Protein AF-0000000080389647 (afdb_homodimer)

Foldseek 3Di:
DDDPVNDDPVLVVVLVCPLVPVAPLQNLVVVDPQLSSLCSLQVSVCVVVVHHDDPQADDDWDRVVCCVAADPSHNGDDDFDKDWADQAAADEPQAGGTAIAIFTHPDPPQRVLLNLLRVQQVVQPGKYKYWDDAWAKWKFKFADDWPVLQVVLQVCCPDPVLVVVLQVQLCVQDDAKTWDDWHWDDDTRMIIIMIIMHCFQALQPVSNLRSLVSSQVVCCVPVNTHTPDRHDCLSPALADDVSCVVVNHGTKMKMKTKGAQVSLCPRLVFGLVLLQVLLCVPQPVVCVVVVHQARADCQLSLLQGRCVQQQHDSSRSNLQSRKHWHWDQDPVRIIMIMIIGRYHSHHQDGGGNPIDRNVVSLVSQPQHDADVVGRSSNRNVVSVSRSSSRSSRSSVSSNVSNVVVVVVVVVVVD/DDDPVNDDPVLVVVLVCPLVVVAPLQNLVVVDPQLSSLCSLQVSVCVVVVHHDDPQADDDWDRVVCCVAADPSHNGHDDFDKDWADQAAADEPQAGGTAIAIFTHPDPPQRVLLNLLRVQQVVQPGKYKYWDDAWAKWKFKFADDWPVLQVVLQVCCPDPVLVVVLQVQLCVQDPAKTWDDWHWDDDTRMIIIMIIMHCFQALQPVSNLRSLVSSQVVCCVPVNTHTPDRHDCLSPALADDVNCVVVNHGTKMKMKGKGDQVSLCPRLVFGLVLLQVLLCVVQPVVCVVVVHQARADCQLSLLQGRCVQQQHDSSRSNLQSRKHWHWDQDPVRIIMIMIIGRYHSHHQDGGGNPIDRNVVSLVSQPLHDADVVGRSSNRNVVSVSRSSSRSSRSSVSSNVSNVVVVVVVVVVVD

Radius of gyration: 26.44 Å; Cα contacts (8 Å, |Δi|>4): 2045; chains: 2; bounding box: 70×72×70 Å

Solvent-accessible surface area (backbone atoms only — not comparable to full-atom values): 39120 Å² total; per-residue (Å²): 127,90,51,82,86,71,54,52,71,70,56,46,52,52,32,50,30,40,64,73,58,78,36,49,69,68,56,34,58,79,74,45,56,62,71,58,32,23,50,38,49,38,50,37,49,23,66,73,68,71,49,82,77,82,31,25,70,53,72,68,63,59,62,66,62,39,53,74,51,15,31,42,51,42,44,38,30,34,71,36,42,20,18,55,25,50,60,30,31,34,50,32,89,66,34,71,48,70,39,57,44,55,36,24,38,42,52,50,62,50,44,57,38,30,24,54,13,14,48,52,37,34,78,44,74,20,26,40,30,47,77,80,44,67,30,34,57,43,6,27,24,30,69,44,92,34,55,67,51,33,50,51,50,47,53,52,58,65,32,67,68,49,44,52,51,41,36,54,46,24,42,74,69,41,92,73,44,40,65,75,46,72,46,70,45,76,60,74,29,33,39,33,41,32,36,30,24,35,41,48,17,28,46,35,67,69,57,48,50,55,21,48,53,49,32,48,52,51,40,30,73,72,76,62,52,63,52,48,23,75,59,14,38,60,38,46,66,45,33,41,37,48,46,35,64,74,72,40,32,22,36,17,36,40,24,33,42,56,37,50,41,67,53,38,37,71,75,38,53,28,50,50,68,46,31,30,47,37,42,46,50,16,18,47,51,16,12,59,74,26,50,35,76,26,24,46,76,49,41,14,52,50,46,29,13,34,23,55,25,34,19,35,68,54,28,36,33,30,31,35,29,33,26,44,51,49,54,41,76,42,98,86,50,24,33,39,36,35,32,38,27,24,19,33,66,53,36,24,37,60,74,23,20,72,40,51,30,16,30,53,42,25,46,66,64,70,26,57,38,74,27,86,61,78,21,41,18,23,51,19,50,49,43,52,50,45,41,48,32,42,16,34,42,52,30,53,44,24,49,37,17,21,52,24,51,54,54,53,48,56,58,66,75,95,129,89,50,84,84,72,52,51,70,68,59,45,50,53,32,51,29,40,64,73,58,77,36,49,70,69,55,33,60,78,74,46,57,61,70,58,33,24,49,39,50,37,50,36,49,23,66,74,70,73,50,81,75,83,32,25,70,51,71,70,63,60,60,66,61,39,53,72,53,15,31,43,52,42,45,37,29,33,73,36,43,20,19,55,26,52,60,29,31,35,48,32,90,66,35,71,49,70,37,56,44,56,36,27,38,43,53,50,61,51,45,58,36,30,24,53,13,15,49,52,37,34,77,44,76,20,26,40,28,48,77,80,43,66,29,33,57,42,6,27,24,30,70,45,92,35,57,66,51,34,49,50,52,47,53,51,58,65,32,68,69,50,43,51,52,40,34,53,46,24,42,73,69,40,93,71,44,40,65,74,46,71,46,70,47,76,59,73,30,33,39,33,41,31,36,29,24,36,42,49,17,27,47,37,67,69,57,47,50,56,21,48,54,50,32,48,51,50,41,30,74,73,75,60,53,64,54,48,24,76,60,14,39,61,39,47,66,44,34,43,37,49,47,35,64,74,74,41,30,23,37,18,35,42,24,34,40,56,38,50,41,66,53,37,37,71,75,38,53,28,51,50,69,46,32,30,49,36,42,46,49,16,20,47,50,17,13,60,74,24,49,36,75,26,24,45,74,47,40,14,50,50,45,28,13,35,24,54,25,33,19,37,66,54,30,37,33,30,31,35,29,33,25,43,51,49,55,40,77,42,98,85,48,23,33,39,36,37,34,38,27,24,19,35,67,52,36,23,38,61,75,24,20,74,40,50,31,16,30,52,42,25,47,67,65,70,27,57,37,74,26,87,61,75,22,41,18,24,52,20,49,48,42,50,52,46,41,49,32,41,14,34,42,51,28,52,45,23,49,38,18,21,51,23,52,56,54,54,48,58,58,66,73,95

Nearest PDB structures (foldseek):
  6hr7-assembly1_A  TM=9.707E-01  e=8.267E-52  Methanothermococcus thermolithotrophicus DSM 2095
  1hw8-assembly1_A  TM=9.388E-01  e=1.314E-44  Homo sapiens
  1hwl-assembly1_D  TM=9.527E-01  e=5.106E-43  Homo sapiens
  3ccw-assembly1_D  TM=9.415E-01  e=6.738E-43  unclassified
  2r4f-assembly1_B  TM=9.154E-01  e=5.106E-43  Homo sapiens

Sequence (828 aa):
MTSRMDLNREKKELLEGVISGEISYHKLDSLTDKETAVMIRRFSLEELSGFDFDHIQNFSIDVESATKKNVENMIGVIQVPLGVAGPLKVNGEFASDEFRLPLATTEGALIASVNRGCSVITKSGGSNVRVFQDVMTRAPVFRLENVIKAKEFSDWLQDPDVLSRMKAKASETTRFGELVDVKPFVTGNSVYVRFSYDTKDAMGMNMVTIATDAVLNLIKDEFGAIPISLSGNMCVDKKPAAINNILGRGKTVVADVTIPAELVEKRLKCKPETMVEVNYRKNLLGSARAGSLGYNAHAANIIAAMYIACGQDPAHVVEGSSTITTMELTKYGDVYCSVTLPAMAIGTVGGGTNLGPQHECLRILGVNGSGTPPGSNAKKLAEIIASAVLAGEISLVGAQAAGHLAKAHAELGRMTSRMDLNREKKELLEGVISGEISYHKLDSLTDKETAVMIRRFSLEELSGFDFDHIQNFSIDVESATKKNVENMIGVIQVPLGVAGPLKVNGEFASDEFRLPLATTEGALIASVNRGCSVITKSGGSNVRVFQDVMTRAPVFRLENVIKAKEFSDWLQDPDVLSRMKAKASETTRFGELVDVKPFVTGNSVYVRFSYDTKDAMGMNMVTIATDAVLNLIKDEFGAIPISLSGNMCVDKKPAAINNILGRGKTVVADVTIPAELVEKRLKCKPETMVEVNYRKNLLGSARAGSLGYNAHAANIIAAMYIACGQDPAHVVEGSSTITTMELTKYGDVYCSVTLPAMAIGTVGGGTNLGPQHECLRILGVNGSGTPPGSNAKKLAEIIASAVLAGEISLVGAQAAGHLAKAHAELGR

Secondary structure (DSSP, 8-state):
---GGG--HHHHHHHHHHHHTSS-TTTHHHHS-HHHHHHHHHHHHHHHHTS--SSTT---S-HHHHHHHT-SSEEEEEEEEEEEEEEEEEE-SS-EEEEEEEEE-S-TTHHHHHHHHHHHHHHTT-EEEEEEEEEEEE--EEE-SSHHHHHHHHHHHT-HHHHHHHHHHHHTT-SS-EEEEEEEEEETTEEEEEEEEE-TTB--HHHHHHHHHHHHHHHHHHT---EEES--SSS--SS-BHHHHHH--EEEEEEEEEEPHHHHHHHS-S-HHHHHHHIIIIIIIIHHHHTBS-BSSSHHHHHHHHHHHTT--GGGHHHHT--EEEEEE-TTS-EEEEEEEEEE---SBSGGGGSHHHHHHHHHHT--S--SSTTHHHHHHHHHHHHHHHHHHHHHHHHHHHHHHHHHHHHH--/---GGG--HHHHHHHHHHHHTSS-TTTHHHHS-HHHHHHHHHHHHHHHHTS--SSTT---S-HHHHHHHT-SSEEEEEEEEEEEEEEEEEE-SS-EEEEEEEEE-S-TTHHHHHHHHHHHHHHTT-EEEEEEEEEEEE--EEE-SSHHHHHHHHHHHT-HHHHHHHHHHHHTT-SS-EEEEEEEEEETTEEEEEEEEE-TTB--HHHHHHHHHHHHHHHHHHT---EEES--SSS--SS-BHHHHHH--EEEEEEEEEEPHHHHHHHS-S-HHHHHHHIIIIIIIIHHHHTBS-BSSSHHHHHHHHHHHTT--GGGHHHHT--EEEEEE-TTS-EEEEEEEEEE---SBSGGGGSHHHHHHHHHHT--S--SSTTHHHHHHHHHHHHHHHHHHHHHHHHHHHHHHHHHHHHHT-

Structure (mmCIF, N/CA/C/O backbone):
data_AF-0000000080389647-model_v1
#
loop_
_entity.id
_entity.type
_entity.pdbx_description
1 polymer '3-hydroxy-3-methylglutaryl coenzyme A reductase'
#
loop_
_atom_site.group_PDB
_atom_site.id
_atom_site.type_symbol
_atom_site.label_atom_id
_atom_site.label_alt_id
_atom_site.label_comp_id
_atom_site.label_asym_id
_atom_site.label_entity_id
_atom_site.label_seq_id
_atom_site.pdbx_PDB_ins_code
_atom_site.Cartn_x
_atom_site.Cartn_y
_atom_site.Cartn_z
_atom_site.occupancy
_atom_site.B_iso_or_equiv
_atom_site.auth_seq_id
_atom_site.auth_comp_id
_atom_site.auth_asym_id
_atom_site.auth_atom_id
_atom_site.pdbx_PDB_model_num
ATOM 1 N N . MET A 1 1 ? -30.078 -12.594 10.414 1 50.47 1 MET A N 1
ATOM 2 C CA . MET A 1 1 ? -28.859 -13.406 10.414 1 50.47 1 MET A CA 1
ATOM 3 C C . MET A 1 1 ? -29.188 -14.859 10.758 1 50.47 1 MET A C 1
ATOM 5 O O . MET A 1 1 ? -29.828 -15.125 11.773 1 50.47 1 MET A O 1
ATOM 9 N N . THR A 1 2 ? -29.188 -15.648 9.766 1 57.25 2 THR A N 1
ATOM 10 C CA . THR A 1 2 ? -29.469 -17.062 10.008 1 57.25 2 THR A CA 1
ATOM 11 C C . THR A 1 2 ? -28.516 -17.625 11.055 1 57.25 2 THR A C 1
ATOM 13 O O . THR A 1 2 ? -27.297 -17.438 10.961 1 57.25 2 THR A O 1
ATOM 16 N N . SER A 1 3 ? -29.047 -18 12.164 1 71.88 3 SER A N 1
ATOM 17 C CA . SER A 1 3 ? -28.266 -18.641 13.227 1 71.88 3 SER A CA 1
ATOM 18 C C . SER A 1 3 ? -27.891 -20.062 12.844 1 71.88 3 SER A C 1
ATOM 20 O O . SER A 1 3 ? -28.578 -20.703 12.047 1 71.88 3 SER A O 1
ATOM 22 N N . ARG A 1 4 ? -26.844 -20.562 13.195 1 75.56 4 ARG A N 1
ATOM 23 C CA . ARG A 1 4 ? -26.344 -21.922 12.977 1 75.56 4 ARG A CA 1
ATOM 24 C C . ARG A 1 4 ? -27.391 -22.953 13.383 1 75.56 4 ARG A C 1
ATOM 26 O O . ARG A 1 4 ? -27.469 -24.031 12.789 1 75.56 4 ARG A O 1
ATOM 33 N N . MET A 1 5 ? -28.141 -22.531 14.227 1 71.25 5 MET A N 1
ATOM 34 C CA . MET A 1 5 ? -29.141 -23.438 14.781 1 71.25 5 MET A CA 1
ATOM 35 C C . MET A 1 5 ? -30.312 -23.609 13.82 1 71.25 5 MET A C 1
ATOM 37 O O . MET A 1 5 ? -31.047 -24.578 13.914 1 71.25 5 MET A O 1
ATOM 41 N N . ASP A 1 6 ? -30.422 -22.734 12.867 1 79.81 6 ASP A N 1
ATOM 42 C CA . ASP A 1 6 ? -31.594 -22.719 11.992 1 79.81 6 ASP A CA 1
ATOM 43 C C . ASP A 1 6 ? -31.266 -23.344 10.633 1 79.81 6 ASP A C 1
ATOM 45 O O . ASP A 1 6 ? -32.031 -23.234 9.688 1 79.81 6 ASP A O 1
ATOM 49 N N . LEU A 1 7 ? -30.234 -24.047 10.617 1 86.88 7 LEU A N 1
ATOM 50 C CA . LEU A 1 7 ? -29.844 -24.641 9.336 1 86.88 7 LEU A CA 1
ATOM 51 C C . LEU A 1 7 ? -30.688 -25.875 9.031 1 86.88 7 LEU A C 1
ATOM 53 O O . LEU A 1 7 ? -31 -26.656 9.93 1 86.88 7 LEU A O 1
ATOM 57 N N . ASN A 1 8 ? -31.094 -26 7.832 1 90.19 8 ASN A N 1
ATOM 58 C CA . ASN A 1 8 ? -31.75 -27.25 7.434 1 90.19 8 ASN A CA 1
ATOM 59 C C . ASN A 1 8 ? -30.766 -28.406 7.355 1 90.19 8 ASN A C 1
ATOM 61 O O . ASN A 1 8 ? -29.562 -28.219 7.566 1 90.19 8 ASN A O 1
ATOM 65 N N . ARG A 1 9 ? -31.266 -29.578 7.129 1 90.19 9 ARG A N 1
ATOM 66 C CA . ARG A 1 9 ? -30.453 -30.797 7.188 1 90.19 9 ARG A CA 1
ATOM 67 C C . ARG A 1 9 ? -29.328 -30.766 6.16 1 90.19 9 ARG A C 1
ATOM 69 O O . ARG A 1 9 ? -28.203 -31.125 6.461 1 90.19 9 ARG A O 1
ATOM 76 N N . GLU A 1 10 ? -29.609 -30.344 5.008 1 92.62 10 GLU A N 1
ATOM 77 C CA . GLU A 1 10 ? -28.625 -30.281 3.939 1 92.62 10 GLU A CA 1
ATOM 78 C C . GLU A 1 10 ? -27.469 -29.359 4.305 1 92.62 10 GLU A C 1
ATOM 80 O O . GLU A 1 10 ? -26.297 -29.719 4.121 1 92.62 10 GLU A O 1
ATOM 85 N N . LYS A 1 11 ? -27.797 -28.219 4.738 1 93.62 11 LYS A N 1
ATOM 86 C CA . LYS A 1 11 ? -26.781 -27.234 5.125 1 93.62 11 LYS A CA 1
ATOM 87 C C . LYS A 1 11 ? -25.984 -27.719 6.332 1 93.62 11 LYS A C 1
ATOM 89 O O . LYS A 1 11 ? -24.781 -27.422 6.445 1 93.62 11 LYS A O 1
ATOM 94 N N . LYS A 1 12 ? -26.594 -28.375 7.219 1 94.88 12 LYS A N 1
ATOM 95 C CA . LYS A 1 12 ? -25.906 -28.938 8.383 1 94.88 12 LYS A CA 1
ATOM 96 C C . LYS A 1 12 ? -24.875 -29.984 7.965 1 94.88 12 LYS A C 1
ATOM 98 O O . LYS A 1 12 ? -23.797 -30.062 8.555 1 94.88 12 LYS A O 1
ATOM 103 N N . GLU A 1 13 ? -25.234 -30.797 7.047 1 94.94 13 GLU A N 1
ATOM 104 C CA . GLU A 1 13 ? -24.312 -31.797 6.543 1 94.94 13 GLU A CA 1
ATOM 105 C C . GLU A 1 13 ? -23.094 -31.156 5.891 1 94.94 13 GLU A C 1
ATOM 107 O O . GLU A 1 13 ? -21.969 -31.641 6.066 1 94.94 13 GLU A O 1
ATOM 112 N N . LEU A 1 14 ? -23.391 -30.156 5.102 1 96.12 14 LEU A N 1
ATOM 113 C CA . LEU A 1 14 ? -22.281 -29.422 4.492 1 96.12 14 LEU A CA 1
ATOM 114 C C . LEU A 1 14 ? -21.359 -28.844 5.562 1 96.12 14 LEU A C 1
ATOM 116 O O . LEU A 1 14 ? -20.141 -28.938 5.453 1 96.12 14 LEU A O 1
ATOM 120 N N . LEU A 1 15 ? -21.938 -28.234 6.555 1 96.25 15 LEU A N 1
ATOM 121 C CA . LEU A 1 15 ? -21.172 -27.625 7.645 1 96.25 15 LEU A CA 1
ATOM 122 C C . LEU A 1 15 ? -20.328 -28.672 8.352 1 96.25 15 LEU A C 1
ATOM 124 O O . LEU A 1 15 ? -19.141 -28.438 8.617 1 96.25 15 LEU A O 1
ATOM 128 N N . GLU A 1 16 ? -20.859 -29.812 8.656 1 95.69 16 GLU A N 1
ATOM 129 C CA . GLU A 1 16 ? -20.141 -30.891 9.312 1 95.69 16 GLU A CA 1
ATOM 130 C C . GLU A 1 16 ? -19 -31.406 8.438 1 95.69 16 GLU A C 1
ATOM 132 O O . GLU A 1 16 ? -17.922 -31.734 8.938 1 95.69 16 GLU A O 1
ATOM 137 N N . GLY A 1 17 ? -19.312 -31.516 7.184 1 95.94 17 GLY A N 1
ATOM 138 C CA . GLY A 1 17 ? -18.281 -31.922 6.246 1 95.94 17 GLY A CA 1
ATOM 139 C C . GLY A 1 17 ? -17.094 -30.969 6.211 1 95.94 17 GLY A C 1
ATOM 140 O O . GLY A 1 17 ? -15.945 -31.406 6.078 1 95.94 17 GLY A O 1
ATOM 141 N N . VAL A 1 18 ? -17.359 -29.688 6.277 1 95.31 18 VAL A N 1
ATOM 142 C CA . VAL A 1 18 ? -16.297 -28.688 6.266 1 95.31 18 VAL A CA 1
ATOM 143 C C . VAL A 1 18 ? -15.523 -28.734 7.578 1 95.31 18 VAL A C 1
ATOM 145 O O . VAL A 1 18 ? -14.289 -28.688 7.582 1 95.31 18 VAL A O 1
ATOM 148 N N . ILE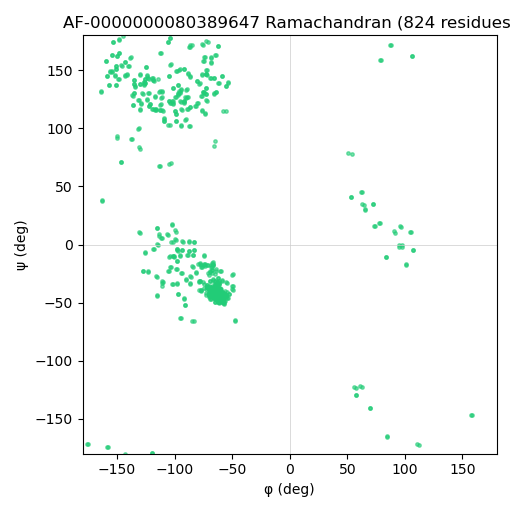 A 1 19 ? -16.219 -28.859 8.688 1 94.5 19 ILE A N 1
ATOM 149 C CA . ILE A 1 19 ? -15.617 -28.891 10.008 1 94.5 19 ILE A CA 1
ATOM 150 C C . ILE A 1 19 ? -14.719 -30.125 10.141 1 94.5 19 ILE A C 1
ATOM 152 O O . ILE A 1 19 ? -13.625 -30.047 10.711 1 94.5 19 ILE A O 1
ATOM 156 N N . SER A 1 20 ? -15.141 -31.25 9.594 1 93.62 20 SER A N 1
ATOM 157 C CA . SER A 1 20 ? -14.398 -32.5 9.703 1 93.62 20 SER A CA 1
ATOM 158 C C . SER A 1 20 ? -13.219 -32.531 8.727 1 93.62 20 SER A C 1
ATOM 160 O O . SER A 1 20 ? -12.328 -33.375 8.852 1 93.62 20 SER A O 1
ATOM 162 N N . GLY A 1 21 ? -13.266 -31.625 7.715 1 91.19 21 GLY A N 1
ATOM 163 C CA . GLY A 1 21 ? -12.203 -31.609 6.727 1 91.19 21 GLY A CA 1
ATOM 164 C C . GLY A 1 21 ? -12.516 -32.406 5.488 1 91.19 21 GLY A C 1
ATOM 165 O O . GLY A 1 21 ? -11.734 -32.438 4.531 1 91.19 21 GLY A O 1
ATOM 166 N N . GLU A 1 22 ? -13.625 -33.031 5.445 1 93.94 22 GLU A N 1
ATOM 167 C CA . GLU A 1 22 ? -14.031 -33.844 4.293 1 93.94 22 GLU A CA 1
ATOM 168 C C . GLU A 1 22 ? -14.32 -32.969 3.082 1 93.94 22 GLU A C 1
ATOM 170 O O . GLU A 1 22 ? -14.125 -33.375 1.939 1 93.94 22 GLU A O 1
ATOM 175 N N . ILE A 1 23 ? -14.875 -31.844 3.348 1 94.88 23 ILE A N 1
ATOM 176 C CA . ILE A 1 23 ? -15.18 -30.875 2.305 1 94.88 23 ILE A CA 1
ATOM 177 C C . ILE A 1 23 ? -14.281 -29.641 2.465 1 94.88 23 ILE A C 1
ATOM 179 O O . ILE A 1 23 ? -14.305 -28.984 3.51 1 94.88 23 ILE A O 1
ATOM 183 N N . SER A 1 24 ? -13.539 -29.406 1.432 1 93.69 24 SER A N 1
ATOM 184 C CA . SER A 1 24 ? -12.695 -28.219 1.463 1 93.69 24 SER A CA 1
ATOM 185 C C . SER A 1 24 ? -13.508 -26.953 1.235 1 93.69 24 SER A C 1
ATOM 187 O O . SER A 1 24 ? -14.609 -27.016 0.677 1 93.69 24 SER A O 1
ATOM 189 N N . TYR A 1 25 ? -12.992 -25.812 1.667 1 93.75 25 TYR A N 1
ATOM 190 C CA . TYR A 1 25 ? -13.664 -24.547 1.469 1 93.75 25 TYR A CA 1
ATOM 191 C C . TYR A 1 25 ? -13.953 -24.297 -0.008 1 93.75 25 TYR A C 1
ATOM 193 O O . TYR A 1 25 ? -15.047 -23.859 -0.368 1 93.75 25 TYR A O 1
ATOM 201 N N . HIS A 1 26 ? -12.984 -24.594 -0.843 1 91.81 26 HIS A N 1
ATOM 202 C CA . HIS A 1 26 ? -13.133 -24.391 -2.277 1 91.81 26 HIS A CA 1
ATOM 203 C C . HIS A 1 26 ? -14.219 -25.281 -2.861 1 91.81 26 HIS A C 1
ATOM 205 O O . HIS A 1 26 ? -14.992 -24.859 -3.721 1 91.81 26 HIS A O 1
ATOM 211 N N . LYS A 1 27 ? -14.273 -26.484 -2.455 1 92.62 27 LYS A N 1
ATOM 212 C CA . LYS A 1 27 ? -15.219 -27.469 -2.973 1 92.62 27 LYS A CA 1
ATOM 213 C C . LYS A 1 27 ? -16.656 -27.062 -2.689 1 92.62 27 LYS A C 1
ATOM 215 O O . LYS A 1 27 ? -17.578 -27.406 -3.438 1 92.62 27 LYS A O 1
ATOM 220 N N . LEU A 1 28 ? -16.859 -26.328 -1.617 1 94.44 28 LEU A N 1
ATOM 221 C CA . LEU A 1 28 ? -18.203 -25.859 -1.234 1 94.44 28 LEU A CA 1
ATOM 222 C C . LEU A 1 28 ? -18.859 -25.109 -2.381 1 94.44 28 LEU A C 1
ATOM 224 O O . LEU A 1 28 ? -20.078 -25.156 -2.543 1 94.44 28 LEU A O 1
ATOM 228 N N . ASP A 1 29 ? -18.094 -24.438 -3.156 1 92.56 29 ASP A N 1
ATOM 229 C CA . ASP A 1 29 ? -18.625 -23.578 -4.223 1 92.56 29 ASP A CA 1
ATOM 230 C C . ASP A 1 29 ? -19.281 -24.422 -5.316 1 92.56 29 ASP A C 1
ATOM 232 O O . ASP A 1 29 ? -20.109 -23.922 -6.078 1 92.56 29 ASP A O 1
ATOM 236 N N . SER A 1 30 ? -18.906 -25.656 -5.379 1 93.38 30 SER A N 1
ATOM 237 C CA . SER A 1 30 ? -19.5 -26.547 -6.371 1 93.38 30 SER A CA 1
ATOM 238 C C . SER A 1 30 ? -20.656 -27.344 -5.777 1 93.38 30 SER A C 1
ATOM 240 O O . SER A 1 30 ? -21.438 -27.969 -6.508 1 93.38 30 SER A O 1
ATOM 242 N N . LEU A 1 31 ? -20.844 -27.297 -4.496 1 94.88 31 LEU A N 1
ATOM 243 C CA . LEU A 1 31 ? -21.797 -28.172 -3.822 1 94.88 31 LEU A CA 1
ATOM 244 C C . LEU A 1 31 ? -23.078 -27.406 -3.459 1 94.88 31 LEU A C 1
ATOM 246 O O . LEU A 1 31 ? -24.109 -28.016 -3.172 1 94.88 31 LEU A O 1
ATOM 250 N N . THR A 1 32 ? -23.031 -26.109 -3.412 1 95.12 32 THR A N 1
ATOM 251 C CA . THR A 1 32 ? -24.172 -25.297 -3.031 1 95.12 32 THR A CA 1
ATOM 252 C C . THR A 1 32 ? -24.078 -23.906 -3.662 1 95.12 32 THR A C 1
ATOM 254 O O . THR A 1 32 ? -23.125 -23.609 -4.375 1 95.12 32 THR A O 1
ATOM 257 N N . ASP A 1 33 ? -25.109 -23.109 -3.498 1 94.75 33 ASP A N 1
ATOM 258 C CA . ASP A 1 33 ? -25.078 -21.75 -4.023 1 94.75 33 ASP A CA 1
ATOM 259 C C . ASP A 1 33 ? -24.062 -20.891 -3.27 1 94.75 33 ASP A C 1
ATOM 261 O O . ASP A 1 33 ? -23.719 -21.203 -2.131 1 94.75 33 ASP A O 1
ATOM 265 N N . LYS A 1 34 ? -23.641 -19.781 -3.85 1 95.75 34 LYS A N 1
ATOM 266 C CA . LYS A 1 34 ? -22.531 -18.984 -3.352 1 95.75 34 LYS A CA 1
ATOM 267 C C . LYS A 1 34 ? -22.844 -18.375 -1.993 1 95.75 34 LYS A C 1
ATOM 269 O O . LYS A 1 34 ? -21.984 -18.281 -1.12 1 95.75 34 LYS A O 1
ATOM 274 N N . GLU A 1 35 ? -24.047 -17.891 -1.772 1 95.31 35 GLU A N 1
ATOM 275 C CA . GLU A 1 35 ? -24.438 -17.312 -0.498 1 95.31 35 GLU A CA 1
ATOM 276 C C . GLU A 1 35 ? -24.359 -18.328 0.635 1 95.31 35 GLU A C 1
ATOM 278 O O . GLU A 1 35 ? -23.859 -18.016 1.719 1 95.31 35 GLU A O 1
ATOM 283 N N . THR A 1 36 ? -24.859 -19.484 0.358 1 95.38 36 THR A N 1
ATOM 284 C CA . THR A 1 36 ? -24.812 -20.562 1.342 1 95.38 36 THR A CA 1
ATOM 285 C C . THR A 1 36 ? -23.359 -20.984 1.62 1 95.38 36 THR A C 1
ATOM 287 O O . THR A 1 36 ? -23 -21.25 2.768 1 95.38 36 THR A O 1
ATOM 290 N N . ALA A 1 37 ? -22.578 -21.062 0.571 1 96.69 37 ALA A N 1
ATOM 291 C CA . ALA A 1 37 ? -21.188 -21.422 0.738 1 96.69 37 ALA A CA 1
ATOM 292 C C . ALA A 1 37 ? -20.469 -20.453 1.673 1 96.69 37 ALA A C 1
ATOM 294 O O . ALA A 1 37 ? -19.719 -20.859 2.557 1 96.69 37 ALA A O 1
ATOM 295 N N . VAL A 1 38 ? -20.703 -19.156 1.479 1 97.12 38 VAL A N 1
ATOM 296 C CA . VAL A 1 38 ? -20.094 -18.125 2.309 1 97.12 38 VAL A CA 1
ATOM 297 C C . VAL A 1 38 ? -20.516 -18.297 3.764 1 97.12 38 VAL A C 1
ATOM 299 O O . VAL A 1 38 ? -19.688 -18.234 4.676 1 97.12 38 VAL A O 1
ATOM 302 N N . MET A 1 39 ? -21.719 -18.531 3.959 1 96.19 39 MET A N 1
ATOM 303 C CA . MET A 1 39 ? -22.281 -18.703 5.297 1 96.19 39 MET A CA 1
ATOM 304 C C . MET A 1 39 ? -21.688 -19.922 5.977 1 96.19 39 MET A C 1
ATOM 306 O O . MET A 1 39 ? -21.297 -19.875 7.145 1 96.19 39 MET A O 1
ATOM 310 N N . ILE A 1 40 ? -21.625 -21.047 5.277 1 96.44 40 ILE A N 1
ATOM 311 C CA . ILE A 1 40 ? -21.125 -22.297 5.844 1 96.44 40 ILE A CA 1
ATOM 312 C C . ILE A 1 40 ? -19.656 -22.141 6.223 1 96.44 40 ILE A C 1
ATOM 314 O O . ILE A 1 40 ? -19.219 -22.625 7.27 1 96.44 40 ILE A O 1
ATOM 318 N N . ARG A 1 41 ? -18.891 -21.531 5.336 1 96.81 41 ARG A N 1
ATOM 319 C CA . ARG A 1 41 ? -17.484 -21.266 5.676 1 96.81 41 ARG A CA 1
ATOM 320 C C . ARG A 1 41 ? -17.375 -20.469 6.965 1 96.81 41 ARG A C 1
ATOM 322 O O . ARG A 1 41 ? -16.562 -20.781 7.84 1 96.81 41 ARG A O 1
ATOM 329 N N . ARG A 1 42 ? -18.125 -19.422 7.051 1 96.44 42 ARG A N 1
ATOM 330 C CA . ARG A 1 42 ? -18.109 -18.562 8.234 1 96.44 42 ARG A CA 1
ATOM 331 C C . ARG A 1 42 ? -18.484 -19.344 9.484 1 96.44 42 ARG A C 1
ATOM 333 O O . ARG A 1 42 ? -17.844 -19.219 10.523 1 96.44 42 ARG A O 1
ATOM 340 N N . PHE A 1 43 ? -19.516 -20.156 9.383 1 95.69 43 PHE A N 1
ATOM 341 C CA . PHE A 1 43 ? -19.969 -20.953 10.516 1 95.69 43 PHE A CA 1
ATOM 342 C C . PHE A 1 43 ? -18.891 -21.953 10.938 1 95.69 43 PHE A C 1
ATOM 344 O O . PHE A 1 43 ? -18.719 -22.203 12.133 1 95.69 43 PHE A O 1
ATOM 351 N N . SER A 1 44 ? -18.297 -22.531 9.992 1 95.5 44 SER A N 1
ATOM 352 C CA . SER A 1 44 ? -17.219 -23.469 10.312 1 95.5 44 SER A CA 1
ATOM 353 C C . SER A 1 44 ? -16.109 -22.781 11.109 1 95.5 44 SER A C 1
ATOM 355 O O . SER A 1 44 ? -15.57 -23.359 12.055 1 95.5 44 SER A O 1
ATOM 357 N N . LEU A 1 45 ? -15.773 -21.594 10.703 1 95.12 45 LEU A N 1
ATOM 358 C CA . LEU A 1 45 ? -14.75 -20.828 11.406 1 95.12 45 LEU A CA 1
ATOM 359 C C . LEU A 1 45 ? -15.211 -20.453 12.812 1 95.12 45 LEU A C 1
ATOM 361 O O . LEU A 1 45 ? -14.406 -20.422 13.75 1 95.12 45 LEU A O 1
ATOM 365 N N . GLU A 1 46 ? -16.453 -20.094 12.906 1 95.06 46 GLU A N 1
ATOM 366 C CA . GLU A 1 46 ? -17.016 -19.797 14.219 1 95.06 46 GLU A CA 1
ATOM 367 C C . GLU A 1 46 ? -16.891 -20.984 15.172 1 95.06 46 GLU A C 1
ATOM 369 O O . GLU A 1 46 ? -16.531 -20.828 16.344 1 95.06 46 GLU A O 1
ATOM 374 N N . GLU A 1 47 ? -17.203 -22.109 14.672 1 92.06 47 GLU A N 1
ATOM 375 C CA . GLU A 1 47 ? -17.109 -23.328 15.469 1 92.06 47 GLU A CA 1
ATOM 376 C C . GLU A 1 47 ? -15.664 -23.594 15.898 1 92.06 47 GLU A C 1
ATOM 378 O O . GLU A 1 47 ? -15.414 -23.953 17.047 1 92.06 47 GLU A O 1
ATOM 383 N N . LEU A 1 48 ? -14.82 -23.438 15.008 1 89.31 48 LEU A N 1
ATOM 384 C CA . LEU A 1 48 ? -13.414 -23.734 15.266 1 89.31 48 LEU A CA 1
ATOM 385 C C . LEU A 1 48 ? -12.805 -22.703 16.219 1 89.31 48 LEU A C 1
ATOM 387 O O . LEU A 1 48 ? -11.945 -23.031 17.031 1 89.31 48 LEU A O 1
ATOM 391 N N . SER A 1 49 ? -13.18 -21.453 16.047 1 90.69 49 SER A N 1
ATOM 392 C CA . SER A 1 49 ? -12.562 -20.375 16.812 1 90.69 49 SER A CA 1
ATOM 393 C C . SER A 1 49 ? -13.266 -20.172 18.156 1 90.69 49 SER A C 1
ATOM 395 O O . SER A 1 49 ? -12.703 -19.578 19.078 1 90.69 49 SER A O 1
ATOM 397 N N . GLY A 1 50 ? -14.516 -20.5 18.281 1 91 50 GLY A N 1
ATOM 398 C CA . GLY A 1 50 ? -15.258 -20.406 19.531 1 91 50 GLY A CA 1
ATOM 399 C C . GLY A 1 50 ? -15.938 -19.062 19.719 1 91 50 GLY A C 1
ATOM 400 O O . GLY A 1 50 ? -16.266 -18.688 20.844 1 91 50 GLY A O 1
ATOM 401 N N . PHE A 1 51 ? -15.969 -18.281 18.641 1 92.5 51 PHE A N 1
ATOM 402 C CA . PHE A 1 51 ? -16.703 -17.016 18.719 1 92.5 51 PHE A CA 1
ATOM 403 C C . PHE A 1 51 ? -17.5 -16.766 17.438 1 92.5 51 PHE A C 1
ATOM 405 O O . PHE A 1 51 ? -17.188 -17.344 16.391 1 92.5 51 PHE A O 1
ATOM 412 N N . ASP A 1 52 ? -18.484 -15.891 17.531 1 93.88 52 ASP A N 1
ATOM 413 C CA . ASP A 1 52 ? -19.328 -15.555 16.391 1 93.88 52 ASP A CA 1
ATOM 414 C C . ASP A 1 52 ? -18.844 -14.289 15.695 1 93.88 52 ASP A C 1
ATOM 416 O O . ASP A 1 52 ? -18.25 -13.414 16.328 1 93.88 52 ASP A O 1
ATOM 420 N N . PHE A 1 53 ? -19.094 -14.266 14.438 1 95.12 53 PHE A N 1
ATOM 421 C CA . PHE A 1 53 ? -18.781 -13.07 13.656 1 95.12 53 PHE A CA 1
ATOM 422 C C . PHE A 1 53 ? -20 -12.156 13.57 1 95.12 53 PHE A C 1
ATOM 424 O O . PHE A 1 53 ? -20.984 -12.484 12.906 1 95.12 53 PHE A O 1
ATOM 431 N N . ASP A 1 54 ? -19.906 -11.008 14.109 1 94.69 54 ASP A N 1
ATOM 432 C CA . ASP A 1 54 ? -21.031 -10.07 14.148 1 94.69 54 ASP A CA 1
ATOM 433 C C . ASP A 1 54 ? -20.922 -9.039 13.023 1 94.69 54 ASP A C 1
ATOM 435 O O . ASP A 1 54 ? -21.922 -8.477 12.602 1 94.69 54 ASP A O 1
ATOM 439 N N . HIS A 1 55 ? -19.75 -8.852 12.5 1 96.44 55 HIS A N 1
ATOM 440 C CA . HIS A 1 55 ? -19.562 -7.68 11.656 1 96.44 55 HIS A CA 1
ATOM 441 C C . HIS A 1 55 ? -19.266 -8.086 10.211 1 96.44 55 HIS A C 1
ATOM 443 O O . HIS A 1 55 ? -19.859 -7.555 9.281 1 96.44 55 HIS A O 1
ATOM 449 N N . ILE A 1 56 ? -18.406 -9.07 9.961 1 97.25 56 ILE A N 1
ATOM 450 C CA . ILE A 1 56 ? -17.953 -9.391 8.609 1 97.25 56 ILE A CA 1
ATOM 451 C C . ILE A 1 56 ? -19.109 -9.938 7.785 1 97.25 56 ILE A C 1
ATOM 453 O O . ILE A 1 56 ? -19.047 -9.984 6.555 1 97.25 56 ILE A O 1
ATOM 457 N N . GLN A 1 57 ? -20.156 -10.367 8.398 1 96.19 57 GLN A N 1
ATOM 458 C CA . GLN A 1 57 ? -21.281 -10.969 7.699 1 96.19 57 GLN A CA 1
ATOM 459 C C . GLN A 1 57 ? -22.234 -9.898 7.176 1 96.19 57 GLN A C 1
ATOM 461 O O . GLN A 1 57 ? -23.188 -10.203 6.438 1 96.19 57 GLN A O 1
ATOM 466 N N . ASN A 1 58 ? -22.031 -8.648 7.574 1 95.62 58 ASN A N 1
ATOM 467 C CA . ASN A 1 58 ? -22.906 -7.551 7.172 1 95.62 58 ASN A CA 1
ATOM 468 C C . ASN A 1 58 ? -22.375 -6.832 5.938 1 95.62 58 ASN A C 1
ATOM 470 O O . ASN A 1 58 ? -21.438 -6.039 6.031 1 95.62 58 ASN A O 1
ATOM 474 N N . PHE A 1 59 ? -22.969 -7.125 4.777 1 95.06 59 PHE A N 1
ATOM 475 C CA . PHE A 1 59 ? -22.516 -6.488 3.545 1 95.06 59 PHE A CA 1
ATOM 476 C C . PHE A 1 59 ? -23.641 -6.445 2.512 1 95.06 59 PHE A C 1
ATOM 478 O O . PHE A 1 59 ? -24.656 -7.145 2.654 1 95.06 59 PHE A O 1
ATOM 485 N N . SER A 1 60 ? -23.453 -5.551 1.464 1 96.06 60 SER A N 1
ATOM 486 C CA . SER A 1 60 ? -24.453 -5.371 0.418 1 96.06 60 SER A CA 1
ATOM 487 C C . SER A 1 60 ? -23.906 -5.75 -0.951 1 96.06 60 SER A C 1
ATOM 489 O O . SER A 1 60 ? -24.625 -5.727 -1.947 1 96.06 60 SER A O 1
ATOM 491 N N . ILE A 1 61 ? -22.594 -6.105 -1.021 1 95.38 61 ILE A N 1
ATOM 492 C CA . ILE A 1 61 ? -22.031 -6.414 -2.328 1 95.38 61 ILE A CA 1
ATOM 493 C C . ILE A 1 61 ? -22.641 -7.703 -2.865 1 95.38 61 ILE A C 1
ATOM 495 O O . ILE A 1 61 ? -23.094 -8.555 -2.094 1 95.38 61 ILE A O 1
ATOM 499 N N . ASP A 1 62 ? -22.609 -7.852 -4.18 1 95.44 62 ASP A N 1
ATOM 500 C CA . ASP A 1 62 ? -23.094 -9.055 -4.848 1 95.44 62 ASP A CA 1
ATOM 501 C C . ASP A 1 62 ? -22.109 -10.203 -4.711 1 95.44 62 ASP A C 1
ATOM 503 O O . ASP A 1 62 ? -21.031 -10.172 -5.293 1 95.44 62 ASP A O 1
ATOM 507 N N . VAL A 1 63 ? -22.531 -11.234 -4.02 1 95.69 63 VAL A N 1
ATOM 508 C CA . VAL A 1 63 ? -21.656 -12.352 -3.682 1 95.69 63 VAL A CA 1
ATOM 509 C C . VAL A 1 63 ? -21.266 -13.109 -4.949 1 95.69 63 VAL A C 1
ATOM 511 O O . VAL A 1 63 ? -20.109 -13.516 -5.102 1 95.69 63 VAL A O 1
ATOM 514 N N . GLU A 1 64 ? -22.188 -13.273 -5.824 1 94.5 64 GLU A N 1
ATOM 515 C CA . GLU A 1 64 ? -21.906 -14 -7.062 1 94.5 64 GLU A CA 1
ATOM 516 C C . GLU A 1 64 ? -20.844 -13.297 -7.895 1 94.5 64 GLU A C 1
ATOM 518 O O . GLU A 1 64 ? -19.906 -13.93 -8.367 1 94.5 64 GLU A O 1
ATOM 523 N N . SER A 1 65 ? -21.031 -12.062 -8 1 93.06 65 SER A N 1
ATOM 524 C CA . SER A 1 65 ? -20.078 -11.281 -8.781 1 93.06 65 SER A CA 1
ATOM 525 C C . SER A 1 65 ? -18.703 -11.25 -8.102 1 93.06 65 SER A C 1
ATOM 527 O O . SER A 1 65 ? -17.672 -11.398 -8.766 1 93.06 65 SER A O 1
ATOM 529 N N . ALA A 1 66 ? -18.688 -11.023 -6.816 1 94.62 66 ALA A N 1
ATOM 530 C CA . ALA A 1 66 ? -17.438 -10.93 -6.066 1 94.62 66 ALA A CA 1
ATOM 531 C C . ALA A 1 66 ? -16.672 -12.242 -6.117 1 94.62 66 ALA A C 1
ATOM 533 O O . ALA A 1 66 ? -15.453 -12.25 -6.293 1 94.62 66 ALA A O 1
ATOM 534 N N . THR A 1 67 ? -17.328 -13.383 -5.965 1 94.38 67 THR A N 1
ATOM 535 C CA . THR A 1 67 ? -16.656 -14.68 -5.891 1 94.38 67 THR A CA 1
ATOM 536 C C . THR A 1 67 ? -16.203 -15.133 -7.273 1 94.38 67 THR A C 1
ATOM 538 O O . THR A 1 67 ? -15.32 -15.984 -7.395 1 94.38 67 THR A O 1
ATOM 541 N N . LYS A 1 68 ? -16.766 -14.586 -8.25 1 89.94 68 LYS A N 1
ATOM 542 C CA . LYS A 1 68 ? -16.359 -14.906 -9.617 1 89.94 68 LYS A CA 1
ATOM 543 C C . LYS A 1 68 ? -15.078 -14.188 -9.992 1 89.94 68 LYS A C 1
ATOM 545 O O . LYS A 1 68 ? -14.242 -14.734 -10.719 1 89.94 68 LYS A O 1
ATOM 550 N N . LYS A 1 69 ? -14.875 -13 -9.422 1 89.12 69 LYS A N 1
ATOM 551 C CA . LYS A 1 69 ? -13.844 -12.156 -10.016 1 89.12 69 LYS A CA 1
ATOM 552 C C . LYS A 1 69 ? -12.844 -11.68 -8.961 1 89.12 69 LYS A C 1
ATOM 554 O O . LYS A 1 69 ? -11.695 -11.375 -9.273 1 89.12 69 LYS A O 1
ATOM 559 N N . ASN A 1 70 ? -13.258 -11.664 -7.691 1 91.38 70 ASN A N 1
ATOM 560 C CA . ASN A 1 70 ? -12.484 -10.828 -6.777 1 91.38 70 ASN A CA 1
ATOM 561 C C . ASN A 1 70 ? -11.945 -11.641 -5.602 1 91.38 70 ASN A C 1
ATOM 563 O O . ASN A 1 70 ? -10.977 -11.234 -4.961 1 91.38 70 ASN A O 1
ATOM 567 N N . VAL A 1 71 ? -12.602 -12.781 -5.297 1 94.06 71 VAL A N 1
ATOM 568 C CA . VAL A 1 71 ? -12.227 -13.391 -4.023 1 94.06 71 VAL A CA 1
ATOM 569 C C . VAL A 1 71 ? -12.57 -14.875 -4.047 1 94.06 71 VAL A C 1
ATOM 571 O O . VAL A 1 71 ? -13.609 -15.273 -4.578 1 94.06 71 VAL A O 1
ATOM 574 N N . GLU A 1 72 ? -11.695 -15.641 -3.551 1 94.06 72 GLU A N 1
ATOM 575 C CA . GLU A 1 72 ? -11.945 -17.062 -3.293 1 94.06 72 GLU A CA 1
ATOM 576 C C . GLU A 1 72 ? -12.172 -17.312 -1.805 1 94.06 72 GLU A C 1
ATOM 578 O O . GLU A 1 72 ? -11.758 -16.516 -0.961 1 94.06 72 GLU A O 1
ATOM 583 N N . ASN A 1 73 ? -12.93 -18.422 -1.472 1 96.38 73 ASN A N 1
ATOM 584 C CA . ASN A 1 73 ? -13.141 -18.812 -0.08 1 96.38 73 ASN A CA 1
ATOM 585 C C . ASN A 1 73 ? -13.695 -17.641 0.743 1 96.38 73 ASN A C 1
ATOM 587 O O . ASN A 1 73 ? -13.227 -17.391 1.852 1 96.38 73 ASN A O 1
ATOM 591 N N . MET A 1 74 ? -14.594 -16.938 0.119 1 97.5 74 MET A N 1
ATOM 592 C CA . MET A 1 74 ? -15.164 -15.75 0.756 1 97.5 74 MET A CA 1
ATOM 593 C C . MET A 1 74 ? -15.883 -16.125 2.049 1 97.5 74 MET A C 1
ATOM 595 O O . MET A 1 74 ? -16.578 -17.141 2.105 1 97.5 74 MET A O 1
ATOM 599 N N . ILE A 1 75 ? -15.734 -15.32 3.125 1 97.88 75 ILE A N 1
ATOM 600 C CA . ILE A 1 75 ? -16.422 -15.539 4.395 1 97.88 75 ILE A CA 1
ATOM 601 C C . ILE A 1 75 ? -17.172 -14.273 4.789 1 97.88 75 ILE A C 1
ATOM 603 O O . ILE A 1 75 ? -17.906 -14.266 5.781 1 97.88 75 ILE A O 1
ATOM 607 N N . GLY A 1 76 ? -17.016 -13.211 4.082 1 97.94 76 GLY A N 1
ATOM 608 C CA . GLY A 1 76 ? -17.656 -11.938 4.355 1 97.94 76 GLY A CA 1
ATOM 609 C C . GLY A 1 76 ? -16.938 -10.758 3.746 1 97.94 76 GLY A C 1
ATOM 610 O O . GLY A 1 76 ? -16.406 -10.844 2.635 1 97.94 76 GLY A O 1
ATOM 611 N N . VAL A 1 77 ? -17 -9.539 4.484 1 98.25 77 VAL A N 1
ATOM 612 C CA . VAL A 1 77 ? -16.344 -8.344 3.971 1 98.25 77 VAL A CA 1
ATOM 613 C C . VAL A 1 77 ? -15.68 -7.582 5.117 1 98.25 77 VAL A C 1
ATOM 615 O O . VAL A 1 77 ? -16.078 -7.734 6.277 1 98.25 77 VAL A O 1
ATOM 618 N N . ILE A 1 78 ? -14.68 -6.863 4.746 1 98.44 78 ILE A N 1
ATOM 619 C CA . ILE A 1 78 ? -14.109 -5.859 5.637 1 98.44 78 ILE A CA 1
ATOM 620 C C . ILE A 1 78 ? -14.727 -4.496 5.336 1 98.44 78 ILE A C 1
ATOM 622 O O . ILE A 1 78 ? -14.93 -4.137 4.176 1 98.44 78 ILE A O 1
ATOM 626 N N . GLN A 1 79 ? -15.117 -3.848 6.352 1 98.06 79 GLN A N 1
ATOM 627 C CA . GLN A 1 79 ? -15.664 -2.502 6.23 1 98.06 79 GLN A CA 1
ATOM 628 C C . GLN A 1 79 ? -14.617 -1.446 6.566 1 98.06 79 GLN A C 1
ATOM 630 O O . GLN A 1 79 ? -14.125 -1.394 7.695 1 98.06 79 GLN A O 1
ATOM 635 N N . VAL A 1 80 ? -14.234 -0.64 5.621 1 98.38 80 VAL A N 1
ATOM 636 C CA . VAL A 1 80 ? -13.305 0.465 5.816 1 98.38 80 VAL A CA 1
ATOM 637 C C . VAL A 1 80 ? -14.062 1.789 5.82 1 98.38 80 VAL A C 1
ATOM 639 O O . VAL A 1 80 ? -14.766 2.113 4.859 1 98.38 80 VAL A O 1
ATOM 642 N N . PRO A 1 81 ? -13.945 2.6 6.887 1 98.12 81 PRO A N 1
ATOM 643 C CA . PRO A 1 81 ? -14.641 3.887 6.918 1 98.12 81 PRO A CA 1
ATOM 644 C C . PRO A 1 81 ? -14.344 4.75 5.695 1 98.12 81 PRO A C 1
ATOM 646 O O . PRO A 1 81 ? -13.203 4.785 5.223 1 98.12 81 PRO A O 1
ATOM 649 N N . LEU A 1 82 ? -15.398 5.422 5.188 1 98.56 82 LEU A N 1
ATOM 650 C CA . LEU A 1 82 ? -15.32 6.25 3.99 1 98.56 82 LEU A CA 1
ATOM 651 C C . LEU A 1 82 ? -15.734 7.688 4.297 1 98.56 82 LEU A C 1
ATOM 653 O O . LEU A 1 82 ? -16.828 7.926 4.82 1 98.56 82 LEU A O 1
ATOM 657 N N . GLY A 1 83 ? -14.883 8.625 4.078 1 97.88 83 GLY A N 1
ATOM 658 C CA . GLY A 1 83 ? -15.203 10.039 4.145 1 97.88 83 GLY A CA 1
ATOM 659 C C . GLY A 1 83 ? -14.969 10.766 2.836 1 97.88 83 GLY A C 1
ATOM 660 O O . GLY A 1 83 ? -14.602 10.148 1.833 1 97.88 83 GLY A O 1
ATOM 661 N N . VAL A 1 84 ? -15.242 12.07 2.84 1 97.44 84 VAL A N 1
ATOM 662 C CA . VAL A 1 84 ? -15.094 12.844 1.611 1 97.44 84 VAL A CA 1
ATOM 663 C C . VAL A 1 84 ? -14.359 14.148 1.908 1 97.44 84 VAL A C 1
ATOM 665 O O . VAL A 1 84 ? -14.609 14.789 2.934 1 97.44 84 VAL A O 1
ATOM 668 N N . ALA A 1 85 ? -13.422 14.516 1.079 1 97.56 85 ALA A N 1
ATOM 669 C CA . ALA A 1 85 ? -12.734 15.805 1.104 1 97.56 85 ALA A CA 1
ATOM 670 C C . ALA A 1 85 ? -13.094 16.641 -0.124 1 97.56 85 ALA A C 1
ATOM 672 O O . ALA A 1 85 ? -13.508 16.094 -1.15 1 97.56 85 ALA A O 1
ATOM 673 N N . GLY A 1 86 ? -12.797 17.969 -0.088 1 95.94 86 GLY A N 1
ATOM 674 C CA . GLY A 1 86 ? -13.055 18.859 -1.207 1 95.94 86 GLY A CA 1
ATOM 675 C C . GLY A 1 86 ? -14.148 19.875 -0.92 1 95.94 86 GLY A C 1
ATOM 676 O O . GLY A 1 86 ? -14.578 20.016 0.225 1 95.94 86 GLY A O 1
ATOM 677 N N . PRO A 1 87 ? -14.594 20.641 -1.885 1 96.31 87 PRO A N 1
ATOM 678 C CA . PRO A 1 87 ? -14.305 20.438 -3.305 1 96.31 87 PRO A CA 1
ATOM 679 C C . PRO A 1 87 ? -12.867 20.797 -3.672 1 96.31 87 PRO A C 1
ATOM 681 O O . PRO A 1 87 ? -12.289 21.719 -3.084 1 96.31 87 PRO A O 1
ATOM 684 N N . LEU A 1 88 ? -12.297 20.047 -4.664 1 98.69 88 LEU A N 1
ATOM 685 C CA . LEU A 1 88 ? -10.992 20.297 -5.262 1 98.69 88 LEU A CA 1
ATOM 686 C C . LEU A 1 88 ? -11.133 20.734 -6.719 1 98.69 88 LEU A C 1
ATOM 688 O O . LEU A 1 88 ? -11.625 19.953 -7.547 1 98.69 88 LEU A O 1
ATOM 692 N N . LYS A 1 89 ? -10.75 21.906 -7.012 1 98.81 89 LYS A N 1
ATOM 693 C CA . LYS A 1 89 ? -10.758 22.375 -8.398 1 98.81 89 LYS A CA 1
ATOM 694 C C . LYS A 1 89 ? -9.586 21.781 -9.18 1 98.81 89 LYS A C 1
ATOM 696 O O . LYS A 1 89 ? -8.43 21.922 -8.758 1 98.81 89 LYS A O 1
ATOM 701 N N . VAL A 1 90 ? -9.867 21.156 -10.344 1 98.88 90 VAL A N 1
ATOM 702 C CA . VAL A 1 90 ? -8.852 20.5 -11.164 1 98.88 90 VAL A CA 1
ATOM 703 C C . VAL A 1 90 ? -8.883 21.078 -12.578 1 98.88 90 VAL A C 1
ATOM 705 O O . VAL A 1 90 ? -9.945 21.188 -13.188 1 98.88 90 VAL A O 1
ATOM 708 N N . ASN A 1 91 ? -7.785 21.547 -13 1 98.81 91 ASN A N 1
ATOM 709 C CA . ASN A 1 91 ? -7.586 22.031 -14.359 1 98.81 91 ASN A CA 1
ATOM 710 C C . ASN A 1 91 ? -6.805 21.016 -15.203 1 98.81 91 ASN A C 1
ATOM 712 O O . ASN A 1 91 ? -5.676 21.297 -15.617 1 98.81 91 ASN A O 1
ATOM 716 N N . GLY A 1 92 ? -7.422 19.922 -15.508 1 98.69 92 GLY A N 1
ATOM 717 C CA . GLY A 1 92 ? -6.781 18.891 -16.297 1 98.69 92 GLY A CA 1
ATOM 718 C C . GLY A 1 92 ? -7.262 18.844 -17.734 1 98.69 92 GLY A C 1
ATOM 719 O O . GLY A 1 92 ? -8.008 19.719 -18.172 1 98.69 92 GLY A O 1
ATOM 720 N N . GLU A 1 93 ? -6.695 17.969 -18.547 1 98.25 93 GLU A N 1
ATOM 721 C CA . GLU A 1 93 ? -7.156 17.703 -19.906 1 98.25 93 GLU A CA 1
ATOM 722 C C . GLU A 1 93 ? -8.438 16.875 -19.906 1 98.25 93 GLU A C 1
ATOM 724 O O . GLU A 1 93 ? -9.312 17.078 -20.75 1 98.25 93 GLU A O 1
ATOM 729 N N . PHE A 1 94 ? -8.523 16 -18.922 1 98.25 94 PHE A N 1
ATOM 730 C CA . PHE A 1 94 ? -9.656 15.086 -18.844 1 98.25 94 PHE A CA 1
ATOM 731 C C . PHE A 1 94 ? -10.555 15.438 -17.656 1 98.25 94 PHE A C 1
ATOM 733 O O . PHE A 1 94 ? -11.758 15.195 -17.703 1 98.25 94 PHE A O 1
ATOM 740 N N . ALA A 1 95 ? -9.969 15.906 -16.625 1 97.94 95 ALA A N 1
ATOM 741 C CA . ALA A 1 95 ? -10.688 16.359 -15.438 1 97.94 95 ALA A CA 1
ATOM 742 C C . ALA A 1 95 ? -10.695 17.891 -15.352 1 97.94 95 ALA A C 1
ATOM 744 O O . ALA A 1 95 ? -9.688 18.5 -14.977 1 97.94 95 ALA A O 1
ATOM 745 N N . SER A 1 96 ? -11.758 18.531 -15.68 1 97.62 96 SER A N 1
ATOM 746 C CA . SER A 1 96 ? -11.891 19.969 -15.609 1 97.62 96 SER A CA 1
ATOM 747 C C . SER A 1 96 ? -13.172 20.375 -14.883 1 97.62 96 SER A C 1
ATOM 749 O O . SER A 1 96 ? -14.172 20.688 -15.523 1 97.62 96 SER A O 1
ATOM 751 N N . ASP A 1 97 ? -13.109 20.406 -13.578 1 97.38 97 ASP A N 1
ATOM 752 C CA . ASP A 1 97 ? -14.25 20.688 -12.711 1 97.38 97 ASP A CA 1
ATOM 753 C C . ASP A 1 97 ? -13.82 20.734 -11.242 1 97.38 97 ASP A C 1
ATOM 755 O O . ASP A 1 97 ? -12.633 20.797 -10.938 1 97.38 97 ASP A O 1
ATOM 759 N N . GLU A 1 98 ? -14.766 20.812 -10.406 1 97.75 98 GLU A N 1
ATOM 760 C CA . GLU A 1 98 ? -14.578 20.609 -8.977 1 97.75 98 GLU A CA 1
ATOM 761 C C . GLU A 1 98 ? -15.023 19.219 -8.547 1 97.75 98 GLU A C 1
ATOM 763 O O . GLU A 1 98 ? -16.062 18.734 -8.984 1 97.75 98 GLU A O 1
ATOM 768 N N . PHE A 1 99 ? -14.18 18.609 -7.746 1 97.94 99 PHE A N 1
ATOM 769 C CA . PHE A 1 99 ? -14.461 17.234 -7.391 1 97.94 99 PHE A CA 1
ATOM 770 C C . PHE A 1 99 ? -14.484 17.047 -5.875 1 97.94 99 PHE A C 1
ATOM 772 O O . PHE A 1 99 ? -13.68 17.656 -5.16 1 97.94 99 PHE A O 1
ATOM 779 N N . ARG A 1 100 ? -15.414 16.281 -5.367 1 97.12 100 ARG A N 1
ATOM 780 C CA . ARG A 1 100 ? -15.383 15.734 -4.02 1 97.12 100 ARG A CA 1
ATOM 781 C C . ARG A 1 100 ? -14.664 14.391 -3.994 1 97.12 100 ARG A C 1
ATOM 783 O O . ARG A 1 100 ? -14.992 13.484 -4.766 1 97.12 100 ARG A O 1
ATOM 790 N N . LEU A 1 101 ? -13.695 14.25 -3.139 1 98.56 101 LEU A N 1
ATOM 791 C CA . LEU A 1 101 ? -12.773 13.125 -3.166 1 98.56 101 LEU A CA 1
ATOM 792 C C . LEU A 1 101 ? -13.188 12.062 -2.148 1 98.56 101 LEU A C 1
ATOM 794 O O . LEU A 1 101 ? -13.109 12.289 -0.94 1 98.56 101 LEU A O 1
ATOM 798 N N . PRO A 1 102 ? -13.625 10.898 -2.561 1 98.62 102 PRO A N 1
ATOM 799 C CA . PRO A 1 102 ? -13.836 9.812 -1.6 1 98.62 102 PRO A CA 1
ATOM 800 C C . PRO A 1 102 ? -12.531 9.219 -1.085 1 98.62 102 PRO A C 1
ATOM 802 O O . PRO A 1 102 ? -11.633 8.906 -1.876 1 98.62 102 PRO A O 1
ATOM 805 N N . LEU A 1 103 ? -12.367 9.086 0.206 1 98.69 103 LEU A N 1
ATOM 806 C CA . LEU A 1 103 ? -11.188 8.523 0.855 1 98.69 103 LEU A CA 1
ATOM 807 C C . LEU A 1 103 ? -11.586 7.457 1.874 1 98.69 103 LEU A C 1
ATOM 809 O O . LEU A 1 103 ? -12.258 7.758 2.859 1 98.69 103 LEU A O 1
ATOM 813 N N . ALA A 1 104 ? -11.172 6.207 1.62 1 98.56 104 ALA A N 1
ATOM 814 C CA . ALA A 1 104 ? -11.367 5.121 2.578 1 98.56 104 ALA A CA 1
ATOM 815 C C . ALA A 1 104 ? -10.133 4.934 3.453 1 98.56 104 ALA A C 1
ATOM 817 O O . ALA A 1 104 ? -9.031 4.684 2.943 1 98.56 104 ALA A O 1
ATOM 818 N N . THR A 1 105 ? -10.305 5.027 4.742 1 95.94 105 THR A N 1
ATOM 819 C CA . THR A 1 105 ? -9.141 5.004 5.621 1 95.94 105 THR A CA 1
ATOM 820 C C . THR A 1 105 ? -9.547 4.625 7.043 1 95.94 105 THR A C 1
ATOM 822 O O . THR A 1 105 ? -10.719 4.711 7.402 1 95.94 105 THR A O 1
ATOM 825 N N . THR A 1 106 ? -8.547 4.141 7.777 1 93.31 106 THR A N 1
ATOM 826 C CA . THR A 1 106 ? -8.727 3.898 9.203 1 93.31 106 THR A CA 1
ATOM 827 C C . THR A 1 106 ? -7.891 4.879 10.031 1 93.31 106 THR A C 1
ATOM 829 O O . THR A 1 106 ? -7.781 4.738 11.25 1 93.31 106 THR A O 1
ATOM 832 N N . GLU A 1 107 ? -7.273 5.809 9.297 1 87.56 107 GLU A N 1
ATOM 833 C CA . GLU A 1 107 ? -6.406 6.777 9.961 1 87.56 107 GLU A CA 1
ATOM 834 C C . GLU A 1 107 ? -7.148 8.086 10.234 1 87.56 107 GLU A C 1
ATOM 836 O O . GLU A 1 107 ? -7.758 8.656 9.328 1 87.56 107 GLU A O 1
ATOM 841 N N . GLY A 1 108 ? -7.055 8.477 11.414 1 88.12 108 GLY A N 1
ATOM 842 C CA . GLY A 1 108 ? -7.633 9.766 11.75 1 88.12 108 GLY A CA 1
ATOM 843 C C . GLY A 1 108 ? -6.844 10.938 11.195 1 88.12 108 GLY A C 1
ATOM 844 O O . GLY A 1 108 ? -5.652 10.812 10.906 1 88.12 108 GLY A O 1
ATOM 845 N N . ALA A 1 109 ? -7.453 11.992 10.906 1 90.75 109 ALA A N 1
ATOM 846 C CA . ALA A 1 109 ? -6.902 13.297 10.539 1 90.75 109 ALA A CA 1
ATOM 847 C C . ALA A 1 109 ? -6.551 13.352 9.055 1 90.75 109 ALA A C 1
ATOM 849 O O . ALA A 1 109 ? -6.254 14.422 8.523 1 90.75 109 ALA A O 1
ATOM 850 N N . LEU A 1 110 ? -6.566 12.266 8.359 1 95.06 110 LEU A N 1
ATOM 851 C CA . LEU A 1 110 ? -6.172 12.25 6.957 1 95.06 110 LEU A CA 1
ATOM 852 C C . LEU A 1 110 ? -7.129 13.078 6.113 1 95.06 110 LEU A C 1
ATOM 854 O O . LEU A 1 110 ? -6.699 13.922 5.324 1 95.06 110 LEU A O 1
ATOM 858 N N . ILE A 1 111 ? -8.438 12.859 6.254 1 96.62 111 ILE A N 1
ATOM 859 C CA . ILE A 1 111 ? -9.445 13.5 5.414 1 96.62 111 ILE A CA 1
ATOM 860 C C . ILE A 1 111 ? -9.469 15 5.691 1 96.62 111 ILE A C 1
ATOM 862 O O . ILE A 1 111 ? -9.562 15.812 4.766 1 96.62 111 ILE A O 1
ATOM 866 N N . ALA A 1 112 ? -9.359 15.359 6.961 1 95.31 112 ALA A N 1
ATOM 867 C CA . ALA A 1 112 ? -9.281 16.766 7.324 1 95.31 112 ALA A CA 1
ATOM 868 C C . ALA A 1 112 ? -8.062 17.438 6.691 1 95.31 112 ALA A C 1
ATOM 870 O O . ALA A 1 112 ? -8.141 18.562 6.227 1 95.31 112 ALA A O 1
ATOM 871 N N . SER A 1 113 ? -6.945 16.75 6.715 1 96.38 113 SER A N 1
ATOM 872 C CA . SER A 1 113 ? -5.719 17.266 6.117 1 96.38 113 SER A CA 1
ATOM 873 C C . SER A 1 113 ? -5.879 17.469 4.613 1 96.38 113 SER A C 1
ATOM 875 O O . SER A 1 113 ? -5.543 18.531 4.094 1 96.38 113 SER A O 1
ATOM 877 N N . VAL A 1 114 ? -6.406 16.484 3.939 1 97.94 114 VAL A N 1
ATOM 878 C CA . VAL A 1 114 ? -6.609 16.578 2.498 1 97.94 114 VAL A CA 1
ATOM 879 C C . VAL A 1 114 ? -7.605 17.688 2.188 1 97.94 114 VAL A C 1
ATOM 881 O O . VAL A 1 114 ? -7.434 18.438 1.217 1 97.94 114 VAL A O 1
ATOM 884 N N . ASN A 1 115 ? -8.617 17.812 3.012 1 97.19 115 ASN A N 1
ATOM 885 C CA . ASN A 1 115 ? -9.617 18.859 2.836 1 97.19 115 ASN A CA 1
ATOM 886 C C . ASN A 1 115 ? -8.992 20.25 2.908 1 97.19 115 ASN A C 1
ATOM 888 O O . ASN A 1 115 ? -9.352 21.141 2.131 1 97.19 115 ASN A O 1
ATOM 892 N N . ARG A 1 116 ? -8.156 20.453 3.867 1 97.06 116 ARG A N 1
ATOM 893 C CA . ARG A 1 116 ? -7.445 21.734 3.98 1 97.06 116 ARG A CA 1
ATOM 894 C C . ARG A 1 116 ? -6.641 22.016 2.717 1 97.06 116 ARG A C 1
ATOM 896 O O . ARG A 1 116 ? -6.652 23.141 2.215 1 97.06 116 ARG A O 1
ATOM 903 N N . GLY A 1 117 ? -5.934 21.016 2.227 1 98.62 117 GLY A N 1
ATOM 904 C CA . GLY A 1 117 ? -5.199 21.172 0.982 1 98.62 117 GLY A CA 1
ATOM 905 C C . GLY A 1 117 ? -6.09 21.5 -0.203 1 98.62 117 GLY A C 1
ATOM 906 O O . GLY A 1 117 ? -5.73 22.312 -1.054 1 98.62 117 GLY A O 1
ATOM 907 N N . CYS A 1 118 ? -7.211 20.859 -0.259 1 98.56 118 CYS A N 1
ATOM 908 C CA . CYS A 1 118 ? -8.172 21.125 -1.322 1 98.56 118 CYS A CA 1
ATOM 909 C C . CYS A 1 118 ? -8.594 22.594 -1.316 1 98.56 118 CYS A C 1
ATOM 911 O O . CYS A 1 118 ? -8.664 23.219 -2.371 1 98.56 118 CYS A O 1
ATOM 913 N N . SER A 1 119 ? -8.922 23.062 -0.149 1 97.81 119 SER A N 1
ATOM 914 C CA . SER A 1 119 ? -9.344 24.453 -0.007 1 97.81 119 SER A CA 1
ATOM 915 C C . SER A 1 119 ? -8.273 25.422 -0.519 1 97.81 119 SER A C 1
ATOM 917 O O . SER A 1 119 ? -8.578 26.375 -1.236 1 97.81 119 SER A O 1
ATOM 919 N N . VAL A 1 120 ? -7.047 25.172 -0.179 1 98.69 120 VAL A N 1
ATOM 920 C CA . VAL A 1 120 ? -5.926 26.031 -0.576 1 98.69 120 VAL A CA 1
ATOM 921 C C . VAL A 1 120 ? -5.777 26 -2.096 1 98.69 120 VAL A C 1
ATOM 923 O O . VAL A 1 120 ? -5.629 27.047 -2.727 1 98.69 120 VAL A O 1
ATOM 926 N N . ILE A 1 121 ? -5.844 24.844 -2.674 1 98.88 121 ILE A N 1
ATOM 927 C CA . ILE A 1 121 ? -5.664 24.688 -4.113 1 98.88 121 ILE A CA 1
ATOM 928 C C . ILE A 1 121 ? -6.805 25.375 -4.855 1 98.88 121 ILE A C 1
ATOM 930 O O . ILE A 1 121 ? -6.57 26.125 -5.801 1 98.88 121 ILE A O 1
ATOM 934 N N . THR A 1 122 ? -7.996 25.141 -4.406 1 98.69 122 THR A N 1
ATOM 935 C CA . THR A 1 122 ? -9.164 25.703 -5.078 1 98.69 122 THR A CA 1
ATOM 936 C C . THR A 1 122 ? -9.148 27.219 -5.012 1 98.69 122 THR A C 1
ATOM 938 O O . THR A 1 122 ? -9.43 27.891 -6.008 1 98.69 122 THR A O 1
ATOM 941 N N . LYS A 1 123 ? -8.859 27.812 -3.879 1 98.38 123 LYS A N 1
ATOM 942 C CA . LYS A 1 123 ? -8.789 29.266 -3.703 1 98.38 123 LYS A CA 1
ATOM 943 C C . LYS A 1 123 ? -7.633 29.859 -4.496 1 98.38 123 LYS A C 1
ATOM 945 O O . LYS A 1 123 ? -7.586 31.078 -4.723 1 98.38 123 LYS A O 1
ATOM 950 N N . SER A 1 124 ? -6.715 29.047 -4.902 1 98.69 124 SER A N 1
ATOM 951 C CA . SER A 1 124 ? -5.562 29.484 -5.68 1 98.69 124 SER A CA 1
ATOM 952 C C . SER A 1 124 ? -5.824 29.359 -7.176 1 98.69 124 SER A C 1
ATOM 954 O O . SER A 1 124 ? -4.918 29.547 -7.988 1 98.69 124 SER A O 1
ATOM 956 N N . GLY A 1 125 ? -7.008 28.938 -7.566 1 98.38 125 GLY A N 1
ATOM 957 C CA . GLY A 1 125 ? -7.359 28.875 -8.977 1 98.38 125 GLY A CA 1
ATOM 958 C C . GLY A 1 125 ? -7.414 27.453 -9.5 1 98.38 125 GLY A C 1
ATOM 959 O O . GLY A 1 125 ? -7.754 27.219 -10.664 1 98.38 125 GLY A O 1
ATOM 960 N N . GLY A 1 126 ? -7.051 26.453 -8.672 1 98.81 126 GLY A N 1
ATOM 961 C CA . GLY A 1 126 ? -7.156 25.062 -9.07 1 98.81 126 GLY A CA 1
ATOM 962 C C . GLY A 1 126 ? -5.812 24.422 -9.375 1 98.81 126 GLY A C 1
ATOM 963 O O . GLY A 1 126 ? -4.82 25.125 -9.586 1 98.81 126 GLY A O 1
ATOM 964 N N . SER A 1 127 ? -5.742 23.125 -9.398 1 98.75 127 SER A N 1
ATOM 965 C CA . SER A 1 127 ? -4.559 22.344 -9.734 1 98.75 127 SER A CA 1
ATOM 966 C C . SER A 1 127 ? -4.445 22.109 -11.234 1 98.75 127 SER A C 1
ATOM 968 O O . SER A 1 127 ? -5.34 21.531 -11.852 1 98.75 127 SER A O 1
ATOM 970 N N . ASN A 1 128 ? -3.342 22.625 -11.797 1 98.88 128 ASN A N 1
ATOM 971 C CA . ASN A 1 128 ? -3.01 22.188 -13.141 1 98.88 128 ASN A CA 1
ATOM 972 C C . ASN A 1 128 ? -2.482 20.75 -13.141 1 98.88 128 ASN A C 1
ATOM 974 O O . ASN A 1 128 ? -1.688 20.375 -12.273 1 98.88 128 ASN A O 1
ATOM 978 N N . VAL A 1 129 ? -2.988 19.953 -14.078 1 98.88 129 VAL A N 1
ATOM 979 C CA . VAL A 1 129 ? -2.541 18.562 -14.062 1 98.88 129 VAL A CA 1
ATOM 980 C C . VAL A 1 129 ? -2.531 18.016 -15.484 1 98.88 129 VAL A C 1
ATOM 982 O O . VAL A 1 129 ? -3.391 18.359 -16.297 1 98.88 129 VAL A O 1
ATOM 985 N N . ARG A 1 130 ? -1.505 17.172 -15.766 1 98.69 130 ARG A N 1
ATOM 986 C CA . ARG A 1 130 ? -1.367 16.531 -17.078 1 98.69 130 ARG A CA 1
ATOM 987 C C . ARG A 1 130 ? -0.843 15.109 -16.938 1 98.69 130 ARG A C 1
ATOM 989 O O . ARG A 1 130 ? -0.04 14.82 -16.047 1 98.69 130 ARG A O 1
ATOM 996 N N . VAL A 1 131 ? -1.319 14.273 -17.797 1 98.44 131 VAL A N 1
ATOM 997 C CA . VAL A 1 131 ? -0.774 12.93 -17.953 1 98.44 131 VAL A CA 1
ATOM 998 C C . VAL A 1 131 ? 0.335 12.938 -19 1 98.44 131 VAL A C 1
ATOM 1000 O O . VAL A 1 131 ? 0.121 13.367 -20.141 1 98.44 131 VAL A O 1
ATOM 1003 N N . PHE A 1 132 ? 1.497 12.445 -18.656 1 98.06 132 PHE A N 1
ATOM 1004 C CA . PHE A 1 132 ? 2.648 12.523 -19.547 1 98.06 132 PHE A CA 1
ATOM 1005 C C . PHE A 1 132 ? 2.936 11.164 -20.188 1 98.06 132 PHE A C 1
ATOM 1007 O O . PHE A 1 132 ? 3.576 11.086 -21.234 1 98.06 132 PHE A O 1
ATOM 1014 N N . GLN A 1 133 ? 2.496 10.07 -19.562 1 96.75 133 GLN A N 1
ATOM 1015 C CA . GLN A 1 133 ? 2.676 8.711 -20.062 1 96.75 133 GLN A CA 1
ATOM 1016 C C . GLN A 1 133 ? 1.552 7.797 -19.594 1 96.75 133 GLN A C 1
ATOM 1018 O O . GLN A 1 133 ? 0.963 8.023 -18.531 1 96.75 133 GLN A O 1
ATOM 1023 N N . ASP A 1 134 ? 1.258 6.797 -20.375 1 96.5 134 ASP A N 1
ATOM 1024 C CA . ASP A 1 134 ? 0.234 5.805 -20.078 1 96.5 134 ASP A CA 1
ATOM 1025 C C . ASP A 1 134 ? 0.575 4.453 -20.703 1 96.5 134 ASP A C 1
ATOM 1027 O O . ASP A 1 134 ? 0.197 4.18 -21.844 1 96.5 134 ASP A O 1
ATOM 1031 N N . VAL A 1 135 ? 1.255 3.596 -19.953 1 95.88 135 VAL A N 1
ATOM 1032 C CA . VAL A 1 135 ? 1.627 2.277 -20.469 1 95.88 135 VAL A CA 1
ATOM 1033 C C . VAL A 1 135 ? 1.709 1.287 -19.297 1 95.88 135 VAL A C 1
ATOM 1035 O O . VAL A 1 135 ? 2.146 1.641 -18.203 1 95.88 135 VAL A O 1
ATOM 1038 N N . MET A 1 136 ? 1.244 0.221 -19.484 1 96.56 136 MET A N 1
ATOM 1039 C CA . MET A 1 136 ? 1.411 -0.887 -18.547 1 96.56 136 MET A CA 1
ATOM 1040 C C . MET A 1 136 ? 2.414 -1.904 -19.078 1 96.56 136 MET A C 1
ATOM 1042 O O . MET A 1 136 ? 2.479 -2.145 -20.297 1 96.56 136 MET A O 1
ATOM 1046 N N . THR A 1 137 ? 3.189 -2.502 -18.172 1 96.62 137 THR A N 1
ATOM 1047 C CA . THR A 1 137 ? 4.32 -3.275 -18.688 1 96.62 137 THR A CA 1
ATOM 1048 C C . THR A 1 137 ? 4.266 -4.711 -18.172 1 96.62 137 THR A C 1
ATOM 1050 O O . THR A 1 137 ? 3.645 -4.984 -17.141 1 96.62 137 THR A O 1
ATOM 1053 N N . ARG A 1 138 ? 4.77 -5.574 -18.828 1 96.94 138 ARG A N 1
ATOM 1054 C CA . ARG A 1 138 ? 5.141 -6.945 -18.484 1 96.94 138 ARG A CA 1
ATOM 1055 C C . ARG A 1 138 ? 6.527 -7.285 -19.016 1 96.94 138 ARG A C 1
ATOM 1057 O O . ARG A 1 138 ? 6.891 -6.879 -20.125 1 96.94 138 ARG A O 1
ATOM 1064 N N . ALA A 1 139 ? 7.355 -7.98 -18.219 1 97.81 139 ALA A N 1
ATOM 1065 C CA . ALA A 1 139 ? 8.734 -8.211 -18.641 1 97.81 139 ALA A CA 1
ATOM 1066 C C . ALA A 1 139 ? 9.172 -9.641 -18.359 1 97.81 139 ALA A C 1
ATOM 1068 O O . ALA A 1 139 ? 9.742 -9.922 -17.297 1 97.81 139 ALA A O 1
ATOM 1069 N N . PRO A 1 140 ? 8.969 -10.508 -19.312 1 97.69 140 PRO A N 1
ATOM 1070 C CA . PRO A 1 140 ? 9.531 -11.852 -19.188 1 97.69 140 PRO A CA 1
ATOM 1071 C C . PRO A 1 140 ? 11.062 -11.859 -19.172 1 97.69 140 PRO A C 1
ATOM 1073 O O . PRO A 1 140 ? 11.688 -10.875 -19.578 1 97.69 140 PRO A O 1
ATOM 1076 N N . VAL A 1 141 ? 11.625 -12.992 -18.703 1 98.38 141 VAL A N 1
ATOM 1077 C CA . VAL A 1 141 ? 13.078 -13.148 -18.688 1 98.38 141 VAL A CA 1
ATOM 1078 C C . VAL A 1 141 ? 13.469 -14.438 -19.406 1 98.38 141 VAL A C 1
ATOM 1080 O O . VAL A 1 141 ? 12.797 -15.461 -19.266 1 98.38 141 VAL A O 1
ATOM 1083 N N . PHE A 1 142 ? 14.547 -14.328 -20.203 1 97.81 142 PHE A N 1
ATOM 1084 C CA . PHE A 1 142 ? 15.117 -15.43 -20.969 1 97.81 142 PHE A CA 1
ATOM 1085 C C . PHE A 1 142 ? 16.547 -15.703 -20.531 1 97.81 142 PHE A C 1
ATOM 1087 O O . PHE A 1 142 ? 17.297 -14.773 -20.219 1 97.81 142 PHE A O 1
ATOM 1094 N N . ARG A 1 143 ? 16.891 -16.938 -20.484 1 97.12 143 ARG A N 1
ATOM 1095 C CA . ARG A 1 143 ? 18.281 -17.344 -20.344 1 97.12 143 ARG A CA 1
ATOM 1096 C C . ARG A 1 143 ? 18.828 -17.844 -21.672 1 97.12 143 ARG A C 1
ATOM 1098 O O . ARG A 1 143 ? 18.281 -18.781 -22.266 1 97.12 143 ARG A O 1
ATOM 1105 N N . LEU A 1 144 ? 19.844 -17.234 -22.125 1 97.38 144 LEU A N 1
ATOM 1106 C CA . LEU A 1 144 ? 20.484 -17.672 -23.359 1 97.38 144 LEU A CA 1
ATOM 1107 C C . LEU A 1 144 ? 21.797 -18.375 -23.062 1 97.38 144 LEU A C 1
ATOM 1109 O O . LEU A 1 144 ? 22.219 -18.469 -21.906 1 97.38 144 LEU A O 1
ATOM 1113 N N . GLU A 1 145 ? 22.391 -18.906 -24.109 1 96.81 145 GLU A N 1
ATOM 1114 C CA . GLU A 1 145 ? 23.594 -19.719 -23.969 1 96.81 145 GLU A CA 1
ATOM 1115 C C . GLU A 1 145 ? 24.75 -18.891 -23.406 1 96.81 145 GLU A C 1
ATOM 1117 O O . GLU A 1 145 ? 25.531 -19.375 -22.578 1 96.81 145 GLU A O 1
ATOM 1122 N N . ASN A 1 146 ? 25 -17.75 -23.922 1 96.69 146 ASN A N 1
ATOM 1123 C CA . ASN A 1 146 ? 26.062 -16.828 -23.562 1 96.69 146 ASN A CA 1
ATOM 1124 C C . ASN A 1 146 ? 25.75 -15.391 -23.984 1 96.69 146 ASN A C 1
ATOM 1126 O O . ASN A 1 146 ? 24.641 -15.117 -24.438 1 96.69 146 ASN A O 1
ATOM 1130 N N . VAL A 1 147 ? 26.734 -14.477 -23.797 1 96.81 147 VAL A N 1
ATOM 1131 C CA . VAL A 1 147 ? 26.516 -13.055 -24.031 1 96.81 147 VAL A CA 1
ATOM 1132 C C . VAL A 1 147 ? 26.359 -12.797 -25.531 1 96.81 147 VAL A C 1
ATOM 1134 O O . VAL A 1 147 ? 25.656 -11.875 -25.938 1 96.81 147 VAL A O 1
ATOM 1137 N N . ILE A 1 148 ? 26.906 -13.617 -26.297 1 97.56 148 ILE A N 1
ATOM 1138 C CA . ILE A 1 148 ? 26.797 -13.461 -27.734 1 97.56 148 ILE A CA 1
ATOM 1139 C C . ILE A 1 148 ? 25.359 -13.711 -28.172 1 97.56 148 ILE A C 1
ATOM 1141 O O . ILE A 1 148 ? 24.781 -12.906 -28.922 1 97.56 148 ILE A O 1
ATOM 1145 N N . LYS A 1 149 ? 24.828 -14.773 -27.656 1 97.5 149 LYS A N 1
ATOM 1146 C CA . LYS A 1 149 ? 23.438 -15.109 -28 1 97.5 149 LYS A CA 1
ATOM 1147 C C . LYS A 1 149 ? 22.469 -14.102 -27.406 1 97.5 149 LYS A C 1
ATOM 1149 O O . LYS A 1 149 ? 21.422 -13.82 -28 1 97.5 149 LYS A O 1
ATOM 1154 N N . ALA A 1 150 ? 22.781 -13.648 -26.25 1 98 150 ALA A N 1
ATOM 1155 C CA . ALA A 1 150 ? 21.969 -12.602 -25.641 1 98 150 ALA A CA 1
ATOM 1156 C C . ALA A 1 150 ? 21.922 -11.352 -26.516 1 98 150 ALA A C 1
ATOM 1158 O O . ALA A 1 150 ? 20.875 -10.734 -26.672 1 98 150 ALA A O 1
ATOM 1159 N N . LYS A 1 151 ? 23.047 -10.969 -27.062 1 97.94 151 LYS A N 1
ATOM 1160 C CA . LYS A 1 151 ? 23.141 -9.805 -27.953 1 97.94 151 LYS A CA 1
ATOM 1161 C C . LYS A 1 151 ? 22.359 -10.023 -29.234 1 97.94 151 LYS A C 1
ATOM 1163 O O . LYS A 1 151 ? 21.656 -9.125 -29.703 1 97.94 151 LYS A O 1
ATOM 1168 N N . GLU A 1 152 ? 22.469 -11.219 -29.75 1 97.88 152 GLU A N 1
ATOM 1169 C CA . GLU A 1 152 ? 21.719 -11.555 -30.953 1 97.88 152 GLU A CA 1
ATOM 1170 C C . GLU A 1 152 ? 20.219 -11.438 -30.703 1 97.88 152 GLU A C 1
ATOM 1172 O O . GLU A 1 152 ? 19.484 -10.906 -31.547 1 97.88 152 GLU A O 1
ATOM 1177 N N . PHE A 1 153 ? 19.812 -11.984 -29.656 1 98.31 153 PHE A N 1
ATOM 1178 C CA . PHE A 1 153 ? 18.406 -11.945 -29.297 1 98.31 153 PHE A CA 1
ATOM 1179 C C . PHE A 1 153 ? 17.938 -10.5 -29.109 1 98.31 153 PHE A C 1
ATOM 1181 O O . PHE A 1 153 ? 16.891 -10.117 -29.609 1 98.31 153 PHE A O 1
ATOM 1188 N N . SER A 1 154 ? 18.672 -9.688 -28.375 1 98.19 154 SER A N 1
ATOM 1189 C CA . SER A 1 154 ? 18.359 -8.281 -28.141 1 98.19 154 SER A CA 1
ATOM 1190 C C . SER A 1 154 ? 18.234 -7.516 -29.453 1 98.19 154 SER A C 1
ATOM 1192 O O . SER A 1 154 ? 17.297 -6.73 -29.641 1 98.19 154 SER A O 1
ATOM 1194 N N . ASP A 1 155 ? 19.172 -7.777 -30.359 1 97.94 155 ASP A N 1
ATOM 1195 C CA . ASP A 1 155 ? 19.141 -7.125 -31.672 1 97.94 155 ASP A CA 1
ATOM 1196 C C . ASP A 1 155 ? 17.906 -7.551 -32.469 1 97.94 155 ASP A C 1
ATOM 1198 O O . ASP A 1 155 ? 17.281 -6.727 -33.125 1 97.94 155 ASP A O 1
ATOM 1202 N N . TRP A 1 156 ? 17.641 -8.805 -32.375 1 98.25 156 TRP A N 1
ATOM 1203 C CA . TRP A 1 156 ? 16.484 -9.344 -33.062 1 98.25 156 TRP A CA 1
ATOM 1204 C C . TRP A 1 156 ? 15.195 -8.688 -32.562 1 98.25 156 TRP A C 1
ATOM 1206 O O . TRP A 1 156 ? 14.32 -8.367 -33.375 1 98.25 156 TRP A O 1
ATOM 1216 N N . LEU A 1 157 ? 15.102 -8.461 -31.312 1 98.06 157 LEU A N 1
ATOM 1217 C CA . LEU A 1 157 ? 13.922 -7.852 -30.703 1 98.06 157 LEU A CA 1
ATOM 1218 C C . LEU A 1 157 ? 13.734 -6.418 -31.188 1 98.06 157 LEU A C 1
ATOM 1220 O O . LEU A 1 157 ? 12.617 -5.902 -31.203 1 98.06 157 LEU A O 1
ATOM 1224 N N . GLN A 1 158 ? 14.773 -5.777 -31.594 1 96.38 158 GLN A N 1
ATOM 1225 C CA . GLN A 1 158 ? 14.75 -4.363 -31.938 1 96.38 158 GLN A CA 1
ATOM 1226 C C . GLN A 1 158 ? 14.516 -4.172 -33.438 1 96.38 158 GLN A C 1
ATOM 1228 O O . GLN A 1 158 ? 14.367 -3.043 -33.906 1 96.38 158 GLN A O 1
ATOM 1233 N N . ASP A 1 159 ? 14.477 -5.254 -34.094 1 97.19 159 ASP A N 1
ATOM 1234 C CA . ASP A 1 159 ? 14.172 -5.191 -35.531 1 97.19 159 ASP A CA 1
ATOM 1235 C C . ASP A 1 159 ? 12.742 -4.703 -35.781 1 97.19 159 ASP A C 1
ATOM 1237 O O . ASP A 1 159 ? 11.789 -5.297 -35.25 1 97.19 159 ASP A O 1
ATOM 1241 N N . PRO A 1 160 ? 12.586 -3.715 -36.656 1 97 160 PRO A N 1
ATOM 1242 C CA . PRO A 1 160 ? 11.258 -3.145 -36.875 1 97 160 PRO A CA 1
ATOM 1243 C C . PRO A 1 160 ? 10.273 -4.16 -37.438 1 97 160 PRO A C 1
ATOM 1245 O O . PRO A 1 160 ? 9.07 -4.086 -37.156 1 97 160 PRO A O 1
ATOM 1248 N N . ASP A 1 161 ? 10.742 -5.031 -38.188 1 97.75 161 ASP A N 1
ATOM 1249 C CA . ASP A 1 161 ? 9.867 -6.059 -38.75 1 97.75 161 ASP A CA 1
ATOM 1250 C C . ASP A 1 161 ? 9.398 -7.023 -37.656 1 97.75 161 ASP A C 1
ATOM 1252 O O . ASP A 1 161 ? 8.25 -7.469 -37.656 1 97.75 161 ASP A O 1
ATOM 1256 N N . VAL A 1 162 ? 10.297 -7.359 -36.812 1 97.62 162 VAL A N 1
ATOM 1257 C CA . VAL A 1 162 ? 9.953 -8.234 -35.688 1 97.62 162 VAL A CA 1
ATOM 1258 C C . VAL A 1 162 ? 8.945 -7.543 -34.781 1 97.62 162 VAL A C 1
ATOM 1260 O O . VAL A 1 162 ? 7.965 -8.148 -34.344 1 97.62 162 VAL A O 1
ATOM 1263 N N . LEU A 1 163 ? 9.188 -6.309 -34.5 1 97.31 163 LEU A N 1
ATOM 1264 C CA . LEU A 1 163 ? 8.273 -5.527 -33.656 1 97.31 163 LEU A CA 1
ATOM 1265 C C . LEU A 1 163 ? 6.879 -5.5 -34.281 1 97.31 163 LEU A C 1
ATOM 1267 O O . LEU A 1 163 ? 5.883 -5.617 -33.562 1 97.31 163 LEU A O 1
ATOM 1271 N N . SER A 1 164 ? 6.855 -5.336 -35.562 1 97.75 164 SER A N 1
ATOM 1272 C CA . SER A 1 164 ? 5.57 -5.312 -36.25 1 97.75 164 SER A CA 1
ATOM 1273 C C . SER A 1 164 ? 4.828 -6.633 -36.094 1 97.75 164 SER A C 1
ATOM 1275 O O . SER A 1 164 ? 3.615 -6.648 -35.875 1 97.75 164 SER A O 1
ATOM 1277 N N . ARG A 1 165 ? 5.516 -7.703 -36.156 1 97.69 165 ARG A N 1
ATOM 1278 C CA . ARG A 1 165 ? 4.898 -9.016 -36 1 97.69 165 ARG A CA 1
ATOM 1279 C C . ARG A 1 165 ? 4.461 -9.242 -34.562 1 97.69 165 ARG A C 1
ATOM 1281 O O . ARG A 1 165 ? 3.424 -9.859 -34.312 1 97.69 165 ARG A O 1
ATOM 128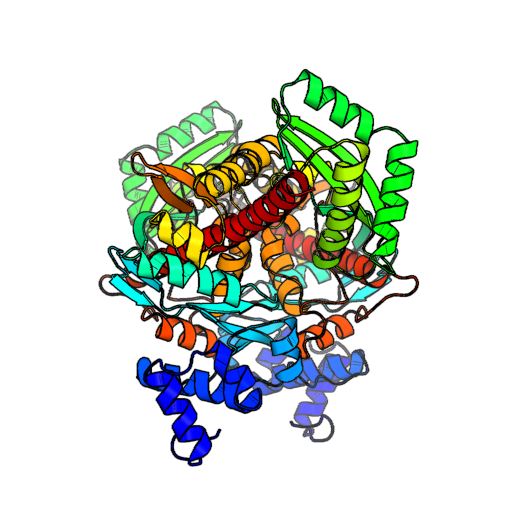8 N N . MET A 1 166 ? 5.25 -8.766 -33.656 1 98 166 MET A N 1
ATOM 1289 C CA . MET A 1 166 ? 4.871 -8.867 -32.25 1 98 166 MET A CA 1
ATOM 1290 C C . MET A 1 166 ? 3.604 -8.062 -31.969 1 98 166 MET A C 1
ATOM 1292 O O . MET A 1 166 ? 2.725 -8.516 -31.234 1 98 166 MET A O 1
ATOM 1296 N N . LYS A 1 167 ? 3.529 -6.891 -32.562 1 97.69 167 LYS A N 1
ATOM 1297 C CA . LYS A 1 167 ? 2.336 -6.062 -32.406 1 97.69 167 LYS A CA 1
ATOM 1298 C C . LYS A 1 167 ? 1.103 -6.77 -32.938 1 97.69 167 LYS A C 1
ATOM 1300 O O . LYS A 1 167 ? 0.037 -6.746 -32.344 1 97.69 167 LYS A O 1
ATOM 1305 N N . ALA A 1 168 ? 1.269 -7.379 -34.031 1 97.06 168 ALA A N 1
ATOM 1306 C CA . ALA A 1 168 ? 0.168 -8.117 -34.656 1 97.06 168 ALA A CA 1
ATOM 1307 C C . ALA A 1 168 ? -0.269 -9.281 -33.781 1 97.06 168 ALA A C 1
ATOM 1309 O O . ALA A 1 168 ? -1.466 -9.523 -33.594 1 97.06 168 ALA A O 1
ATOM 1310 N N . LYS A 1 169 ? 0.677 -10.008 -33.281 1 96.88 169 LYS A N 1
ATOM 1311 C CA . LYS A 1 169 ? 0.38 -11.148 -32.438 1 96.88 169 LYS A CA 1
ATOM 1312 C C . LYS A 1 169 ? -0.353 -10.719 -31.156 1 96.88 169 LYS A C 1
ATOM 1314 O O . LYS A 1 169 ? -1.305 -11.375 -30.734 1 96.88 169 LYS A O 1
ATOM 1319 N N . ALA A 1 170 ? 0.113 -9.664 -30.516 1 96.69 170 ALA A N 1
ATOM 1320 C CA . ALA A 1 170 ? -0.526 -9.133 -29.328 1 96.69 170 ALA A CA 1
ATOM 1321 C C . ALA A 1 170 ? -1.967 -8.719 -29.609 1 96.69 170 ALA A C 1
ATOM 1323 O O . ALA A 1 170 ? -2.855 -8.938 -28.781 1 96.69 170 ALA A O 1
ATOM 1324 N N . SER A 1 171 ? -2.215 -8.172 -30.719 1 95.19 171 SER A N 1
ATOM 1325 C CA . SER A 1 171 ? -3.521 -7.629 -31.078 1 95.19 171 SER A CA 1
ATOM 1326 C C . SER A 1 171 ? -4.551 -8.742 -31.234 1 95.19 171 SER A C 1
ATOM 1328 O O . SER A 1 171 ? -5.758 -8.492 -31.141 1 95.19 171 SER A O 1
ATOM 1330 N N . GLU A 1 172 ? -4.129 -9.953 -31.359 1 95 172 GLU A N 1
ATOM 1331 C CA . GLU A 1 172 ? -5.023 -11.094 -31.5 1 95 172 GLU A CA 1
ATOM 1332 C C . GLU A 1 172 ? -5.699 -11.438 -30.172 1 95 172 GLU A C 1
ATOM 1334 O O . GLU A 1 172 ? -6.703 -12.148 -30.141 1 95 172 GLU A O 1
ATOM 1339 N N . THR A 1 173 ? -5.191 -10.969 -29.125 1 92.81 173 THR A N 1
ATOM 1340 C CA . THR A 1 173 ? -5.617 -11.445 -27.812 1 92.81 173 THR A CA 1
ATOM 1341 C C . THR A 1 173 ? -6.52 -10.422 -27.141 1 92.81 173 THR A C 1
ATOM 1343 O O . THR A 1 173 ? -7.094 -10.695 -26.078 1 92.81 173 THR A O 1
ATOM 1346 N N . THR A 1 174 ? -6.629 -9.258 -27.688 1 87.44 174 THR A N 1
ATOM 1347 C CA . THR A 1 174 ? -7.367 -8.211 -27 1 87.44 174 THR A CA 1
ATOM 1348 C C . THR A 1 174 ? -8.07 -7.297 -28 1 87.44 174 THR A C 1
ATOM 1350 O O . THR A 1 174 ? -7.574 -7.086 -29.109 1 87.44 174 THR A O 1
ATOM 1353 N N . ARG A 1 175 ? -9.117 -6.723 -27.5 1 82.88 175 ARG A N 1
ATOM 1354 C CA . ARG A 1 175 ? -9.891 -5.785 -28.312 1 82.88 175 ARG A CA 1
ATOM 1355 C C . ARG A 1 175 ? -9.375 -4.363 -28.141 1 82.88 175 ARG A C 1
ATOM 1357 O O . ARG A 1 175 ? -9.477 -3.549 -29.062 1 82.88 175 ARG A O 1
ATOM 1364 N N . PHE A 1 176 ? -8.859 -4.074 -26.984 1 83.44 176 PHE A N 1
ATOM 1365 C CA . PHE A 1 176 ? -8.562 -2.68 -26.688 1 83.44 176 PHE A CA 1
ATOM 1366 C C . PHE A 1 176 ? -7.066 -2.471 -26.516 1 83.44 176 PHE A C 1
ATOM 1368 O O . PHE A 1 176 ? -6.543 -1.394 -26.797 1 83.44 176 PHE A O 1
ATOM 1375 N N . GLY A 1 177 ? -6.391 -3.451 -26.109 1 89.25 177 GLY A N 1
ATOM 1376 C CA . GLY A 1 177 ? -4.98 -3.312 -25.781 1 89.25 177 GLY A CA 1
ATOM 1377 C C . GLY A 1 177 ? -4.09 -3.232 -27 1 89.25 177 GLY A C 1
ATOM 1378 O O . GLY A 1 177 ? -4.398 -3.82 -28.047 1 89.25 177 GLY A O 1
ATOM 1379 N N . GLU A 1 178 ? -3.031 -2.449 -26.875 1 94.69 178 GLU A N 1
ATOM 1380 C CA . GLU A 1 178 ? -2.076 -2.285 -27.969 1 94.69 178 GLU A CA 1
ATOM 1381 C C . GLU A 1 178 ? -0.639 -2.34 -27.453 1 94.69 178 GLU A C 1
ATOM 1383 O O . GLU A 1 178 ? -0.283 -1.636 -26.5 1 94.69 178 GLU A O 1
ATOM 1388 N N . LEU A 1 179 ? 0.155 -3.191 -28.062 1 97.38 179 LEU A N 1
ATOM 1389 C CA . LEU A 1 179 ? 1.587 -3.178 -27.781 1 97.38 179 LEU A CA 1
ATOM 1390 C C . LEU A 1 179 ? 2.246 -1.94 -28.391 1 97.38 179 LEU A C 1
ATOM 1392 O O . LEU A 1 179 ? 2.17 -1.717 -29.594 1 97.38 179 LEU A O 1
ATOM 1396 N N . VAL A 1 180 ? 2.922 -1.142 -27.578 1 96.06 180 VAL A N 1
ATOM 1397 C CA . VAL A 1 180 ? 3.416 0.144 -28.047 1 96.06 180 VAL A CA 1
ATOM 1398 C C . VAL A 1 180 ? 4.938 0.107 -28.156 1 96.06 180 VAL A C 1
ATOM 1400 O O . VAL A 1 180 ? 5.535 0.875 -28.922 1 96.06 180 VAL A O 1
ATOM 1403 N N . ASP A 1 181 ? 5.574 -0.665 -27.281 1 95.62 181 ASP A N 1
ATOM 1404 C CA . ASP A 1 181 ? 7.031 -0.661 -27.25 1 95.62 181 ASP A CA 1
ATOM 1405 C C . ASP A 1 181 ? 7.574 -1.955 -26.656 1 95.62 181 ASP A C 1
ATOM 1407 O O . ASP A 1 181 ? 6.871 -2.641 -25.906 1 95.62 181 ASP A O 1
ATOM 1411 N N . VAL A 1 182 ? 8.758 -2.346 -27.141 1 97.69 182 VAL A N 1
ATOM 1412 C CA . VAL A 1 182 ? 9.492 -3.488 -26.609 1 97.69 182 VAL A CA 1
ATOM 1413 C C . VAL A 1 182 ? 10.945 -3.092 -26.344 1 97.69 182 VAL A C 1
ATOM 1415 O O . VAL A 1 182 ? 11.641 -2.631 -27.25 1 97.69 182 VAL A O 1
ATOM 1418 N N . LYS A 1 183 ? 11.414 -3.268 -25.141 1 97 183 LYS A N 1
ATOM 1419 C CA . LYS A 1 183 ? 12.781 -2.9 -24.781 1 97 183 LYS A CA 1
ATOM 1420 C C . LYS A 1 183 ? 13.5 -4.051 -24.078 1 97 183 LYS A C 1
ATOM 1422 O O . LYS A 1 183 ? 13.039 -4.531 -23.047 1 97 183 LYS A O 1
ATOM 1427 N N . PRO A 1 184 ? 14.586 -4.492 -24.625 1 97.88 184 PRO A N 1
ATOM 1428 C CA . PRO A 1 184 ? 15.391 -5.512 -23.938 1 97.88 184 PRO A CA 1
ATOM 1429 C C . PRO A 1 184 ? 16.391 -4.918 -22.953 1 97.88 184 PRO A C 1
ATOM 1431 O O . PRO A 1 184 ? 16.969 -3.857 -23.219 1 97.88 184 PRO A O 1
ATOM 1434 N N . PHE A 1 185 ? 16.641 -5.574 -21.859 1 97.81 185 PHE A N 1
ATOM 1435 C CA . PHE A 1 185 ? 17.672 -5.293 -20.875 1 97.81 185 PHE A CA 1
ATOM 1436 C C . PHE A 1 185 ? 18.5 -6.539 -20.594 1 97.81 185 PHE A C 1
ATOM 1438 O O . PHE A 1 185 ? 17.953 -7.609 -20.328 1 97.81 185 PHE A O 1
ATOM 1445 N N . VAL A 1 186 ? 19.844 -6.387 -20.656 1 97.25 186 VAL A N 1
ATOM 1446 C CA . VAL A 1 186 ? 20.719 -7.555 -20.594 1 97.25 186 VAL A CA 1
ATOM 1447 C C . VAL A 1 186 ? 21.484 -7.543 -19.281 1 97.25 186 VAL A C 1
ATOM 1449 O O . VAL A 1 186 ? 22 -6.504 -18.859 1 97.25 186 VAL A O 1
ATOM 1452 N N . THR A 1 187 ? 21.531 -8.617 -18.594 1 97.56 187 THR A N 1
ATOM 1453 C CA . THR A 1 187 ? 22.375 -8.898 -17.438 1 97.56 187 THR A CA 1
ATOM 1454 C C . THR A 1 187 ? 23.062 -10.258 -17.594 1 97.56 187 THR A C 1
ATOM 1456 O O . THR A 1 187 ? 22.484 -11.289 -17.234 1 97.56 187 THR A O 1
ATOM 1459 N N . GLY A 1 188 ? 24.312 -10.273 -18.016 1 96.94 188 GLY A N 1
ATOM 1460 C CA . GLY A 1 188 ? 24.953 -11.523 -18.375 1 96.94 188 GLY A CA 1
ATOM 1461 C C . GLY A 1 188 ? 24.281 -12.227 -19.547 1 96.94 188 GLY A C 1
ATOM 1462 O O . GLY A 1 188 ? 24.094 -11.625 -20.609 1 96.94 188 GLY A O 1
ATOM 1463 N N . ASN A 1 189 ? 23.844 -13.539 -19.266 1 97.38 189 ASN A N 1
ATOM 1464 C CA . ASN A 1 189 ? 23.156 -14.258 -20.328 1 97.38 189 ASN A CA 1
ATOM 1465 C C . ASN A 1 189 ? 21.641 -14.219 -20.141 1 97.38 189 ASN A C 1
ATOM 1467 O O . ASN A 1 189 ? 20.906 -15 -20.766 1 97.38 189 ASN A O 1
ATOM 1471 N N . SER A 1 190 ? 21.172 -13.359 -19.234 1 98 190 SER A N 1
ATOM 1472 C CA . SER A 1 190 ? 19.75 -13.133 -19.047 1 98 190 SER A CA 1
ATOM 1473 C C . SER A 1 190 ? 19.281 -11.906 -19.828 1 98 190 SER A C 1
ATOM 1475 O O . SER A 1 190 ? 19.938 -10.867 -19.812 1 98 190 SER A O 1
ATOM 1477 N N . VAL A 1 191 ? 18.203 -12.062 -20.547 1 98.44 191 VAL A N 1
ATOM 1478 C CA . VAL A 1 191 ? 17.594 -10.938 -21.25 1 98.44 191 VAL A CA 1
ATOM 1479 C C . VAL A 1 191 ? 16.172 -10.711 -20.75 1 98.44 191 VAL A C 1
ATOM 1481 O O . VAL A 1 191 ? 15.328 -11.609 -20.828 1 98.44 191 VAL A O 1
ATOM 1484 N N . TYR A 1 192 ? 15.977 -9.609 -20.188 1 98.44 192 TYR A N 1
ATOM 1485 C CA . TYR A 1 192 ? 14.648 -9.172 -19.781 1 98.44 192 TYR A CA 1
ATOM 1486 C C . TYR A 1 192 ? 13.992 -8.344 -20.891 1 98.44 192 TYR A C 1
ATOM 1488 O O . TYR A 1 192 ? 14.539 -7.34 -21.328 1 98.44 192 TYR A O 1
ATOM 1496 N N . VAL A 1 193 ? 12.859 -8.727 -21.328 1 98.44 193 VAL A N 1
ATOM 1497 C CA . VAL A 1 193 ? 12.164 -8.047 -22.422 1 98.44 193 VAL A CA 1
ATOM 1498 C C . VAL A 1 193 ? 10.945 -7.309 -21.875 1 98.44 193 VAL A C 1
ATOM 1500 O O . VAL A 1 193 ? 9.914 -7.93 -21.594 1 98.44 193 VAL A O 1
ATOM 1503 N N . ARG A 1 194 ? 10.992 -6.047 -21.781 1 98.06 194 ARG A N 1
ATOM 1504 C CA . ARG A 1 194 ? 9.93 -5.219 -21.234 1 98.06 194 ARG A CA 1
ATOM 1505 C C . ARG A 1 194 ? 8.961 -4.781 -22.328 1 98.06 194 ARG A C 1
ATOM 1507 O O . ARG A 1 194 ? 9.305 -3.955 -23.172 1 98.06 194 ARG A O 1
ATOM 1514 N N . PHE A 1 195 ? 7.816 -5.355 -22.297 1 97.69 195 PHE A N 1
ATOM 1515 C CA . PHE A 1 195 ? 6.734 -4.992 -23.203 1 97.69 195 PHE A CA 1
ATOM 1516 C C . PHE A 1 195 ? 5.871 -3.887 -22.609 1 97.69 195 PHE A C 1
ATOM 1518 O O . PHE A 1 195 ? 5.461 -3.969 -21.453 1 97.69 195 PHE A O 1
ATOM 1525 N N . SER A 1 196 ? 5.566 -2.857 -23.391 1 97.31 196 SER A N 1
ATOM 1526 C CA . SER A 1 196 ? 4.699 -1.762 -22.969 1 97.31 196 SER A CA 1
ATOM 1527 C C . SER A 1 196 ? 3.395 -1.754 -23.75 1 97.31 196 SER A C 1
ATOM 1529 O O . SER A 1 196 ? 3.41 -1.828 -24.984 1 97.31 196 SER A O 1
ATOM 1531 N N . TYR A 1 197 ? 2.324 -1.638 -23.016 1 97.12 197 TYR A N 1
ATOM 1532 C CA . TYR A 1 197 ? 1.011 -1.71 -23.641 1 97.12 197 TYR A CA 1
ATOM 1533 C C . TYR A 1 197 ? 0.17 -0.488 -23.297 1 97.12 197 TYR A C 1
ATOM 1535 O O . TYR A 1 197 ? 0.255 0.032 -22.172 1 97.12 197 TYR A O 1
ATOM 1543 N N . ASP A 1 198 ? -0.597 0 -24.203 1 96.75 198 ASP A N 1
ATOM 1544 C CA . ASP A 1 198 ? -1.739 0.863 -23.922 1 96.75 198 ASP A CA 1
ATOM 1545 C C . ASP A 1 198 ? -2.965 0.04 -23.531 1 96.75 198 ASP A C 1
ATOM 1547 O O . ASP A 1 198 ? -3.486 -0.729 -24.344 1 96.75 198 ASP A O 1
ATOM 1551 N N . THR A 1 199 ? -3.488 0.229 -22.344 1 95.69 199 THR A N 1
ATOM 1552 C CA . THR A 1 199 ? -4.535 -0.645 -21.828 1 95.69 199 THR A CA 1
ATOM 1553 C C . THR A 1 199 ? -5.848 0.118 -21.672 1 95.69 199 THR A C 1
ATOM 1555 O O . THR A 1 199 ? -6.797 -0.384 -21.062 1 95.69 199 THR A O 1
ATOM 1558 N N . LYS A 1 200 ? -5.922 1.314 -22.156 1 96.56 200 LYS A N 1
ATOM 1559 C CA . LYS A 1 200 ? -7.109 2.168 -22.125 1 96.56 200 LYS A CA 1
ATOM 1560 C C . LYS A 1 200 ? -7.633 2.355 -20.719 1 96.56 200 LYS A C 1
ATOM 1562 O O . LYS A 1 200 ? -6.895 2.795 -19.828 1 96.56 200 LYS A O 1
ATOM 1567 N N . ASP A 1 201 ? -8.883 2.025 -20.422 1 97.19 201 ASP A N 1
ATOM 1568 C CA . ASP A 1 201 ? -9.5 2.352 -19.125 1 97.19 201 ASP A CA 1
ATOM 1569 C C . ASP A 1 201 ? -9.227 1.257 -18.109 1 97.19 201 ASP A C 1
ATOM 1571 O O . ASP A 1 201 ? -9.562 1.406 -16.922 1 97.19 201 ASP A O 1
ATOM 1575 N N . ALA A 1 202 ? -8.602 0.136 -18.484 1 95.06 202 ALA A N 1
ATOM 1576 C CA . ALA A 1 202 ? -8.203 -0.907 -17.547 1 95.06 202 ALA A CA 1
ATOM 1577 C C . ALA A 1 202 ? -6.812 -0.634 -16.984 1 95.06 202 ALA A C 1
ATOM 1579 O O . ALA A 1 202 ? -5.977 -0.011 -17.641 1 95.06 202 ALA A O 1
ATOM 1580 N N . MET A 1 203 ? -6.652 -1.049 -15.711 1 94.25 203 MET A N 1
ATOM 1581 C CA . MET A 1 203 ? -5.266 -1.103 -15.258 1 94.25 203 MET A CA 1
ATOM 1582 C C . MET A 1 203 ? -4.43 -1.999 -16.156 1 94.25 203 MET A C 1
ATOM 1584 O O . MET A 1 203 ? -3.326 -1.625 -16.562 1 94.25 203 MET A O 1
ATOM 1588 N N . GLY A 1 204 ? -4.961 -3.227 -16.375 1 90.56 204 GLY A N 1
ATOM 1589 C CA . GLY A 1 204 ? -4.59 -3.943 -17.578 1 90.56 204 GLY A CA 1
ATOM 1590 C C . GLY A 1 204 ? -3.617 -5.078 -17.328 1 90.56 204 GLY A C 1
ATOM 1591 O O . GLY A 1 204 ? -3.105 -5.688 -18.266 1 90.56 204 GLY A O 1
ATOM 1592 N N . MET A 1 205 ? -3.322 -5.5 -16.094 1 89.81 205 MET A N 1
ATOM 1593 C CA . MET A 1 205 ? -2.309 -6.512 -15.805 1 89.81 205 MET A CA 1
ATOM 1594 C C . MET A 1 205 ? -2.711 -7.859 -16.391 1 89.81 205 MET A C 1
ATOM 1596 O O . MET A 1 205 ? -1.867 -8.594 -16.922 1 89.81 205 MET A O 1
ATOM 1600 N N . ASN A 1 206 ? -3.957 -8.242 -16.328 1 87.12 206 ASN A N 1
ATOM 1601 C CA . ASN A 1 206 ? -4.406 -9.484 -16.938 1 87.12 206 ASN A CA 1
ATOM 1602 C C . ASN A 1 206 ? -4.277 -9.445 -18.469 1 87.12 206 ASN A C 1
ATOM 1604 O O . ASN A 1 206 ? -3.807 -10.414 -19.078 1 87.12 206 ASN A O 1
ATOM 1608 N N . MET A 1 207 ? -4.676 -8.422 -19.016 1 90 207 MET A N 1
ATOM 1609 C CA . MET A 1 207 ? -4.621 -8.219 -20.453 1 90 207 MET A CA 1
ATOM 1610 C C . MET A 1 207 ? -3.182 -8.289 -20.953 1 90 207 MET A C 1
ATOM 1612 O O . MET A 1 207 ? -2.896 -8.984 -21.938 1 90 207 MET A O 1
ATOM 1616 N N . VAL A 1 208 ? -2.299 -7.574 -20.297 1 94 208 VAL A N 1
ATOM 1617 C CA . VAL A 1 208 ? -0.918 -7.5 -20.766 1 94 208 VAL A CA 1
ATOM 1618 C C . VAL A 1 208 ? -0.237 -8.859 -20.578 1 94 208 VAL A C 1
ATOM 1620 O O . VAL A 1 208 ? 0.643 -9.227 -21.359 1 94 208 VAL A O 1
ATOM 1623 N N . THR A 1 209 ? -0.644 -9.57 -19.562 1 93.19 209 THR A N 1
ATOM 1624 C CA . THR A 1 209 ? -0.103 -10.906 -19.344 1 93.19 209 THR A CA 1
ATOM 1625 C C . THR A 1 209 ? -0.496 -11.852 -20.469 1 93.19 209 THR A C 1
ATOM 1627 O O . THR A 1 209 ? 0.351 -12.555 -21.016 1 93.19 209 THR A O 1
ATOM 1630 N N . ILE A 1 210 ? -1.717 -11.828 -20.859 1 93.19 210 ILE A N 1
ATOM 1631 C CA . ILE A 1 210 ? -2.232 -12.68 -21.922 1 93.19 210 ILE A CA 1
ATOM 1632 C C . ILE A 1 210 ? -1.581 -12.305 -23.25 1 93.19 210 ILE A C 1
ATOM 1634 O O . ILE A 1 210 ? -1.125 -13.172 -24 1 93.19 210 ILE A O 1
ATOM 1638 N N . ALA A 1 211 ? -1.538 -11.047 -23.5 1 95.44 211 ALA A N 1
ATOM 1639 C CA . ALA A 1 211 ? -0.951 -10.562 -24.75 1 95.44 211 ALA A CA 1
ATOM 1640 C C . ALA A 1 211 ? 0.53 -10.93 -24.844 1 95.44 211 ALA A C 1
ATOM 1642 O O . ALA A 1 211 ? 1.012 -11.352 -25.891 1 95.44 211 ALA A O 1
ATOM 1643 N N . THR A 1 212 ? 1.217 -10.742 -23.766 1 96.31 212 THR A N 1
ATOM 1644 C CA . THR A 1 212 ? 2.643 -11.055 -23.75 1 96.31 212 THR A CA 1
ATOM 1645 C C . THR A 1 212 ? 2.877 -12.547 -23.938 1 96.31 212 THR A C 1
ATOM 1647 O O . THR A 1 212 ? 3.816 -12.953 -24.625 1 96.31 212 THR A O 1
ATOM 1650 N N . ASP A 1 213 ? 2.043 -13.32 -23.344 1 94.88 213 ASP A N 1
ATOM 1651 C CA . ASP A 1 213 ? 2.17 -14.766 -23.5 1 94.88 213 ASP A CA 1
ATOM 1652 C C . ASP A 1 213 ? 2.047 -15.18 -24.969 1 94.88 213 ASP A C 1
ATOM 1654 O O . ASP A 1 213 ? 2.764 -16.062 -25.422 1 94.88 213 ASP A O 1
ATOM 1658 N N . ALA A 1 214 ? 1.174 -14.594 -25.688 1 95.31 214 ALA A N 1
ATOM 1659 C CA . ALA A 1 214 ? 1.035 -14.852 -27.109 1 95.31 214 ALA A CA 1
ATOM 1660 C C . ALA A 1 214 ? 2.305 -14.453 -27.859 1 95.31 214 ALA A C 1
ATOM 1662 O O . ALA A 1 214 ? 2.74 -15.172 -28.781 1 95.31 214 ALA A O 1
ATOM 1663 N N . VAL A 1 215 ? 2.848 -13.352 -27.516 1 97.12 215 VAL A N 1
ATOM 1664 C CA . VAL A 1 215 ? 4.07 -12.867 -28.156 1 97.12 215 VAL A CA 1
ATOM 1665 C C . VAL A 1 215 ? 5.223 -13.828 -27.844 1 97.12 215 VAL A C 1
ATOM 1667 O O . VAL A 1 215 ? 6.098 -14.047 -28.688 1 97.12 215 VAL A O 1
ATOM 1670 N N . LEU A 1 216 ? 5.223 -14.391 -26.688 1 96.31 216 LEU A N 1
ATOM 1671 C CA . LEU A 1 216 ? 6.273 -15.336 -26.297 1 96.31 216 LEU A CA 1
ATOM 1672 C C . LEU A 1 216 ? 6.254 -16.562 -27.203 1 96.31 216 LEU A C 1
ATOM 1674 O O . LEU A 1 216 ? 7.305 -17.141 -27.5 1 96.31 216 LEU A O 1
ATOM 1678 N N . ASN A 1 217 ? 5.109 -16.938 -27.641 1 94.62 217 ASN A N 1
ATOM 1679 C CA . ASN A 1 217 ? 5.02 -18.047 -28.609 1 94.62 217 ASN A CA 1
ATOM 1680 C C . ASN A 1 217 ? 5.664 -17.672 -29.938 1 94.62 217 ASN A C 1
ATOM 1682 O O . ASN A 1 217 ? 6.316 -18.516 -30.562 1 94.62 217 ASN A O 1
ATOM 1686 N N . LEU A 1 218 ? 5.445 -16.516 -30.328 1 96.31 218 LEU A N 1
ATOM 1687 C CA . LEU A 1 218 ? 6.102 -16.031 -31.531 1 96.31 218 LEU A CA 1
ATOM 1688 C C . LEU A 1 218 ? 7.621 -16.062 -31.375 1 96.31 218 LEU A C 1
ATOM 1690 O O . LEU A 1 218 ? 8.336 -16.5 -32.281 1 96.31 218 LEU A O 1
ATOM 1694 N N . ILE A 1 219 ? 8.125 -15.594 -30.281 1 97.25 219 ILE A N 1
ATOM 1695 C CA . ILE A 1 219 ? 9.562 -15.57 -30 1 97.25 219 ILE A CA 1
ATOM 1696 C C . ILE A 1 219 ? 10.117 -16.984 -30.031 1 97.25 219 ILE A C 1
ATOM 1698 O O . ILE A 1 219 ? 11.172 -17.234 -30.625 1 97.25 219 ILE A O 1
ATOM 1702 N N . LYS A 1 220 ? 9.414 -17.844 -29.438 1 95.56 220 LYS A N 1
ATOM 1703 C CA . LYS A 1 220 ? 9.805 -19.25 -29.438 1 95.56 220 LYS A CA 1
ATOM 1704 C C . LYS A 1 220 ? 9.875 -19.797 -30.844 1 95.56 220 LYS A C 1
ATOM 1706 O O . LYS A 1 220 ? 10.859 -20.453 -31.219 1 95.56 220 LYS A O 1
ATOM 1711 N N . ASP A 1 221 ? 8.914 -19.531 -31.656 1 95.38 221 ASP A N 1
ATOM 1712 C CA . ASP A 1 221 ? 8.797 -20.094 -33 1 95.38 221 ASP A CA 1
ATOM 1713 C C . ASP A 1 221 ? 9.844 -19.484 -33.938 1 95.38 221 ASP A C 1
ATOM 1715 O O . ASP A 1 221 ? 10.398 -20.172 -34.781 1 95.38 221 ASP A O 1
ATOM 1719 N N . GLU A 1 222 ? 10.102 -18.234 -33.75 1 96.94 222 GLU A N 1
ATOM 1720 C CA . GLU A 1 222 ? 10.93 -17.547 -34.75 1 96.94 222 GLU A CA 1
ATOM 1721 C C . GLU A 1 222 ? 12.391 -17.484 -34.312 1 96.94 222 GLU A C 1
ATOM 1723 O O . GLU A 1 222 ? 13.297 -17.688 -35.094 1 96.94 222 GLU A O 1
ATOM 1728 N N . PHE A 1 223 ? 12.633 -17.188 -33.062 1 96.44 223 PHE A N 1
ATOM 1729 C CA . PHE A 1 223 ? 14.008 -17.062 -32.594 1 96.44 223 PHE A CA 1
ATOM 1730 C C . PHE A 1 223 ? 14.461 -18.359 -31.906 1 96.44 223 PHE A C 1
ATOM 1732 O O . PHE A 1 223 ? 15.656 -18.656 -31.891 1 96.44 223 PHE A O 1
ATOM 1739 N N . GLY A 1 224 ? 13.492 -19.016 -31.25 1 95.38 224 GLY A N 1
ATOM 1740 C CA . GLY A 1 224 ? 13.805 -20.266 -30.594 1 95.38 224 GLY A CA 1
ATOM 1741 C C . GLY A 1 224 ? 14.117 -20.109 -29.125 1 95.38 224 GLY A C 1
ATOM 1742 O O . GLY A 1 224 ? 14.609 -21.047 -28.484 1 95.38 224 GLY A O 1
ATOM 1743 N N . ALA A 1 225 ? 13.789 -19.031 -28.547 1 95.19 225 ALA A N 1
ATOM 1744 C CA . ALA A 1 225 ? 14.039 -18.797 -27.125 1 95.19 225 ALA A CA 1
ATOM 1745 C C . ALA A 1 225 ? 12.797 -19.094 -26.297 1 95.19 225 ALA A C 1
ATOM 1747 O O . ALA A 1 225 ? 11.68 -18.703 -26.672 1 95.19 225 ALA A O 1
ATOM 1748 N N . ILE A 1 226 ? 12.992 -19.75 -25.172 1 94.38 226 ILE A N 1
ATOM 1749 C CA . ILE A 1 226 ? 11.914 -20.078 -24.234 1 94.38 226 ILE A CA 1
ATOM 1750 C C . ILE A 1 226 ? 12.086 -19.281 -22.938 1 94.38 226 ILE A C 1
ATOM 1752 O O . ILE A 1 226 ? 13.156 -19.297 -22.344 1 94.38 226 ILE A O 1
ATOM 1756 N N . PRO A 1 227 ? 11.07 -18.594 -22.562 1 95.75 227 PRO A N 1
ATOM 1757 C CA . PRO A 1 227 ? 11.195 -17.797 -21.344 1 95.75 227 PRO A CA 1
ATOM 1758 C C . PRO A 1 227 ? 11.312 -18.641 -20.078 1 95.75 227 PRO A C 1
ATOM 1760 O O . PRO A 1 227 ? 10.648 -19.688 -19.969 1 95.75 227 PRO A O 1
ATOM 1763 N N . ILE A 1 228 ? 12.117 -18.156 -19.188 1 95.31 228 ILE A N 1
ATOM 1764 C CA . ILE A 1 228 ? 12.234 -18.766 -17.859 1 95.31 228 ILE A CA 1
ATOM 1765 C C . ILE A 1 228 ? 11 -18.422 -17.031 1 95.31 228 ILE A C 1
ATOM 1767 O O . ILE A 1 228 ? 10.523 -19.25 -16.25 1 95.31 228 ILE A O 1
ATOM 1771 N N . SER A 1 229 ? 10.531 -17.234 -17.203 1 96.06 229 SER A N 1
ATOM 1772 C CA . SER A 1 229 ? 9.352 -16.734 -16.5 1 96.06 229 SER A CA 1
ATOM 1773 C C . SER A 1 229 ? 8.664 -15.633 -17.281 1 96.06 229 SER A C 1
ATOM 1775 O O . SER A 1 229 ? 9.32 -14.852 -17.984 1 96.06 229 SER A O 1
ATOM 1777 N N . LEU A 1 230 ? 7.379 -15.562 -17.125 1 94.38 230 LEU A N 1
ATOM 1778 C CA . LEU A 1 230 ? 6.57 -14.562 -17.812 1 94.38 230 LEU A CA 1
ATOM 1779 C C . LEU A 1 230 ? 6.777 -13.188 -17.203 1 94.38 230 LEU A C 1
ATOM 1781 O O . LEU A 1 230 ? 6.457 -12.164 -17.812 1 94.38 230 LEU A O 1
ATOM 1785 N N . SER A 1 231 ? 7.281 -13.141 -16.031 1 95.25 231 SER A N 1
ATOM 1786 C CA . SER A 1 231 ? 7.59 -11.906 -15.312 1 95.25 231 SER A CA 1
ATOM 1787 C C . SER A 1 231 ? 8.961 -11.984 -14.641 1 95.25 231 SER A C 1
ATOM 1789 O O . SER A 1 231 ? 9.195 -12.859 -13.805 1 95.25 231 SER A O 1
ATOM 1791 N N . GLY A 1 232 ? 9.844 -11.086 -15.023 1 96.31 232 GLY A N 1
ATOM 1792 C CA . GLY A 1 232 ? 11.219 -11.164 -14.57 1 96.31 232 GLY A CA 1
ATOM 1793 C C . GLY A 1 232 ? 11.625 -10 -13.688 1 96.31 232 GLY A C 1
ATOM 1794 O O . GLY A 1 232 ? 12.812 -9.734 -13.5 1 96.31 232 GLY A O 1
ATOM 1795 N N . ASN A 1 233 ? 10.641 -9.164 -13.148 1 96.5 233 ASN A N 1
ATOM 1796 C CA . ASN A 1 233 ? 10.797 -8.055 -12.211 1 96.5 233 ASN A CA 1
ATOM 1797 C C . ASN A 1 233 ? 11.414 -6.832 -12.883 1 96.5 233 ASN A C 1
ATOM 1799 O O . ASN A 1 233 ? 11.883 -5.914 -12.203 1 96.5 233 ASN A O 1
ATOM 1803 N N . MET A 1 234 ? 11.398 -6.84 -14.227 1 95.12 234 MET A N 1
ATOM 1804 C CA . MET A 1 234 ? 11.773 -5.625 -14.945 1 95.12 234 MET A CA 1
ATOM 1805 C C . MET A 1 234 ? 10.539 -4.84 -15.367 1 95.12 234 MET A C 1
ATOM 1807 O O . MET A 1 234 ? 10.648 -3.699 -15.82 1 95.12 234 MET A O 1
ATOM 1811 N N . CYS A 1 235 ? 9.453 -5.453 -15.297 1 89.88 235 CYS A N 1
ATOM 1812 C CA . CYS A 1 235 ? 8.211 -4.703 -15.414 1 89.88 235 CYS A CA 1
ATOM 1813 C C . CYS A 1 235 ? 7.836 -4.055 -14.086 1 89.88 235 CYS A C 1
ATOM 1815 O O . CYS A 1 235 ? 7.105 -3.064 -14.055 1 89.88 235 CYS A O 1
ATOM 1817 N N . VAL A 1 236 ? 8.32 -4.645 -13.062 1 84.25 236 VAL A N 1
ATOM 1818 C CA . VAL A 1 236 ? 8.305 -4.246 -11.656 1 84.25 236 VAL A CA 1
ATOM 1819 C C . VAL A 1 236 ? 6.867 -3.963 -11.211 1 84.25 236 VAL A C 1
ATOM 1821 O O . VAL A 1 236 ? 6.496 -2.809 -10.992 1 84.25 236 VAL A O 1
ATOM 1824 N N . ASP A 1 237 ? 6.152 -4.918 -10.969 1 88.62 237 ASP A N 1
ATOM 1825 C CA . ASP A 1 237 ? 4.824 -4.766 -10.383 1 88.62 237 ASP A CA 1
ATOM 1826 C C . ASP A 1 237 ? 4.867 -4.973 -8.867 1 88.62 237 ASP A C 1
ATOM 1828 O O . ASP A 1 237 ? 5.492 -5.918 -8.383 1 88.62 237 ASP A O 1
ATOM 1832 N N . LYS A 1 238 ? 4.258 -4 -8.195 1 93.62 238 LYS A N 1
ATOM 1833 C CA . LYS A 1 238 ? 3.996 -4.117 -6.766 1 93.62 238 LYS A CA 1
ATOM 1834 C C . LYS A 1 238 ? 5.297 -4.16 -5.969 1 93.62 238 LYS A C 1
ATOM 1836 O O . LYS A 1 238 ? 5.41 -4.902 -4.992 1 93.62 238 LYS A O 1
ATOM 1841 N N . LYS A 1 239 ? 6.324 -3.523 -6.43 1 95.25 239 LYS A N 1
ATOM 1842 C CA . LYS A 1 239 ? 7.609 -3.26 -5.785 1 95.25 239 LYS A CA 1
ATOM 1843 C C . LYS A 1 239 ? 8.109 -1.855 -6.117 1 95.25 239 LYS A C 1
ATOM 1845 O O . LYS A 1 239 ? 7.875 -1.349 -7.215 1 95.25 239 LYS A O 1
ATOM 1850 N N . PRO A 1 240 ? 8.797 -1.247 -5.141 1 95.06 240 PRO A N 1
ATOM 1851 C CA . PRO A 1 240 ? 9.445 0.017 -5.5 1 95.06 240 PRO A CA 1
ATOM 1852 C C . PRO A 1 240 ? 10.688 -0.181 -6.367 1 95.06 240 PRO A C 1
ATOM 1854 O O . PRO A 1 240 ? 11.547 -1.008 -6.043 1 95.06 240 PRO A O 1
ATOM 1857 N N . ALA A 1 241 ? 10.812 0.51 -7.457 1 96.38 241 ALA A N 1
ATOM 1858 C CA . ALA A 1 241 ? 11.969 0.355 -8.336 1 96.38 241 ALA A CA 1
ATOM 1859 C C . ALA A 1 241 ? 12.266 1.648 -9.094 1 96.38 241 ALA A C 1
ATOM 1861 O O . ALA A 1 241 ? 11.344 2.35 -9.516 1 96.38 241 ALA A O 1
ATOM 1862 N N . ALA A 1 242 ? 13.516 1.905 -9.32 1 96.12 242 ALA A N 1
ATOM 1863 C CA . ALA A 1 242 ? 13.969 3.094 -10.039 1 96.12 242 ALA A CA 1
ATOM 1864 C C . ALA A 1 242 ? 13.477 3.084 -11.484 1 96.12 242 ALA A C 1
ATOM 1866 O O . ALA A 1 242 ? 13.164 4.137 -12.047 1 96.12 242 ALA A O 1
ATOM 1867 N N . ILE A 1 243 ? 13.367 1.962 -12.102 1 96.44 243 ILE A N 1
ATOM 1868 C CA . ILE A 1 243 ? 12.992 1.878 -13.508 1 96.44 243 ILE A CA 1
ATOM 1869 C C . ILE A 1 243 ? 11.594 2.465 -13.703 1 96.44 243 ILE A C 1
ATOM 1871 O O . ILE A 1 243 ? 11.312 3.082 -14.734 1 96.44 243 ILE A O 1
ATOM 1875 N N . ASN A 1 244 ? 10.688 2.256 -12.758 1 96.44 244 ASN A N 1
ATOM 1876 C CA . ASN A 1 244 ? 9.352 2.83 -12.852 1 96.44 244 ASN A CA 1
ATOM 1877 C C . ASN A 1 244 ? 9.383 4.352 -12.727 1 96.44 244 ASN A C 1
ATOM 1879 O O . ASN A 1 244 ? 8.586 5.051 -13.352 1 96.44 244 ASN A O 1
ATOM 1883 N N . ASN A 1 245 ? 10.273 4.848 -11.859 1 95.44 245 ASN A N 1
ATOM 1884 C CA . ASN A 1 245 ? 10.43 6.289 -11.719 1 95.44 245 ASN A CA 1
ATOM 1885 C C . ASN A 1 245 ? 10.977 6.922 -13 1 95.44 245 ASN A C 1
ATOM 1887 O O . ASN A 1 245 ? 10.641 8.062 -13.32 1 95.44 245 ASN A O 1
ATOM 1891 N N . ILE A 1 246 ? 11.789 6.168 -13.719 1 95.5 246 ILE A N 1
ATOM 1892 C CA . ILE A 1 246 ? 12.516 6.723 -14.852 1 95.5 246 ILE A CA 1
ATOM 1893 C C . ILE A 1 246 ? 11.703 6.535 -16.125 1 95.5 246 ILE A C 1
ATOM 1895 O O . ILE A 1 246 ? 11.516 7.484 -16.891 1 95.5 246 ILE A O 1
ATOM 1899 N N . LEU A 1 247 ? 11.156 5.254 -16.328 1 95.5 247 LEU A N 1
ATOM 1900 C CA . LEU A 1 247 ? 10.531 4.938 -17.594 1 95.5 247 LEU A CA 1
ATOM 1901 C C . LEU A 1 247 ? 9.008 5.012 -17.484 1 95.5 247 LEU A C 1
ATOM 1903 O O . LEU A 1 247 ? 8.305 4.988 -18.5 1 95.5 247 LEU A O 1
ATOM 1907 N N . GLY A 1 248 ? 8.547 5.133 -16.266 1 95 248 GLY A N 1
ATOM 1908 C CA . GLY A 1 248 ? 7.109 5.152 -16.062 1 95 248 GLY A CA 1
ATOM 1909 C C . GLY A 1 248 ? 6.48 3.77 -16.109 1 95 248 GLY A C 1
ATOM 1910 O O . GLY A 1 248 ? 7.086 2.826 -16.625 1 95 248 GLY A O 1
ATOM 1911 N N . ARG A 1 249 ? 5.316 3.598 -15.539 1 96.69 249 ARG A N 1
ATOM 1912 C CA . ARG A 1 249 ? 4.426 2.443 -15.57 1 96.69 249 ARG A CA 1
ATOM 1913 C C . ARG A 1 249 ? 3.027 2.816 -15.094 1 96.69 249 ARG A C 1
ATOM 1915 O O . ARG A 1 249 ? 2.863 3.373 -14.008 1 96.69 249 ARG A O 1
ATOM 1922 N N . GLY A 1 250 ? 2.082 2.441 -15.805 1 96.44 250 GLY A N 1
ATOM 1923 C CA . GLY A 1 250 ? 0.787 3.066 -15.586 1 96.44 250 GLY A CA 1
ATOM 1924 C C . GLY A 1 250 ? 0.744 4.516 -16.031 1 96.44 250 GLY A C 1
ATOM 1925 O O . GLY A 1 250 ? 1.252 4.859 -17.109 1 96.44 250 GLY A O 1
ATOM 1926 N N . LYS A 1 251 ? 0.073 5.387 -15.273 1 98.19 251 LYS A N 1
ATOM 1927 C CA . LYS A 1 251 ? -0.003 6.805 -15.609 1 98.19 251 LYS A CA 1
ATOM 1928 C C . LYS A 1 251 ? 1.116 7.594 -14.938 1 98.19 251 LYS A C 1
ATOM 1930 O O . LYS A 1 251 ? 1.313 7.484 -13.727 1 98.19 251 LYS A O 1
ATOM 1935 N N . THR A 1 252 ? 1.916 8.266 -15.727 1 98.38 252 THR A N 1
ATOM 1936 C CA . THR A 1 252 ? 2.801 9.305 -15.211 1 98.38 252 THR A CA 1
ATOM 1937 C C . THR A 1 252 ? 2.098 10.664 -15.195 1 98.38 252 THR A C 1
ATOM 1939 O O . THR A 1 252 ? 1.705 11.172 -16.25 1 98.38 252 THR A O 1
ATOM 1942 N N . VAL A 1 253 ? 1.936 11.188 -14.023 1 98.75 253 VAL A N 1
ATOM 1943 C CA . VAL A 1 253 ? 1.095 12.375 -13.891 1 98.75 253 VAL A CA 1
ATOM 1944 C C . VAL A 1 253 ? 1.839 13.445 -13.094 1 98.75 253 VAL A C 1
ATOM 1946 O O . VAL A 1 253 ? 2.529 13.141 -12.117 1 98.75 253 VAL A O 1
ATOM 1949 N N . VAL A 1 254 ? 1.741 14.703 -13.539 1 98.75 254 VAL A N 1
ATOM 1950 C CA . VAL A 1 254 ? 2.293 15.844 -12.82 1 98.75 254 VAL A CA 1
ATOM 1951 C C . VAL A 1 254 ? 1.188 16.859 -12.531 1 98.75 254 VAL A C 1
ATOM 1953 O O . VAL A 1 254 ? 0.38 17.172 -13.414 1 98.75 254 VAL A O 1
ATOM 1956 N N . ALA A 1 255 ? 1.07 17.297 -11.352 1 98.94 255 ALA A N 1
ATOM 1957 C CA . ALA A 1 255 ? 0.137 18.344 -10.938 1 98.94 255 ALA A CA 1
ATOM 1958 C C . ALA A 1 255 ? 0.871 19.5 -10.25 1 98.94 255 ALA A C 1
ATOM 1960 O O . ALA A 1 255 ? 1.864 19.281 -9.555 1 98.94 255 ALA A O 1
ATOM 1961 N N . ASP A 1 256 ? 0.392 20.734 -10.438 1 98.88 256 ASP A N 1
ATOM 1962 C CA . ASP A 1 256 ? 1.031 21.875 -9.781 1 98.88 256 ASP A CA 1
ATOM 1963 C C . ASP A 1 256 ? 0.015 22.969 -9.461 1 98.88 256 ASP A C 1
ATOM 1965 O O . ASP A 1 256 ? -1.143 22.891 -9.875 1 98.88 256 ASP A O 1
ATOM 1969 N N . VAL A 1 257 ? 0.384 23.859 -8.633 1 98.88 257 VAL A N 1
ATOM 1970 C CA . VAL A 1 257 ? -0.388 25.047 -8.273 1 98.88 257 VAL A CA 1
ATOM 1971 C C . VAL A 1 257 ? 0.542 26.109 -7.707 1 98.88 257 VAL A C 1
ATOM 1973 O O . VAL A 1 257 ? 1.582 25.797 -7.121 1 98.88 257 VAL A O 1
ATOM 1976 N N . THR A 1 258 ? 0.281 27.359 -7.953 1 98.81 258 THR A N 1
ATOM 1977 C CA . THR A 1 258 ? 0.939 28.469 -7.262 1 98.81 258 THR A CA 1
ATOM 1978 C C . THR A 1 258 ? 0.026 29.047 -6.191 1 98.81 258 THR A C 1
ATOM 1980 O O . THR A 1 258 ? -1.079 29.516 -6.492 1 98.81 258 THR A O 1
ATOM 1983 N N . ILE A 1 259 ? 0.469 29.047 -4.984 1 98.88 259 ILE A N 1
ATOM 1984 C CA . ILE A 1 259 ? -0.325 29.484 -3.846 1 98.88 259 ILE A CA 1
ATOM 1985 C C . ILE A 1 259 ? 0.104 30.891 -3.432 1 98.88 259 ILE A C 1
ATOM 1987 O O . ILE A 1 259 ? 1.265 31.109 -3.078 1 98.88 259 ILE A O 1
ATOM 1991 N N . PRO A 1 260 ? -0.782 31.828 -3.4 1 98.62 260 PRO A N 1
ATOM 1992 C CA . PRO A 1 260 ? -0.432 33.188 -2.93 1 98.62 260 PRO A CA 1
ATOM 1993 C C . PRO A 1 260 ? 0.092 33.188 -1.496 1 98.62 260 PRO A C 1
ATOM 1995 O O . PRO A 1 260 ? -0.42 32.438 -0.645 1 98.62 260 PRO A O 1
ATOM 1998 N N . ALA A 1 261 ? 1.029 34.062 -1.232 1 98.31 261 ALA A N 1
ATOM 1999 C CA . ALA A 1 261 ? 1.657 34.156 0.082 1 98.31 261 ALA A CA 1
ATOM 2000 C C . ALA A 1 261 ? 0.613 34.375 1.173 1 98.31 261 ALA A C 1
ATOM 2002 O O . ALA A 1 261 ? 0.716 33.781 2.262 1 98.31 261 ALA A O 1
ATOM 2003 N N . GLU A 1 262 ? -0.348 35.156 0.908 1 97.75 262 GLU A N 1
ATOM 2004 C CA . GLU A 1 262 ? -1.388 35.469 1.881 1 97.75 262 GLU A CA 1
ATOM 2005 C C . GLU A 1 262 ? -2.17 34.219 2.281 1 97.75 262 GLU A C 1
ATOM 2007 O O . GLU A 1 262 ? -2.533 34.062 3.447 1 97.75 262 GLU A O 1
ATOM 2012 N N . LEU A 1 263 ? -2.424 33.438 1.339 1 97.62 263 LEU A N 1
ATOM 2013 C CA . LEU A 1 263 ? -3.166 32.219 1.603 1 97.62 263 LEU A CA 1
ATOM 2014 C C . LEU A 1 263 ? -2.33 31.25 2.426 1 97.62 263 LEU A C 1
ATOM 2016 O O . LEU A 1 263 ? -2.863 30.531 3.273 1 97.62 263 LEU A O 1
ATOM 2020 N N . VAL A 1 264 ? -1.039 31.109 2.148 1 98.06 264 VAL A N 1
ATOM 2021 C CA . VAL A 1 264 ? -0.135 30.281 2.947 1 98.06 264 VAL A CA 1
ATOM 2022 C C . VAL A 1 264 ? -0.201 30.719 4.41 1 98.06 264 VAL A C 1
ATOM 2024 O O . VAL A 1 264 ? -0.348 29.875 5.305 1 98.06 264 VAL A O 1
ATOM 2027 N N . GLU A 1 265 ? -0.152 31.953 4.656 1 97.12 265 GLU A N 1
ATOM 2028 C CA . GLU A 1 265 ? -0.144 32.5 6.012 1 97.12 265 GLU A CA 1
ATOM 2029 C C . GLU A 1 265 ? -1.494 32.312 6.695 1 97.12 265 GLU A C 1
ATOM 2031 O O . GLU A 1 265 ? -1.557 31.875 7.852 1 97.12 265 GLU A O 1
ATOM 2036 N N . LYS A 1 266 ? -2.543 32.562 5.996 1 96.31 266 LYS A N 1
ATOM 2037 C CA . LYS A 1 266 ? -3.877 32.562 6.59 1 96.31 266 LYS A CA 1
ATOM 2038 C C . LYS A 1 266 ? -4.406 31.156 6.766 1 96.31 266 LYS A C 1
ATOM 2040 O O . LYS A 1 266 ? -5.055 30.844 7.77 1 96.31 266 LYS A O 1
ATOM 2045 N N . ARG A 1 267 ? -4.16 30.266 5.797 1 95.94 267 ARG A N 1
ATOM 2046 C CA . ARG A 1 267 ? -4.816 28.969 5.789 1 95.94 267 ARG A CA 1
ATOM 2047 C C . ARG A 1 267 ? -3.875 27.875 6.289 1 95.94 267 ARG A C 1
ATOM 2049 O O . ARG A 1 267 ? -4.32 26.891 6.891 1 95.94 267 ARG A O 1
ATOM 2056 N N . LEU A 1 268 ? -2.598 28.016 5.996 1 96.94 268 LEU A N 1
ATOM 2057 C CA . LEU A 1 268 ? -1.645 27 6.418 1 96.94 268 LEU A CA 1
ATOM 2058 C C . LEU A 1 268 ? -0.892 27.453 7.668 1 96.94 268 LEU A C 1
ATOM 2060 O O . LEU A 1 268 ? -0.125 26.672 8.242 1 96.94 268 LEU A O 1
ATOM 2064 N N . LYS A 1 269 ? -1.033 28.703 8.039 1 95.94 269 LYS A N 1
ATOM 2065 C CA . LYS A 1 269 ? -0.56 29.25 9.305 1 95.94 269 LYS A CA 1
ATOM 2066 C C . LYS A 1 269 ? 0.961 29.188 9.406 1 95.94 269 LYS A C 1
ATOM 2068 O O . LYS A 1 269 ? 1.508 28.906 10.469 1 95.94 269 LYS A O 1
ATOM 2073 N N . CYS A 1 270 ? 1.595 29.359 8.273 1 95.94 270 CYS A N 1
ATOM 2074 C CA . CYS A 1 270 ? 3.051 29.438 8.211 1 95.94 270 CYS A CA 1
ATOM 2075 C C . CYS A 1 270 ? 3.506 30.438 7.164 1 95.94 270 CYS A C 1
ATOM 2077 O O . CYS A 1 270 ? 2.688 31.172 6.609 1 95.94 270 CYS A O 1
ATOM 2079 N N . LYS A 1 271 ? 4.828 30.578 7.031 1 96.69 271 LYS A N 1
ATOM 2080 C CA . LYS A 1 271 ? 5.383 31.469 6.016 1 96.69 271 LYS A CA 1
ATOM 2081 C C . LYS A 1 271 ? 5.805 30.688 4.773 1 96.69 271 LYS A C 1
ATOM 2083 O O . LYS A 1 271 ? 6.23 29.547 4.875 1 96.69 271 LYS A O 1
ATOM 2088 N N . PRO A 1 272 ? 5.715 31.359 3.637 1 97.88 272 PRO A N 1
ATOM 2089 C CA . PRO A 1 272 ? 6.164 30.703 2.404 1 97.88 272 PRO A CA 1
ATOM 2090 C C . PRO A 1 272 ? 7.586 30.156 2.512 1 97.88 272 PRO A C 1
ATOM 2092 O O . PRO A 1 272 ? 7.848 29.031 2.107 1 97.88 272 PRO A O 1
ATOM 2095 N N . GLU A 1 273 ? 8.492 30.953 3.119 1 97 273 GLU A N 1
ATOM 2096 C CA . GLU A 1 273 ? 9.898 30.547 3.23 1 97 273 GLU A CA 1
ATOM 2097 C C . GLU A 1 273 ? 10.047 29.297 4.098 1 97 273 GLU A C 1
ATOM 2099 O O . GLU A 1 273 ? 10.867 28.422 3.799 1 97 273 GLU A O 1
ATOM 2104 N N . THR A 1 274 ? 9.289 29.266 5.145 1 96.62 274 THR A N 1
ATOM 2105 C CA . THR A 1 274 ? 9.383 28.125 6.055 1 96.62 274 THR A CA 1
ATOM 2106 C C . THR A 1 274 ? 8.828 26.859 5.402 1 96.62 274 THR A C 1
ATOM 2108 O O . THR A 1 274 ? 9.359 25.766 5.605 1 96.62 274 THR A O 1
ATOM 2111 N N . MET A 1 275 ? 7.777 27 4.688 1 97.38 275 MET A N 1
ATOM 2112 C CA . MET A 1 275 ? 7.191 25.875 3.973 1 97.38 275 MET A CA 1
ATOM 2113 C C . MET A 1 275 ? 8.18 25.297 2.973 1 97.38 275 MET A C 1
ATOM 2115 O O . MET A 1 275 ? 8.359 24.078 2.906 1 97.38 275 MET A O 1
ATOM 2119 N N . VAL A 1 276 ? 8.852 26.125 2.207 1 97.88 276 VAL A N 1
ATOM 2120 C CA . VAL A 1 276 ? 9.836 25.703 1.209 1 97.88 276 VAL A CA 1
ATOM 2121 C C . VAL A 1 276 ? 11.023 25.047 1.897 1 97.88 276 VAL A C 1
ATOM 2123 O O . VAL A 1 276 ? 11.562 24.047 1.402 1 97.88 276 VAL A O 1
ATOM 2126 N N . GLU A 1 277 ? 11.414 25.562 3.018 1 97.19 277 GLU A N 1
ATOM 2127 C CA . GLU A 1 277 ? 12.531 25.016 3.775 1 97.19 277 GLU A CA 1
ATOM 2128 C C . GLU A 1 277 ? 12.211 23.609 4.27 1 97.19 277 GLU A C 1
ATOM 2130 O O . GLU A 1 277 ? 13.07 22.719 4.234 1 97.19 277 GLU A O 1
ATOM 2135 N N . VAL A 1 278 ? 11.023 23.422 4.773 1 97.81 278 VAL A N 1
ATOM 2136 C CA . VAL A 1 278 ? 10.609 22.109 5.254 1 97.81 278 VAL A CA 1
ATOM 2137 C C . VAL A 1 278 ? 10.641 21.109 4.102 1 97.81 278 VAL A C 1
ATOM 2139 O O . VAL A 1 278 ? 11.172 20 4.246 1 97.81 278 VAL A O 1
ATOM 2142 N N . ASN A 1 279 ? 10.078 21.484 2.955 1 98.25 279 ASN A N 1
ATOM 2143 C CA . ASN A 1 279 ? 10.102 20.578 1.808 1 98.25 279 ASN A CA 1
ATOM 2144 C C . ASN A 1 279 ? 11.531 20.234 1.399 1 98.25 279 ASN A C 1
ATOM 2146 O O . ASN A 1 279 ? 11.828 19.078 1.092 1 98.25 279 ASN A O 1
ATOM 2150 N N . TYR A 1 280 ? 12.375 21.328 1.4 1 97.62 280 TYR A N 1
ATOM 2151 C CA . TYR A 1 280 ? 13.758 21.156 0.986 1 97.62 280 TYR A CA 1
ATOM 2152 C C . TYR A 1 280 ? 14.484 20.172 1.904 1 97.62 280 TYR A C 1
ATOM 2154 O O . TYR A 1 280 ? 15.094 19.219 1.437 1 97.62 280 TYR A O 1
ATOM 2162 N N . ARG A 1 281 ? 14.383 20.266 3.135 1 97.12 281 ARG A N 1
ATOM 2163 C CA . ARG A 1 281 ? 15.195 19.5 4.078 1 97.12 281 ARG A CA 1
ATOM 2164 C C . ARG A 1 281 ? 14.555 18.141 4.367 1 97.12 281 ARG A C 1
ATOM 2166 O O . ARG A 1 281 ? 15.25 17.156 4.598 1 97.12 281 ARG A O 1
ATOM 2173 N N . LYS A 1 282 ? 13.219 18.109 4.359 1 97.62 282 LYS A N 1
ATOM 2174 C CA . LYS A 1 282 ? 12.516 16.859 4.637 1 97.62 282 LYS A CA 1
ATOM 2175 C C . LYS A 1 282 ? 12.391 16.016 3.375 1 97.62 282 LYS A C 1
ATOM 2177 O O . LYS A 1 282 ? 13.016 14.953 3.27 1 97.62 282 LYS A O 1
ATOM 2182 N N . ASN A 1 283 ? 11.648 16.469 2.381 1 97.81 283 ASN A N 1
ATOM 2183 C CA . ASN A 1 283 ? 11.266 15.648 1.233 1 97.81 283 ASN A CA 1
ATOM 2184 C C . ASN A 1 283 ? 12.453 15.383 0.312 1 97.81 283 ASN A C 1
ATOM 2186 O O . ASN A 1 283 ? 12.555 14.312 -0.285 1 97.81 283 ASN A O 1
ATOM 2190 N N . LEU A 1 284 ? 13.359 16.422 0.17 1 97 284 LEU A N 1
ATOM 2191 C CA . LEU A 1 284 ? 14.438 16.25 -0.794 1 97 284 LEU A CA 1
ATOM 2192 C C . LEU A 1 284 ? 15.695 15.719 -0.11 1 97 284 LEU A C 1
ATOM 2194 O O . LEU A 1 284 ? 16.078 14.562 -0.301 1 97 284 LEU A O 1
ATOM 2198 N N . LEU A 1 285 ? 16.328 16.469 0.855 1 96.62 285 LEU A N 1
ATOM 2199 C CA . LEU A 1 285 ? 17.594 16.078 1.464 1 96.62 285 LEU A CA 1
ATOM 2200 C C . LEU A 1 285 ? 17.422 14.844 2.346 1 96.62 285 LEU A C 1
ATOM 2202 O O . LEU A 1 285 ? 18.25 13.945 2.34 1 96.62 285 LEU A O 1
ATOM 2206 N N . GLY A 1 286 ? 16.344 14.891 3.115 1 97.5 286 GLY A N 1
ATOM 2207 C CA . GLY A 1 286 ? 16.094 13.742 3.975 1 97.5 286 GLY A CA 1
ATOM 2208 C C . GLY A 1 286 ? 15.906 12.453 3.207 1 97.5 286 GLY A C 1
ATOM 2209 O O . GLY A 1 286 ? 16.438 11.414 3.59 1 97.5 286 GLY A O 1
ATOM 2210 N N . SER A 1 287 ? 15.18 12.469 2.146 1 97.62 287 SER A N 1
ATOM 2211 C CA . SER A 1 287 ? 14.961 11.289 1.312 1 97.62 287 SER A CA 1
ATOM 2212 C C . SER A 1 287 ? 16.25 10.836 0.642 1 97.62 287 SER A C 1
ATOM 2214 O O . SER A 1 287 ? 16.516 9.633 0.539 1 97.62 287 SER A O 1
ATOM 2216 N N . ALA A 1 288 ? 17 11.812 0.159 1 96.12 288 ALA A N 1
ATOM 2217 C CA . ALA A 1 288 ? 18.281 11.477 -0.446 1 96.12 288 ALA A CA 1
ATOM 2218 C C . ALA A 1 288 ? 19.188 10.742 0.546 1 96.12 288 ALA A C 1
ATOM 2220 O O . ALA A 1 288 ? 19.781 9.727 0.211 1 96.12 288 ALA A O 1
ATOM 2221 N N . ARG A 1 289 ? 19.25 11.297 1.738 1 96.06 289 ARG A N 1
ATOM 2222 C CA . ARG A 1 289 ? 20.125 10.727 2.762 1 96.06 289 ARG A CA 1
ATOM 2223 C C . ARG A 1 289 ? 19.625 9.344 3.188 1 96.06 289 ARG A C 1
ATOM 2225 O O . ARG A 1 289 ? 20.422 8.477 3.527 1 96.06 289 ARG A O 1
ATOM 2232 N N . ALA A 1 290 ? 18.359 9.117 3.135 1 97 290 ALA A N 1
ATOM 2233 C CA . ALA A 1 290 ? 17.75 7.859 3.559 1 97 290 ALA A CA 1
ATOM 2234 C C . ALA A 1 290 ? 17.828 6.812 2.449 1 97 290 ALA A C 1
ATOM 2236 O O . ALA A 1 290 ? 17.531 5.637 2.674 1 97 290 ALA A O 1
ATOM 2237 N N . GLY A 1 291 ? 18.312 7.152 1.249 1 96.81 291 GLY A N 1
ATOM 2238 C CA . GLY A 1 291 ? 18.266 6.246 0.112 1 96.81 291 GLY A CA 1
ATOM 2239 C C . GLY A 1 291 ? 16.844 5.891 -0.292 1 96.81 291 GLY A C 1
ATOM 2240 O O . GLY A 1 291 ? 16.516 4.715 -0.478 1 96.81 291 GLY A O 1
ATOM 2241 N N . SER A 1 292 ? 15.977 6.898 -0.353 1 96.38 292 SER A N 1
ATOM 2242 C CA . SER A 1 292 ? 14.57 6.676 -0.671 1 96.38 292 SER A CA 1
ATOM 2243 C C . SER A 1 292 ? 14.32 6.797 -2.17 1 96.38 292 SER A C 1
ATOM 2245 O O . SER A 1 292 ? 15.039 7.508 -2.871 1 96.38 292 SER A O 1
ATOM 2247 N N . LEU A 1 293 ? 13.305 6.074 -2.66 1 95.75 293 LEU A N 1
ATOM 2248 C CA . LEU A 1 293 ? 12.836 6.234 -4.035 1 95.75 293 LEU A CA 1
ATOM 2249 C C . LEU A 1 293 ? 11.617 7.145 -4.09 1 95.75 293 LEU A C 1
ATOM 2251 O O . LEU A 1 293 ? 11.109 7.445 -5.176 1 95.75 293 LEU A O 1
ATOM 2255 N N . GLY A 1 294 ? 11.094 7.59 -2.99 1 95.5 294 GLY A N 1
ATOM 2256 C CA . GLY A 1 294 ? 10.031 8.578 -2.877 1 95.5 294 GLY A CA 1
ATOM 2257 C C . GLY A 1 294 ? 10.469 9.844 -2.172 1 95.5 294 GLY A C 1
ATOM 2258 O O . GLY A 1 294 ? 11.039 9.789 -1.081 1 95.5 294 GLY A O 1
ATOM 2259 N N . TYR A 1 295 ? 10.258 10.992 -2.746 1 97.44 295 TYR A N 1
ATOM 2260 C CA . TYR A 1 295 ? 10.625 12.305 -2.219 1 97.44 295 TYR A CA 1
ATOM 2261 C C . TYR A 1 295 ? 9.383 13.125 -1.889 1 97.44 295 TYR A C 1
ATOM 2263 O O . TYR A 1 295 ? 9.094 14.125 -2.553 1 97.44 295 TYR A O 1
ATOM 2271 N N . ASN A 1 296 ? 8.672 12.625 -0.858 1 98.19 296 ASN A N 1
ATOM 2272 C CA . ASN A 1 296 ? 7.387 13.234 -0.522 1 98.19 296 ASN A CA 1
ATOM 2273 C C . ASN A 1 296 ? 7.098 13.141 0.974 1 98.19 296 ASN A C 1
ATOM 2275 O O . ASN A 1 296 ? 7.93 12.648 1.741 1 98.19 296 ASN A O 1
ATOM 2279 N N . ALA A 1 297 ? 6.008 13.711 1.408 1 97.44 297 ALA A N 1
ATOM 2280 C CA . ALA A 1 297 ? 5.648 13.727 2.824 1 97.44 297 ALA A CA 1
ATOM 2281 C C . ALA A 1 297 ? 4.785 12.516 3.182 1 97.44 297 ALA A C 1
ATOM 2283 O O . ALA A 1 297 ? 5.094 11.789 4.125 1 97.44 297 ALA A O 1
ATOM 2284 N N . HIS A 1 298 ? 3.707 12.281 2.438 1 97.19 298 HIS A N 1
ATOM 2285 C CA . HIS A 1 298 ? 2.822 11.18 2.793 1 97.19 298 HIS A CA 1
ATOM 2286 C C . HIS A 1 298 ? 1.906 10.805 1.632 1 97.19 298 HIS A C 1
ATOM 2288 O O . HIS A 1 298 ? 0.709 10.586 1.826 1 97.19 298 HIS A O 1
ATOM 2294 N N . ALA A 1 299 ? 2.379 10.844 0.425 1 98.44 299 ALA A N 1
ATOM 2295 C CA . ALA A 1 299 ? 1.625 10.5 -0.779 1 98.44 299 ALA A CA 1
ATOM 2296 C C . ALA A 1 299 ? 0.916 9.164 -0.622 1 98.44 299 ALA A C 1
ATOM 2298 O O . ALA A 1 299 ? -0.217 8.992 -1.079 1 98.44 299 ALA A O 1
ATOM 2299 N N . ALA A 1 300 ? 1.521 8.211 0.062 1 98.31 300 ALA A N 1
ATOM 2300 C CA . ALA A 1 300 ? 1.008 6.848 0.196 1 98.31 300 ALA A CA 1
ATOM 2301 C C . ALA A 1 300 ? -0.344 6.84 0.905 1 98.31 300 ALA A C 1
ATOM 2303 O O . ALA A 1 300 ? -1.205 6.012 0.601 1 98.31 300 ALA A O 1
ATOM 2304 N N . ASN A 1 301 ? -0.527 7.75 1.831 1 98.12 301 ASN A N 1
ATOM 2305 C CA . ASN A 1 301 ? -1.802 7.82 2.539 1 98.12 301 ASN A CA 1
ATOM 2306 C C . ASN A 1 301 ? -2.955 8.125 1.585 1 98.12 301 ASN A C 1
ATOM 2308 O O . ASN A 1 301 ? -4.008 7.484 1.655 1 98.12 301 ASN A O 1
ATOM 2312 N N . ILE A 1 302 ? -2.768 9.117 0.709 1 98.62 302 ILE A N 1
ATOM 2313 C CA . ILE A 1 302 ? -3.814 9.539 -0.213 1 98.62 302 ILE A CA 1
ATOM 2314 C C . ILE A 1 302 ? -4.039 8.461 -1.272 1 98.62 302 ILE A C 1
ATOM 2316 O O . ILE A 1 302 ? -5.184 8.117 -1.577 1 98.62 302 ILE A O 1
ATOM 2320 N N . ILE A 1 303 ? -2.943 7.902 -1.813 1 98.62 303 ILE A N 1
ATOM 2321 C CA . ILE A 1 303 ? -3.027 6.863 -2.836 1 98.62 303 ILE A CA 1
ATOM 2322 C C . ILE A 1 303 ? -3.764 5.645 -2.277 1 98.62 303 ILE A C 1
ATOM 2324 O O . ILE A 1 303 ? -4.688 5.129 -2.908 1 98.62 303 ILE A O 1
ATOM 2328 N N . ALA A 1 304 ? -3.363 5.203 -1.084 1 98.56 304 ALA A N 1
ATOM 2329 C CA . ALA A 1 304 ? -4 4.039 -0.476 1 98.56 304 ALA A CA 1
ATOM 2330 C C . ALA A 1 304 ? -5.492 4.285 -0.256 1 98.56 304 ALA A C 1
ATOM 2332 O O . ALA A 1 304 ? -6.324 3.436 -0.587 1 98.56 304 ALA A O 1
ATOM 2333 N N . ALA A 1 305 ? -5.84 5.453 0.301 1 98.69 305 ALA A N 1
ATOM 2334 C CA . ALA A 1 305 ? -7.227 5.773 0.628 1 98.69 305 ALA A CA 1
ATOM 2335 C C . ALA A 1 305 ? -8.094 5.801 -0.627 1 98.69 305 ALA A C 1
ATOM 2337 O O . ALA A 1 305 ? -9.195 5.246 -0.64 1 98.69 305 ALA A O 1
ATOM 2338 N N . MET A 1 306 ? -7.633 6.406 -1.673 1 98.75 306 MET A N 1
ATOM 2339 C CA . MET A 1 306 ? -8.438 6.543 -2.883 1 98.75 306 MET A CA 1
ATOM 2340 C C . MET A 1 306 ? -8.438 5.246 -3.688 1 98.75 306 MET A C 1
ATOM 2342 O O . MET A 1 306 ? -9.406 4.934 -4.375 1 98.75 306 MET A O 1
ATOM 2346 N N . TYR A 1 307 ? -7.305 4.457 -3.627 1 98.69 307 TYR A N 1
ATOM 2347 C CA . TYR A 1 307 ? -7.289 3.143 -4.262 1 98.69 307 TYR A CA 1
ATOM 2348 C C . TYR A 1 307 ? -8.367 2.242 -3.674 1 98.69 307 TYR A C 1
ATOM 2350 O O . TYR A 1 307 ? -9.141 1.623 -4.414 1 98.69 307 TYR A O 1
ATOM 2358 N N . ILE A 1 308 ? -8.414 2.193 -2.355 1 98.69 308 ILE A N 1
ATOM 2359 C CA . ILE A 1 308 ? -9.391 1.354 -1.679 1 98.69 308 ILE A CA 1
ATOM 2360 C C . ILE A 1 308 ? -10.797 1.866 -1.974 1 98.69 308 ILE A C 1
ATOM 2362 O O . ILE A 1 308 ? -11.695 1.085 -2.299 1 98.69 308 ILE A O 1
ATOM 2366 N N . ALA A 1 309 ? -11.023 3.164 -1.985 1 98.75 309 ALA A N 1
ATOM 2367 C CA . ALA A 1 309 ? -12.328 3.766 -2.219 1 98.75 309 ALA A CA 1
ATOM 2368 C C . ALA A 1 309 ? -12.828 3.469 -3.629 1 98.75 309 ALA A C 1
ATOM 2370 O O . ALA A 1 309 ? -14.023 3.254 -3.842 1 98.75 309 ALA A O 1
ATOM 2371 N N . CYS A 1 310 ? -11.891 3.418 -4.578 1 98.5 310 CYS A N 1
ATOM 2372 C CA . CYS A 1 310 ? -12.297 3.365 -5.977 1 98.5 310 CYS A CA 1
ATOM 2373 C C . CYS A 1 310 ? -12.078 1.972 -6.555 1 98.5 310 CYS A C 1
ATOM 2375 O O . CYS A 1 310 ? -12.164 1.777 -7.77 1 98.5 310 CYS A O 1
ATOM 2377 N N . GLY A 1 311 ? -11.742 1.009 -5.684 1 97.75 311 GLY A N 1
ATOM 2378 C CA . GLY A 1 311 ? -11.648 -0.376 -6.117 1 97.75 311 GLY A CA 1
ATOM 2379 C C . GLY A 1 311 ? -10.375 -0.681 -6.871 1 97.75 311 GLY A C 1
ATOM 2380 O O . GLY A 1 311 ? -10.336 -1.59 -7.703 1 97.75 311 GLY A O 1
ATOM 2381 N N . GLN A 1 312 ? -9.336 0.197 -6.723 1 97.75 312 GLN A N 1
ATOM 2382 C CA . GLN A 1 312 ? -8.023 -0.141 -7.258 1 97.75 312 GLN A CA 1
ATOM 2383 C C . GLN A 1 312 ? -7.34 -1.208 -6.406 1 97.75 312 GLN A C 1
ATOM 2385 O O . GLN A 1 312 ? -7.773 -1.488 -5.285 1 97.75 312 GLN A O 1
ATOM 2390 N N . ASP A 1 313 ? -6.355 -1.889 -6.914 1 95.94 313 ASP A N 1
ATOM 2391 C CA . ASP A 1 313 ? -5.551 -2.867 -6.188 1 95.94 313 ASP A CA 1
ATOM 2392 C C . ASP A 1 313 ? -4.594 -2.18 -5.219 1 95.94 313 ASP A C 1
ATOM 2394 O O . ASP A 1 313 ? -3.617 -1.555 -5.641 1 95.94 313 ASP A O 1
ATOM 2398 N N . PRO A 1 314 ? -4.77 -2.338 -3.893 1 96.25 314 PRO A N 1
ATOM 2399 C CA . PRO A 1 314 ? -3.961 -1.609 -2.912 1 96.25 314 PRO A CA 1
ATOM 2400 C C . PRO A 1 314 ? -2.5 -2.055 -2.908 1 96.25 314 PRO A C 1
ATOM 2402 O O . PRO A 1 314 ? -1.636 -1.345 -2.389 1 96.25 314 PRO A O 1
ATOM 2405 N N . ALA A 1 315 ? -2.201 -3.215 -3.422 1 96.88 315 ALA A N 1
ATOM 2406 C CA . ALA A 1 315 ? -0.808 -3.641 -3.516 1 96.88 315 ALA A CA 1
ATOM 2407 C C . ALA A 1 315 ? 0.004 -2.676 -4.375 1 96.88 315 ALA A C 1
ATOM 2409 O O . ALA A 1 315 ? 1.219 -2.553 -4.203 1 96.88 315 ALA A O 1
ATOM 2410 N N . HIS A 1 316 ? -0.661 -1.919 -5.273 1 97.12 316 HIS A N 1
ATOM 2411 C CA . HIS A 1 316 ? 0.014 -0.996 -6.18 1 97.12 316 HIS A CA 1
ATOM 2412 C C . HIS A 1 316 ? 0.294 0.339 -5.5 1 97.12 316 HIS A C 1
ATOM 2414 O O . HIS A 1 316 ? 0.879 1.239 -6.105 1 97.12 316 HIS A O 1
ATOM 2420 N N . VAL A 1 317 ? -0.049 0.479 -4.23 1 97.44 317 VAL A N 1
ATOM 2421 C CA . VAL A 1 317 ? 0.333 1.67 -3.479 1 97.44 317 VAL A CA 1
ATOM 2422 C C . VAL A 1 317 ? 1.854 1.809 -3.469 1 97.44 317 VAL A C 1
ATOM 2424 O O . VAL A 1 317 ? 2.383 2.922 -3.514 1 97.44 317 VAL A O 1
ATOM 2427 N N . VAL A 1 318 ? 2.547 0.686 -3.508 1 96.94 318 VAL A N 1
ATOM 2428 C CA . VAL A 1 318 ? 4 0.632 -3.396 1 96.94 318 VAL A CA 1
ATOM 2429 C C . VAL A 1 318 ? 4.637 1.476 -4.5 1 96.94 318 VAL A C 1
ATOM 2431 O O . VAL A 1 318 ? 5.48 2.332 -4.227 1 96.94 318 VAL A O 1
ATOM 2434 N N . GLU A 1 319 ? 4.246 1.312 -5.73 1 94.94 319 GLU A N 1
ATOM 2435 C CA . GLU A 1 319 ? 4.84 2.082 -6.82 1 94.94 319 GLU A CA 1
ATOM 2436 C C . GLU A 1 319 ? 4.016 3.328 -7.129 1 94.94 319 GLU A C 1
ATOM 2438 O O . GLU A 1 319 ? 4.555 4.34 -7.578 1 94.94 319 GLU A O 1
ATOM 2443 N N . GLY A 1 320 ? 2.74 3.268 -6.793 1 96.44 320 GLY A N 1
ATOM 2444 C CA . GLY A 1 320 ? 1.865 4.391 -7.086 1 96.44 320 GLY A CA 1
ATOM 2445 C C . GLY A 1 320 ? 2.168 5.621 -6.25 1 96.44 320 GLY A C 1
ATOM 2446 O O . GLY A 1 320 ? 1.813 6.738 -6.629 1 96.44 320 GLY A O 1
ATOM 2447 N N . SER A 1 321 ? 2.777 5.41 -5.129 1 96.94 321 SER A N 1
ATOM 2448 C CA . SER A 1 321 ? 3.037 6.52 -4.215 1 96.94 321 SER A CA 1
ATOM 2449 C C . SER A 1 321 ? 4.465 7.035 -4.363 1 96.94 321 SER A C 1
ATOM 2451 O O . SER A 1 321 ? 4.906 7.879 -3.582 1 96.94 321 SER A O 1
ATOM 2453 N N . SER A 1 322 ? 5.223 6.457 -5.352 1 94.5 322 SER A N 1
ATOM 2454 C CA . SER A 1 322 ? 6.535 7.02 -5.652 1 94.5 322 SER A CA 1
ATOM 2455 C C . SER A 1 322 ? 6.414 8.438 -6.203 1 94.5 322 SER A C 1
ATOM 2457 O O . SER A 1 322 ? 6.324 8.633 -7.418 1 94.5 322 SER A O 1
ATOM 2459 N N . THR A 1 323 ? 6.414 9.406 -5.352 1 97.44 323 THR A N 1
ATOM 2460 C CA . THR A 1 323 ? 6.109 10.797 -5.68 1 97.44 323 THR A CA 1
ATOM 2461 C C . THR A 1 323 ? 7.301 11.703 -5.375 1 97.44 323 THR A C 1
ATOM 2463 O O . THR A 1 323 ? 8.039 11.453 -4.418 1 97.44 323 THR A O 1
ATOM 2466 N N . ILE A 1 324 ? 7.543 12.648 -6.184 1 98.25 324 ILE A N 1
ATOM 2467 C CA . ILE A 1 324 ? 8.469 13.734 -5.891 1 98.25 324 ILE A CA 1
ATOM 2468 C C . ILE A 1 324 ? 7.688 15.039 -5.699 1 98.25 324 ILE A C 1
ATOM 2470 O O . ILE A 1 324 ? 6.992 15.492 -6.609 1 98.25 324 ILE A O 1
ATOM 2474 N N . THR A 1 325 ? 7.715 15.578 -4.547 1 98.69 325 THR A N 1
ATOM 2475 C CA . THR A 1 325 ? 7.078 16.844 -4.215 1 98.69 325 THR A CA 1
ATOM 2476 C C . THR A 1 325 ? 8.094 17.984 -4.23 1 98.69 325 THR A C 1
ATOM 2478 O O . THR A 1 325 ? 9.125 17.906 -3.559 1 98.69 325 THR A O 1
ATOM 2481 N N . THR A 1 326 ? 7.832 19.047 -4.957 1 98.5 326 THR A N 1
ATOM 2482 C CA . THR A 1 326 ? 8.711 20.219 -5.004 1 98.5 326 THR A CA 1
ATOM 2483 C C . THR A 1 326 ? 7.961 21.484 -4.59 1 98.5 326 THR A C 1
ATOM 2485 O O . THR A 1 326 ? 6.762 21.609 -4.844 1 98.5 326 THR A O 1
ATOM 2488 N N . MET A 1 327 ? 8.594 22.344 -3.906 1 98.5 327 MET A N 1
ATOM 2489 C CA . MET A 1 327 ? 8.102 23.656 -3.512 1 98.5 327 MET A CA 1
ATOM 2490 C C . MET A 1 327 ? 9.164 24.734 -3.723 1 98.5 327 MET A C 1
ATOM 2492 O O . MET A 1 327 ? 10.32 24.547 -3.342 1 98.5 327 MET A O 1
ATOM 2496 N N . GLU A 1 328 ? 8.758 25.797 -4.375 1 98.19 328 GLU A N 1
ATOM 2497 C CA . GLU A 1 328 ? 9.688 26.875 -4.703 1 98.19 328 GLU A CA 1
ATOM 2498 C C . GLU A 1 328 ? 9.07 28.25 -4.414 1 98.19 328 GLU A C 1
ATOM 2500 O O . GLU A 1 328 ? 7.879 28.453 -4.664 1 98.19 328 GLU A O 1
ATOM 2505 N N . LEU A 1 329 ? 9.914 29.125 -3.916 1 97.94 329 LEU A N 1
ATOM 2506 C CA . LEU A 1 329 ? 9.484 30.516 -3.775 1 97.94 329 LEU A CA 1
ATOM 2507 C C . LEU A 1 329 ? 9.469 31.219 -5.129 1 97.94 329 LEU A C 1
ATOM 2509 O O . LEU A 1 329 ? 10.445 31.141 -5.883 1 97.94 329 LEU A O 1
ATOM 2513 N N . THR A 1 330 ? 8.383 31.875 -5.402 1 97.56 330 THR A N 1
ATOM 2514 C CA . THR A 1 330 ? 8.344 32.656 -6.633 1 97.56 330 THR A CA 1
ATOM 2515 C C . THR A 1 330 ? 8.953 34.031 -6.414 1 97.56 330 THR A C 1
ATOM 2517 O O . THR A 1 330 ? 9.18 34.469 -5.273 1 97.56 330 THR A O 1
ATOM 2520 N N . LYS A 1 331 ? 9.133 34.781 -7.516 1 95.5 331 LYS A N 1
ATOM 2521 C CA . LYS A 1 331 ? 9.711 36.125 -7.453 1 95.5 331 LYS A CA 1
ATOM 2522 C C . LYS A 1 331 ? 8.82 37.094 -6.664 1 95.5 331 LYS A C 1
ATOM 2524 O O . LYS A 1 331 ? 9.297 38.062 -6.117 1 95.5 331 LYS A O 1
ATOM 2529 N N . TYR A 1 332 ? 7.57 36.781 -6.566 1 95.44 332 TYR A N 1
ATOM 2530 C CA . TYR A 1 332 ? 6.629 37.656 -5.898 1 95.44 332 TYR A CA 1
ATOM 2531 C C . TYR A 1 332 ? 6.312 37.156 -4.492 1 95.44 332 TYR A C 1
ATOM 2533 O O . TYR A 1 332 ? 5.422 37.688 -3.826 1 95.44 332 TYR A O 1
ATOM 2541 N N . GLY A 1 333 ? 6.941 36.062 -4.059 1 97.12 333 GLY A N 1
ATOM 2542 C CA . GLY A 1 333 ? 6.809 35.594 -2.688 1 97.12 333 GLY A CA 1
ATOM 2543 C C . GLY A 1 333 ? 5.781 34.5 -2.527 1 97.12 333 GLY A C 1
ATOM 2544 O O . GLY A 1 333 ? 5.559 34 -1.418 1 97.12 333 GLY A O 1
ATOM 2545 N N . ASP A 1 334 ? 5.145 34.125 -3.621 1 98.38 334 ASP A N 1
ATOM 2546 C CA . ASP A 1 334 ? 4.219 33 -3.604 1 98.38 334 ASP A CA 1
ATOM 2547 C C . ASP A 1 334 ? 4.969 31.672 -3.582 1 98.38 334 ASP A C 1
ATOM 2549 O O . ASP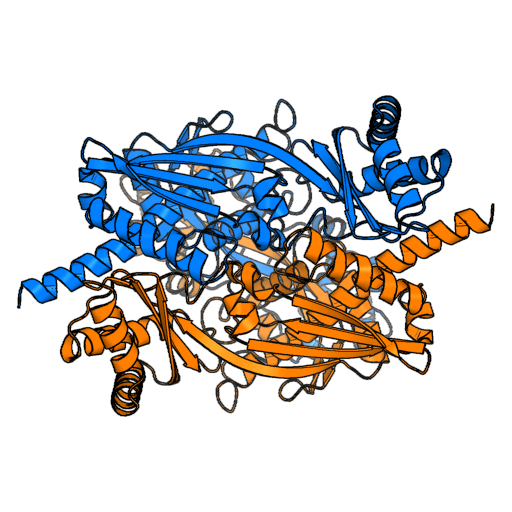 A 1 334 ? 6.199 31.641 -3.672 1 98.38 334 ASP A O 1
ATOM 2553 N N . VAL A 1 335 ? 4.254 30.594 -3.406 1 98.75 335 VAL A N 1
ATOM 2554 C CA . VAL A 1 335 ? 4.891 29.281 -3.395 1 98.75 335 VAL A CA 1
ATOM 2555 C C . VAL A 1 335 ? 4.375 28.438 -4.562 1 98.75 335 VAL A C 1
ATOM 2557 O O . VAL A 1 335 ? 3.182 28.125 -4.633 1 98.75 335 VAL A O 1
ATOM 2560 N N . TYR A 1 336 ? 5.242 28.094 -5.457 1 98.75 336 TYR A N 1
ATOM 2561 C CA . TYR A 1 336 ? 4.949 27.094 -6.469 1 98.75 336 TYR A CA 1
ATOM 2562 C C . TYR A 1 336 ? 5.102 25.688 -5.902 1 98.75 336 TYR A C 1
ATOM 2564 O O . TYR A 1 336 ? 6.156 25.344 -5.363 1 98.75 336 TYR A O 1
ATOM 2572 N N . CYS A 1 337 ? 4.062 24.906 -5.945 1 98.81 337 CYS A N 1
ATOM 2573 C CA . CYS A 1 337 ? 4.07 23.531 -5.461 1 98.81 337 CYS A CA 1
ATOM 2574 C C . CYS A 1 337 ? 3.75 22.547 -6.586 1 98.81 337 CYS A C 1
ATOM 2576 O O . CYS A 1 337 ? 2.896 22.828 -7.43 1 98.81 337 CYS A O 1
ATOM 2578 N N . SER A 1 338 ? 4.406 21.391 -6.562 1 98.88 338 SER A N 1
ATOM 2579 C CA . SER A 1 338 ? 4.105 20.375 -7.566 1 98.88 338 SER A CA 1
ATOM 2580 C C . SER A 1 338 ? 4.359 18.969 -7.031 1 98.88 338 SER A C 1
ATOM 2582 O O . SER A 1 338 ? 5.141 18.797 -6.094 1 98.88 338 SER A O 1
ATOM 2584 N N . VAL A 1 339 ? 3.633 18.016 -7.617 1 98.88 339 VAL A N 1
ATOM 2585 C CA . VAL A 1 339 ? 3.92 16.609 -7.41 1 98.88 339 VAL A CA 1
ATOM 2586 C C . VAL A 1 339 ? 4.094 15.914 -8.758 1 98.88 339 VAL A C 1
ATOM 2588 O O . VAL A 1 339 ? 3.402 16.234 -9.727 1 98.88 339 VAL A O 1
ATOM 2591 N N . THR A 1 340 ? 5.039 15.055 -8.82 1 98.75 340 THR A N 1
ATOM 2592 C CA . THR A 1 340 ? 5.262 14.148 -9.945 1 98.75 340 THR A CA 1
ATOM 2593 C C . THR A 1 340 ? 5.09 12.695 -9.523 1 98.75 340 THR A C 1
ATOM 2595 O O . THR A 1 340 ? 5.809 12.211 -8.641 1 98.75 340 THR A O 1
ATOM 2598 N N . LEU A 1 341 ? 4.117 12.062 -10.078 1 98.62 341 LEU A N 1
ATOM 2599 C CA . LEU A 1 341 ? 3.854 10.648 -9.844 1 98.62 341 LEU A CA 1
ATOM 2600 C C . LEU A 1 341 ? 4.18 9.82 -11.086 1 98.62 341 LEU A C 1
ATOM 2602 O O . LEU A 1 341 ? 3.377 9.75 -12.023 1 98.62 341 LEU A O 1
ATOM 2606 N N . PRO A 1 342 ? 5.223 9.047 -11.094 1 97.75 342 PRO A N 1
ATOM 2607 C CA . PRO A 1 342 ? 5.695 8.406 -12.32 1 97.75 342 PRO A CA 1
ATOM 2608 C C . PRO A 1 342 ? 4.953 7.109 -12.633 1 97.75 342 PRO A C 1
ATOM 2610 O O . PRO A 1 342 ? 4.969 6.641 -13.773 1 97.75 342 PRO A O 1
ATOM 2613 N N . ALA A 1 343 ? 4.301 6.535 -11.617 1 97.19 343 ALA A N 1
ATOM 2614 C CA . ALA A 1 343 ? 3.871 5.152 -11.828 1 97.19 343 ALA A CA 1
ATOM 2615 C C . ALA A 1 343 ? 2.549 4.879 -11.117 1 97.19 343 ALA A C 1
ATOM 2617 O O . ALA A 1 343 ? 2.484 4.035 -10.219 1 97.19 343 ALA A O 1
ATOM 2618 N N . MET A 1 344 ? 1.483 5.406 -11.586 1 97.5 344 MET A N 1
ATOM 2619 C CA . MET A 1 344 ? 0.171 5.141 -11.008 1 97.5 344 MET A CA 1
ATOM 2620 C C . MET A 1 344 ? -0.57 4.07 -11.805 1 97.5 344 MET A C 1
ATOM 2622 O O . MET A 1 344 ? -1.097 4.348 -12.883 1 97.5 344 MET A O 1
ATOM 2626 N N . ALA A 1 345 ? -0.659 2.902 -11.25 1 97 345 ALA A N 1
ATOM 2627 C CA . ALA A 1 345 ? -1.418 1.814 -11.859 1 97 345 ALA A CA 1
ATOM 2628 C C . ALA A 1 345 ? -2.887 1.872 -11.445 1 97 345 ALA A C 1
ATOM 2630 O O . ALA A 1 345 ? -3.24 1.491 -10.328 1 97 345 ALA A O 1
ATOM 2631 N N . ILE A 1 346 ? -3.762 2.379 -12.359 1 97.25 346 ILE A N 1
ATOM 2632 C CA . ILE A 1 346 ? -5.172 2.549 -12.016 1 97.25 346 ILE A CA 1
ATOM 2633 C C . ILE A 1 346 ? -6.039 2.234 -13.234 1 97.25 346 ILE A C 1
ATOM 2635 O O . ILE A 1 346 ? -5.547 2.219 -14.367 1 97.25 346 ILE A O 1
ATOM 2639 N N . GLY A 1 347 ? -7.234 1.902 -13.008 1 97.44 347 GLY A N 1
ATOM 2640 C CA . GLY A 1 347 ? -8.25 1.681 -14.023 1 97.44 347 GLY A CA 1
ATOM 2641 C C . GLY A 1 347 ? -9.656 1.99 -13.547 1 97.44 347 GLY A C 1
ATOM 2642 O O . GLY A 1 347 ? -9.898 2.1 -12.344 1 97.44 347 GLY A O 1
ATOM 2643 N N . THR A 1 348 ? -10.555 2.158 -14.492 1 98.12 348 THR A N 1
ATOM 2644 C CA . THR A 1 348 ? -11.945 2.432 -14.164 1 98.12 348 THR A CA 1
ATOM 2645 C C . THR A 1 348 ? -12.844 1.284 -14.617 1 98.12 348 THR A C 1
ATOM 2647 O O . THR A 1 348 ? -14.07 1.341 -14.453 1 98.12 348 THR A O 1
ATOM 2650 N N . VAL A 1 349 ? -12.211 0.313 -15.195 1 95.06 349 VAL A N 1
ATOM 2651 C CA . VAL A 1 349 ? -12.883 -0.942 -15.523 1 95.06 349 VAL A CA 1
ATOM 2652 C C . VAL A 1 349 ? -12.055 -2.117 -15.008 1 95.06 349 VAL A C 1
ATOM 2654 O O . VAL A 1 349 ? -10.828 -2.02 -14.883 1 95.06 349 VAL A O 1
ATOM 2657 N N . GLY A 1 350 ? -12.828 -3.205 -14.594 1 89.5 350 GLY A N 1
ATOM 2658 C CA . GLY A 1 350 ? -12.148 -4.414 -14.148 1 89.5 350 GLY A CA 1
ATOM 2659 C C . GLY A 1 350 ? -11.797 -4.395 -12.672 1 89.5 350 GLY A C 1
ATOM 2660 O O . GLY A 1 350 ? -11.938 -3.365 -12.008 1 89.5 350 GLY A O 1
ATOM 2661 N N . GLY A 1 351 ? -11.352 -5.543 -12.258 1 88.62 351 GLY A N 1
ATOM 2662 C CA . GLY A 1 351 ? -10.93 -5.676 -10.875 1 88.62 351 GLY A CA 1
ATOM 2663 C C . GLY A 1 351 ? -12.023 -5.32 -9.883 1 88.62 351 GLY A C 1
ATOM 2664 O O . GLY A 1 351 ? -13.148 -5.812 -9.992 1 88.62 351 GLY A O 1
ATOM 2665 N N . GLY A 1 352 ? -11.625 -4.426 -8.93 1 93.75 352 GLY A N 1
ATOM 2666 C CA . GLY A 1 352 ? -12.555 -4.07 -7.871 1 93.75 352 GLY A CA 1
ATOM 2667 C C . GLY A 1 352 ? -13.469 -2.91 -8.234 1 93.75 352 GLY A C 1
ATOM 2668 O O . GLY A 1 352 ? -14.344 -2.535 -7.461 1 93.75 352 GLY A O 1
ATOM 2669 N N . THR A 1 353 ? -13.359 -2.4 -9.445 1 95.56 353 THR A N 1
ATOM 2670 C CA . THR A 1 353 ? -14.062 -1.18 -9.82 1 95.56 353 THR A CA 1
ATOM 2671 C C . THR A 1 353 ? -15.562 -1.438 -9.945 1 95.56 353 THR A C 1
ATOM 2673 O O . THR A 1 353 ? -16.359 -0.501 -9.906 1 95.56 353 THR A O 1
ATOM 2676 N N . ASN A 1 354 ? -15.945 -2.717 -10.062 1 93.81 354 ASN A N 1
ATOM 2677 C CA . ASN A 1 354 ? -17.359 -3.029 -10.289 1 93.81 354 ASN A CA 1
ATOM 2678 C C . ASN A 1 354 ? -18.062 -3.402 -8.992 1 93.81 354 ASN A C 1
ATOM 2680 O O . ASN A 1 354 ? -19.266 -3.631 -8.977 1 93.81 354 ASN A O 1
ATOM 2684 N N . LEU A 1 355 ? -17.328 -3.484 -7.922 1 96.44 355 LEU A N 1
ATOM 2685 C CA . LEU A 1 355 ? -17.984 -3.721 -6.637 1 96.44 355 LEU A CA 1
ATOM 2686 C C . LEU A 1 355 ? -18.859 -2.539 -6.254 1 96.44 355 LEU A C 1
ATOM 2688 O O . LEU A 1 355 ? -18.516 -1.386 -6.5 1 96.44 355 LEU A O 1
ATOM 2692 N N . GLY A 1 356 ? -19.969 -2.756 -5.664 1 96.19 356 GLY A N 1
ATOM 2693 C CA . GLY A 1 356 ? -21 -1.772 -5.402 1 96.19 356 GLY A CA 1
ATOM 2694 C C . GLY A 1 356 ? -20.469 -0.488 -4.797 1 96.19 356 GLY A C 1
ATOM 2695 O O . GLY A 1 356 ? -20.578 0.582 -5.402 1 96.19 356 GLY A O 1
ATOM 2696 N N . PRO A 1 357 ? -19.922 -0.559 -3.551 1 97.25 357 PRO A N 1
ATOM 2697 C CA . PRO A 1 357 ? -19.438 0.666 -2.906 1 97.25 357 PRO A CA 1
ATOM 2698 C C . PRO A 1 357 ? -18.359 1.38 -3.727 1 97.25 357 PRO A C 1
ATOM 2700 O O . PRO A 1 357 ? -18.375 2.611 -3.816 1 97.25 357 PRO A O 1
ATOM 2703 N N . GLN A 1 358 ? -17.438 0.635 -4.297 1 98.06 358 GLN A N 1
ATOM 2704 C CA . GLN A 1 358 ? -16.359 1.207 -5.102 1 98.06 358 GLN A CA 1
ATOM 2705 C C . GLN A 1 358 ? -16.906 1.852 -6.371 1 98.06 358 GLN A C 1
ATOM 2707 O O . GLN A 1 358 ? -16.438 2.922 -6.777 1 98.06 358 GLN A O 1
ATOM 2712 N N . HIS A 1 359 ? -17.812 1.195 -6.957 1 97.25 359 HIS A N 1
ATOM 2713 C CA . HIS A 1 359 ? -18.484 1.742 -8.133 1 97.25 359 HIS A CA 1
ATOM 2714 C C . HIS A 1 359 ? -19.141 3.08 -7.824 1 97.25 359 HIS A C 1
ATOM 2716 O O . HIS A 1 359 ? -19.078 4.008 -8.633 1 97.25 359 HIS A O 1
ATOM 2722 N N . GLU A 1 360 ? -19.797 3.201 -6.734 1 97.75 360 GLU A N 1
ATOM 2723 C CA . GLU A 1 360 ? -20.438 4.438 -6.297 1 97.75 360 GLU A CA 1
ATOM 2724 C C . GLU A 1 360 ? -19.422 5.559 -6.125 1 97.75 360 GLU A C 1
ATOM 2726 O O . GLU A 1 360 ? -19.703 6.715 -6.445 1 97.75 360 GLU A O 1
ATOM 2731 N N . CYS A 1 361 ? -18.25 5.223 -5.609 1 98.25 361 CYS A N 1
ATOM 2732 C CA . CYS A 1 361 ? -17.188 6.223 -5.449 1 98.25 361 CYS A CA 1
ATOM 2733 C C . CYS A 1 361 ? -16.688 6.703 -6.805 1 98.25 36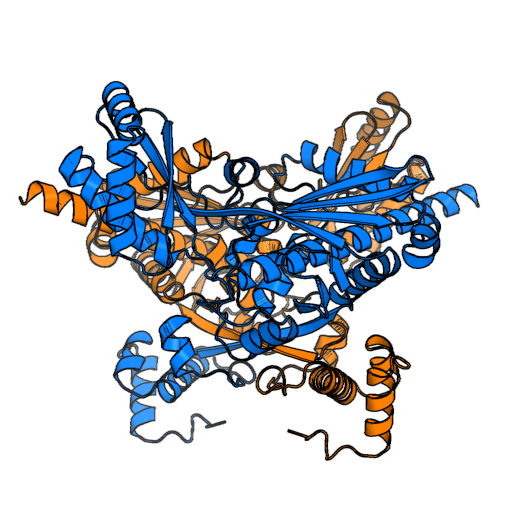1 CYS A C 1
ATOM 2735 O O . CYS A 1 361 ? -16.406 7.891 -6.984 1 98.25 361 CYS A O 1
ATOM 2737 N N . LEU A 1 362 ? -16.531 5.77 -7.758 1 98.44 362 LEU A N 1
ATOM 2738 C CA . LEU A 1 362 ? -16.156 6.16 -9.109 1 98.44 362 LEU A CA 1
ATOM 2739 C C . LEU A 1 362 ? -17.203 7.066 -9.734 1 98.44 362 LEU A C 1
ATOM 2741 O O . LEU A 1 362 ? -16.875 7.988 -10.484 1 98.44 362 LEU A O 1
ATOM 2745 N N . ARG A 1 363 ? -18.422 6.836 -9.398 1 97.25 363 ARG A N 1
ATOM 2746 C CA . ARG A 1 363 ? -19.516 7.668 -9.906 1 97.25 363 ARG A CA 1
ATOM 2747 C C . ARG A 1 363 ? -19.438 9.078 -9.336 1 97.25 363 ARG A C 1
ATOM 2749 O O . ARG A 1 363 ? -19.703 10.055 -10.031 1 97.25 363 ARG A O 1
ATOM 2756 N N . ILE A 1 364 ? -19.141 9.203 -8.047 1 96.75 364 ILE A N 1
ATOM 2757 C CA . ILE A 1 364 ? -18.938 10.516 -7.426 1 96.75 364 ILE A CA 1
ATOM 2758 C C . ILE A 1 364 ? -17.969 11.336 -8.258 1 96.75 364 ILE A C 1
ATOM 2760 O O . ILE A 1 364 ? -18.156 12.547 -8.445 1 96.75 364 ILE A O 1
ATOM 2764 N N . LEU A 1 365 ? -16.953 10.664 -8.781 1 97.81 365 LEU A N 1
ATOM 2765 C CA . LEU A 1 365 ? -15.883 11.336 -9.5 1 97.81 365 LEU A CA 1
ATOM 2766 C C . LEU A 1 365 ? -16.203 11.477 -10.977 1 97.81 365 LEU A C 1
ATOM 2768 O O . LEU A 1 365 ? -15.492 12.148 -11.719 1 97.81 365 LEU A O 1
ATOM 2772 N N . GLY A 1 366 ? -17.281 10.828 -11.406 1 96.81 366 GLY A N 1
ATOM 2773 C CA . GLY A 1 366 ? -17.703 10.875 -12.805 1 96.81 366 GLY A CA 1
ATOM 2774 C C . GLY A 1 366 ? -16.797 10.078 -13.719 1 96.81 366 GLY A C 1
ATOM 2775 O O . GLY A 1 366 ? -16.531 10.492 -14.852 1 96.81 366 GLY A O 1
ATOM 2776 N N . VAL A 1 367 ? -16.266 8.93 -13.203 1 97.88 367 VAL A N 1
ATOM 2777 C CA . VAL A 1 367 ? -15.289 8.227 -14.023 1 97.88 367 VAL A CA 1
ATOM 2778 C C . VAL A 1 367 ? -15.656 6.742 -14.102 1 97.88 367 VAL A C 1
ATOM 2780 O O . VAL A 1 367 ? -14.844 5.918 -14.531 1 97.88 367 VAL A O 1
ATOM 2783 N N . ASN A 1 368 ? -16.812 6.336 -13.656 1 96.38 368 ASN A N 1
ATOM 2784 C CA . ASN A 1 368 ? -17.188 4.926 -13.68 1 96.38 368 ASN A CA 1
ATOM 2785 C C . ASN A 1 368 ? -17.297 4.391 -15.102 1 96.38 368 ASN A C 1
ATOM 2787 O O . ASN A 1 368 ? -17.906 5.027 -15.969 1 96.38 368 ASN A O 1
ATOM 2791 N N . GLY A 1 369 ? -16.641 3.221 -15.312 1 95.81 369 GLY A N 1
ATOM 2792 C CA . GLY A 1 369 ? -16.734 2.562 -16.609 1 95.81 369 GLY A CA 1
ATOM 2793 C C . GLY A 1 369 ? -15.734 3.09 -17.625 1 95.81 369 GLY A C 1
ATOM 2794 O O . GLY A 1 369 ? -14.75 3.732 -17.25 1 95.81 369 GLY A O 1
ATOM 2795 N N . SER A 1 370 ? -15.984 2.744 -18.891 1 95.5 370 SER A N 1
ATOM 2796 C CA . SER A 1 370 ? -15.109 3.145 -19.984 1 95.5 370 SER A CA 1
ATOM 2797 C C . SER A 1 370 ? -15.375 4.586 -20.422 1 95.5 370 SER A C 1
ATOM 2799 O O . SER A 1 370 ? -16.531 5.016 -20.469 1 95.5 370 SER A O 1
ATOM 2801 N N . GLY A 1 371 ? -14.367 5.266 -20.719 1 95.5 371 GLY A N 1
ATOM 2802 C CA . GLY A 1 371 ? -14.523 6.621 -21.219 1 95.5 371 GLY A CA 1
ATOM 2803 C C . GLY A 1 371 ? -14.703 6.684 -22.719 1 95.5 371 GLY A C 1
ATOM 2804 O O . GLY A 1 371 ? -14.57 5.668 -23.422 1 95.5 371 GLY A O 1
ATOM 2805 N N . THR A 1 372 ? -15.047 7.891 -23.156 1 94.69 372 THR A N 1
ATOM 2806 C CA . THR A 1 372 ? -15.117 8.195 -24.578 1 94.69 372 THR A CA 1
ATOM 2807 C C . THR A 1 372 ? -14.195 9.359 -24.922 1 94.69 372 THR A C 1
ATOM 2809 O O . THR A 1 372 ? -14.445 10.5 -24.516 1 94.69 372 THR A O 1
ATOM 2812 N N . PRO A 1 373 ? -13.266 9.086 -25.766 1 95.06 373 PRO A N 1
ATOM 2813 C CA . PRO A 1 373 ? -12.844 7.789 -26.297 1 95.06 373 PRO A CA 1
ATOM 2814 C C . PRO A 1 373 ? -12.32 6.848 -25.219 1 95.06 373 PRO A C 1
ATOM 2816 O O . PRO A 1 373 ? -12.07 7.277 -24.094 1 95.06 373 PRO A O 1
ATOM 2819 N N . PRO A 1 374 ? -12.102 5.617 -25.578 1 95.31 374 PRO A N 1
ATOM 2820 C CA . PRO A 1 374 ? -11.555 4.676 -24.594 1 95.31 374 PRO A CA 1
ATOM 2821 C C . PRO A 1 374 ? -10.25 5.16 -23.969 1 95.31 374 PRO A C 1
ATOM 2823 O O . PRO A 1 374 ? -9.367 5.66 -24.688 1 95.31 374 PRO A O 1
ATOM 2826 N N . GLY A 1 375 ? -10.148 4.996 -22.625 1 96.62 375 GLY A N 1
ATOM 2827 C CA . GLY A 1 375 ? -8.961 5.414 -21.906 1 96.62 375 GLY A CA 1
ATOM 2828 C C . GLY A 1 375 ? -9.141 6.738 -21.188 1 96.62 375 GLY A C 1
ATOM 2829 O O . GLY A 1 375 ? -8.391 7.055 -20.266 1 96.62 375 GLY A O 1
ATOM 2830 N N . SER A 1 376 ? -10.117 7.504 -21.547 1 97.88 376 SER A N 1
ATOM 2831 C CA . SER A 1 376 ? -10.266 8.867 -21.047 1 97.88 376 SER A CA 1
ATOM 2832 C C . SER A 1 376 ? -10.688 8.875 -19.578 1 97.88 376 SER A C 1
ATOM 2834 O O . SER A 1 376 ? -10.289 9.758 -18.812 1 97.88 376 SER A O 1
ATOM 2836 N N . ASN A 1 377 ? -11.492 7.926 -19.141 1 98.44 377 ASN A N 1
ATOM 2837 C CA . ASN A 1 377 ? -11.922 7.895 -17.75 1 98.44 377 ASN A CA 1
ATOM 2838 C C . ASN A 1 377 ? -10.758 7.551 -16.812 1 98.44 377 ASN A C 1
ATOM 2840 O O . ASN A 1 377 ? -10.656 8.109 -15.719 1 98.44 377 ASN A O 1
ATOM 2844 N N . ALA A 1 378 ? -9.938 6.578 -17.203 1 98.44 378 ALA A N 1
ATOM 2845 C CA . ALA A 1 378 ? -8.781 6.23 -16.391 1 98.44 378 ALA A CA 1
ATOM 2846 C C . ALA A 1 378 ? -7.816 7.406 -16.281 1 98.44 378 ALA A C 1
ATOM 2848 O O . ALA A 1 378 ? -7.23 7.637 -15.211 1 98.44 378 ALA A O 1
ATOM 2849 N N . LYS A 1 379 ? -7.617 8.133 -17.359 1 98.62 379 LYS A N 1
ATOM 2850 C CA . LYS A 1 379 ? -6.762 9.312 -17.328 1 98.62 379 LYS A CA 1
ATOM 2851 C C . LYS A 1 379 ? -7.363 10.414 -16.469 1 98.62 379 LYS A C 1
ATOM 2853 O O . LYS A 1 379 ? -6.641 11.102 -15.734 1 98.62 379 LYS A O 1
ATOM 2858 N N . LYS A 1 380 ? -8.695 10.602 -16.562 1 98.81 380 LYS A N 1
ATOM 2859 C CA . LYS A 1 380 ? -9.398 11.547 -15.703 1 98.81 380 LYS A CA 1
ATOM 2860 C C . LYS A 1 380 ? -9.195 11.203 -14.227 1 98.81 380 LYS A C 1
ATOM 2862 O O . LYS A 1 380 ? -8.898 12.078 -13.414 1 98.81 380 LYS A O 1
ATOM 2867 N N . LEU A 1 381 ? -9.352 9.93 -13.891 1 98.81 381 LEU A N 1
ATOM 2868 C CA . LEU A 1 381 ? -9.133 9.469 -12.523 1 98.81 381 LEU A CA 1
ATOM 2869 C C . LEU A 1 381 ? -7.707 9.766 -12.07 1 98.81 381 LEU A C 1
ATOM 2871 O O . LEU A 1 381 ? -7.488 10.188 -10.938 1 98.81 381 LEU A O 1
ATOM 2875 N N . ALA A 1 382 ? -6.727 9.531 -12.945 1 98.88 382 ALA A N 1
ATOM 2876 C CA . ALA A 1 382 ? -5.324 9.781 -12.633 1 98.88 382 ALA A CA 1
ATOM 2877 C C . ALA A 1 382 ? -5.09 11.258 -12.297 1 98.88 382 ALA A C 1
ATOM 2879 O O . ALA A 1 382 ? -4.367 11.578 -11.352 1 98.88 382 ALA A O 1
ATOM 2880 N N . GLU A 1 383 ? -5.656 12.117 -13.07 1 98.88 383 GLU A N 1
ATOM 2881 C CA . GLU A 1 383 ? -5.508 13.547 -12.844 1 98.88 383 GLU A CA 1
ATOM 2882 C C . GLU A 1 383 ? -6.117 13.961 -11.508 1 98.88 383 GLU A C 1
ATOM 2884 O O . GLU A 1 383 ? -5.539 14.773 -10.781 1 98.88 383 GLU A O 1
ATOM 2889 N N . ILE A 1 384 ? -7.258 13.414 -11.195 1 98.94 384 ILE A N 1
ATOM 2890 C CA . ILE A 1 384 ? -7.934 13.727 -9.938 1 98.94 384 ILE A CA 1
ATOM 2891 C C . ILE A 1 384 ? -7.086 13.242 -8.766 1 98.94 384 ILE A C 1
ATOM 2893 O O . ILE A 1 384 ? -6.871 13.984 -7.801 1 98.94 384 ILE A O 1
ATOM 2897 N N . ILE A 1 385 ? -6.559 12 -8.836 1 98.94 385 ILE A N 1
ATOM 2898 C CA . ILE A 1 385 ? -5.789 11.422 -7.738 1 98.94 385 ILE A CA 1
ATOM 2899 C C . ILE A 1 385 ? -4.488 12.195 -7.551 1 98.94 385 ILE A C 1
ATOM 2901 O O . ILE A 1 385 ? -4.082 12.477 -6.422 1 98.94 385 ILE A O 1
ATOM 2905 N N . ALA A 1 386 ? -3.83 12.547 -8.656 1 98.94 386 ALA A N 1
ATOM 2906 C CA . ALA A 1 386 ? -2.602 13.328 -8.547 1 98.94 386 ALA A CA 1
ATOM 2907 C C . ALA A 1 386 ? -2.861 14.664 -7.863 1 98.94 386 ALA A C 1
ATOM 2909 O O . ALA A 1 386 ? -2.059 15.117 -7.043 1 98.94 386 ALA A O 1
ATOM 2910 N N . SER A 1 387 ? -3.943 15.281 -8.219 1 98.94 387 SER A N 1
ATOM 2911 C CA . SER A 1 387 ? -4.312 16.547 -7.594 1 98.94 387 SER A CA 1
ATOM 2912 C C . SER A 1 387 ? -4.625 16.359 -6.109 1 98.94 387 SER A C 1
ATOM 2914 O O . SER A 1 387 ? -4.332 17.234 -5.297 1 98.94 387 SER A O 1
ATOM 2916 N N . ALA A 1 388 ? -5.262 15.258 -5.77 1 98.94 388 ALA A N 1
ATOM 2917 C CA . ALA A 1 388 ? -5.527 14.93 -4.371 1 98.94 388 ALA A CA 1
ATOM 2918 C C . ALA A 1 388 ? -4.227 14.766 -3.59 1 98.94 388 ALA A C 1
ATOM 2920 O O . ALA A 1 388 ? -4.125 15.211 -2.443 1 98.94 388 ALA A O 1
ATOM 2921 N N . VAL A 1 389 ? -3.246 14.078 -4.223 1 98.94 389 VAL A N 1
ATOM 2922 C CA . VAL A 1 389 ? -1.943 13.914 -3.588 1 98.94 389 VAL A CA 1
ATOM 2923 C C . VAL A 1 389 ? -1.305 15.273 -3.344 1 98.94 389 VAL A C 1
ATOM 2925 O O . VAL A 1 389 ? -0.748 15.523 -2.271 1 98.94 389 VAL A O 1
ATOM 2928 N N . LEU A 1 390 ? -1.378 16.141 -4.332 1 98.94 390 LEU A N 1
ATOM 2929 C CA . LEU A 1 390 ? -0.862 17.5 -4.184 1 98.94 390 LEU A CA 1
ATOM 2930 C C . LEU A 1 390 ? -1.497 18.188 -2.984 1 98.94 390 LEU A C 1
ATOM 2932 O O . LEU A 1 390 ? -0.803 18.844 -2.199 1 98.94 390 LEU A O 1
ATOM 2936 N N . ALA A 1 391 ? -2.809 18.047 -2.844 1 98.88 391 ALA A N 1
ATOM 2937 C CA . ALA A 1 391 ? -3.527 18.641 -1.721 1 98.88 391 ALA A CA 1
ATOM 2938 C C . ALA A 1 391 ? -2.994 18.109 -0.39 1 98.88 391 ALA A C 1
ATOM 2940 O O . ALA A 1 391 ? -2.762 18.891 0.541 1 98.88 391 ALA A O 1
ATOM 2941 N N . GLY A 1 392 ? -2.859 16.797 -0.298 1 98.69 392 GLY A N 1
ATOM 2942 C CA . GLY A 1 392 ? -2.328 16.203 0.919 1 98.69 392 GLY A CA 1
ATOM 2943 C C . GLY A 1 392 ? -0.929 16.688 1.257 1 98.69 392 GLY A C 1
ATOM 2944 O O . GLY A 1 392 ? -0.634 16.984 2.414 1 98.69 392 GLY A O 1
ATOM 2945 N N . GLU A 1 393 ? -0.018 16.75 0.254 1 98.69 393 GLU A N 1
ATOM 2946 C CA . GLU A 1 393 ? 1.363 17.188 0.444 1 98.69 393 GLU A CA 1
ATOM 2947 C C . GLU A 1 393 ? 1.427 18.625 0.959 1 98.69 393 GLU A C 1
ATOM 2949 O O . GLU A 1 393 ? 2.168 18.922 1.9 1 98.69 393 GLU A O 1
ATOM 2954 N N . ILE A 1 394 ? 0.637 19.5 0.329 1 98.81 394 ILE A N 1
ATOM 2955 C CA . ILE A 1 394 ? 0.613 20.906 0.707 1 98.81 394 ILE A CA 1
ATOM 2956 C C . ILE A 1 394 ? 0.156 21.047 2.156 1 98.81 394 ILE A C 1
ATOM 2958 O O . ILE A 1 394 ? 0.765 21.781 2.939 1 98.81 394 ILE A O 1
ATOM 2962 N N . SER A 1 395 ? -0.874 20.344 2.49 1 98.5 395 SER A N 1
ATOM 2963 C CA . SER A 1 395 ? -1.439 20.422 3.832 1 98.5 395 SER A CA 1
ATOM 2964 C C . SER A 1 395 ? -0.443 19.953 4.883 1 98.5 395 SER A C 1
ATOM 2966 O O . SER A 1 395 ? -0.247 20.609 5.906 1 98.5 395 SER A O 1
ATOM 2968 N N . LEU A 1 396 ? 0.17 18.797 4.676 1 97.56 396 LEU A N 1
ATOM 2969 C CA . LEU A 1 396 ? 1.057 18.234 5.691 1 97.56 396 LEU A CA 1
ATOM 2970 C C . LEU A 1 396 ? 2.326 19.078 5.824 1 97.56 396 LEU A C 1
ATOM 2972 O O . LEU A 1 396 ? 2.795 19.328 6.934 1 97.56 396 LEU A O 1
ATOM 2976 N N . VAL A 1 397 ? 2.959 19.484 4.73 1 98.19 397 VAL A N 1
ATOM 2977 C CA . VAL A 1 397 ? 4.16 20.312 4.789 1 98.19 397 VAL A CA 1
ATOM 2978 C C . VAL A 1 397 ? 3.842 21.641 5.469 1 98.19 397 VAL A C 1
ATOM 2980 O O . VAL A 1 397 ? 4.633 22.141 6.273 1 98.19 397 VAL A O 1
ATOM 2983 N N . GLY A 1 398 ? 2.691 22.203 5.137 1 98 398 GLY A N 1
ATOM 2984 C CA . GLY A 1 398 ? 2.248 23.406 5.82 1 98 398 GLY A CA 1
ATOM 2985 C C . GLY A 1 398 ? 2.109 23.234 7.32 1 98 398 GLY A C 1
ATOM 2986 O O . GLY A 1 398 ? 2.51 24.094 8.094 1 98 398 GLY A O 1
ATOM 2987 N N . ALA A 1 399 ? 1.529 22.125 7.719 1 96.25 399 ALA A N 1
ATOM 2988 C CA . ALA A 1 399 ? 1.341 21.844 9.141 1 96.25 399 ALA A CA 1
ATOM 2989 C C . ALA A 1 399 ? 2.682 21.719 9.859 1 96.25 399 ALA A C 1
ATOM 2991 O O . ALA A 1 399 ? 2.838 22.203 10.977 1 96.25 399 ALA A O 1
ATOM 2992 N N . GLN A 1 400 ? 3.629 21.062 9.273 1 95.5 400 GLN A N 1
ATOM 2993 C CA . GLN A 1 400 ? 4.953 20.906 9.867 1 95.5 400 GLN A CA 1
ATOM 2994 C C . GLN A 1 400 ? 5.684 22.25 9.922 1 95.5 400 GLN A C 1
ATOM 2996 O O . GLN A 1 400 ? 6.359 22.547 10.914 1 95.5 400 GLN A O 1
ATOM 3001 N N . ALA A 1 401 ? 5.539 23.016 8.891 1 96.31 401 ALA A N 1
ATOM 3002 C CA . ALA A 1 401 ? 6.125 24.344 8.867 1 96.31 401 ALA A CA 1
ATOM 3003 C C . ALA A 1 401 ? 5.52 25.234 9.953 1 96.31 401 ALA A C 1
ATOM 3005 O O . ALA A 1 401 ? 6.227 26.016 10.586 1 96.31 401 ALA A O 1
ATOM 3006 N N . ALA A 1 402 ? 4.238 25.141 10.148 1 93.81 402 ALA A N 1
ATOM 3007 C CA . ALA A 1 402 ? 3.566 25.891 11.203 1 93.81 402 ALA A CA 1
ATOM 3008 C C . ALA A 1 402 ? 4.094 25.5 12.578 1 93.81 402 ALA A C 1
ATOM 3010 O O . ALA A 1 402 ? 4.242 26.344 13.461 1 93.81 402 ALA A O 1
ATOM 3011 N N . GLY A 1 403 ? 4.281 24.234 12.75 1 85.56 403 GLY A N 1
ATOM 3012 C CA . GLY A 1 403 ? 4.883 23.766 13.984 1 85.56 403 GLY A CA 1
ATOM 3013 C C . GLY A 1 403 ? 6.262 24.344 14.242 1 85.56 403 GLY A C 1
ATOM 3014 O O . GLY A 1 403 ? 6.578 24.734 15.367 1 85.56 403 GLY A O 1
ATOM 3015 N N . HIS A 1 404 ? 7.035 24.422 13.266 1 82.81 404 HIS A N 1
ATOM 3016 C CA . HIS A 1 404 ? 8.359 25.031 13.352 1 82.81 404 HIS A CA 1
ATOM 3017 C C . HIS A 1 404 ? 8.258 26.516 13.742 1 82.81 404 HIS A C 1
ATOM 3019 O O . HIS A 1 404 ? 8.984 26.969 14.625 1 82.81 404 HIS A O 1
ATOM 3025 N N . LEU A 1 405 ? 7.465 27.156 13.086 1 66.12 405 LEU A N 1
ATOM 3026 C CA . LEU A 1 405 ? 7.285 28.578 13.352 1 66.12 405 LEU A CA 1
ATOM 3027 C C . LEU A 1 405 ? 6.84 28.812 14.789 1 66.12 405 LEU A C 1
ATOM 3029 O O . LEU A 1 405 ? 7.336 29.734 15.453 1 66.12 405 LEU A O 1
ATOM 3033 N N . ALA A 1 406 ? 5.914 27.953 15.195 1 75.06 406 ALA A N 1
ATOM 3034 C CA . ALA A 1 406 ? 5.426 28.078 16.562 1 75.06 406 ALA A CA 1
ATOM 3035 C C . ALA A 1 406 ? 6.547 27.859 17.578 1 75.06 406 ALA A C 1
ATOM 3037 O O . ALA A 1 406 ? 6.668 28.594 18.562 1 75.06 406 ALA A O 1
ATOM 3038 N N . LYS A 1 407 ? 7.371 27.031 17.297 1 74.5 407 LYS A N 1
ATOM 3039 C CA . LYS A 1 407 ? 8.477 26.719 18.203 1 74.5 407 LYS A CA 1
ATOM 3040 C C . LYS A 1 407 ? 9.562 27.797 18.141 1 74.5 407 LYS A C 1
ATOM 3042 O O . LYS A 1 407 ? 10.141 28.156 19.156 1 74.5 407 LYS A O 1
ATOM 3047 N N . ALA A 1 408 ? 9.867 28.312 17 1 64.94 408 ALA A N 1
ATOM 3048 C CA . ALA A 1 408 ? 10.859 29.375 16.828 1 64.94 408 ALA A CA 1
ATOM 3049 C C . ALA A 1 408 ? 10.422 30.656 17.5 1 64.94 408 ALA A C 1
ATOM 3051 O O . ALA A 1 408 ? 11.242 31.359 18.109 1 64.94 408 ALA A O 1
ATOM 3052 N N . HIS A 1 409 ? 9.172 31.016 17.375 1 64.5 409 HIS A N 1
ATOM 3053 C CA . HIS A 1 409 ? 8.641 32.219 17.984 1 64.5 409 HIS A CA 1
ATOM 3054 C C . HIS A 1 409 ? 8.664 32.125 19.516 1 64.5 409 HIS A C 1
ATOM 3056 O O . HIS A 1 409 ? 8.93 33.125 20.203 1 64.5 409 HIS A O 1
ATOM 3062 N N . ALA A 1 410 ? 8.391 31.016 20.016 1 67.31 410 ALA A N 1
ATOM 3063 C CA . ALA A 1 410 ? 8.43 30.812 21.453 1 67.31 410 ALA A CA 1
ATOM 3064 C C . ALA A 1 410 ? 9.836 31.047 22 1 67.31 410 ALA A C 1
ATOM 3066 O O . ALA A 1 410 ? 10 31.516 23.125 1 67.31 410 ALA A O 1
ATOM 3067 N N . GLU A 1 411 ? 10.812 30.734 21.234 1 58.22 411 GLU A N 1
ATOM 3068 C CA . GLU A 1 411 ? 12.195 30.953 21.656 1 58.22 411 GLU A CA 1
ATOM 3069 C C . GLU A 1 411 ? 12.547 32.438 21.625 1 58.22 411 GLU A C 1
ATOM 3071 O O . GLU A 1 411 ? 13.25 32.906 22.516 1 58.22 411 GLU A O 1
ATOM 3076 N N . LEU A 1 412 ? 12.07 33.125 20.531 1 52.25 412 LEU A N 1
ATOM 3077 C CA . LEU A 1 412 ? 12.359 34.562 20.422 1 52.25 412 LEU A CA 1
ATOM 3078 C C . LEU A 1 412 ? 11.562 35.344 21.438 1 52.25 412 LEU A C 1
ATOM 3080 O O . LEU A 1 412 ? 11.984 36.438 21.859 1 52.25 412 LEU A O 1
ATOM 3084 N N . GLY A 1 413 ? 10.367 34.969 21.703 1 45.16 413 GLY A N 1
ATOM 3085 C CA . GLY A 1 413 ? 9.531 35.688 22.656 1 45.16 413 GLY A CA 1
ATOM 3086 C C . GLY A 1 413 ? 9.938 35.438 24.094 1 45.16 413 GLY A C 1
ATOM 3087 O O . GLY A 1 413 ? 9.32 35.969 25.016 1 45.16 413 GLY A O 1
ATOM 3088 N N . ARG A 1 414 ? 10.773 34.562 24.484 1 46.5 414 ARG A N 1
ATOM 3089 C CA . ARG A 1 414 ? 11.391 34.5 25.797 1 46.5 414 ARG A CA 1
ATOM 3090 C C . ARG A 1 414 ? 12.664 35.312 25.859 1 46.5 414 ARG A C 1
ATOM 3092 O O . ARG A 1 414 ? 13.359 35.469 24.859 1 46.5 414 ARG A O 1
ATOM 3099 N N . MET B 1 1 ? -33.812 1.874 5.34 1 50.09 1 MET B N 1
ATOM 3100 C CA . MET B 1 1 ? -33.031 2.996 4.82 1 50.09 1 MET B CA 1
ATOM 3101 C C . MET B 1 1 ? -33.875 4.262 4.754 1 50.09 1 MET B C 1
ATOM 3103 O O . MET B 1 1 ? -34.969 4.258 4.164 1 50.09 1 MET B O 1
ATOM 3107 N N . THR B 1 2 ? -33.625 5.105 5.676 1 57.38 2 THR B N 1
ATOM 3108 C CA . THR B 1 2 ? -34.406 6.344 5.695 1 57.38 2 THR B CA 1
ATOM 3109 C C . THR B 1 2 ? -34.25 7.102 4.379 1 57.38 2 THR B C 1
ATOM 3111 O O . THR B 1 2 ? -33.125 7.293 3.895 1 57.38 2 THR B O 1
ATOM 3114 N N . SER B 1 3 ? -35.281 7.227 3.658 1 72.5 3 SER B N 1
ATOM 3115 C CA . SER B 1 3 ? -35.312 7.996 2.42 1 72.5 3 SER B CA 1
ATOM 3116 C C . SER B 1 3 ? -35.25 9.492 2.701 1 72.5 3 SER B C 1
ATOM 3118 O O . SER B 1 3 ? -35.688 9.953 3.76 1 72.5 3 SER B O 1
ATOM 3120 N N . ARG B 1 4 ? -34.656 10.203 1.912 1 76.62 4 ARG B N 1
ATOM 3121 C CA . ARG B 1 4 ? -34.562 11.656 1.981 1 76.62 4 ARG B CA 1
ATOM 3122 C C . ARG B 1 4 ? -35.938 12.297 2.174 1 76.62 4 ARG B C 1
ATOM 3124 O O . ARG B 1 4 ? -36.031 13.336 2.824 1 76.62 4 ARG B O 1
ATOM 3131 N N . MET B 1 5 ? -36.875 11.617 1.768 1 72.81 5 MET B N 1
ATOM 3132 C CA . MET B 1 5 ? -38.219 12.133 1.809 1 72.81 5 MET B CA 1
ATOM 3133 C C . MET B 1 5 ? -38.812 12.008 3.209 1 72.81 5 MET B C 1
ATOM 3135 O O . MET B 1 5 ? -39.781 12.703 3.553 1 72.81 5 MET B O 1
ATOM 3139 N N . ASP B 1 6 ? -38.219 11.211 4.016 1 79.88 6 ASP B N 1
ATOM 3140 C CA . ASP B 1 6 ? -38.781 10.914 5.324 1 79.88 6 ASP B CA 1
ATOM 3141 C C . ASP B 1 6 ? -38.062 11.703 6.426 1 79.88 6 ASP B C 1
ATOM 3143 O O . ASP B 1 6 ? -38.281 11.445 7.613 1 79.88 6 ASP B O 1
ATOM 3147 N N . LEU B 1 7 ? -37.375 12.695 6.023 1 87.12 7 LEU B N 1
ATOM 3148 C CA . LEU B 1 7 ? -36.656 13.469 7.016 1 87.12 7 LEU B CA 1
ATOM 3149 C C . LEU B 1 7 ? -37.594 14.414 7.766 1 87.12 7 LEU B C 1
ATOM 3151 O O . LEU B 1 7 ? -38.5 14.992 7.176 1 87.12 7 LEU B O 1
ATOM 3155 N N . ASN B 1 8 ? -37.406 14.516 9.031 1 90.5 8 ASN B N 1
ATOM 3156 C CA . ASN B 1 8 ? -38.156 15.523 9.773 1 90.5 8 ASN B CA 1
ATOM 3157 C C . ASN B 1 8 ? -37.656 16.938 9.484 1 90.5 8 ASN B C 1
ATOM 3159 O O . ASN B 1 8 ? -36.688 17.094 8.734 1 90.5 8 ASN B O 1
ATOM 3163 N N . ARG B 1 9 ? -38.281 17.906 10 1 90.38 9 ARG B N 1
ATOM 3164 C CA . ARG B 1 9 ? -38 19.297 9.672 1 90.38 9 ARG B CA 1
ATOM 3165 C C . ARG B 1 9 ? -36.594 19.688 10.062 1 90.38 9 ARG B C 1
ATOM 3167 O O . ARG B 1 9 ? -35.875 20.344 9.297 1 90.38 9 ARG B O 1
ATOM 3174 N N . GLU B 1 10 ? -36.156 19.281 11.195 1 92.38 10 GLU B N 1
ATOM 3175 C CA . GLU B 1 10 ? -34.812 19.609 11.672 1 92.38 10 GLU B CA 1
ATOM 3176 C C . GLU B 1 10 ? -33.75 19.047 10.75 1 92.38 10 GLU B C 1
ATOM 3178 O O . GLU B 1 10 ? -32.781 19.75 10.406 1 92.38 10 GLU B O 1
ATOM 3183 N N . LYS B 1 11 ? -33.875 17.844 10.461 1 93.12 11 LYS B N 1
ATOM 3184 C CA . LYS B 1 11 ? -32.906 17.188 9.578 1 93.12 11 LYS B CA 1
ATOM 3185 C C . LYS B 1 11 ? -32.938 17.797 8.18 1 93.12 11 LYS B C 1
ATOM 3187 O O . LYS B 1 11 ? -31.922 17.859 7.504 1 93.12 11 LYS B O 1
ATOM 3192 N N . LYS B 1 12 ? -34.062 18.172 7.715 1 94.94 12 LYS B N 1
ATOM 3193 C CA . LYS B 1 12 ? -34.188 18.812 6.41 1 94.94 12 LYS B CA 1
ATOM 3194 C C . LYS B 1 12 ? -33.469 20.141 6.379 1 94.94 12 LYS B C 1
ATOM 3196 O O . LYS B 1 12 ? -32.844 20.5 5.367 1 94.94 12 LYS B O 1
ATOM 3201 N N . GLU B 1 13 ? -33.594 20.875 7.422 1 95 13 GLU B N 1
ATOM 3202 C CA . GLU B 1 13 ? -32.875 22.156 7.516 1 95 13 GLU B CA 1
ATOM 3203 C C . GLU B 1 13 ? -31.375 21.969 7.48 1 95 13 GLU B C 1
ATOM 3205 O O . GLU B 1 13 ? -30.656 22.75 6.848 1 95 13 GLU B O 1
ATOM 3210 N N . LEU B 1 14 ? -30.953 21 8.234 1 96.06 14 LEU B N 1
ATOM 3211 C CA . LEU B 1 14 ? -29.531 20.672 8.203 1 96.06 14 LEU B CA 1
ATOM 3212 C C . LEU B 1 14 ? -29.078 20.312 6.793 1 96.06 14 LEU B C 1
ATOM 3214 O O . LEU B 1 14 ? -28.031 20.766 6.336 1 96.06 14 LEU B O 1
ATOM 3218 N N . LEU B 1 15 ? -29.844 19.484 6.133 1 96.31 15 LEU B N 1
ATOM 3219 C CA . LEU B 1 15 ? -29.516 19.062 4.773 1 96.31 15 LEU B CA 1
ATOM 3220 C C . LEU B 1 15 ? -29.453 20.25 3.834 1 96.31 15 LEU B C 1
ATOM 3222 O O . LEU B 1 15 ? -28.516 20.375 3.041 1 96.31 15 LEU B O 1
ATOM 3226 N N . GLU B 1 16 ? -30.391 21.156 3.91 1 95.69 16 GLU B N 1
ATOM 3227 C CA . GLU B 1 16 ? -30.422 22.344 3.078 1 95.69 16 GLU B CA 1
ATOM 3228 C C . GLU B 1 16 ? -29.219 23.25 3.367 1 95.69 16 GLU B C 1
ATOM 3230 O O . GLU B 1 16 ? -28.656 23.844 2.453 1 95.69 16 GLU B O 1
ATOM 3235 N N . GLY B 1 17 ? -28.922 23.344 4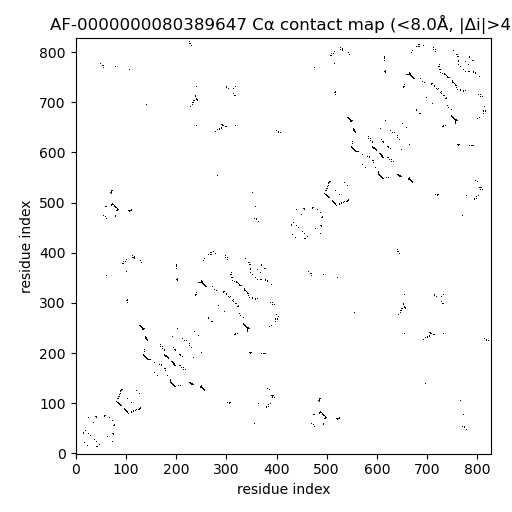.617 1 95.88 17 GLY B N 1
ATOM 3236 C CA . GLY B 1 17 ? -27.75 24.125 5.004 1 95.88 17 GLY B CA 1
ATOM 3237 C C . GLY B 1 17 ? -26.469 23.578 4.418 1 95.88 17 GLY B C 1
ATOM 3238 O O . GLY B 1 17 ? -25.578 24.344 4.043 1 95.88 17 GLY B O 1
ATOM 3239 N N . VAL B 1 18 ? -26.312 22.266 4.379 1 95.38 18 VAL B N 1
ATOM 3240 C CA . VAL B 1 18 ? -25.125 21.625 3.826 1 95.38 18 VAL B CA 1
ATOM 3241 C C . VAL B 1 18 ? -25.094 21.812 2.311 1 95.38 18 VAL B C 1
ATOM 3243 O O . VAL B 1 18 ? -24.062 22.141 1.739 1 95.38 18 VAL B O 1
ATOM 3246 N N . ILE B 1 19 ? -26.234 21.641 1.666 1 94.56 19 ILE B N 1
ATOM 3247 C CA . ILE B 1 19 ? -26.344 21.766 0.216 1 94.56 19 ILE B CA 1
ATOM 3248 C C . ILE B 1 19 ? -26.016 23.188 -0.217 1 94.56 19 ILE B C 1
ATOM 3250 O O . ILE B 1 19 ? -25.344 23.406 -1.23 1 94.56 19 ILE B O 1
ATOM 3254 N N . SER B 1 20 ? -26.484 24.188 0.556 1 93.56 20 SER B N 1
ATOM 3255 C CA . SER B 1 20 ? -26.281 25.578 0.213 1 93.56 20 SER B CA 1
ATOM 3256 C C . SER B 1 20 ? -24.859 26.031 0.533 1 93.56 20 SER B C 1
ATOM 3258 O O . SER B 1 20 ? -24.422 27.094 0.076 1 93.56 20 SER B O 1
ATOM 3260 N N . GLY B 1 21 ? -24.156 25.234 1.39 1 91.12 21 GLY B N 1
ATOM 3261 C CA . GLY B 1 21 ? -22.812 25.594 1.771 1 91.12 21 GLY B CA 1
ATOM 3262 C C . GLY B 1 21 ? -22.734 26.375 3.076 1 91.12 21 GLY B C 1
ATOM 3263 O O . GLY B 1 21 ? -21.656 26.688 3.562 1 91.12 21 GLY B O 1
ATOM 3264 N N . GLU B 1 22 ? -23.844 26.625 3.662 1 93.94 22 GLU B N 1
ATOM 3265 C CA . GLU B 1 22 ? -23.891 27.359 4.926 1 93.94 22 GLU B CA 1
ATOM 3266 C C . GLU B 1 22 ? -23.312 26.516 6.066 1 93.94 22 GLU B C 1
ATOM 3268 O O . GLU B 1 22 ? -22.75 27.062 7.02 1 93.94 22 GLU B O 1
ATOM 3273 N N . ILE B 1 23 ? -23.547 25.266 6 1 94.75 23 ILE B N 1
ATOM 3274 C CA . ILE B 1 23 ? -23.031 24.328 6.992 1 94.75 23 ILE B CA 1
ATOM 3275 C C . ILE B 1 23 ? -22 23.422 6.344 1 94.75 23 ILE B C 1
ATOM 3277 O O . ILE B 1 23 ? -22.297 22.719 5.383 1 94.75 23 ILE B O 1
ATOM 3281 N N . SER B 1 24 ? -20.828 23.516 6.895 1 93.69 24 SER B N 1
ATOM 3282 C CA . SER B 1 24 ? -19.781 22.625 6.387 1 93.69 24 SER B CA 1
ATOM 3283 C C . SER B 1 24 ? -19.984 21.203 6.871 1 93.69 24 SER B C 1
ATOM 3285 O O . SER B 1 24 ? -20.656 20.969 7.875 1 93.69 24 SER B O 1
ATOM 3287 N N . TYR B 1 25 ? -19.406 20.234 6.16 1 93.88 25 TYR B N 1
ATOM 3288 C CA . TYR B 1 25 ? -19.484 18.828 6.551 1 93.88 25 TYR B CA 1
ATOM 3289 C C . TYR B 1 25 ? -18.984 18.625 7.973 1 93.88 25 TYR B C 1
ATOM 3291 O O . TYR B 1 25 ? -19.594 17.906 8.766 1 93.88 25 TYR B O 1
ATOM 3299 N N . HIS B 1 26 ? -17.875 19.266 8.289 1 91.81 26 HIS B N 1
ATOM 3300 C CA . HIS B 1 26 ? -17.266 19.125 9.609 1 91.81 26 HIS B CA 1
ATOM 3301 C C . HIS B 1 26 ? -18.188 19.703 10.695 1 91.81 26 HIS B C 1
ATOM 3303 O O . HIS B 1 26 ? -18.312 19.125 11.773 1 91.81 26 HIS B O 1
ATOM 3309 N N . LYS B 1 27 ? -18.781 20.812 10.453 1 92.5 27 LYS B N 1
ATOM 3310 C CA . LYS B 1 27 ? -19.625 21.5 11.422 1 92.5 27 LYS B CA 1
ATOM 3311 C C . LYS B 1 27 ? -20.828 20.641 11.805 1 92.5 27 LYS B C 1
ATOM 3313 O O . LYS B 1 27 ? -21.359 20.766 12.906 1 92.5 27 LYS B O 1
ATOM 3318 N N . LEU B 1 28 ? -21.281 19.781 10.891 1 94.44 28 LEU B N 1
ATOM 3319 C CA . LEU B 1 28 ? -22.422 18.922 11.133 1 94.44 28 LEU B CA 1
ATOM 3320 C C . LEU B 1 28 ? -22.219 18.078 12.391 1 94.44 28 LEU B C 1
ATOM 3322 O O . LEU B 1 28 ? -23.188 17.781 13.102 1 94.44 28 LEU B O 1
ATOM 3326 N N . ASP B 1 29 ? -21.031 17.734 12.672 1 92.44 29 ASP B N 1
ATOM 3327 C CA . ASP B 1 29 ? -20.719 16.859 13.797 1 92.44 29 ASP B CA 1
ATOM 3328 C C . ASP B 1 29 ? -21.016 17.531 15.133 1 92.44 29 ASP B C 1
ATOM 3330 O O . ASP B 1 29 ? -21.203 16.859 16.141 1 92.44 29 ASP B O 1
ATOM 3334 N N . SER B 1 30 ? -21.047 18.844 15.109 1 93.25 30 SER B N 1
ATOM 3335 C CA . SER B 1 30 ? -21.359 19.578 16.328 1 93.25 30 SER B CA 1
ATOM 3336 C C . SER B 1 30 ? -22.844 19.938 16.391 1 93.25 30 SER B C 1
ATOM 3338 O O . SER B 1 30 ? -23.328 20.359 17.438 1 93.25 30 SER B O 1
ATOM 3340 N N . LEU B 1 31 ? -23.562 19.734 15.344 1 94.81 31 LEU B N 1
ATOM 3341 C CA . LEU B 1 31 ? -24.922 20.234 15.258 1 94.81 31 LEU B CA 1
ATOM 3342 C C . LEU B 1 31 ? -25.922 19.094 15.461 1 94.81 31 LEU B C 1
ATOM 3344 O O . LEU B 1 31 ? -27.109 19.344 15.734 1 94.81 31 LEU B O 1
ATOM 3348 N N . THR B 1 32 ? -25.531 17.875 15.297 1 95.06 32 THR B N 1
ATOM 3349 C CA . THR B 1 32 ? -26.422 16.719 15.43 1 95.06 32 THR B CA 1
ATOM 3350 C C . THR B 1 32 ? -25.625 15.477 15.836 1 95.06 32 THR B C 1
ATOM 3352 O O . THR B 1 32 ? -24.406 15.531 16 1 95.06 32 THR B O 1
ATOM 3355 N N . ASP B 1 33 ? -26.344 14.406 16.094 1 94.75 33 ASP B N 1
ATOM 3356 C CA . ASP B 1 33 ? -25.672 13.164 16.438 1 94.75 33 ASP B CA 1
ATOM 3357 C C .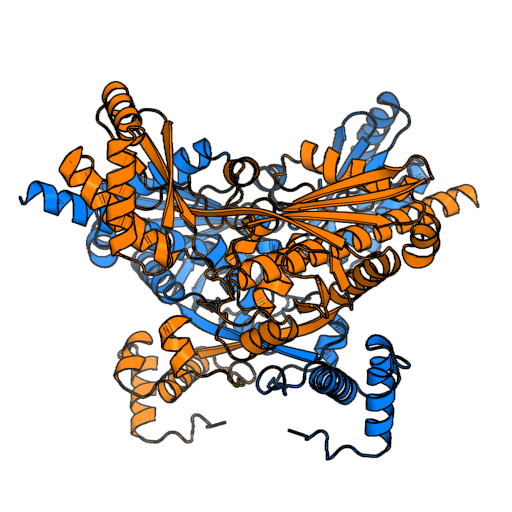 ASP B 1 33 ? -24.922 12.594 15.242 1 94.75 33 ASP B C 1
ATOM 3359 O O . ASP B 1 33 ? -25.234 12.914 14.094 1 94.75 33 ASP B O 1
ATOM 3363 N N . LYS B 1 34 ? -23.953 11.695 15.484 1 95.69 34 LYS B N 1
ATOM 3364 C CA . LYS B 1 34 ? -23.016 11.234 14.469 1 95.69 34 LYS B CA 1
ATOM 3365 C C . LYS B 1 34 ? -23.719 10.453 13.367 1 95.69 34 LYS B C 1
ATOM 3367 O O . LYS B 1 34 ? -23.375 10.57 12.195 1 95.69 34 LYS B O 1
ATOM 3372 N N . GLU B 1 35 ? -24.688 9.641 13.68 1 95.38 35 GLU B N 1
ATOM 3373 C CA . GLU B 1 35 ? -25.422 8.859 12.688 1 95.38 35 GLU B CA 1
ATOM 3374 C C . GLU B 1 35 ? -26.172 9.773 11.719 1 95.38 35 GLU B C 1
ATOM 3376 O O . GLU B 1 35 ? -26.172 9.547 10.508 1 95.38 35 GLU B O 1
ATOM 3381 N N . THR B 1 36 ? -26.812 10.758 12.289 1 95.44 36 THR B N 1
ATOM 3382 C CA . THR B 1 36 ? -27.547 11.719 11.477 1 95.44 36 THR B CA 1
ATOM 3383 C C . THR B 1 36 ? -26.594 12.531 10.602 1 95.44 36 THR B C 1
ATOM 3385 O O . THR B 1 36 ? -26.891 12.805 9.438 1 95.44 36 THR B O 1
ATOM 3388 N N . ALA B 1 37 ? -25.484 12.914 11.18 1 96.69 37 ALA B N 1
ATOM 3389 C CA . ALA B 1 37 ? -24.5 13.672 10.414 1 96.69 37 ALA B CA 1
ATOM 3390 C C . ALA B 1 37 ? -24.031 12.883 9.188 1 96.69 37 ALA B C 1
ATOM 3392 O O . ALA B 1 37 ? -23.938 13.445 8.094 1 96.69 37 ALA B O 1
ATOM 3393 N N . VAL B 1 38 ? -23.75 11.602 9.359 1 97.12 38 VAL B N 1
ATOM 3394 C CA . VAL B 1 38 ? -23.312 10.734 8.266 1 97.12 38 VAL B CA 1
ATOM 3395 C C . VAL B 1 38 ? -24.391 10.672 7.191 1 97.12 38 VAL B C 1
ATOM 3397 O O . VAL B 1 38 ? -24.109 10.781 6 1 97.12 38 VAL B O 1
ATOM 3400 N N . MET B 1 39 ? -25.562 10.523 7.586 1 96.25 39 MET B N 1
ATOM 3401 C CA . MET B 1 39 ? -26.703 10.422 6.676 1 96.25 39 MET B CA 1
ATOM 3402 C C . MET B 1 39 ? -26.891 11.719 5.891 1 96.25 39 MET B C 1
ATOM 3404 O O . MET B 1 39 ? -27.078 11.688 4.676 1 96.25 39 MET B O 1
ATOM 3408 N N . ILE B 1 40 ? -26.844 12.852 6.57 1 96.44 40 ILE B N 1
ATOM 3409 C CA . ILE B 1 40 ? -27.062 14.141 5.938 1 96.44 40 ILE B CA 1
ATOM 3410 C C . ILE B 1 40 ? -25.969 14.414 4.914 1 96.44 40 ILE B C 1
ATOM 3412 O O . ILE B 1 40 ? -26.234 14.922 3.824 1 96.44 40 ILE B O 1
ATOM 3416 N N . ARG B 1 41 ? -24.719 14.117 5.289 1 96.81 41 ARG B N 1
ATOM 3417 C CA . ARG B 1 41 ? -23.641 14.266 4.328 1 96.81 41 ARG B CA 1
ATOM 3418 C C . ARG B 1 41 ? -23.906 13.43 3.076 1 96.81 41 ARG B C 1
ATOM 3420 O O . ARG B 1 41 ? -23.719 13.914 1.955 1 96.81 41 ARG B O 1
ATOM 3427 N N . ARG B 1 42 ? -24.25 12.203 3.27 1 96.44 42 ARG B N 1
ATOM 3428 C CA . ARG B 1 42 ? -24.516 11.305 2.152 1 96.44 42 ARG B CA 1
ATOM 3429 C C . ARG B 1 42 ? -25.641 11.844 1.279 1 96.44 42 ARG B C 1
ATOM 3431 O O . ARG B 1 42 ? -25.547 11.844 0.05 1 96.44 42 ARG B O 1
ATOM 3438 N N . PHE B 1 43 ? -26.703 12.312 1.9 1 95.75 43 PHE B N 1
ATOM 3439 C CA . PHE B 1 43 ? -27.844 12.859 1.166 1 95.75 43 PHE B CA 1
ATOM 3440 C C . PHE B 1 43 ? -27.438 14.086 0.366 1 95.75 43 PHE B C 1
ATOM 3442 O O . PHE B 1 43 ? -27.922 14.297 -0.749 1 95.75 43 PHE B O 1
ATOM 3449 N N . SER B 1 44 ? -26.688 14.898 0.979 1 95.56 44 SER B N 1
ATOM 3450 C CA . SER B 1 44 ? -26.219 16.094 0.27 1 95.56 44 SER B CA 1
ATOM 3451 C C . SER B 1 44 ? -25.453 15.711 -0.995 1 95.56 44 SER B C 1
ATOM 3453 O O . SER B 1 44 ? -25.609 16.344 -2.035 1 95.56 44 SER B O 1
ATOM 3455 N N . LEU B 1 45 ? -24.625 14.711 -0.882 1 95.19 45 LEU B N 1
ATOM 3456 C CA . LEU B 1 45 ? -23.859 14.242 -2.033 1 95.19 45 LEU B CA 1
ATOM 3457 C C . LEU B 1 45 ? -24.781 13.648 -3.09 1 95.19 45 LEU B C 1
ATOM 3459 O O . LEU B 1 45 ? -24.531 13.789 -4.289 1 95.19 45 LEU B O 1
ATOM 3463 N N . GLU B 1 46 ? -25.75 12.922 -2.633 1 95.12 46 GLU B N 1
ATOM 3464 C CA . GLU B 1 46 ? -26.734 12.367 -3.561 1 95.12 46 GLU B CA 1
ATOM 3465 C C . GLU B 1 46 ? -27.422 13.461 -4.363 1 95.12 46 GLU B C 1
ATOM 3467 O O . GLU B 1 46 ? -27.625 13.328 -5.574 1 95.12 46 GLU B O 1
ATOM 3472 N N . GLU B 1 47 ? -27.797 14.477 -3.684 1 92.06 47 GLU B N 1
ATOM 3473 C CA . GLU B 1 47 ? -28.453 15.602 -4.34 1 92.06 47 GLU B CA 1
ATOM 3474 C C . GLU B 1 47 ? -27.531 16.25 -5.367 1 92.06 47 GLU B C 1
ATOM 3476 O O . GLU B 1 47 ? -27.953 16.594 -6.469 1 92.06 47 GLU B O 1
ATOM 3481 N N . LEU B 1 48 ? -26.359 16.438 -4.988 1 89.12 48 LEU B N 1
ATOM 3482 C CA . LEU B 1 48 ? -25.391 17.109 -5.844 1 89.12 48 LEU B CA 1
ATOM 3483 C C . LEU B 1 48 ? -25.016 16.25 -7.039 1 89.12 48 LEU B C 1
ATOM 3485 O O . LEU B 1 48 ? -24.766 16.75 -8.133 1 89.12 48 LEU B O 1
ATOM 3489 N N . SER B 1 49 ? -24.859 14.961 -6.812 1 90.62 49 SER B N 1
ATOM 3490 C CA . SER B 1 49 ? -24.375 14.055 -7.852 1 90.62 49 SER B CA 1
ATOM 3491 C C . SER B 1 49 ? -25.531 13.555 -8.727 1 90.62 49 SER B C 1
ATOM 3493 O O . SER B 1 49 ? -25.297 13.094 -9.852 1 90.62 49 SER B O 1
ATOM 3495 N N . GLY B 1 50 ? -26.719 13.469 -8.242 1 91 50 GLY B N 1
ATOM 3496 C CA . GLY B 1 50 ? -27.875 13.062 -9.016 1 91 50 GLY B CA 1
ATOM 3497 C C . GLY B 1 50 ? -28.141 11.57 -8.969 1 91 50 GLY B C 1
ATOM 3498 O O . GLY B 1 50 ? -28.828 11.023 -9.836 1 91 50 GLY B O 1
ATOM 3499 N N . PHE B 1 51 ? -27.406 10.891 -8.062 1 92.31 51 PHE B N 1
ATOM 3500 C CA . PHE B 1 51 ? -27.703 9.469 -7.891 1 92.31 51 PHE B CA 1
ATOM 3501 C C . PHE B 1 51 ? -27.688 9.086 -6.418 1 92.31 51 PHE B C 1
ATOM 3503 O O . PHE B 1 51 ? -27.109 9.805 -5.59 1 92.31 51 PHE B O 1
ATOM 3510 N N . ASP B 1 52 ? -28.297 7.977 -6.094 1 93.88 52 ASP B N 1
ATOM 3511 C CA . ASP B 1 52 ? -28.375 7.484 -4.723 1 93.88 52 ASP B CA 1
ATOM 3512 C C . ASP B 1 52 ? -27.266 6.477 -4.43 1 93.88 52 ASP B C 1
ATOM 3514 O O . ASP B 1 52 ? -26.797 5.781 -5.336 1 93.88 52 ASP B O 1
ATOM 3518 N N . PHE B 1 53 ? -26.906 6.449 -3.215 1 95.12 53 PHE B N 1
ATOM 3519 C CA . PHE B 1 53 ? -25.938 5.465 -2.752 1 95.12 53 PHE B CA 1
ATOM 3520 C C . PHE B 1 53 ? -26.641 4.234 -2.188 1 95.12 53 PHE B C 1
ATOM 3522 O O . PHE B 1 53 ? -27.266 4.301 -1.129 1 95.12 53 PHE B O 1
ATOM 3529 N N . ASP B 1 54 ? -26.453 3.137 -2.787 1 94.75 54 ASP B N 1
ATOM 3530 C CA . ASP B 1 54 ? -27.125 1.903 -2.377 1 94.75 54 ASP B CA 1
ATOM 3531 C C . ASP B 1 54 ? -26.203 1.044 -1.512 1 94.75 54 ASP B C 1
ATOM 3533 O O . ASP B 1 54 ? -26.672 0.232 -0.713 1 94.75 54 ASP B O 1
ATOM 3537 N N . HIS B 1 55 ? -24.938 1.261 -1.6 1 96.5 55 HIS B N 1
ATOM 3538 C CA . HIS B 1 55 ? -24.031 0.273 -1.03 1 96.5 55 HIS B CA 1
ATOM 3539 C C . HIS B 1 55 ? -23.234 0.858 0.137 1 96.5 55 HIS B C 1
ATOM 3541 O O . HIS B 1 55 ? -23.156 0.246 1.204 1 96.5 55 HIS B O 1
ATOM 3547 N N . ILE B 1 56 ? -22.719 2.066 0.044 1 97.31 56 ILE B N 1
ATOM 3548 C CA . ILE B 1 56 ? -21.797 2.605 1.051 1 97.31 56 ILE B CA 1
ATOM 3549 C C . ILE B 1 56 ? -22.562 2.842 2.355 1 97.31 56 ILE B C 1
ATOM 3551 O O . ILE B 1 56 ? -21.953 3 3.416 1 97.31 56 ILE B O 1
ATOM 3555 N N . GLN B 1 57 ? -23.844 2.889 2.326 1 96.19 57 GLN B N 1
ATOM 3556 C CA . GLN B 1 57 ? -24.641 3.174 3.512 1 96.19 57 GLN B CA 1
ATOM 3557 C C . GLN B 1 57 ? -24.875 1.911 4.336 1 96.19 57 GLN B C 1
ATOM 3559 O O . GLN B 1 57 ? -25.406 1.977 5.445 1 96.19 57 GLN B O 1
ATOM 3564 N N . ASN B 1 58 ? -24.516 0.748 3.797 1 95.69 58 ASN B N 1
ATOM 3565 C CA . ASN B 1 58 ? -24.734 -0.526 4.473 1 95.69 58 ASN B CA 1
ATOM 3566 C C . ASN B 1 58 ? -23.5 -0.955 5.27 1 95.69 58 ASN B C 1
ATOM 3568 O O . ASN B 1 58 ? -22.516 -1.438 4.695 1 95.69 58 ASN B O 1
ATOM 3572 N N . PHE B 1 59 ? -23.547 -0.774 6.586 1 95.06 59 PHE B N 1
ATOM 3573 C CA . PHE B 1 59 ? -22.422 -1.149 7.422 1 95.06 59 PHE B CA 1
ATOM 3574 C C . PHE B 1 59 ? -22.875 -1.45 8.844 1 95.06 59 PHE B C 1
ATOM 3576 O O . PHE B 1 59 ? -23.984 -1.104 9.234 1 95.06 59 PHE B O 1
ATOM 3583 N N . SER B 1 60 ? -21.969 -2.156 9.617 1 96.12 60 SER B N 1
ATOM 3584 C CA . SER B 1 60 ? -22.266 -2.555 10.992 1 96.12 60 SER B CA 1
ATOM 3585 C C . SER B 1 60 ? -21.281 -1.928 11.977 1 96.12 60 SER B C 1
ATOM 3587 O O . SER B 1 60 ? -21.422 -2.1 13.188 1 96.12 60 SER B O 1
ATOM 3589 N N . ILE B 1 61 ? -20.266 -1.198 11.461 1 95.38 61 ILE B N 1
ATOM 3590 C CA . ILE B 1 61 ? -19.281 -0.638 12.383 1 95.38 61 ILE B CA 1
ATOM 3591 C C . ILE B 1 61 ? -19.938 0.449 13.234 1 95.38 61 ILE B C 1
ATOM 3593 O O . ILE B 1 61 ? -20.922 1.062 12.82 1 95.38 61 ILE B O 1
ATOM 3597 N N . ASP B 1 62 ? -19.344 0.708 14.398 1 95.38 62 ASP B N 1
ATOM 3598 C CA . ASP B 1 62 ? -19.812 1.752 15.305 1 95.38 62 ASP B CA 1
ATOM 3599 C C . ASP B 1 62 ? -19.406 3.137 14.805 1 95.38 62 ASP B C 1
ATOM 3601 O O . ASP B 1 62 ? -18.219 3.473 14.812 1 95.38 62 ASP B O 1
ATOM 3605 N N . VAL B 1 63 ? -20.391 3.928 14.484 1 95.69 63 VAL B N 1
ATOM 3606 C CA . VAL B 1 63 ? -20.141 5.227 13.859 1 95.69 63 VAL B CA 1
ATOM 3607 C C . VAL B 1 63 ? -19.453 6.156 14.859 1 95.69 63 VAL B C 1
ATOM 3609 O O . VAL B 1 63 ? -18.547 6.91 14.492 1 95.69 63 VAL B O 1
ATOM 3612 N N . GLU B 1 64 ? -19.875 6.117 16.062 1 94.5 64 GLU B N 1
ATOM 3613 C CA . GLU B 1 64 ? -19.297 6.98 17.094 1 94.5 64 GLU B CA 1
ATOM 3614 C C . GLU B 1 64 ? -17.812 6.691 17.281 1 94.5 64 GLU B C 1
ATOM 3616 O O . GLU B 1 64 ? -16.984 7.613 17.312 1 94.5 64 GLU B O 1
ATOM 3621 N N . SER B 1 65 ? -17.531 5.473 17.359 1 93 65 SER B N 1
ATOM 3622 C CA . SER B 1 65 ? -16.141 5.078 17.547 1 93 65 SER B CA 1
ATOM 3623 C C . SER B 1 65 ? -15.305 5.41 16.312 1 93 65 SER B C 1
ATOM 3625 O O . SER B 1 65 ? -14.18 5.906 16.438 1 93 65 SER B O 1
ATOM 3627 N N . ALA B 1 66 ? -15.82 5.094 15.156 1 94.62 66 ALA B N 1
ATOM 3628 C CA . ALA B 1 66 ? -15.094 5.324 13.906 1 94.62 66 ALA B CA 1
ATOM 3629 C C . ALA B 1 66 ? -14.82 6.809 13.695 1 94.62 66 ALA B C 1
ATOM 3631 O O . ALA B 1 66 ? -13.719 7.195 13.289 1 94.62 66 ALA B O 1
ATOM 3632 N N . THR B 1 67 ? -15.773 7.684 13.961 1 94.31 67 THR B N 1
ATOM 3633 C CA . THR B 1 67 ? -15.641 9.109 13.68 1 94.31 67 THR B CA 1
ATOM 3634 C C . THR B 1 67 ? -14.766 9.781 14.734 1 94.31 67 THR B C 1
ATOM 3636 O O . THR B 1 67 ? -14.227 10.867 14.5 1 94.31 67 THR B O 1
ATOM 3639 N N . LYS B 1 68 ? -14.617 9.18 15.82 1 89.88 68 LYS B N 1
ATOM 3640 C CA . LYS B 1 68 ? -13.75 9.711 16.875 1 89.88 68 LYS B CA 1
ATOM 3641 C C . LYS B 1 68 ? -12.281 9.438 16.562 1 89.88 68 LYS B C 1
ATOM 3643 O O . LYS B 1 68 ? -11.422 10.266 16.859 1 89.88 68 LYS B O 1
ATOM 3648 N N . LYS B 1 69 ? -12.031 8.32 15.867 1 89.25 69 LYS B N 1
ATOM 3649 C CA . LYS B 1 69 ? -10.641 7.875 15.852 1 89.25 69 LYS B CA 1
ATOM 3650 C C . LYS B 1 69 ? -10.148 7.648 14.422 1 89.25 69 LYS B C 1
ATOM 3652 O O . LYS B 1 69 ? -8.945 7.727 14.156 1 89.25 69 LYS B O 1
ATOM 3657 N N . ASN B 1 70 ? -11.078 7.41 13.492 1 91.31 70 ASN B N 1
ATOM 3658 C CA . ASN B 1 70 ? -10.602 6.777 12.266 1 91.31 70 ASN B CA 1
ATOM 3659 C C . ASN B 1 70 ? -10.938 7.617 11.039 1 91.31 70 ASN B C 1
ATOM 3661 O O . ASN B 1 70 ? -10.297 7.473 9.992 1 91.31 70 ASN B O 1
ATOM 3665 N N . VAL B 1 71 ? -11.961 8.477 11.148 1 94.06 71 VAL B N 1
ATOM 3666 C CA . VAL B 1 71 ? -12.422 9.078 9.898 1 94.06 71 VAL B CA 1
ATOM 3667 C C . VAL B 1 71 ? -13.141 10.391 10.188 1 94.06 71 VAL B C 1
ATOM 3669 O O . VAL B 1 71 ? -13.883 10.5 11.164 1 94.06 71 VAL B O 1
ATOM 3672 N N . GLU B 1 72 ? -12.859 11.344 9.406 1 94.06 72 GLU B N 1
ATOM 3673 C CA . GLU B 1 72 ? -13.617 12.594 9.398 1 94.06 72 GLU B CA 1
ATOM 3674 C C . GLU B 1 72 ? -14.562 12.656 8.203 1 94.06 72 GLU B C 1
ATOM 3676 O O . GLU B 1 72 ? -14.367 11.953 7.215 1 94.06 72 GLU B O 1
ATOM 3681 N N . ASN B 1 73 ? -15.68 13.469 8.336 1 96.38 73 ASN B N 1
ATOM 3682 C CA . ASN B 1 73 ? -16.609 13.664 7.227 1 96.38 73 ASN B CA 1
ATOM 3683 C C . ASN B 1 73 ? -17.094 12.328 6.668 1 96.38 73 ASN B C 1
ATOM 3685 O O . ASN B 1 73 ? -17.141 12.141 5.453 1 96.38 73 ASN B O 1
ATOM 3689 N N . MET B 1 74 ? -17.359 11.43 7.578 1 97.5 74 MET B N 1
ATOM 3690 C CA . MET B 1 74 ? -17.766 10.086 7.191 1 97.5 74 MET B CA 1
ATOM 3691 C C . MET B 1 74 ? -19.078 10.125 6.406 1 97.5 74 MET B C 1
ATOM 3693 O O . MET B 1 74 ? -19.984 10.875 6.75 1 97.5 74 MET B O 1
ATOM 3697 N N . ILE B 1 75 ? -19.203 9.32 5.332 1 97.88 75 ILE B N 1
ATOM 3698 C CA . ILE B 1 75 ? -20.422 9.227 4.543 1 97.88 75 ILE B CA 1
ATOM 3699 C C . ILE B 1 75 ? -20.859 7.77 4.445 1 97.88 75 ILE B C 1
ATOM 3701 O O . ILE B 1 75 ? -21.938 7.469 3.914 1 97.88 75 ILE B O 1
ATOM 3705 N N . GLY B 1 76 ? -20.078 6.863 4.902 1 97.94 76 GLY B N 1
ATOM 3706 C CA . GLY B 1 76 ? -20.359 5.438 4.871 1 97.94 76 GLY B CA 1
ATOM 3707 C C . GLY B 1 76 ? -19.125 4.574 4.984 1 97.94 76 GLY B C 1
ATOM 3708 O O . GLY B 1 76 ? -18.203 4.906 5.73 1 97.94 76 GLY B O 1
ATOM 3709 N N . VAL B 1 77 ? -19.156 3.338 4.281 1 98.25 77 VAL B N 1
ATOM 3710 C CA . VAL B 1 77 ? -18.016 2.438 4.344 1 98.25 77 VAL B CA 1
ATOM 3711 C C . VAL B 1 77 ? -17.766 1.822 2.967 1 98.25 77 VAL B C 1
ATOM 3713 O O . VAL B 1 77 ? -18.672 1.756 2.137 1 98.25 77 VAL B O 1
ATOM 3716 N N . ILE B 1 78 ? -16.531 1.475 2.781 1 98.5 78 ILE B N 1
ATOM 3717 C CA . ILE B 1 78 ? -16.172 0.621 1.656 1 98.5 78 ILE B CA 1
ATOM 3718 C C . ILE B 1 78 ? -16.141 -0.839 2.102 1 98.5 78 ILE B C 1
ATOM 3720 O O . ILE B 1 78 ? -15.664 -1.152 3.195 1 98.5 78 ILE B O 1
ATOM 3724 N N . GLN B 1 79 ? -16.734 -1.646 1.33 1 98.12 79 GLN B N 1
ATOM 3725 C CA . GLN B 1 79 ? -16.734 -3.082 1.588 1 98.12 79 GLN B CA 1
ATOM 3726 C C . GLN B 1 79 ? -15.695 -3.793 0.724 1 98.12 79 GLN B C 1
ATOM 3728 O O . GLN B 1 79 ? -15.789 -3.785 -0.505 1 98.12 79 GLN B O 1
ATOM 3733 N N . VAL B 1 80 ? -14.695 -4.371 1.333 1 98.31 80 VAL B N 1
ATOM 3734 C CA . VAL B 1 80 ? -13.68 -5.156 0.645 1 98.31 80 VAL B CA 1
ATOM 3735 C C . VAL B 1 80 ? -13.922 -6.645 0.891 1 98.31 80 VAL B C 1
ATOM 3737 O O . VAL B 1 80 ? -13.969 -7.094 2.039 1 98.31 80 VAL B O 1
ATOM 3740 N N . PRO B 1 81 ? -14.07 -7.461 -0.168 1 98.12 81 PRO B N 1
ATOM 3741 C CA . PRO B 1 81 ? -14.281 -8.898 0.027 1 98.12 81 PRO B CA 1
ATOM 3742 C C . PRO B 1 81 ? -13.211 -9.539 0.903 1 98.12 81 PRO B C 1
ATOM 3744 O O . PRO B 1 81 ? -12.031 -9.195 0.793 1 98.12 81 PRO B O 1
ATOM 3747 N N . LEU B 1 82 ? -13.664 -10.453 1.793 1 98.56 82 LEU B N 1
ATOM 3748 C CA . LEU B 1 82 ? -12.797 -11.133 2.75 1 98.56 82 LEU B CA 1
ATOM 3749 C C . LEU B 1 82 ? -12.852 -12.641 2.561 1 98.56 82 LEU B C 1
ATOM 3751 O O . LEU B 1 82 ? -13.93 -13.242 2.58 1 98.56 82 LEU B O 1
ATOM 3755 N N . GLY B 1 83 ? -11.758 -13.266 2.293 1 97.88 83 GLY B N 1
ATOM 3756 C CA . GLY B 1 83 ? -11.625 -14.711 2.273 1 97.88 83 GLY B CA 1
ATOM 3757 C C . GLY B 1 83 ? -10.609 -15.234 3.271 1 97.88 83 GLY B C 1
ATOM 3758 O O . GLY B 1 83 ? -10.039 -14.461 4.047 1 97.88 83 GLY B O 1
ATOM 3759 N N . VAL B 1 84 ? -10.445 -16.547 3.291 1 97.5 84 VAL B N 1
ATOM 3760 C CA . VAL B 1 84 ? -9.531 -17.156 4.254 1 97.5 84 VAL B CA 1
ATOM 3761 C C . VAL B 1 84 ? -8.664 -18.203 3.555 1 97.5 84 VAL B C 1
ATOM 3763 O O . VAL B 1 84 ? -9.148 -18.953 2.717 1 97.5 84 VAL B O 1
ATOM 3766 N N . ALA B 1 85 ? -7.383 -18.203 3.828 1 97.62 85 ALA B N 1
ATOM 3767 C CA . ALA B 1 85 ? -6.438 -19.219 3.395 1 97.62 85 ALA B CA 1
ATOM 3768 C C . ALA B 1 85 ? -5.922 -20.031 4.582 1 97.62 85 ALA B C 1
ATOM 3770 O O . ALA B 1 85 ? -5.961 -19.562 5.723 1 97.62 85 ALA B O 1
ATOM 3771 N N . GLY B 1 86 ? -5.281 -21.203 4.305 1 96 86 GLY B N 1
ATOM 3772 C CA . GLY B 1 86 ? -4.715 -22.047 5.344 1 96 86 GLY B CA 1
ATOM 3773 C C . GLY B 1 86 ? -5.461 -23.359 5.52 1 96 86 GLY B C 1
ATOM 3774 O O . GLY B 1 86 ? -6.305 -23.719 4.691 1 96 86 GLY B O 1
ATOM 3775 N N . PRO B 1 87 ? -5.16 -24.141 6.531 1 96.38 87 PRO B N 1
ATOM 3776 C CA . PRO B 1 87 ? -4.324 -23.75 7.668 1 96.38 87 PRO B CA 1
ATOM 3777 C C . PRO B 1 87 ? -2.844 -23.641 7.305 1 96.38 87 PRO B C 1
ATOM 3779 O O . PRO B 1 87 ? -2.357 -24.391 6.457 1 96.38 87 PRO B O 1
ATOM 3782 N N . LEU B 1 88 ? -2.133 -22.688 7.973 1 98.69 88 LEU B N 1
ATOM 3783 C CA . LEU B 1 88 ? -0.69 -22.5 7.883 1 98.69 88 LEU B CA 1
ATOM 3784 C C . LEU B 1 88 ? -0.01 -22.828 9.203 1 98.69 88 LEU B C 1
ATOM 3786 O O . LEU B 1 88 ? -0.273 -22.188 10.227 1 98.69 88 LEU B O 1
ATOM 3790 N N . LYS B 1 89 ? 0.797 -23.812 9.195 1 98.88 89 LYS B N 1
ATOM 3791 C CA . LYS B 1 89 ? 1.562 -24.156 10.398 1 98.88 89 LYS B CA 1
ATOM 3792 C C . LYS B 1 89 ? 2.73 -23.188 10.586 1 98.88 89 LYS B C 1
ATOM 3794 O O . LYS B 1 89 ? 3.541 -23 9.68 1 98.88 89 LYS B O 1
ATOM 3799 N N . VAL B 1 90 ? 2.85 -22.578 11.797 1 98.88 90 VAL B N 1
ATOM 3800 C CA . VAL B 1 90 ? 3.883 -21.594 12.102 1 98.88 90 VAL B CA 1
ATOM 3801 C C . VAL B 1 90 ? 4.684 -22.047 13.32 1 98.88 90 VAL B C 1
ATOM 3803 O O . VAL B 1 90 ? 4.105 -22.422 14.352 1 98.88 90 VAL B O 1
ATOM 3806 N N . ASN B 1 91 ? 5.926 -22.109 13.156 1 98.88 91 ASN B N 1
ATOM 3807 C CA . ASN B 1 91 ? 6.863 -22.422 14.234 1 98.88 91 ASN B CA 1
ATOM 3808 C C . ASN B 1 91 ? 7.602 -21.156 14.703 1 98.88 91 ASN B C 1
ATOM 3810 O O . ASN B 1 91 ? 8.812 -21.047 14.539 1 98.88 91 ASN B O 1
ATOM 3814 N N . GLY B 1 92 ? 6.895 -20.297 15.328 1 98.69 92 GLY B N 1
ATOM 3815 C CA . GLY B 1 92 ? 7.48 -19.047 15.812 1 98.69 92 GLY B CA 1
ATOM 3816 C C . GLY B 1 92 ? 7.73 -19.047 17.312 1 98.69 92 GLY B C 1
ATOM 3817 O O . GLY B 1 92 ? 7.566 -20.078 17.969 1 98.69 92 GLY B O 1
ATOM 3818 N N . GLU B 1 93 ? 8.312 -17.969 17.828 1 98.25 93 GLU B N 1
ATOM 3819 C CA . GLU B 1 93 ? 8.469 -17.766 19.266 1 98.25 93 GLU B CA 1
ATOM 3820 C C . GLU B 1 93 ? 7.152 -17.359 19.922 1 98.25 93 GLU B C 1
ATOM 3822 O O . GLU B 1 93 ? 6.867 -17.766 21.047 1 98.25 93 GLU B O 1
ATOM 3827 N N . PHE B 1 94 ? 6.367 -16.641 19.156 1 98.25 94 PHE B N 1
ATOM 3828 C CA . PHE B 1 94 ? 5.109 -16.109 19.672 1 98.25 94 PHE B CA 1
ATOM 3829 C C . PHE B 1 94 ? 3.922 -16.812 19.016 1 98.25 94 PHE B C 1
ATOM 3831 O O . PHE B 1 94 ? 2.861 -16.953 19.641 1 98.25 94 PHE B O 1
ATOM 3838 N N . ALA B 1 95 ? 4.062 -17.141 17.781 1 97.94 95 ALA B N 1
ATOM 3839 C CA . ALA B 1 95 ? 3.053 -17.891 17.031 1 97.94 95 ALA B CA 1
ATOM 3840 C C . ALA B 1 95 ? 3.467 -19.344 16.844 1 97.94 95 ALA B C 1
ATOM 3842 O O . ALA B 1 95 ? 4.32 -19.656 16.016 1 97.94 95 ALA B O 1
ATOM 3843 N N . SER B 1 96 ? 2.93 -20.25 17.578 1 97.62 96 SER B N 1
ATOM 3844 C CA . SER B 1 96 ? 3.227 -21.672 17.469 1 97.62 96 SER B CA 1
ATOM 3845 C C . SER B 1 96 ? 1.947 -22.5 17.391 1 97.62 96 SER B C 1
ATOM 3847 O O . SER B 1 96 ? 1.507 -23.062 18.391 1 97.62 96 SER B O 1
ATOM 3849 N N . ASP B 1 97 ? 1.384 -22.594 16.203 1 97.44 97 ASP B N 1
ATOM 3850 C CA . ASP B 1 97 ? 0.12 -23.281 15.945 1 97.44 97 ASP B CA 1
ATOM 3851 C C . ASP B 1 97 ? -0.186 -23.297 14.445 1 97.44 97 ASP B C 1
ATOM 3853 O O . ASP B 1 97 ? 0.687 -23.016 13.625 1 97.44 97 ASP B O 1
ATOM 3857 N N . GLU B 1 98 ? -1.331 -23.719 14.141 1 97.75 98 GLU B N 1
ATOM 3858 C CA . GLU B 1 98 ? -1.889 -23.578 12.797 1 97.75 98 GLU B CA 1
ATOM 3859 C C . GLU B 1 98 ? -2.881 -22.422 12.727 1 97.75 98 GLU B C 1
ATOM 3861 O O . GLU B 1 98 ? -3.693 -22.234 13.633 1 97.75 98 GLU B O 1
ATOM 3866 N N . PHE B 1 99 ? -2.725 -21.656 11.68 1 97.94 99 PHE B N 1
ATOM 3867 C CA . PHE B 1 99 ? -3.537 -20.453 11.594 1 97.94 99 PHE B CA 1
ATOM 3868 C C . PHE B 1 99 ? -4.305 -20.406 10.281 1 97.94 99 PHE B C 1
ATOM 3870 O O . PHE B 1 99 ? -3.781 -20.797 9.234 1 97.94 99 PHE B O 1
ATOM 3877 N N . ARG B 1 100 ? -5.543 -20 10.32 1 97.19 100 ARG B N 1
ATOM 3878 C CA . ARG B 1 100 ? -6.305 -19.562 9.148 1 97.19 100 ARG B CA 1
ATOM 3879 C C . ARG B 1 100 ? -6.117 -18.078 8.898 1 97.19 100 ARG B C 1
ATOM 3881 O O . ARG B 1 100 ? -6.305 -17.25 9.805 1 97.19 100 ARG B O 1
ATOM 3888 N N . LEU B 1 101 ? -5.746 -17.719 7.715 1 98.56 101 LEU B N 1
ATOM 3889 C CA . LEU B 1 101 ? -5.305 -16.359 7.402 1 98.56 101 LEU B CA 1
ATOM 3890 C C . LEU B 1 101 ? -6.438 -15.562 6.77 1 98.56 101 LEU B C 1
ATOM 3892 O O . LEU B 1 101 ? -6.852 -15.844 5.645 1 98.56 101 LEU B O 1
ATOM 3896 N N . PRO B 1 102 ? -6.969 -14.555 7.422 1 98.62 102 PRO B N 1
ATOM 3897 C CA . PRO B 1 102 ? -7.914 -13.656 6.746 1 98.62 102 PRO B CA 1
ATOM 3898 C C . PRO B 1 102 ? -7.234 -12.734 5.734 1 98.62 102 PRO B C 1
ATOM 3900 O O . PRO B 1 102 ? -6.219 -12.109 6.051 1 98.62 102 PRO B O 1
ATOM 3903 N N . LEU B 1 103 ? -7.727 -12.656 4.527 1 98.69 103 LEU B N 1
ATOM 3904 C CA . LEU B 1 103 ? -7.207 -11.812 3.455 1 98.69 103 LEU B CA 1
ATOM 3905 C C . LEU B 1 103 ? -8.328 -11 2.814 1 98.69 103 LEU B C 1
ATOM 3907 O O . LEU B 1 103 ? -9.258 -11.562 2.23 1 98.69 103 LEU B O 1
ATOM 3911 N N . ALA B 1 104 ? -8.242 -9.672 2.939 1 98.56 104 ALA B N 1
ATOM 3912 C CA . ALA B 1 104 ? -9.18 -8.773 2.262 1 98.56 104 ALA B CA 1
ATOM 3913 C C . ALA B 1 104 ? -8.602 -8.289 0.934 1 98.56 104 ALA B C 1
ATOM 3915 O O . ALA B 1 104 ? -7.523 -7.688 0.897 1 98.56 104 ALA B O 1
ATOM 3916 N N . THR B 1 105 ? -9.312 -8.523 -0.129 1 96.06 105 THR B N 1
ATOM 3917 C CA . THR B 1 105 ? -8.75 -8.211 -1.44 1 96.06 105 THR B CA 1
ATOM 3918 C C . THR B 1 105 ? -9.859 -8.078 -2.482 1 96.06 105 THR B C 1
ATOM 3920 O O . THR B 1 105 ? -10.984 -8.531 -2.266 1 96.06 105 THR B O 1
ATOM 3923 N N . THR B 1 106 ? -9.508 -7.367 -3.553 1 93.5 106 THR B N 1
ATOM 3924 C CA . THR B 1 106 ? -10.391 -7.293 -4.715 1 93.5 106 THR B CA 1
ATOM 3925 C C . THR B 1 106 ? -9.781 -8.039 -5.902 1 93.5 106 THR B C 1
ATOM 3927 O O . THR B 1 106 ? -10.297 -7.965 -7.02 1 93.5 106 THR B O 1
ATOM 3930 N N . GLU B 1 107 ? -8.648 -8.688 -5.609 1 87.88 107 GLU B N 1
ATOM 3931 C CA . GLU B 1 107 ? -7.941 -9.398 -6.672 1 87.88 107 GLU B CA 1
ATOM 3932 C C . GLU B 1 107 ? -8.289 -10.883 -6.668 1 87.88 107 GLU B C 1
ATOM 3934 O O . GLU B 1 107 ? -8.188 -11.547 -5.633 1 87.88 107 GLU B O 1
ATOM 3939 N N . GLY B 1 108 ? -8.633 -11.32 -7.789 1 88.44 108 GLY B N 1
ATOM 3940 C CA . GLY B 1 108 ? -8.891 -12.742 -7.914 1 88.44 108 GLY B CA 1
ATOM 3941 C C . GLY B 1 108 ? -7.621 -13.578 -7.875 1 88.44 108 GLY B C 1
ATOM 3942 O O . GLY B 1 108 ? -6.531 -13.078 -8.164 1 88.44 108 GLY B O 1
ATOM 3943 N N . ALA B 1 109 ? -7.684 -14.742 -7.414 1 90.94 109 ALA B N 1
ATOM 3944 C CA . ALA B 1 109 ? -6.66 -15.789 -7.449 1 90.94 109 ALA B CA 1
ATOM 3945 C C . ALA B 1 109 ? -5.668 -15.625 -6.305 1 90.94 109 ALA B C 1
ATOM 3947 O O . ALA B 1 109 ? -4.848 -16.516 -6.051 1 90.94 109 ALA B O 1
ATOM 3948 N N . LEU B 1 110 ? -5.684 -14.555 -5.602 1 95.12 110 LEU B N 1
ATOM 3949 C CA . LEU B 1 110 ? -4.711 -14.312 -4.543 1 95.12 110 LEU B CA 1
ATOM 3950 C C . LEU B 1 110 ? -4.875 -15.328 -3.416 1 95.12 110 LEU B C 1
ATOM 3952 O O . LEU B 1 110 ? -3.896 -15.945 -2.984 1 95.12 110 LEU B O 1
ATOM 3956 N N . ILE B 1 111 ? -6.098 -15.523 -2.924 1 96.75 111 ILE B N 1
ATOM 3957 C CA . ILE B 1 111 ? -6.352 -16.375 -1.765 1 96.75 111 ILE B CA 1
ATOM 3958 C C . ILE B 1 111 ? -6.055 -17.828 -2.115 1 96.75 111 ILE B C 1
ATOM 3960 O O . ILE B 1 111 ? -5.465 -18.547 -1.313 1 96.75 111 ILE B O 1
ATOM 3964 N N . ALA B 1 112 ? -6.449 -18.219 -3.305 1 95.44 112 ALA B N 1
ATOM 3965 C CA . ALA B 1 112 ? -6.129 -19.562 -3.77 1 95.44 112 ALA B CA 1
ATOM 3966 C C . ALA B 1 112 ? -4.621 -19.781 -3.822 1 95.44 112 ALA B C 1
ATOM 3968 O O . ALA B 1 112 ? -4.129 -20.859 -3.463 1 95.44 112 ALA B O 1
ATOM 3969 N N . SER B 1 113 ? -3.895 -18.812 -4.301 1 96.38 113 SER B N 1
ATOM 3970 C CA . SER B 1 113 ? -2.439 -18.891 -4.379 1 96.38 113 SER B CA 1
ATOM 3971 C C . SER B 1 113 ? -1.82 -19.016 -2.992 1 96.38 113 SER B C 1
ATOM 3973 O O . SER B 1 113 ? -0.984 -19.906 -2.766 1 96.38 113 SER B O 1
ATOM 3975 N N . VAL B 1 114 ? -2.25 -18.172 -2.078 1 98 114 VAL B N 1
ATOM 3976 C CA . VAL B 1 114 ? -1.728 -18.219 -0.717 1 98 114 VAL B CA 1
ATOM 3977 C C . VAL B 1 114 ? -2.08 -19.562 -0.069 1 98 114 VAL B C 1
ATOM 3979 O O . VAL B 1 114 ? -1.269 -20.141 0.654 1 98 114 VAL B O 1
ATOM 3982 N N . ASN B 1 115 ? -3.268 -20.047 -0.344 1 97.19 115 ASN B N 1
ATOM 3983 C CA . ASN B 1 115 ? -3.709 -21.328 0.194 1 97.19 115 ASN B CA 1
ATOM 3984 C C . ASN B 1 115 ? -2.805 -22.469 -0.26 1 97.19 115 ASN B C 1
ATOM 3986 O O . ASN B 1 115 ? -2.479 -23.359 0.526 1 97.19 115 ASN B O 1
ATOM 3990 N N . ARG B 1 116 ? -2.486 -22.484 -1.504 1 97.12 116 ARG B N 1
ATOM 3991 C CA . ARG B 1 116 ? -1.562 -23.484 -2.025 1 97.12 116 ARG B CA 1
ATOM 3992 C C . ARG B 1 116 ? -0.222 -23.422 -1.301 1 97.12 116 ARG B C 1
ATOM 3994 O O . ARG B 1 116 ? 0.338 -24.453 -0.934 1 97.12 116 ARG B O 1
ATOM 4001 N N . GLY B 1 117 ? 0.299 -22.234 -1.123 1 98.62 117 GLY B N 1
ATOM 4002 C CA . GLY B 1 117 ? 1.533 -22.062 -0.374 1 98.62 117 GLY B CA 1
ATOM 4003 C C . GLY B 1 117 ? 1.433 -22.547 1.061 1 98.62 117 GLY B C 1
ATOM 4004 O O . GLY B 1 117 ? 2.369 -23.141 1.585 1 98.62 117 GLY B O 1
ATOM 4005 N N . CYS B 1 118 ? 0.321 -22.266 1.679 1 98.56 118 CYS B N 1
ATOM 4006 C CA . CYS B 1 118 ? 0.09 -22.719 3.043 1 98.56 118 CYS B CA 1
ATOM 4007 C C . CYS B 1 118 ? 0.172 -24.25 3.121 1 98.56 118 CYS B C 1
ATOM 4009 O O . CYS B 1 118 ? 0.791 -24.797 4.039 1 98.56 118 CYS B O 1
ATOM 4011 N N . SER B 1 119 ? -0.492 -24.891 2.205 1 97.88 119 SER B N 1
ATOM 4012 C CA . SER B 1 119 ? -0.494 -26.344 2.17 1 97.88 119 SER B CA 1
ATOM 4013 C C . SER B 1 119 ? 0.923 -26.891 2.059 1 97.88 119 SER B C 1
ATOM 4015 O O . SER B 1 119 ? 1.284 -27.844 2.76 1 97.88 119 SER B O 1
ATOM 4017 N N . VAL B 1 120 ? 1.722 -26.328 1.213 1 98.69 120 VAL B N 1
ATOM 4018 C CA . VAL B 1 120 ? 3.094 -26.766 0.983 1 98.69 120 VAL B CA 1
ATOM 4019 C C . VAL B 1 120 ? 3.916 -26.578 2.258 1 98.69 120 VAL B C 1
ATOM 4021 O O . VAL B 1 120 ? 4.645 -27.484 2.668 1 98.69 120 VAL B O 1
ATOM 4024 N N . ILE B 1 121 ? 3.785 -25.453 2.885 1 98.88 121 ILE B N 1
ATOM 4025 C CA . ILE B 1 121 ? 4.551 -25.141 4.086 1 98.88 121 ILE B CA 1
ATOM 4026 C C . ILE B 1 121 ? 4.148 -26.078 5.219 1 98.88 121 ILE B C 1
ATOM 4028 O O . ILE B 1 121 ? 5.008 -26.656 5.891 1 98.88 121 ILE B O 1
ATOM 4032 N N . THR B 1 122 ? 2.863 -26.25 5.383 1 98.69 122 THR B N 1
ATOM 4033 C CA . THR B 1 122 ? 2.365 -27.094 6.477 1 98.69 122 THR B CA 1
ATOM 4034 C C . THR B 1 122 ? 2.809 -28.531 6.297 1 98.69 122 THR B C 1
ATOM 4036 O O . THR B 1 122 ? 3.24 -29.188 7.258 1 98.69 122 THR B O 1
ATOM 4039 N N . LYS B 1 123 ? 2.711 -29.094 5.121 1 98.38 123 LYS B N 1
ATOM 4040 C CA . LYS B 1 123 ? 3.123 -30.469 4.828 1 98.38 123 LYS B CA 1
ATOM 4041 C C . LYS B 1 123 ? 4.637 -30.625 4.953 1 98.38 123 LYS B C 1
ATOM 4043 O O . LYS B 1 123 ? 5.145 -31.75 5.043 1 98.38 123 LYS B O 1
ATOM 4048 N N . SER B 1 124 ? 5.352 -29.547 4.941 1 98.69 124 SER B N 1
ATOM 4049 C CA . SER B 1 124 ? 6.805 -29.562 5.066 1 98.69 124 SER B CA 1
ATOM 4050 C C . SER B 1 124 ? 7.238 -29.391 6.523 1 98.69 124 SER B C 1
ATOM 4052 O O . SER B 1 124 ? 8.43 -29.25 6.809 1 98.69 124 SER B O 1
ATOM 4054 N N . GLY B 1 125 ? 6.297 -29.328 7.438 1 98.38 125 GLY B N 1
ATOM 4055 C CA . GLY B 1 125 ? 6.633 -29.266 8.852 1 98.38 125 GLY B CA 1
ATOM 4056 C C . GLY B 1 125 ? 6.402 -27.891 9.445 1 98.38 125 GLY B C 1
ATOM 4057 O O . GLY B 1 125 ? 6.59 -27.688 10.648 1 98.38 125 GLY B O 1
ATOM 4058 N N . GLY B 1 126 ? 6.02 -26.906 8.617 1 98.81 126 GLY B N 1
ATOM 4059 C CA . GLY B 1 126 ? 5.699 -25.578 9.133 1 98.81 126 GLY B CA 1
ATOM 4060 C C . GLY B 1 126 ? 6.77 -24.547 8.82 1 98.81 126 GLY B C 1
ATOM 4061 O O . GLY B 1 126 ? 7.906 -24.891 8.5 1 98.81 126 GLY B O 1
ATOM 4062 N N . SER B 1 127 ? 6.449 -23.281 8.914 1 98.75 127 SER B N 1
ATOM 4063 C CA . SER B 1 127 ? 7.355 -22.156 8.719 1 98.75 127 SER B CA 1
ATOM 4064 C C . SER B 1 127 ? 8.078 -21.797 10.016 1 98.75 127 SER B C 1
ATOM 4066 O O . SER B 1 127 ? 7.438 -21.453 11.016 1 98.75 127 SER B O 1
ATOM 4068 N N . ASN B 1 128 ? 9.398 -21.922 9.961 1 98.88 128 ASN B N 1
ATOM 4069 C CA . ASN B 1 128 ? 10.164 -21.297 11.031 1 98.88 128 ASN B CA 1
ATOM 4070 C C . ASN B 1 128 ? 10.18 -19.766 10.898 1 98.88 128 ASN B C 1
ATOM 4072 O O . ASN B 1 128 ? 10.328 -19.234 9.797 1 98.88 128 ASN B O 1
ATOM 4076 N N . VAL B 1 129 ? 9.953 -19.094 12.016 1 98.88 129 VAL B N 1
ATOM 4077 C CA . VAL B 1 129 ? 9.906 -17.641 11.906 1 98.88 129 VAL B CA 1
ATOM 4078 C C . VAL B 1 129 ? 10.406 -17 13.203 1 98.88 129 VAL B C 1
ATOM 4080 O O . VAL B 1 129 ? 10.172 -17.531 14.289 1 98.88 129 VAL B O 1
ATOM 4083 N N . ARG B 1 130 ? 11.133 -15.875 13.039 1 98.75 130 ARG B N 1
ATOM 4084 C CA . ARG B 1 130 ? 11.656 -15.133 14.18 1 98.75 130 ARG B CA 1
ATOM 4085 C C . ARG B 1 130 ? 11.602 -13.625 13.922 1 98.75 130 ARG B C 1
ATOM 4087 O O . ARG B 1 130 ? 11.781 -13.18 12.789 1 98.75 130 ARG B O 1
ATOM 4094 N N . VAL B 1 131 ? 11.359 -12.914 14.961 1 98.44 131 VAL B N 1
ATOM 4095 C CA . VAL B 1 131 ? 11.477 -11.461 14.945 1 98.44 131 VAL B CA 1
ATOM 4096 C C . VAL B 1 131 ? 12.891 -11.055 15.367 1 98.44 131 VAL B C 1
ATOM 4098 O O . VAL B 1 131 ? 13.359 -11.445 16.438 1 98.44 131 VAL B O 1
ATOM 4101 N N . PHE B 1 132 ? 13.555 -10.258 14.57 1 98.06 132 PHE B N 1
ATOM 4102 C CA . PHE B 1 132 ? 14.953 -9.922 14.828 1 98.06 132 PHE B CA 1
ATOM 4103 C C . PHE B 1 132 ? 15.07 -8.492 15.359 1 98.06 132 PHE B C 1
ATOM 4105 O O . PHE B 1 132 ? 16.062 -8.148 16 1 98.06 132 PHE B O 1
ATOM 4112 N N . GLN B 1 133 ? 14.094 -7.633 15.086 1 96.69 133 GLN B N 1
ATOM 4113 C CA . GLN B 1 133 ? 14.07 -6.254 15.555 1 96.69 133 GLN B CA 1
ATOM 4114 C C . GLN B 1 133 ? 12.633 -5.754 15.719 1 96.69 133 GLN B C 1
ATOM 4116 O O . GLN B 1 133 ? 11.727 -6.227 15.031 1 96.69 133 GLN B O 1
ATOM 4121 N N . ASP B 1 134 ? 12.453 -4.844 16.625 1 96.5 134 ASP B N 1
ATOM 4122 C CA . ASP B 1 134 ? 11.156 -4.227 16.891 1 96.5 134 ASP B CA 1
ATOM 4123 C C . ASP B 1 134 ? 11.328 -2.793 17.391 1 96.5 134 ASP B C 1
ATOM 4125 O O . ASP B 1 134 ? 11.453 -2.559 18.594 1 96.5 134 ASP B O 1
ATOM 4129 N N . VAL B 1 135 ? 11.289 -1.826 16.484 1 95.81 135 VAL B N 1
ATOM 4130 C CA . VAL B 1 135 ? 11.438 -0.423 16.859 1 95.81 135 VAL B CA 1
ATOM 4131 C C . VAL B 1 135 ? 10.672 0.455 15.875 1 95.81 135 VAL B C 1
ATOM 4133 O O . VAL B 1 135 ? 10.641 0.168 14.68 1 95.81 135 VAL B O 1
ATOM 4136 N N . MET B 1 136 ? 10.055 1.34 16.328 1 96.5 136 MET B N 1
ATOM 4137 C CA . MET B 1 136 ? 9.43 2.373 15.508 1 96.5 136 MET B CA 1
ATOM 4138 C C . MET B 1 136 ? 10.211 3.682 15.594 1 96.5 136 MET B C 1
ATOM 4140 O O . MET B 1 136 ? 10.75 4.02 16.656 1 96.5 136 MET B O 1
ATOM 4144 N N . THR B 1 137 ? 10.258 4.426 14.484 1 96.62 137 THR B N 1
ATOM 4145 C CA . THR B 1 137 ? 11.203 5.535 14.469 1 96.62 137 THR B CA 1
ATOM 4146 C C . THR B 1 137 ? 10.492 6.848 14.148 1 96.62 137 THR B C 1
ATOM 4148 O O . THR B 1 137 ? 9.414 6.844 13.555 1 96.62 137 THR B O 1
ATOM 4151 N N . ARG B 1 138 ? 10.953 7.863 14.555 1 96.88 138 ARG B N 1
ATOM 4152 C CA . ARG B 1 138 ? 10.695 9.25 14.188 1 96.88 138 ARG B CA 1
ATOM 4153 C C . ARG B 1 138 ? 12 10.031 14.047 1 96.88 138 ARG B C 1
ATOM 4155 O O . ARG B 1 138 ? 12.938 9.836 14.82 1 96.88 138 ARG B O 1
ATOM 4162 N N . ALA B 1 139 ? 12.109 10.891 13.008 1 97.81 139 ALA B N 1
ATOM 4163 C CA . ALA B 1 139 ? 13.391 11.555 12.766 1 97.81 139 ALA B CA 1
ATOM 4164 C C . ALA B 1 139 ? 13.188 13.023 12.422 1 97.81 139 ALA B C 1
ATOM 4166 O O . ALA B 1 139 ? 13.102 13.391 11.25 1 97.81 139 ALA B O 1
ATOM 4167 N N . PRO B 1 140 ? 13.203 13.859 13.422 1 97.69 140 PRO B N 1
ATOM 4168 C CA . PRO B 1 140 ? 13.211 15.305 13.156 1 97.69 140 PRO B CA 1
ATOM 4169 C C . PRO B 1 140 ? 14.484 15.758 12.445 1 97.69 140 PRO B C 1
ATOM 4171 O O . PRO B 1 140 ? 15.484 15.039 12.438 1 97.69 140 PRO B O 1
ATOM 4174 N N . VAL B 1 141 ? 14.406 16.984 11.852 1 98.31 141 VAL B N 1
ATOM 4175 C CA . VAL B 1 141 ? 15.562 17.562 11.172 1 98.31 141 VAL B CA 1
ATOM 4176 C C . VAL B 1 141 ? 15.836 18.953 11.727 1 98.31 141 VAL B C 1
ATOM 4178 O O . VAL B 1 141 ? 14.906 19.719 11.984 1 98.31 141 VAL B O 1
ATOM 4181 N N . PHE B 1 142 ? 17.141 19.234 11.945 1 97.75 142 PHE B N 1
ATOM 4182 C CA . PHE B 1 142 ? 17.641 20.516 12.438 1 97.75 142 PHE B CA 1
ATOM 4183 C C . PHE B 1 142 ? 18.547 21.172 11.414 1 97.75 142 PHE B C 1
ATOM 4185 O O . PHE B 1 142 ? 19.312 20.484 10.727 1 97.75 142 PHE B O 1
ATOM 4192 N N . ARG B 1 143 ? 18.438 22.422 11.297 1 97.12 143 ARG B N 1
ATOM 4193 C CA . ARG B 1 143 ? 19.422 23.234 10.57 1 97.12 143 ARG B CA 1
ATOM 4194 C C . ARG B 1 143 ? 20.344 23.969 11.531 1 97.12 143 ARG B C 1
ATOM 4196 O O . ARG B 1 143 ? 19.875 24.75 12.375 1 97.12 143 ARG B O 1
ATOM 4203 N N . LEU B 1 144 ? 21.562 23.734 11.414 1 97.38 144 LEU B N 1
ATOM 4204 C CA . LEU B 1 144 ? 22.547 24.422 12.25 1 97.38 144 LEU B CA 1
ATOM 4205 C C . LEU B 1 144 ? 23.297 25.484 11.445 1 97.38 144 LEU B C 1
ATOM 4207 O O . LEU B 1 144 ? 23.094 25.609 10.234 1 97.38 144 LEU B O 1
ATOM 4211 N N . GLU B 1 145 ? 24.109 26.219 12.133 1 96.75 145 GLU B N 1
ATOM 4212 C CA . GLU B 1 145 ? 24.812 27.344 11.516 1 96.75 145 GLU B CA 1
ATOM 4213 C C . GLU B 1 145 ? 25.766 26.875 10.43 1 96.75 145 GLU B C 1
ATOM 4215 O O . GLU B 1 145 ? 25.891 27.516 9.383 1 96.75 145 GLU B O 1
ATOM 4220 N N . ASN B 1 146 ? 26.547 25.906 10.68 1 96.62 146 ASN B N 1
ATOM 4221 C CA . ASN B 1 146 ? 27.547 25.328 9.789 1 96.62 146 ASN B CA 1
ATOM 4222 C C . ASN B 1 146 ? 27.906 23.906 10.203 1 96.62 146 ASN B C 1
ATOM 4224 O O . ASN B 1 146 ? 27.281 23.328 11.094 1 96.62 146 ASN B O 1
ATOM 4228 N N . VAL B 1 147 ? 28.922 23.312 9.508 1 96.81 147 VAL B N 1
ATOM 4229 C CA . VAL B 1 147 ? 29.266 21.906 9.703 1 96.81 147 VAL B CA 1
ATOM 4230 C C . VAL B 1 147 ? 29.922 21.719 11.078 1 96.81 147 VAL B C 1
ATOM 4232 O O . VAL B 1 147 ? 29.797 20.656 11.688 1 96.81 147 VAL B O 1
ATOM 4235 N N . ILE B 1 148 ? 30.469 22.719 11.562 1 97.5 148 ILE B N 1
ATOM 4236 C CA . ILE B 1 148 ? 31.094 22.641 12.875 1 97.5 148 ILE B CA 1
ATOM 4237 C C . ILE B 1 148 ? 30.016 22.484 13.945 1 97.5 148 ILE B C 1
ATOM 4239 O O . ILE B 1 148 ? 30.125 21.594 14.805 1 97.5 148 ILE B O 1
ATOM 4243 N N . LYS B 1 149 ? 29.016 23.297 13.844 1 97.44 149 LYS B N 1
ATOM 4244 C CA . LYS B 1 149 ? 27.922 23.234 14.805 1 97.44 149 LYS B CA 1
ATOM 4245 C C . LYS B 1 149 ? 27.141 21.938 14.656 1 97.44 149 LYS B C 1
ATOM 4247 O O . LYS B 1 149 ? 26.625 21.391 15.641 1 97.44 149 LYS B O 1
ATOM 4252 N N . ALA B 1 150 ? 27 21.516 13.43 1 98 150 ALA B N 1
ATOM 4253 C CA . ALA B 1 150 ? 26.344 20.234 13.195 1 98 150 ALA B CA 1
ATOM 4254 C C . ALA B 1 150 ? 27.094 19.094 13.883 1 98 150 ALA B C 1
ATOM 4256 O O . ALA B 1 150 ? 26.469 18.203 14.469 1 98 150 ALA B O 1
ATOM 4257 N N . LYS B 1 151 ? 28.391 19.109 13.82 1 97.94 151 LYS B N 1
ATOM 4258 C CA . LYS B 1 151 ? 29.219 18.094 14.469 1 97.94 151 LYS B CA 1
ATOM 4259 C C . LYS B 1 151 ? 29.094 18.156 15.984 1 97.94 151 LYS B C 1
ATOM 4261 O O . LYS B 1 151 ? 28.984 17.125 16.656 1 97.94 151 LYS B O 1
ATOM 4266 N N . GLU B 1 152 ? 29.078 19.359 16.484 1 97.75 152 GLU B N 1
ATOM 4267 C CA . GLU B 1 152 ? 28.906 19.531 17.922 1 97.75 152 GLU B CA 1
ATOM 4268 C C . GLU B 1 152 ? 27.562 18.969 18.391 1 97.75 152 GLU B C 1
ATOM 4270 O O . GLU B 1 152 ? 27.5 18.297 19.422 1 97.75 152 GLU B O 1
ATOM 4275 N N . PHE B 1 153 ? 26.594 19.312 17.703 1 98.25 153 PHE B N 1
ATOM 4276 C CA . PHE B 1 153 ? 25.266 18.812 18.016 1 98.25 153 PHE B CA 1
ATOM 4277 C C . PHE B 1 153 ? 25.219 17.297 17.969 1 98.25 153 PHE B C 1
ATOM 4279 O O . PHE B 1 153 ? 24.672 16.656 18.859 1 98.25 153 PHE B O 1
ATOM 4286 N N . SER B 1 154 ? 25.734 16.672 16.891 1 98.19 154 SER B N 1
ATOM 4287 C CA . SER B 1 154 ? 25.781 15.227 16.734 1 98.19 154 SER B CA 1
ATOM 4288 C C . SER B 1 154 ? 26.516 14.562 17.891 1 98.19 154 SER B C 1
ATOM 4290 O O . SER B 1 154 ? 26.062 13.547 18.422 1 98.19 154 SER B O 1
ATOM 4292 N N . ASP B 1 155 ? 27.641 15.141 18.281 1 97.88 155 ASP B N 1
ATOM 4293 C CA . ASP B 1 155 ? 28.406 14.609 19.391 1 97.88 155 ASP B CA 1
ATOM 4294 C C . ASP B 1 155 ? 27.609 14.711 20.703 1 97.88 155 ASP B C 1
ATOM 4296 O O . ASP B 1 155 ? 27.656 13.789 21.516 1 97.88 155 ASP B O 1
ATOM 4300 N N . TRP B 1 156 ? 26.969 15.82 20.844 1 98.25 156 TRP B N 1
ATOM 4301 C CA . TRP B 1 156 ? 26.172 16.047 22.031 1 98.25 156 TRP B CA 1
ATOM 4302 C C . TRP B 1 156 ? 25.062 14.992 22.141 1 98.25 156 TRP B C 1
ATOM 4304 O O . TRP B 1 156 ? 24.797 14.477 23.234 1 98.25 156 TRP B O 1
ATOM 4314 N N . LEU B 1 157 ? 24.484 14.633 21.047 1 98 157 LEU B N 1
ATOM 4315 C CA . LEU B 1 157 ? 23.391 13.656 21.016 1 98 157 LEU B CA 1
ATOM 4316 C C . LEU B 1 157 ? 23.891 12.273 21.406 1 98 157 LEU B C 1
ATOM 4318 O O . LEU B 1 157 ? 23.125 11.445 21.906 1 98 157 LEU B O 1
ATOM 4322 N N . GLN B 1 158 ? 25.125 12.016 21.234 1 96.38 158 GLN B N 1
ATOM 4323 C CA . GLN B 1 158 ? 25.703 10.688 21.453 1 96.38 158 GLN B CA 1
ATOM 4324 C C . GLN B 1 158 ? 26.25 10.547 22.859 1 96.38 158 GLN B C 1
ATOM 4326 O O . GLN B 1 158 ? 26.688 9.461 23.266 1 96.38 158 GLN B O 1
ATOM 4331 N N . ASP B 1 159 ? 26.203 11.617 23.562 1 97.12 159 ASP B N 1
ATOM 4332 C CA . ASP B 1 159 ? 26.625 11.57 24.953 1 97.12 159 ASP B CA 1
ATOM 4333 C C . ASP B 1 159 ? 25.688 10.695 25.797 1 97.12 159 ASP B C 1
ATOM 4335 O O . ASP B 1 159 ? 24.484 10.938 25.828 1 97.12 159 ASP B O 1
ATOM 4339 N N . PRO B 1 160 ? 26.266 9.766 26.562 1 96.94 160 PRO B N 1
ATOM 4340 C CA . PRO B 1 160 ? 25.438 8.844 27.328 1 96.94 160 PRO B CA 1
ATOM 4341 C C . PRO B 1 160 ? 24.578 9.555 28.359 1 96.94 160 PRO B C 1
ATOM 4343 O O . PRO B 1 160 ? 23.469 9.102 28.656 1 96.94 160 PRO B O 1
ATOM 4346 N N . ASP B 1 161 ? 25.047 10.578 28.875 1 97.69 161 ASP B N 1
ATOM 4347 C CA . ASP B 1 161 ? 24.266 11.328 29.859 1 97.69 161 ASP B CA 1
ATOM 4348 C C . ASP B 1 161 ? 23.078 12.023 29.188 1 97.69 161 ASP B C 1
ATOM 4350 O O . ASP B 1 161 ? 21.984 12.102 29.766 1 97.69 161 ASP B O 1
ATOM 4354 N N . VAL B 1 162 ? 23.328 12.562 28.047 1 97.56 162 VAL B N 1
ATOM 4355 C CA . VAL B 1 162 ? 22.266 13.211 27.297 1 97.56 162 VAL B CA 1
ATOM 4356 C C . VAL B 1 162 ? 21.219 12.18 26.891 1 97.56 162 VAL B C 1
ATOM 4358 O O . VAL B 1 162 ? 20.016 12.43 27.016 1 97.56 162 VAL B O 1
ATOM 4361 N N . LEU B 1 163 ? 21.672 11.055 26.422 1 97.31 163 LEU B N 1
ATOM 4362 C CA . LEU B 1 163 ? 20.75 9.977 26.062 1 97.31 163 LEU B CA 1
ATOM 4363 C C . LEU B 1 163 ? 19.875 9.578 27.234 1 97.31 163 LEU B C 1
ATOM 4365 O O . LEU B 1 163 ? 18.688 9.336 27.078 1 97.31 163 LEU B O 1
ATOM 4369 N N . SER B 1 164 ? 20.5 9.508 28.375 1 97.75 164 SER B N 1
ATOM 4370 C CA . SER B 1 164 ? 19.766 9.148 29.578 1 97.75 164 SER B CA 1
ATOM 4371 C C . SER B 1 164 ? 18.672 10.172 29.875 1 97.75 164 SER B C 1
ATOM 4373 O O . SER B 1 164 ? 17.547 9.805 30.25 1 97.75 164 SER B O 1
ATOM 4375 N N . ARG B 1 165 ? 18.953 11.398 29.703 1 97.69 165 ARG B N 1
ATOM 4376 C CA . ARG B 1 165 ? 17.969 12.453 29.953 1 97.69 165 ARG B CA 1
ATOM 4377 C C . ARG B 1 165 ? 16.875 12.43 28.891 1 97.69 165 ARG B C 1
ATOM 4379 O O . ARG B 1 165 ? 15.703 12.68 29.203 1 97.69 165 ARG B O 1
ATOM 4386 N N . MET B 1 166 ? 17.25 12.148 27.688 1 98 166 MET B N 1
ATOM 4387 C CA . MET B 1 166 ? 16.25 12.023 26.625 1 98 166 MET B CA 1
ATOM 4388 C C . MET B 1 166 ? 15.312 10.859 26.906 1 98 166 MET B C 1
ATOM 4390 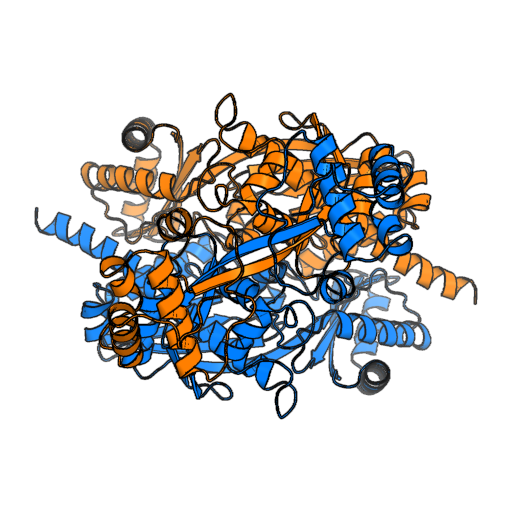O O . MET B 1 166 ? 14.102 10.977 26.703 1 98 166 MET B O 1
ATOM 4394 N N . LYS B 1 167 ? 15.875 9.758 27.359 1 97.69 167 LYS B N 1
ATOM 4395 C CA . LYS B 1 167 ? 15.062 8.602 27.719 1 97.69 167 LYS B CA 1
ATOM 4396 C C . LYS B 1 167 ? 14.07 8.945 28.828 1 97.69 167 LYS B C 1
ATOM 4398 O O . LYS B 1 167 ? 12.906 8.555 28.766 1 97.69 167 LYS B O 1
ATOM 4403 N N . ALA B 1 168 ? 14.531 9.656 29.766 1 97.12 168 ALA B N 1
ATOM 4404 C CA . ALA B 1 168 ? 13.68 10.07 30.875 1 97.12 168 ALA B CA 1
ATOM 4405 C C . ALA B 1 168 ? 12.555 10.984 30.391 1 97.12 168 ALA B C 1
ATOM 4407 O O . ALA B 1 168 ? 11.406 10.844 30.797 1 97.12 168 ALA B O 1
ATOM 4408 N N . LYS B 1 169 ? 12.898 11.93 29.562 1 96.94 169 LYS B N 1
ATOM 4409 C CA . LYS B 1 169 ? 11.914 12.867 29.047 1 96.94 169 LYS B CA 1
ATOM 4410 C C . LYS B 1 169 ? 10.844 12.141 28.234 1 96.94 169 LYS B C 1
ATOM 4412 O O . LYS B 1 169 ? 9.656 12.453 28.344 1 96.94 169 LYS B O 1
ATOM 4417 N N . ALA B 1 170 ? 11.25 11.219 27.375 1 96.75 170 ALA B N 1
ATOM 4418 C CA . ALA B 1 170 ? 10.32 10.438 26.562 1 96.75 170 ALA B CA 1
ATOM 4419 C C . ALA B 1 170 ? 9.367 9.633 27.453 1 96.75 170 ALA B C 1
ATOM 4421 O O . ALA B 1 170 ? 8.18 9.516 27.141 1 96.75 170 ALA B O 1
ATOM 4422 N N . SER B 1 171 ? 9.859 9.109 28.5 1 95.31 171 SER B N 1
ATOM 4423 C CA . SER B 1 171 ? 9.094 8.234 29.375 1 95.31 171 SER B CA 1
ATOM 4424 C C . SER B 1 171 ? 7.977 8.992 30.078 1 95.31 171 SER B C 1
ATOM 4426 O O . SER B 1 171 ? 7 8.391 30.531 1 95.31 171 SER B O 1
ATOM 4428 N N . GLU B 1 172 ? 8.016 10.273 30.078 1 95.06 172 GLU B N 1
ATOM 4429 C CA . GLU B 1 172 ? 6.988 11.102 30.703 1 95.06 172 GLU B CA 1
ATOM 4430 C C . GLU B 1 172 ? 5.711 11.125 29.875 1 95.06 172 GLU B C 1
ATOM 4432 O O . GLU B 1 172 ? 4.648 11.5 30.359 1 95.06 172 GLU B O 1
ATOM 4437 N N . THR B 1 173 ? 5.789 10.75 28.688 1 92.75 173 THR B N 1
ATOM 4438 C CA . THR B 1 173 ? 4.684 10.984 27.766 1 92.75 173 THR B CA 1
ATOM 4439 C C . THR B 1 173 ? 3.924 9.688 27.5 1 92.75 173 THR B C 1
ATOM 4441 O O . THR B 1 173 ? 2.875 9.695 26.844 1 92.75 173 THR B O 1
ATOM 4444 N N . THR B 1 174 ? 4.441 8.594 27.906 1 87.38 174 THR B N 1
ATOM 4445 C CA . THR B 1 174 ? 3.824 7.32 27.547 1 87.38 174 THR B CA 1
ATOM 4446 C C . THR B 1 174 ? 3.977 6.312 28.688 1 87.38 174 THR B C 1
ATOM 4448 O O . THR B 1 174 ? 4.965 6.344 29.422 1 87.38 174 THR B O 1
ATOM 4451 N N . ARG B 1 175 ? 3.051 5.398 28.719 1 82 175 ARG B N 1
ATOM 4452 C CA . ARG B 1 175 ? 3.062 4.34 29.719 1 82 175 ARG B CA 1
ATOM 4453 C C . ARG B 1 175 ? 3.84 3.125 29.234 1 82 175 ARG B C 1
ATOM 4455 O O . ARG B 1 175 ? 4.414 2.383 30.031 1 82 175 ARG B O 1
ATOM 4462 N N . PHE B 1 176 ? 3.805 2.965 27.922 1 83.5 176 PHE B N 1
ATOM 4463 C CA . PHE B 1 176 ? 4.324 1.702 27.422 1 83.5 176 PHE B CA 1
ATOM 4464 C C . PHE B 1 176 ? 5.559 1.935 26.547 1 83.5 176 PHE B C 1
ATOM 4466 O O . PHE B 1 176 ? 6.445 1.082 26.484 1 83.5 176 PHE B O 1
ATOM 4473 N N . GLY B 1 177 ? 5.637 3.021 25.969 1 89.38 177 GLY B N 1
ATOM 4474 C CA . GLY B 1 177 ? 6.707 3.287 25.016 1 89.38 177 GLY B CA 1
ATOM 4475 C C . GLY B 1 177 ? 8.039 3.574 25.688 1 89.38 177 GLY B C 1
ATOM 4476 O O . GLY B 1 177 ? 8.078 4.117 26.797 1 89.38 177 GLY B O 1
ATOM 4477 N N . GLU B 1 178 ? 9.094 3.146 25.016 1 94.81 178 GLU B N 1
ATOM 4478 C CA . GLU B 1 178 ? 10.445 3.363 25.531 1 94.81 178 GLU B CA 1
ATOM 4479 C C . GLU B 1 178 ? 11.391 3.809 24.422 1 94.81 178 GLU B C 1
ATOM 4481 O O . GLU B 1 178 ? 11.469 3.168 23.375 1 94.81 178 GLU B O 1
ATOM 4486 N N . LEU B 1 179 ? 12.094 4.898 24.672 1 97.38 179 LEU B N 1
ATOM 4487 C CA . LEU B 1 179 ? 13.164 5.293 23.75 1 97.38 179 LEU B CA 1
ATOM 4488 C C . LEU B 1 179 ? 14.359 4.363 23.891 1 97.38 179 LEU B C 1
ATOM 4490 O O . LEU B 1 179 ? 14.922 4.215 24.984 1 97.38 179 LEU B O 1
ATOM 4494 N N . VAL B 1 180 ? 14.789 3.756 22.797 1 96.06 180 VAL B N 1
ATOM 4495 C CA . VAL B 1 180 ? 15.812 2.719 22.906 1 96.06 180 VAL B CA 1
ATOM 4496 C C . VAL B 1 180 ? 17.109 3.217 22.297 1 96.06 180 VAL B C 1
ATOM 4498 O O . VAL B 1 180 ? 18.188 2.723 22.625 1 96.06 180 VAL B O 1
ATOM 4501 N N . ASP B 1 181 ? 17.016 4.074 21.281 1 95.62 181 ASP B N 1
ATOM 4502 C CA . ASP B 1 181 ? 18.219 4.508 20.594 1 95.62 181 ASP B CA 1
ATOM 4503 C C . ASP B 1 181 ? 18 5.855 19.906 1 95.62 181 ASP B C 1
ATOM 4505 O O . ASP B 1 181 ? 16.859 6.238 19.625 1 95.62 181 ASP B O 1
ATOM 4509 N N . VAL B 1 182 ? 19.094 6.617 19.812 1 97.62 182 VAL B N 1
ATOM 4510 C CA . VAL B 1 182 ? 19.109 7.887 19.094 1 97.62 182 VAL B CA 1
ATOM 4511 C C . VAL B 1 182 ? 20.328 7.93 18.172 1 97.62 182 VAL B C 1
ATOM 4513 O O . VAL B 1 182 ? 21.469 7.766 18.609 1 97.62 182 VAL B O 1
ATOM 4516 N N . LYS B 1 183 ? 20.094 8.148 16.891 1 97.06 183 LYS B N 1
ATOM 4517 C CA . LYS B 1 183 ? 21.188 8.18 15.914 1 97.06 183 LYS B CA 1
ATOM 4518 C C . LYS B 1 183 ? 21.109 9.438 15.055 1 97.06 183 LYS B C 1
ATOM 4520 O O . LYS B 1 183 ? 20.109 9.68 14.383 1 97.06 183 LYS B O 1
ATOM 4525 N N . PRO B 1 184 ? 22.156 10.227 15.078 1 97.81 184 PRO B N 1
ATOM 4526 C CA . PRO B 1 184 ? 22.203 11.391 14.188 1 97.81 184 PRO B CA 1
ATOM 4527 C C . PRO B 1 184 ? 22.766 11.055 12.805 1 97.81 184 PRO B C 1
ATOM 4529 O O . PRO B 1 184 ? 23.688 10.234 12.695 1 97.81 184 PRO B O 1
ATOM 4532 N N . PHE B 1 185 ? 22.266 11.656 11.773 1 97.75 185 PHE B N 1
ATOM 4533 C CA . PHE B 1 185 ? 22.766 11.633 10.406 1 97.75 185 PHE B CA 1
ATOM 4534 C C . PHE B 1 185 ? 22.953 13.047 9.867 1 97.75 185 PHE B C 1
ATOM 4536 O O . PHE B 1 185 ? 22.047 13.875 9.961 1 97.75 185 PHE B O 1
ATOM 4543 N N . VAL B 1 186 ? 24.156 13.305 9.305 1 97.19 186 VAL B N 1
ATOM 4544 C CA . VAL B 1 186 ? 24.5 14.672 8.93 1 97.19 186 VAL B CA 1
ATOM 4545 C C . VAL B 1 186 ? 24.547 14.797 7.41 1 97.19 186 VAL B C 1
ATOM 4547 O O . VAL B 1 186 ? 25.094 13.922 6.727 1 97.19 186 VAL B O 1
ATOM 4550 N N . THR B 1 187 ? 23.922 15.773 6.867 1 97.56 187 THR B N 1
ATOM 4551 C CA . THR B 1 187 ? 24.031 16.219 5.48 1 97.56 187 THR B CA 1
ATOM 4552 C C . THR B 1 187 ? 24.25 17.719 5.402 1 97.56 187 THR B C 1
ATOM 4554 O O . THR B 1 187 ? 23.297 18.5 5.43 1 97.56 187 THR B O 1
ATOM 4557 N N . GLY B 1 188 ? 25.5 18.141 5.203 1 96.88 188 GLY B N 1
ATOM 4558 C CA . GLY B 1 188 ? 25.844 19.547 5.324 1 96.88 188 GLY B CA 1
ATOM 4559 C C . GLY B 1 188 ? 25.594 20.109 6.719 1 96.88 188 GLY B C 1
ATOM 4560 O O . GLY B 1 188 ? 26.109 19.562 7.703 1 96.88 188 GLY B O 1
ATOM 4561 N N . ASN B 1 189 ? 24.703 21.203 6.762 1 97.31 189 ASN B N 1
ATOM 4562 C CA . ASN B 1 189 ? 24.391 21.766 8.078 1 97.31 189 ASN B CA 1
ATOM 4563 C C . ASN B 1 189 ? 23.062 21.25 8.602 1 97.31 189 ASN B C 1
ATOM 4565 O O . ASN B 1 189 ? 22.5 21.828 9.547 1 97.31 189 ASN B O 1
ATOM 4569 N N . SER B 1 190 ? 22.5 20.234 7.949 1 98 190 SER B N 1
ATOM 4570 C CA . SER B 1 190 ? 21.297 19.562 8.422 1 98 190 SER B CA 1
ATOM 4571 C C . SER B 1 190 ? 21.625 18.312 9.234 1 98 190 SER B C 1
ATOM 4573 O O . SER B 1 190 ? 22.484 17.531 8.844 1 98 190 SER B O 1
ATOM 4575 N N . VAL B 1 191 ? 21.031 18.203 10.375 1 98.44 191 VAL B N 1
ATOM 4576 C CA . VAL B 1 191 ? 21.188 17 11.195 1 98.44 191 VAL B CA 1
ATOM 4577 C C . VAL B 1 191 ? 19.828 16.328 11.391 1 98.44 191 VAL B C 1
ATOM 4579 O O . VAL B 1 191 ? 18.891 16.938 11.922 1 98.44 191 VAL B O 1
ATOM 4582 N N . TYR B 1 192 ? 19.734 15.164 10.898 1 98.44 192 TYR B N 1
ATOM 4583 C CA . TYR B 1 192 ? 18.578 14.32 11.125 1 98.44 192 TYR B CA 1
ATOM 4584 C C . TYR B 1 192 ? 18.781 13.422 12.336 1 98.44 192 TYR B C 1
ATOM 4586 O O . TYR B 1 192 ? 19.75 12.664 12.406 1 98.44 192 TYR B O 1
ATOM 4594 N N . VAL B 1 193 ? 17.922 13.477 13.281 1 98.44 193 VAL B N 1
ATOM 4595 C CA . VAL B 1 193 ? 18.047 12.703 14.508 1 98.44 193 VAL B CA 1
ATOM 4596 C C . VAL B 1 193 ? 17 11.594 14.531 1 98.44 193 VAL B C 1
ATOM 4598 O O . VAL B 1 193 ? 15.82 11.852 14.797 1 98.44 193 VAL B O 1
ATOM 4601 N N . ARG B 1 194 ? 17.375 10.398 14.336 1 98 194 ARG B N 1
ATOM 4602 C CA . ARG B 1 194 ? 16.469 9.25 14.281 1 98 194 ARG B CA 1
ATOM 4603 C C . ARG B 1 194 ? 16.297 8.625 15.656 1 98 194 ARG B C 1
ATOM 4605 O O . ARG B 1 194 ? 17.234 8 16.188 1 98 194 ARG B O 1
ATOM 4612 N N . PHE B 1 195 ? 15.164 8.836 16.203 1 97.69 195 PHE B N 1
ATOM 4613 C CA . PHE B 1 195 ? 14.797 8.234 17.484 1 97.69 195 PHE B CA 1
ATOM 4614 C C . PHE B 1 195 ? 14.133 6.879 17.266 1 97.69 195 PHE B C 1
ATOM 4616 O O . PHE B 1 195 ? 13.227 6.746 16.438 1 97.69 195 PHE B O 1
ATOM 4623 N N . SER B 1 196 ? 14.539 5.859 18.016 1 97.31 196 SER B N 1
ATOM 4624 C CA . SER B 1 196 ? 13.953 4.527 17.953 1 97.31 196 SER B CA 1
ATOM 4625 C C . SER B 1 196 ? 13.234 4.191 19.266 1 97.31 196 SER B C 1
ATOM 4627 O O . SER B 1 196 ? 13.797 4.352 20.344 1 97.31 196 SER B O 1
ATOM 4629 N N . TYR B 1 197 ? 12.023 3.711 19.078 1 97.12 197 TYR B N 1
ATOM 4630 C CA . TYR B 1 197 ? 11.203 3.432 20.25 1 97.12 197 TYR B CA 1
ATOM 4631 C C . TYR B 1 197 ? 10.703 1.992 20.234 1 97.12 197 TYR B C 1
ATOM 4633 O O . TYR B 1 197 ? 10.406 1.44 19.172 1 97.12 197 TYR B O 1
ATOM 4641 N N . ASP B 1 198 ? 10.641 1.353 21.359 1 96.75 198 ASP B N 1
ATOM 4642 C CA . ASP B 1 198 ? 9.812 0.166 21.578 1 96.75 198 ASP B CA 1
ATOM 4643 C C . ASP B 1 198 ? 8.367 0.549 21.859 1 96.75 198 ASP B C 1
ATOM 4645 O O . ASP B 1 198 ? 8.078 1.185 22.875 1 96.75 198 ASP B O 1
ATOM 4649 N N . THR B 1 199 ? 7.434 0.13 21.047 1 95.75 199 THR B N 1
ATOM 4650 C CA . THR B 1 199 ? 6.059 0.608 21.141 1 95.75 199 THR B CA 1
ATOM 4651 C C . THR B 1 199 ? 5.121 -0.524 21.562 1 95.75 199 THR B C 1
ATOM 4653 O O . THR B 1 199 ? 3.898 -0.375 21.5 1 95.75 199 THR B O 1
ATOM 4656 N N . LYS B 1 200 ? 5.637 -1.648 21.906 1 96.56 200 LYS B N 1
ATOM 4657 C CA . LYS B 1 200 ? 4.895 -2.818 22.375 1 96.56 200 LYS B CA 1
ATOM 4658 C C . LYS B 1 200 ? 3.857 -3.258 21.344 1 96.56 200 LYS B C 1
ATOM 4660 O O . LYS B 1 200 ? 4.195 -3.521 20.188 1 96.56 200 LYS B O 1
ATOM 4665 N N . ASP B 1 201 ? 2.572 -3.348 21.688 1 97.19 201 ASP B N 1
ATOM 4666 C CA . ASP B 1 201 ? 1.565 -3.938 20.812 1 97.19 201 ASP B CA 1
ATOM 4667 C C . ASP B 1 201 ? 0.986 -2.893 19.859 1 97.19 201 ASP B C 1
ATOM 4669 O O . ASP B 1 201 ? 0.203 -3.227 18.969 1 97.19 201 ASP B O 1
ATOM 4673 N N . ALA B 1 202 ? 1.356 -1.609 20 1 95.06 202 ALA B N 1
ATOM 4674 C CA . ALA B 1 202 ? 0.936 -0.571 19.062 1 95.06 202 ALA B CA 1
ATOM 4675 C C . ALA B 1 202 ? 1.916 -0.452 17.891 1 95.06 202 ALA B C 1
ATOM 4677 O O . ALA B 1 202 ? 3.105 -0.737 18.047 1 95.06 202 ALA B O 1
ATOM 4678 N N . MET B 1 203 ? 1.354 -0.095 16.734 1 94.25 203 MET B N 1
ATOM 4679 C CA . MET B 1 203 ? 2.285 0.343 15.695 1 94.25 203 MET B CA 1
ATOM 4680 C C . MET B 1 203 ? 3.127 1.518 16.188 1 94.25 203 MET B C 1
ATOM 4682 O O . MET B 1 203 ? 4.348 1.523 16.016 1 94.25 203 MET B O 1
ATOM 4686 N N . GLY B 1 204 ? 2.402 2.533 16.719 1 90.5 204 GLY B N 1
ATOM 4687 C CA . GLY B 1 204 ? 3.051 3.42 17.672 1 90.5 204 GLY B CA 1
ATOM 4688 C C . GLY B 1 204 ? 3.404 4.773 17.078 1 90.5 204 GLY B C 1
ATOM 4689 O O . GLY B 1 204 ? 4.09 5.574 17.719 1 90.5 204 GLY B O 1
ATOM 4690 N N . MET B 1 205 ? 2.949 5.164 15.875 1 89.88 205 MET B N 1
ATOM 4691 C CA . MET B 1 205 ? 3.363 6.41 15.234 1 89.88 205 MET B CA 1
ATOM 4692 C C . MET B 1 205 ? 2.895 7.617 16.047 1 89.88 205 MET B C 1
ATOM 4694 O O . MET B 1 205 ? 3.623 8.602 16.172 1 89.88 205 MET B O 1
ATOM 4698 N N . ASN B 1 206 ? 1.707 7.602 16.594 1 87.06 206 ASN B N 1
ATOM 4699 C CA . ASN B 1 206 ? 1.241 8.695 17.438 1 87.06 206 ASN B CA 1
ATOM 4700 C C . ASN B 1 206 ? 2.064 8.805 18.719 1 87.06 206 ASN B C 1
ATOM 4702 O O . ASN B 1 206 ? 2.447 9.906 19.125 1 87.06 206 ASN B O 1
ATOM 4706 N N . MET B 1 207 ? 2.301 7.754 19.297 1 90 207 MET B N 1
ATOM 4707 C CA . MET B 1 207 ? 3.076 7.68 20.531 1 90 207 MET B CA 1
ATOM 4708 C C . MET B 1 207 ? 4.488 8.219 20.328 1 90 207 MET B C 1
ATOM 4710 O O . MET B 1 207 ? 4.965 9.039 21.109 1 90 207 MET B O 1
ATOM 4714 N N . VAL B 1 208 ? 5.129 7.758 19.281 1 94.06 208 VAL B N 1
ATOM 4715 C CA . VAL B 1 208 ? 6.52 8.133 19.062 1 94.06 208 VAL B CA 1
ATOM 4716 C C . VAL B 1 208 ? 6.602 9.617 18.688 1 94.06 208 VAL B C 1
ATOM 4718 O O . VAL B 1 208 ? 7.586 10.289 19 1 94.06 208 VAL B O 1
ATOM 4721 N N . THR B 1 209 ? 5.574 10.102 18.016 1 93.19 209 THR B N 1
ATOM 4722 C CA . THR B 1 209 ? 5.523 11.516 17.672 1 93.19 209 THR B CA 1
ATOM 4723 C C . THR B 1 209 ? 5.441 12.375 18.938 1 93.19 209 THR B C 1
ATOM 4725 O O . THR B 1 209 ? 6.191 13.344 19.078 1 93.19 209 THR B O 1
ATOM 4728 N N . ILE B 1 210 ? 4.613 12.023 19.844 1 93.12 210 ILE B N 1
ATOM 4729 C CA . ILE B 1 210 ? 4.422 12.766 21.094 1 93.12 210 ILE B CA 1
ATOM 4730 C C . ILE B 1 210 ? 5.691 12.695 21.938 1 93.12 210 ILE B C 1
ATOM 4732 O O . ILE B 1 210 ? 6.156 13.719 22.453 1 93.12 210 ILE B O 1
ATOM 4736 N N . ALA B 1 211 ? 6.219 11.531 22.031 1 95.44 211 ALA B N 1
ATOM 4737 C CA . ALA B 1 211 ? 7.434 11.344 22.828 1 95.44 211 ALA B CA 1
ATOM 4738 C C . ALA B 1 211 ? 8.602 12.133 22.25 1 95.44 211 ALA B C 1
ATOM 4740 O O . ALA B 1 211 ? 9.359 12.758 22.984 1 95.44 211 ALA B O 1
ATOM 4741 N N . THR B 1 212 ? 8.734 12.094 20.969 1 96.31 212 THR B N 1
ATOM 4742 C CA . THR B 1 212 ? 9.82 12.812 20.297 1 96.31 212 THR B CA 1
ATOM 4743 C C . THR B 1 212 ? 9.656 14.32 20.469 1 96.31 212 THR B C 1
ATOM 4745 O O . THR B 1 212 ? 10.633 15.031 20.688 1 96.31 212 THR B O 1
ATOM 4748 N N . ASP B 1 213 ? 8.453 14.758 20.406 1 94.88 213 ASP B N 1
ATOM 4749 C CA . ASP B 1 213 ? 8.203 16.188 20.594 1 94.88 213 ASP B CA 1
ATOM 4750 C C . ASP B 1 213 ? 8.656 16.641 21.984 1 94.88 213 ASP B C 1
ATOM 4752 O O . ASP B 1 213 ? 9.203 17.734 22.125 1 94.88 213 ASP B O 1
ATOM 4756 N N . ALA B 1 214 ? 8.422 15.883 22.969 1 95.25 214 ALA B N 1
ATOM 4757 C CA . ALA B 1 214 ? 8.891 16.188 24.328 1 95.25 214 ALA B CA 1
ATOM 4758 C C . ALA B 1 214 ? 10.414 16.25 24.375 1 95.25 214 ALA B C 1
ATOM 4760 O O . ALA B 1 214 ? 10.984 17.125 25.031 1 95.25 214 ALA B O 1
ATOM 4761 N N . VAL B 1 215 ? 11.047 15.328 23.719 1 97.12 215 VAL B N 1
ATOM 4762 C CA . VAL B 1 215 ? 12.5 15.289 23.688 1 97.12 215 VAL B CA 1
ATOM 4763 C C . VAL B 1 215 ? 13.039 16.516 22.953 1 97.12 215 VAL B C 1
ATOM 4765 O O . VAL B 1 215 ? 14.086 17.062 23.312 1 97.12 215 VAL B O 1
ATOM 4768 N N . LEU B 1 216 ? 12.32 16.969 21.969 1 96.31 216 LEU B N 1
ATOM 4769 C CA . LEU B 1 216 ? 12.734 18.156 21.219 1 96.31 216 LEU B CA 1
ATOM 4770 C C . LEU B 1 216 ? 12.773 19.391 22.125 1 96.31 216 LEU B C 1
ATOM 4772 O O . LEU B 1 216 ? 13.609 20.266 21.938 1 96.31 216 LEU B O 1
ATOM 4776 N N . ASN B 1 217 ? 11.906 19.438 23.078 1 94.56 217 ASN B N 1
ATOM 4777 C CA . ASN B 1 217 ? 11.945 20.516 24.047 1 94.56 217 ASN B CA 1
ATOM 4778 C C . ASN B 1 217 ? 13.211 20.469 24.906 1 94.56 217 ASN B C 1
ATOM 4780 O O . ASN B 1 217 ? 13.789 21.5 25.219 1 94.56 217 ASN B O 1
ATOM 4784 N N . LEU B 1 218 ? 13.562 19.312 25.266 1 96.31 218 LEU B N 1
ATOM 4785 C CA . LEU B 1 218 ? 14.812 19.141 25.984 1 96.31 218 LEU B CA 1
ATOM 4786 C C . LEU B 1 218 ? 16 19.625 25.156 1 96.31 218 LEU B C 1
ATOM 4788 O O . LEU B 1 218 ? 16.875 20.312 25.656 1 96.31 218 LEU B O 1
ATOM 4792 N N . ILE B 1 219 ? 16.047 19.25 23.906 1 97.19 219 ILE B N 1
ATOM 4793 C CA . ILE B 1 219 ? 17.125 19.641 22.984 1 97.19 219 ILE B CA 1
ATOM 4794 C C . ILE B 1 219 ? 17.172 21.156 22.875 1 97.19 219 ILE B C 1
ATOM 4796 O O . ILE B 1 219 ? 18.25 21.766 22.922 1 97.19 219 ILE B O 1
ATOM 4800 N N . LYS B 1 220 ? 16.047 21.719 22.734 1 95.5 220 LYS B N 1
ATOM 4801 C CA . LYS B 1 220 ? 15.953 23.172 22.672 1 95.5 220 LYS B CA 1
ATOM 4802 C C . LYS B 1 220 ? 16.516 23.828 23.922 1 95.5 220 LYS B C 1
ATOM 4804 O O . LYS B 1 220 ? 17.312 24.766 23.859 1 95.5 220 LYS B O 1
ATOM 4809 N N . ASP B 1 221 ? 16.156 23.328 25.062 1 95.31 221 ASP B N 1
ATOM 4810 C CA . ASP B 1 221 ? 16.516 23.922 26.344 1 95.31 221 ASP B CA 1
ATOM 4811 C C . ASP B 1 221 ? 18 23.734 26.656 1 95.31 221 ASP B C 1
ATOM 4813 O O . ASP B 1 221 ? 18.656 24.625 27.203 1 95.31 221 ASP B O 1
ATOM 4817 N N . GLU B 1 222 ? 18.516 22.609 26.281 1 96.88 222 GLU B N 1
ATOM 4818 C CA . GLU B 1 222 ? 19.859 22.281 26.719 1 96.88 222 GLU B CA 1
ATOM 4819 C C . GLU B 1 222 ? 20.891 22.625 25.641 1 96.88 222 GLU B C 1
ATOM 4821 O O . GLU B 1 222 ? 21.969 23.141 25.953 1 96.88 222 GLU B O 1
ATOM 4826 N N . PHE B 1 223 ? 20.594 22.328 24.406 1 96.44 223 PHE B N 1
ATOM 4827 C CA . PHE B 1 223 ? 21.562 22.594 23.344 1 96.44 223 PHE B CA 1
ATOM 4828 C C . PHE B 1 223 ? 21.25 23.906 22.641 1 96.44 223 PHE B C 1
ATOM 4830 O O . PHE B 1 223 ? 22.141 24.562 22.094 1 96.44 223 PHE B O 1
ATOM 4837 N N . GLY B 1 224 ? 19.938 24.188 22.547 1 95.31 224 GLY B N 1
ATOM 4838 C CA . GLY B 1 224 ? 19.531 25.422 21.922 1 95.31 224 GLY B CA 1
ATOM 4839 C C . GLY B 1 224 ? 19.156 25.266 20.469 1 95.31 224 GLY B C 1
ATOM 4840 O O . GLY B 1 224 ? 18.984 26.25 19.75 1 95.31 224 GLY B O 1
ATOM 4841 N N . ALA B 1 225 ? 18.938 24.094 20.016 1 95.19 225 ALA B N 1
ATOM 4842 C CA . ALA B 1 225 ? 18.562 23.844 18.625 1 95.19 225 ALA B CA 1
ATOM 4843 C C . ALA B 1 225 ? 17.047 23.688 18.484 1 95.19 225 ALA B C 1
ATOM 4845 O O . ALA B 1 225 ? 16.406 23.016 19.312 1 95.19 225 ALA B O 1
ATOM 4846 N N . ILE B 1 226 ? 16.5 24.297 17.453 1 94.31 226 ILE B N 1
ATOM 4847 C CA . ILE B 1 226 ? 15.07 24.219 17.156 1 94.31 226 ILE B CA 1
ATOM 4848 C C . ILE B 1 226 ? 14.859 23.406 15.867 1 94.31 226 ILE B C 1
ATOM 4850 O O . ILE B 1 226 ? 15.477 23.688 14.844 1 94.31 226 ILE B O 1
ATOM 4854 N N . PRO B 1 227 ? 14.031 22.422 15.938 1 95.69 227 PRO B N 1
ATOM 4855 C CA . PRO B 1 227 ? 13.82 21.594 14.742 1 95.69 227 PRO B CA 1
ATOM 4856 C C . PRO B 1 227 ? 13.07 22.359 13.641 1 95.69 227 PRO B C 1
ATOM 4858 O O . PRO B 1 227 ? 12.164 23.125 13.93 1 95.69 227 PRO B O 1
ATOM 4861 N N . ILE B 1 228 ? 13.484 22.078 12.438 1 95.25 228 ILE B N 1
ATOM 4862 C CA . ILE B 1 228 ? 12.789 22.578 11.258 1 95.25 228 ILE B CA 1
ATOM 4863 C C . ILE B 1 228 ? 11.477 21.828 11.07 1 95.25 228 ILE B C 1
ATOM 4865 O O . ILE B 1 228 ? 10.469 22.406 10.664 1 95.25 228 ILE B O 1
ATOM 4869 N N . SER B 1 229 ? 11.523 20.562 11.352 1 96 229 SER B N 1
ATOM 4870 C CA . SER B 1 229 ? 10.359 19.688 11.242 1 96 229 SER B CA 1
ATOM 4871 C C . SER B 1 229 ? 10.484 18.484 12.172 1 96 229 SER B C 1
ATOM 4873 O O . SER B 1 229 ? 11.586 18 12.43 1 96 229 SER B O 1
ATOM 4875 N N . LEU B 1 230 ? 9.352 18.016 12.617 1 94.38 230 LEU B N 1
ATOM 4876 C CA . LEU B 1 230 ? 9.297 16.875 13.523 1 94.38 230 LEU B CA 1
ATOM 4877 C C . LEU B 1 230 ? 9.594 15.578 12.773 1 94.38 230 LEU B C 1
ATOM 4879 O O . LEU B 1 230 ? 9.914 14.562 13.391 1 94.38 230 LEU B O 1
ATOM 4883 N N . SER B 1 231 ? 9.492 15.602 11.516 1 95.25 231 SER B N 1
ATOM 4884 C CA . SER B 1 231 ? 9.789 14.469 10.641 1 95.25 231 SER B CA 1
ATOM 4885 C C . SER B 1 231 ? 10.594 14.906 9.422 1 95.25 231 SER B C 1
ATOM 4887 O O . SER B 1 231 ? 10.148 15.734 8.633 1 95.25 231 SER B O 1
ATOM 4889 N N . GLY B 1 232 ? 11.789 14.344 9.281 1 96.25 232 GLY B N 1
ATOM 4890 C CA . GLY B 1 232 ? 12.711 14.797 8.25 1 96.25 232 GLY B CA 1
ATOM 4891 C C . GLY B 1 232 ? 12.992 13.742 7.195 1 96.25 232 GLY B C 1
ATOM 4892 O O . GLY B 1 232 ? 13.984 13.836 6.473 1 96.25 232 GLY B O 1
ATOM 4893 N N . ASN B 1 233 ? 12.172 12.609 7.105 1 96.44 233 ASN B N 1
ATOM 4894 C CA . ASN B 1 233 ? 12.203 11.539 6.117 1 96.44 233 ASN B CA 1
ATOM 4895 C C . ASN B 1 233 ? 13.398 10.609 6.344 1 96.44 233 ASN B C 1
ATOM 4897 O O . ASN B 1 233 ? 13.766 9.836 5.453 1 96.44 233 ASN B O 1
ATOM 4901 N N . MET B 1 234 ? 13.984 10.711 7.535 1 95.06 234 MET B N 1
ATOM 4902 C CA . MET B 1 234 ? 15 9.727 7.91 1 95.06 234 MET B CA 1
ATOM 4903 C C . MET B 1 234 ? 14.398 8.641 8.789 1 95.06 234 MET B C 1
ATOM 4905 O O . MET B 1 234 ? 15.039 7.625 9.055 1 95.06 234 MET B O 1
ATOM 4909 N N . CYS B 1 235 ? 13.273 8.883 9.273 1 89.69 235 CYS B N 1
ATOM 4910 C CA . CYS B 1 235 ? 12.508 7.805 9.883 1 89.69 235 CYS B CA 1
ATOM 4911 C C . CYS B 1 235 ? 11.773 6.988 8.828 1 89.69 235 CYS B C 1
ATOM 4913 O O . CYS B 1 235 ? 11.438 5.824 9.062 1 89.69 235 CYS B O 1
ATOM 4915 N N . VAL B 1 236 ? 11.539 7.586 7.742 1 83.94 236 VAL B N 1
ATOM 4916 C CA . VAL B 1 236 ? 10.984 7.121 6.473 1 83.94 236 VAL B CA 1
ATOM 4917 C C . VAL B 1 236 ? 9.68 6.363 6.719 1 83.94 236 VAL B C 1
ATOM 4919 O O . VAL B 1 236 ? 9.633 5.137 6.605 1 83.94 236 VAL B O 1
ATOM 4922 N N . ASP B 1 237 ? 8.68 7.051 6.93 1 88.38 237 ASP B N 1
ATOM 4923 C CA . ASP B 1 237 ? 7.352 6.453 7.004 1 88.38 237 ASP B CA 1
ATOM 4924 C C . ASP B 1 237 ? 6.633 6.547 5.66 1 88.38 237 ASP B C 1
ATOM 4926 O O . ASP B 1 237 ? 6.645 7.598 5.016 1 88.38 237 ASP B O 1
ATOM 4930 N N . LYS B 1 238 ? 6.102 5.391 5.273 1 93.5 238 LYS B N 1
ATOM 4931 C CA . LYS B 1 238 ? 5.188 5.324 4.137 1 93.5 238 LYS B CA 1
ATOM 4932 C C . LYS B 1 238 ? 5.895 5.691 2.838 1 93.5 238 LYS B C 1
ATOM 4934 O O . LYS B 1 238 ? 5.316 6.355 1.975 1 93.5 238 LYS B O 1
ATOM 4939 N N . LYS B 1 239 ? 7.145 5.438 2.732 1 95.19 239 LYS B N 1
ATOM 4940 C CA . LYS B 1 239 ? 8 5.523 1.553 1 95.19 239 LYS B CA 1
ATOM 4941 C C . LYS B 1 239 ? 9 4.367 1.513 1 95.19 239 LYS B C 1
ATOM 4943 O O . LYS B 1 239 ? 9.461 3.9 2.557 1 95.19 239 LYS B O 1
ATOM 4948 N N . PRO B 1 240 ? 9.328 3.92 0.289 1 95.06 240 PRO B N 1
ATOM 4949 C CA . PRO B 1 240 ? 10.414 2.941 0.218 1 95.06 240 PRO B CA 1
ATOM 4950 C C . PRO B 1 240 ? 11.789 3.57 0.43 1 95.06 240 PRO B C 1
ATOM 4952 O O . PRO B 1 240 ? 12.102 4.598 -0.18 1 95.06 240 PRO B O 1
ATOM 4955 N N . ALA B 1 241 ? 12.609 3.033 1.278 1 96.31 241 ALA B N 1
ATOM 4956 C CA . ALA B 1 241 ? 13.938 3.594 1.532 1 96.31 241 ALA B CA 1
ATOM 4957 C C . ALA B 1 241 ? 14.914 2.51 1.968 1 96.31 241 ALA B C 1
ATOM 4959 O O . ALA B 1 241 ? 14.555 1.597 2.713 1 96.31 241 ALA B O 1
ATOM 4960 N N . ALA B 1 242 ? 16.141 2.654 1.58 1 96.12 242 ALA B N 1
ATOM 4961 C CA . ALA B 1 242 ? 17.219 1.72 1.919 1 96.12 242 ALA B CA 1
ATOM 4962 C C . ALA B 1 242 ? 17.453 1.689 3.424 1 96.12 242 ALA B C 1
ATOM 4964 O O . ALA B 1 242 ? 17.781 0.64 3.986 1 96.12 242 ALA B O 1
ATOM 4965 N N . ILE B 1 243 ? 17.312 2.781 4.102 1 96.44 243 ILE B N 1
ATOM 4966 C CA . ILE B 1 243 ? 17.609 2.855 5.523 1 96.44 243 ILE B CA 1
ATOM 4967 C C . ILE B 1 243 ? 16.719 1.891 6.293 1 96.44 243 ILE B C 1
ATOM 4969 O O . ILE B 1 243 ? 17.141 1.297 7.289 1 96.44 243 ILE B O 1
ATOM 4973 N N . ASN B 1 244 ? 15.461 1.741 5.898 1 96.44 244 ASN B N 1
ATOM 4974 C CA . ASN B 1 244 ? 14.562 0.798 6.555 1 96.44 244 ASN B CA 1
ATOM 4975 C C . ASN B 1 244 ? 14.992 -0.646 6.309 1 96.44 244 ASN B C 1
ATOM 4977 O O . ASN B 1 244 ? 14.828 -1.503 7.18 1 96.44 244 ASN B O 1
ATOM 4981 N N . ASN B 1 245 ? 15.477 -0.919 5.094 1 95.5 245 ASN B N 1
ATOM 4982 C CA . ASN B 1 245 ? 15.977 -2.256 4.785 1 95.5 245 ASN B CA 1
ATOM 4983 C C . ASN B 1 245 ? 17.203 -2.602 5.617 1 95.5 245 ASN B C 1
ATOM 4985 O O . ASN B 1 245 ? 17.422 -3.764 5.965 1 95.5 245 ASN B O 1
ATOM 4989 N N . ILE B 1 246 ? 18 -1.576 5.945 1 95.44 246 ILE B N 1
ATOM 4990 C CA . ILE B 1 246 ? 19.297 -1.801 6.57 1 95.44 246 ILE B CA 1
ATOM 4991 C C . ILE B 1 246 ? 19.156 -1.771 8.094 1 95.44 246 ILE B C 1
ATOM 4993 O O . ILE B 1 246 ? 19.625 -2.672 8.789 1 95.44 246 ILE B O 1
ATOM 4997 N N . LEU B 1 247 ? 18.391 -0.701 8.602 1 95.5 247 LEU B N 1
ATOM 4998 C CA . LEU B 1 247 ? 18.359 -0.492 10.047 1 95.5 247 LEU B CA 1
ATOM 4999 C C . LEU B 1 247 ? 17.062 -1.026 10.641 1 95.5 247 LEU B C 1
ATOM 5001 O O . LEU B 1 247 ? 16.938 -1.138 11.867 1 95.5 247 LEU B O 1
ATOM 5005 N N . GLY B 1 248 ? 16.141 -1.373 9.773 1 95 248 GLY B N 1
ATOM 5006 C CA . GLY B 1 248 ? 14.852 -1.84 10.25 1 95 248 GLY B CA 1
ATOM 5007 C C . GLY B 1 248 ? 13.938 -0.713 10.688 1 95 248 GLY B C 1
ATOM 5008 O O . GLY B 1 248 ? 14.391 0.404 10.938 1 95 248 GLY B O 1
ATOM 5009 N N . ARG B 1 249 ? 12.656 -0.941 10.727 1 96.69 249 ARG B N 1
ATOM 5010 C CA . ARG B 1 249 ? 11.578 -0.107 11.25 1 96.69 249 ARG B CA 1
ATOM 5011 C C . ARG B 1 249 ? 10.297 -0.919 11.438 1 96.69 249 ARG B C 1
ATOM 5013 O O . ARG B 1 249 ? 9.828 -1.576 10.508 1 96.69 249 ARG B O 1
ATOM 5020 N N . GLY B 1 250 ? 9.719 -0.799 12.531 1 96.5 250 GLY B N 1
ATOM 5021 C CA . GLY B 1 250 ? 8.727 -1.801 12.891 1 96.5 250 GLY B CA 1
ATOM 5022 C C . GLY B 1 250 ? 9.336 -3.158 13.188 1 96.5 250 GLY B C 1
ATOM 5023 O O . GLY B 1 250 ? 10.359 -3.25 13.867 1 96.5 250 GLY B O 1
ATOM 5024 N N . LYS B 1 251 ? 8.68 -4.242 12.766 1 98.12 251 LYS B N 1
ATOM 5025 C CA . LYS B 1 251 ? 9.203 -5.586 12.992 1 98.12 251 LYS B CA 1
ATOM 5026 C C . LYS B 1 251 ? 10.055 -6.051 11.812 1 98.12 251 LYS B C 1
ATOM 5028 O O . LYS B 1 251 ? 9.633 -5.977 10.664 1 98.12 251 LYS B O 1
ATOM 5033 N N . THR B 1 252 ? 11.289 -6.395 12.102 1 98.38 252 THR B N 1
ATOM 5034 C CA . THR B 1 252 ? 12.102 -7.152 11.156 1 98.38 252 THR B CA 1
ATOM 5035 C C . THR B 1 252 ? 11.922 -8.648 11.367 1 98.38 252 THR B C 1
ATOM 5037 O O . THR B 1 252 ? 12.234 -9.172 12.438 1 98.38 252 THR B O 1
ATOM 5040 N N . VAL B 1 253 ? 11.398 -9.289 10.367 1 98.75 253 VAL B N 1
ATOM 5041 C CA . VAL B 1 253 ? 11 -10.68 10.547 1 98.75 253 VAL B CA 1
ATOM 5042 C C . VAL B 1 253 ? 11.57 -11.531 9.422 1 98.75 253 VAL B C 1
ATOM 5044 O O . VAL B 1 253 ? 11.609 -11.109 8.266 1 98.75 253 VAL B O 1
ATOM 5047 N N . VAL B 1 254 ? 12.078 -12.719 9.758 1 98.75 254 VAL B N 1
ATOM 5048 C CA . VAL B 1 254 ? 12.547 -13.695 8.781 1 98.75 254 VAL B CA 1
ATOM 5049 C C . VAL B 1 254 ? 11.797 -15.008 8.961 1 98.75 254 VAL B C 1
ATOM 5051 O O . VAL B 1 254 ? 11.617 -15.484 10.086 1 98.75 254 VAL B O 1
ATOM 5054 N N . ALA B 1 255 ? 11.281 -15.555 7.938 1 98.94 255 ALA B N 1
ATOM 5055 C CA . ALA B 1 255 ? 10.625 -16.859 7.922 1 98.94 255 ALA B CA 1
ATOM 5056 C C . ALA B 1 255 ? 11.266 -17.781 6.895 1 98.94 255 ALA B C 1
ATOM 5058 O O . ALA B 1 255 ? 11.711 -17.328 5.836 1 98.94 255 ALA B O 1
ATOM 5059 N N . ASP B 1 256 ? 11.328 -19.094 7.191 1 98.88 256 ASP B N 1
ATOM 5060 C CA . ASP B 1 256 ? 11.898 -20.031 6.23 1 98.88 256 ASP B CA 1
ATOM 5061 C C . ASP B 1 256 ? 11.234 -21.406 6.332 1 98.88 256 ASP B C 1
ATOM 5063 O O . ASP B 1 256 ? 10.438 -21.641 7.242 1 98.88 256 ASP B O 1
ATOM 5067 N N . VAL B 1 257 ? 11.43 -22.203 5.363 1 98.88 257 VAL B N 1
ATOM 5068 C CA . VAL B 1 257 ? 10.977 -23.594 5.312 1 98.88 257 VAL B CA 1
ATOM 5069 C C . VAL B 1 257 ? 11.812 -24.375 4.301 1 98.88 257 VAL B C 1
ATOM 5071 O O . VAL B 1 257 ? 12.312 -23.797 3.328 1 98.88 257 VAL B O 1
ATOM 5074 N N . THR B 1 258 ? 12.086 -25.609 4.547 1 98.81 258 THR B N 1
ATOM 5075 C CA . THR B 1 258 ? 12.648 -26.516 3.547 1 98.81 258 THR B CA 1
ATOM 5076 C C . THR B 1 258 ? 11.562 -27.438 2.977 1 98.81 258 THR B C 1
ATOM 5078 O O . THR B 1 258 ? 10.922 -28.172 3.717 1 98.81 258 THR B O 1
ATOM 5081 N N . ILE B 1 259 ? 11.375 -27.375 1.707 1 98.88 259 ILE B N 1
ATOM 5082 C CA . ILE B 1 259 ? 10.32 -28.125 1.031 1 98.88 259 ILE B CA 1
ATOM 5083 C C . ILE B 1 259 ? 10.914 -29.359 0.362 1 98.88 259 ILE B C 1
ATOM 5085 O O . ILE B 1 259 ? 11.781 -29.25 -0.504 1 98.88 259 ILE B O 1
ATOM 5089 N N . PRO B 1 260 ? 10.438 -30.531 0.675 1 98.62 260 PRO B N 1
ATOM 5090 C CA . PRO B 1 260 ? 10.914 -31.734 -0.004 1 98.62 260 PRO B CA 1
ATOM 5091 C C . PRO B 1 260 ? 10.688 -31.688 -1.514 1 98.62 260 PRO B C 1
ATOM 5093 O O . PRO B 1 260 ? 9.648 -31.219 -1.974 1 98.62 260 PRO B O 1
ATOM 5096 N N . ALA B 1 261 ? 11.609 -32.25 -2.246 1 98.31 261 ALA B N 1
ATOM 5097 C CA . ALA B 1 261 ? 11.562 -32.281 -3.705 1 98.31 261 ALA B CA 1
ATOM 5098 C C . ALA B 1 261 ? 10.25 -32.875 -4.207 1 98.31 261 ALA B C 1
ATOM 5100 O O . ALA B 1 261 ? 9.664 -32.375 -5.172 1 98.31 261 ALA B O 1
ATOM 5101 N N . GLU B 1 262 ? 9.812 -33.875 -3.592 1 97.75 262 GLU B N 1
ATOM 5102 C CA . GLU B 1 262 ? 8.586 -34.562 -3.996 1 97.75 262 GLU B CA 1
ATOM 5103 C C . GLU B 1 262 ? 7.379 -33.625 -3.896 1 97.75 262 GLU B C 1
ATOM 5105 O O . GLU B 1 262 ? 6.488 -33.688 -4.746 1 97.75 262 GLU B O 1
ATOM 5110 N N . LEU B 1 263 ? 7.367 -32.906 -2.885 1 97.62 263 LEU B N 1
ATOM 5111 C CA . LEU B 1 263 ? 6.258 -31.984 -2.684 1 97.62 263 LEU B CA 1
ATOM 5112 C C . LEU B 1 263 ? 6.285 -30.875 -3.723 1 97.62 263 LEU B C 1
ATOM 5114 O O . LEU B 1 263 ? 5.234 -30.406 -4.172 1 97.62 263 LEU B O 1
ATOM 5118 N N . VAL B 1 264 ? 7.449 -30.328 -4.062 1 98.12 264 VAL B N 1
ATOM 5119 C CA . VAL B 1 264 ? 7.59 -29.344 -5.121 1 98.12 264 VAL B CA 1
ATOM 5120 C C . VAL B 1 264 ? 6.992 -29.875 -6.418 1 98.12 264 VAL B C 1
ATOM 5122 O O . VAL B 1 264 ? 6.207 -29.188 -7.078 1 98.12 264 VAL B O 1
ATOM 5125 N N . GLU B 1 265 ? 7.281 -31.062 -6.754 1 97.12 265 GLU B N 1
ATOM 5126 C CA . GLU B 1 265 ? 6.82 -31.672 -7.996 1 97.12 265 GLU B CA 1
ATOM 5127 C C . GLU B 1 265 ? 5.32 -31.938 -7.957 1 97.12 265 GLU B C 1
ATOM 5129 O O . GLU B 1 265 ? 4.605 -31.641 -8.922 1 97.12 265 GLU B O 1
ATOM 5134 N N . LYS B 1 266 ? 4.852 -32.469 -6.887 1 96.44 266 LYS B N 1
ATOM 5135 C CA . LYS B 1 266 ? 3.465 -32.906 -6.793 1 96.44 266 LYS B CA 1
ATOM 5136 C C . LYS B 1 266 ? 2.516 -31.734 -6.598 1 96.44 266 LYS B C 1
ATOM 5138 O O . LYS B 1 266 ? 1.421 -31.703 -7.164 1 96.44 266 LYS B O 1
ATOM 5143 N N . ARG B 1 267 ? 2.908 -30.75 -5.789 1 96 267 ARG B N 1
ATOM 5144 C CA . ARG B 1 267 ? 1.977 -29.703 -5.379 1 96 267 ARG B CA 1
ATOM 5145 C C . ARG B 1 267 ? 2.205 -28.422 -6.172 1 96 267 ARG B C 1
ATOM 5147 O O . ARG B 1 267 ? 1.266 -27.672 -6.422 1 96 267 ARG B O 1
ATOM 5154 N N . LEU B 1 268 ? 3.449 -28.156 -6.508 1 97 268 LEU B N 1
ATOM 5155 C CA . LEU B 1 268 ? 3.744 -26.938 -7.242 1 97 268 LEU B CA 1
ATOM 5156 C C . LEU B 1 268 ? 3.932 -27.219 -8.727 1 97 268 LEU B C 1
ATOM 5158 O O . LEU B 1 268 ? 4.07 -26.297 -9.531 1 97 268 LEU B O 1
ATOM 5162 N N . LYS B 1 269 ? 4.004 -28.484 -9.094 1 96 269 LYS B N 1
ATOM 5163 C CA . LYS B 1 269 ? 3.982 -28.953 -10.477 1 96 269 LYS B CA 1
ATOM 5164 C C . LYS B 1 269 ? 5.188 -28.438 -11.258 1 96 269 LYS B C 1
ATOM 5166 O O . LYS B 1 269 ? 5.062 -28.078 -12.43 1 96 269 LYS B O 1
ATOM 5171 N N . CYS B 1 270 ? 6.301 -28.344 -10.562 1 96 270 CYS B N 1
ATOM 5172 C CA . CYS B 1 270 ? 7.566 -27.953 -11.18 1 96 270 CYS B CA 1
ATOM 5173 C C . CYS B 1 270 ? 8.734 -28.703 -10.539 1 96 270 CYS B C 1
ATOM 5175 O O . CYS B 1 270 ? 8.523 -29.609 -9.734 1 96 270 CYS B O 1
ATOM 5177 N N . LYS B 1 271 ? 9.938 -28.438 -11.039 1 96.75 271 LYS B N 1
ATOM 5178 C CA . LYS B 1 271 ? 11.133 -29.047 -10.469 1 96.75 271 LYS B CA 1
ATOM 5179 C C . LYS B 1 271 ? 11.828 -28.078 -9.5 1 96.75 271 LYS B C 1
ATOM 5181 O O . LYS B 1 271 ? 11.789 -26.875 -9.695 1 96.75 271 LYS B O 1
ATOM 5186 N N . PRO B 1 272 ? 12.469 -28.672 -8.508 1 97.94 272 PRO B N 1
ATOM 5187 C CA . PRO B 1 272 ? 13.219 -27.828 -7.574 1 97.94 272 PRO B CA 1
ATOM 5188 C C . PRO B 1 272 ? 14.195 -26.891 -8.281 1 97.94 272 PRO B C 1
ATOM 5190 O O . PRO B 1 272 ? 14.258 -25.703 -7.957 1 97.94 272 PRO B O 1
ATOM 5193 N N . GLU B 1 273 ? 14.914 -27.406 -9.297 1 97.06 273 GLU B N 1
ATOM 5194 C CA . GLU B 1 273 ? 15.914 -26.625 -10.008 1 97.06 273 GLU B CA 1
ATOM 5195 C C . GLU B 1 273 ? 15.266 -25.453 -10.75 1 97.06 273 GLU B C 1
ATOM 5197 O O . GLU B 1 273 ? 15.828 -24.344 -10.789 1 97.06 273 GLU B O 1
ATOM 5202 N N . THR B 1 274 ? 14.141 -25.703 -11.328 1 96.69 274 THR B N 1
ATOM 5203 C CA . THR B 1 274 ? 13.461 -24.672 -12.086 1 96.69 274 THR B CA 1
ATOM 5204 C C . THR B 1 274 ? 12.922 -23.578 -11.164 1 96.69 274 THR B C 1
ATOM 5206 O O . THR B 1 274 ? 12.938 -22.391 -11.5 1 96.69 274 THR B O 1
ATOM 5209 N N . MET B 1 275 ? 12.414 -24 -10.055 1 97.44 275 MET B N 1
ATOM 5210 C CA . MET B 1 275 ? 11.914 -23.047 -9.07 1 97.44 275 MET B CA 1
ATOM 5211 C C . MET B 1 275 ? 13.023 -22.109 -8.594 1 97.44 275 MET B C 1
ATOM 5213 O O . MET B 1 275 ? 12.836 -20.891 -8.523 1 97.44 275 MET B O 1
ATOM 5217 N N . VAL B 1 276 ? 14.188 -22.641 -8.297 1 97.88 276 VAL B N 1
ATOM 5218 C CA . VAL B 1 276 ? 15.344 -21.875 -7.832 1 97.88 276 VAL B CA 1
ATOM 5219 C C . VAL B 1 276 ? 15.82 -20.938 -8.938 1 97.88 276 VAL B C 1
ATOM 5221 O O . VAL B 1 276 ? 16.203 -19.797 -8.672 1 97.88 276 VAL B O 1
ATOM 5224 N N . GLU B 1 277 ? 15.789 -21.391 -10.148 1 97.19 277 GLU B N 1
ATOM 5225 C CA . GLU B 1 277 ? 16.203 -20.594 -11.289 1 97.19 277 GLU B CA 1
ATOM 5226 C C . GLU B 1 277 ? 15.289 -19.391 -11.477 1 97.19 277 GLU B C 1
ATOM 5228 O O . GLU B 1 277 ? 15.75 -18.281 -11.773 1 97.19 277 GLU B O 1
ATOM 5233 N N . VAL B 1 278 ? 14.008 -19.609 -11.367 1 97.81 278 VAL B N 1
ATOM 5234 C CA . VAL B 1 278 ? 13.047 -18.516 -11.508 1 97.81 278 VAL B CA 1
ATOM 5235 C C . VAL B 1 278 ? 13.297 -17.469 -10.422 1 97.81 278 VAL B C 1
ATOM 5237 O O . VAL B 1 278 ? 13.352 -16.266 -10.711 1 97.81 278 VAL B O 1
ATOM 5240 N N . ASN B 1 279 ? 13.469 -17.906 -9.172 1 98.31 279 ASN B N 1
ATOM 5241 C CA . ASN B 1 279 ? 13.75 -16.969 -8.102 1 98.31 279 ASN B CA 1
ATOM 5242 C C . ASN B 1 279 ? 15.031 -16.172 -8.375 1 98.31 279 ASN B C 1
ATOM 5244 O O . ASN B 1 279 ? 15.078 -14.961 -8.156 1 98.31 279 ASN B O 1
ATOM 5248 N N . TYR B 1 280 ? 16.062 -16.953 -8.844 1 97.62 280 TYR B N 1
ATOM 5249 C CA . TYR B 1 280 ? 17.359 -16.344 -9.109 1 97.62 280 TYR B CA 1
ATOM 5250 C C . TYR B 1 280 ? 17.25 -15.266 -10.18 1 97.62 280 TYR B C 1
ATOM 5252 O O . TYR B 1 280 ? 17.688 -14.133 -9.969 1 97.62 280 TYR B O 1
ATOM 5260 N N . ARG B 1 281 ? 16.625 -15.477 -11.234 1 97.19 281 ARG B N 1
ATOM 5261 C CA . ARG B 1 281 ? 16.641 -14.578 -12.375 1 97.19 281 ARG B CA 1
ATOM 5262 C C . ARG B 1 281 ? 15.562 -13.5 -12.234 1 97.19 281 ARG B C 1
ATOM 5264 O O . ARG B 1 281 ? 15.75 -12.367 -12.688 1 97.19 281 ARG B O 1
ATOM 5271 N N . LYS B 1 282 ? 14.445 -13.867 -11.625 1 97.62 282 LYS B N 1
ATOM 5272 C CA . LYS B 1 282 ? 13.352 -12.914 -11.453 1 97.62 282 LYS B CA 1
ATOM 5273 C C . LYS B 1 282 ? 13.57 -12.039 -10.219 1 97.62 282 LYS B C 1
ATOM 5275 O O . LYS B 1 282 ? 13.82 -10.836 -10.336 1 97.62 282 LYS B O 1
ATOM 5280 N N . ASN B 1 283 ? 13.547 -12.625 -9.023 1 97.88 283 ASN B N 1
ATOM 5281 C CA . ASN B 1 283 ? 13.516 -11.875 -7.77 1 97.88 283 ASN B CA 1
ATOM 5282 C C . ASN B 1 283 ? 14.852 -11.195 -7.484 1 97.88 283 ASN B C 1
ATOM 5284 O O . ASN B 1 283 ? 14.883 -10.102 -6.926 1 97.88 283 ASN B O 1
ATOM 5288 N N . LEU B 1 284 ? 15.969 -11.891 -7.852 1 97 284 LEU B N 1
ATOM 5289 C CA . LEU B 1 284 ? 17.266 -11.328 -7.484 1 97 284 LEU B CA 1
ATOM 5290 C C . LEU B 1 284 ? 17.844 -10.508 -8.625 1 97 284 LEU B C 1
ATOM 5292 O O . LEU B 1 284 ? 17.906 -9.273 -8.547 1 97 284 LEU B O 1
ATOM 5296 N N . LEU B 1 285 ? 18.156 -11.102 -9.828 1 96.69 285 LEU B N 1
ATOM 5297 C CA . LEU B 1 285 ? 18.812 -10.391 -10.914 1 96.69 285 LEU B CA 1
ATOM 5298 C C . LEU B 1 285 ? 17.891 -9.344 -11.516 1 96.69 285 LEU B C 1
ATOM 5300 O O . LEU B 1 285 ? 18.328 -8.234 -11.828 1 96.69 285 LEU B O 1
ATOM 5304 N N . GLY B 1 286 ? 16.656 -9.758 -11.719 1 97.5 286 GLY B N 1
ATOM 5305 C CA . GLY B 1 286 ? 15.711 -8.812 -12.273 1 97.5 286 GLY B CA 1
ATOM 5306 C C . GLY B 1 286 ? 15.516 -7.582 -11.414 1 97.5 286 GLY B C 1
ATOM 5307 O O . GLY B 1 286 ? 15.477 -6.457 -11.922 1 97.5 286 GLY B O 1
ATOM 5308 N N . SER B 1 287 ? 15.414 -7.734 -10.141 1 97.69 287 SER B N 1
ATOM 5309 C CA . SER B 1 287 ? 15.258 -6.621 -9.203 1 97.69 287 SER B CA 1
ATOM 5310 C C . SER B 1 287 ? 16.516 -5.75 -9.172 1 97.69 287 SER B C 1
ATOM 5312 O O . SER B 1 287 ? 16.422 -4.523 -9.109 1 97.69 287 SER B O 1
ATOM 5314 N N . ALA B 1 288 ? 17.641 -6.414 -9.164 1 96.19 288 ALA B N 1
ATOM 5315 C CA . ALA B 1 288 ? 18.906 -5.664 -9.195 1 96.19 288 ALA B CA 1
ATOM 5316 C C . ALA B 1 288 ? 18.969 -4.77 -10.43 1 96.19 288 ALA B C 1
ATOM 5318 O O . ALA B 1 288 ? 19.328 -3.594 -10.336 1 96.19 288 ALA B O 1
ATOM 5319 N N . ARG B 1 289 ? 18.641 -5.367 -11.562 1 96.06 289 ARG B N 1
ATOM 5320 C CA . ARG B 1 289 ? 18.734 -4.637 -12.82 1 96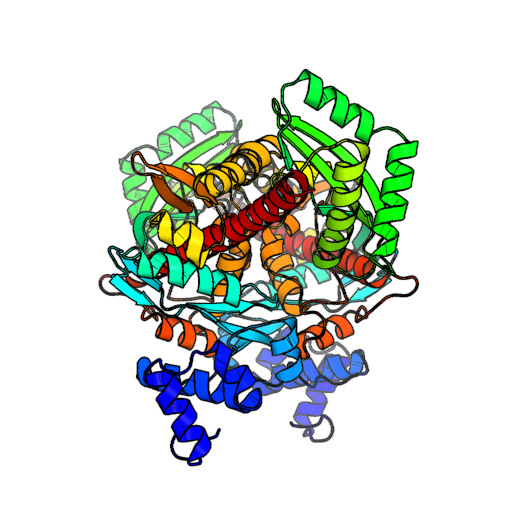.06 289 ARG B CA 1
ATOM 5321 C C . ARG B 1 289 ? 17.703 -3.504 -12.867 1 96.06 289 ARG B C 1
ATOM 5323 O O . ARG B 1 289 ? 17.953 -2.459 -13.469 1 96.06 289 ARG B O 1
ATOM 5330 N N . ALA B 1 290 ? 16.609 -3.668 -12.219 1 97 290 ALA B N 1
ATOM 5331 C CA . ALA B 1 290 ? 15.523 -2.684 -12.219 1 97 290 ALA B CA 1
ATOM 5332 C C . ALA B 1 290 ? 15.781 -1.586 -11.188 1 97 290 ALA B C 1
ATOM 5334 O O . ALA B 1 290 ? 15.07 -0.579 -11.148 1 97 290 ALA B O 1
ATOM 5335 N N . GLY B 1 291 ? 16.844 -1.671 -10.375 1 96.81 291 GLY B N 1
ATOM 5336 C CA . GLY B 1 291 ? 17.047 -0.745 -9.273 1 96.81 291 GLY B CA 1
ATOM 5337 C C . GLY B 1 291 ? 15.945 -0.8 -8.234 1 96.81 291 GLY B C 1
ATOM 5338 O O . GLY B 1 291 ? 15.406 0.235 -7.836 1 96.81 291 GLY B O 1
ATOM 5339 N N . SER B 1 292 ? 15.555 -2.021 -7.855 1 96.44 292 SER B N 1
ATOM 5340 C CA . SER B 1 292 ? 14.453 -2.211 -6.914 1 96.44 292 SER B CA 1
ATOM 5341 C C . SER B 1 292 ? 14.961 -2.285 -5.48 1 96.44 292 SER B C 1
ATOM 5343 O O . SER B 1 292 ? 16.109 -2.678 -5.238 1 96.44 292 SER B O 1
ATOM 5345 N N . LEU B 1 293 ? 14.117 -1.863 -4.531 1 95.88 293 LEU B N 1
ATOM 5346 C CA . LEU B 1 293 ? 14.406 -2.049 -3.111 1 95.88 293 LEU B CA 1
ATOM 5347 C C . LEU B 1 293 ? 13.68 -3.275 -2.566 1 95.88 293 LEU B C 1
ATOM 5349 O O . LEU B 1 293 ? 13.836 -3.627 -1.396 1 95.88 293 LEU B O 1
ATOM 5353 N N . GLY B 1 294 ? 12.875 -3.949 -3.332 1 95.62 294 GLY B N 1
ATOM 5354 C CA . GLY B 1 294 ? 12.234 -5.215 -3.02 1 95.62 294 GLY B CA 1
ATOM 5355 C C . GLY B 1 294 ? 12.656 -6.344 -3.943 1 95.62 294 GLY B C 1
ATOM 5356 O O . GLY B 1 294 ? 12.586 -6.207 -5.168 1 95.62 294 GLY B O 1
ATOM 5357 N N . TYR B 1 295 ? 13.102 -7.453 -3.428 1 97.5 295 TYR B N 1
ATOM 5358 C CA . TYR B 1 295 ? 13.555 -8.625 -4.164 1 97.5 295 TYR B CA 1
ATOM 5359 C C . TYR B 1 295 ? 12.609 -9.805 -3.947 1 97.5 295 TYR B C 1
ATOM 5361 O O . TYR B 1 295 ? 12.984 -10.789 -3.303 1 97.5 295 TYR B O 1
ATOM 5369 N N . ASN B 1 296 ? 11.398 -9.625 -4.492 1 98.19 296 ASN B N 1
ATOM 5370 C CA . ASN B 1 296 ? 10.352 -10.609 -4.242 1 98.19 296 ASN B CA 1
ATOM 5371 C C . ASN B 1 296 ? 9.391 -10.727 -5.426 1 98.19 296 ASN B C 1
ATOM 5373 O O . ASN B 1 296 ? 9.578 -10.062 -6.449 1 98.19 296 ASN B O 1
ATOM 5377 N N . ALA B 1 297 ? 8.461 -11.625 -5.348 1 97.5 297 ALA B N 1
ATOM 5378 C CA . ALA B 1 297 ? 7.508 -11.852 -6.434 1 97.5 297 ALA B CA 1
ATOM 5379 C C . ALA B 1 297 ? 6.262 -10.992 -6.262 1 97.5 297 ALA B C 1
ATOM 5381 O O . ALA B 1 297 ? 5.867 -10.266 -7.184 1 97.5 297 ALA B O 1
ATOM 5382 N N . HIS B 1 298 ? 5.633 -11.039 -5.086 1 97.25 298 HIS B N 1
ATOM 5383 C CA . HIS B 1 298 ? 4.398 -10.281 -4.91 1 97.25 298 HIS B CA 1
ATOM 5384 C C . HIS B 1 298 ? 4.059 -10.117 -3.432 1 97.25 298 HIS B C 1
ATOM 5386 O O . HIS B 1 298 ? 2.902 -10.273 -3.033 1 97.25 298 HIS B O 1
ATOM 5392 N N . ALA B 1 299 ? 5.02 -9.914 -2.594 1 98.44 299 ALA B N 1
ATOM 5393 C CA . ALA B 1 299 ? 4.844 -9.727 -1.155 1 98.44 299 ALA B CA 1
ATOM 5394 C C . ALA B 1 299 ? 3.775 -8.672 -0.866 1 98.44 299 ALA B C 1
ATOM 5396 O O . ALA B 1 299 ? 2.988 -8.82 0.072 1 98.44 299 ALA B O 1
ATOM 5397 N N . ALA B 1 300 ? 3.678 -7.641 -1.676 1 98.31 300 ALA B N 1
ATOM 5398 C CA . ALA B 1 300 ? 2.777 -6.512 -1.455 1 98.31 300 ALA B CA 1
ATOM 5399 C C . ALA B 1 300 ? 1.32 -6.961 -1.457 1 98.31 300 ALA B C 1
ATOM 5401 O O . ALA B 1 300 ? 0.493 -6.41 -0.727 1 98.31 300 ALA B O 1
ATOM 5402 N N . ASN B 1 301 ? 1.012 -7.949 -2.256 1 98.12 301 ASN B N 1
ATOM 5403 C CA . ASN B 1 301 ? -0.357 -8.453 -2.299 1 98.12 301 ASN B CA 1
ATOM 5404 C C . ASN B 1 301 ? -0.79 -9.016 -0.948 1 98.12 301 ASN B C 1
ATOM 5406 O O . ASN B 1 301 ? -1.893 -8.734 -0.477 1 98.12 301 ASN B O 1
ATOM 5410 N N . ILE B 1 302 ? 0.064 -9.836 -0.339 1 98.62 302 ILE B N 1
ATOM 5411 C CA . ILE B 1 302 ? -0.256 -10.484 0.926 1 98.62 302 ILE B CA 1
ATOM 5412 C C . ILE B 1 302 ? -0.28 -9.453 2.049 1 98.62 302 ILE B C 1
ATOM 5414 O O . ILE B 1 302 ? -1.2 -9.438 2.871 1 98.62 302 ILE B O 1
ATOM 5418 N N . ILE B 1 303 ? 0.717 -8.547 2.064 1 98.56 303 ILE B N 1
ATOM 5419 C CA . ILE B 1 303 ? 0.806 -7.512 3.088 1 98.56 303 ILE B CA 1
ATOM 5420 C C . ILE B 1 303 ? -0.431 -6.621 3.023 1 98.56 303 ILE B C 1
ATOM 5422 O O . ILE B 1 303 ? -1.069 -6.359 4.047 1 98.56 303 ILE B O 1
ATOM 5426 N N . ALA B 1 304 ? -0.778 -6.168 1.818 1 98.56 304 ALA B N 1
ATOM 5427 C CA . ALA B 1 304 ? -1.941 -5.297 1.661 1 98.56 304 ALA B CA 1
ATOM 5428 C C . ALA B 1 304 ? -3.215 -5.996 2.133 1 98.56 304 ALA B C 1
ATOM 5430 O O . ALA B 1 304 ? -4.012 -5.414 2.871 1 98.56 304 ALA B O 1
ATOM 5431 N N . ALA B 1 305 ? -3.41 -7.25 1.718 1 98.69 305 ALA B N 1
ATOM 5432 C CA . ALA B 1 305 ? -4.625 -7.996 2.041 1 98.69 305 ALA B CA 1
ATOM 5433 C C . ALA B 1 305 ? -4.766 -8.188 3.549 1 98.69 305 ALA B C 1
ATOM 5435 O O . ALA B 1 305 ? -5.848 -7.992 4.109 1 98.69 305 ALA B O 1
ATOM 5436 N N . MET B 1 306 ? -3.717 -8.547 4.215 1 98.75 306 MET B N 1
ATOM 5437 C CA . MET B 1 306 ? -3.793 -8.82 5.648 1 98.75 306 MET B CA 1
ATOM 5438 C C . MET B 1 306 ? -3.809 -7.527 6.453 1 98.75 306 MET B C 1
ATOM 5440 O O . MET B 1 306 ? -4.402 -7.469 7.531 1 98.75 306 MET B O 1
ATOM 5444 N N . TYR B 1 307 ? -3.115 -6.445 5.938 1 98.69 307 TYR B N 1
ATOM 5445 C CA . TYR B 1 307 ? -3.207 -5.145 6.59 1 98.69 307 TYR B CA 1
ATOM 5446 C C . TYR B 1 307 ? -4.648 -4.656 6.633 1 98.69 307 TYR B C 1
ATOM 5448 O O . TYR B 1 307 ? -5.141 -4.246 7.688 1 98.69 307 TYR B O 1
ATOM 5456 N N . ILE B 1 308 ? -5.309 -4.727 5.496 1 98.69 308 ILE B N 1
ATOM 5457 C CA . ILE B 1 308 ? -6.695 -4.273 5.41 1 98.69 308 ILE B CA 1
ATOM 5458 C C . ILE B 1 308 ? -7.582 -5.164 6.281 1 98.69 308 ILE B C 1
ATOM 5460 O O . ILE B 1 308 ? -8.414 -4.668 7.043 1 98.69 308 ILE B O 1
ATOM 5464 N N . ALA B 1 309 ? -7.371 -6.453 6.293 1 98.75 309 ALA B N 1
ATOM 5465 C CA . ALA B 1 309 ? -8.18 -7.402 7.055 1 98.75 309 ALA B CA 1
ATOM 5466 C C . ALA B 1 309 ? -8.039 -7.16 8.555 1 98.75 309 ALA B C 1
ATOM 5468 O O . ALA B 1 309 ? -9.008 -7.297 9.305 1 98.75 309 ALA B O 1
ATOM 5469 N N . CYS B 1 310 ? -6.836 -6.77 8.969 1 98.5 310 CYS B N 1
ATOM 5470 C CA . CYS B 1 310 ? -6.543 -6.734 10.398 1 98.5 310 CYS B CA 1
ATOM 5471 C C . CYS B 1 310 ? -6.516 -5.301 10.914 1 98.5 310 CYS B C 1
ATOM 5473 O O . CYS B 1 310 ? -6.086 -5.047 12.039 1 98.5 310 CYS B O 1
ATOM 5475 N N . GLY B 1 311 ? -6.922 -4.344 10.062 1 97.69 311 GLY B N 1
ATOM 5476 C CA . GLY B 1 311 ? -7.062 -2.967 10.508 1 97.69 311 GLY B CA 1
ATOM 5477 C C . GLY B 1 311 ? -5.738 -2.234 10.609 1 97.69 311 GLY B C 1
ATOM 5478 O O . GLY B 1 311 ? -5.602 -1.294 11.391 1 97.69 311 GLY B O 1
ATOM 5479 N N . GLN B 1 312 ? -4.68 -2.775 9.922 1 97.69 312 GLN B N 1
ATOM 5480 C CA . GLN B 1 312 ? -3.434 -2.02 9.82 1 97.69 312 GLN B CA 1
ATOM 5481 C C . GLN B 1 312 ? -3.574 -0.865 8.836 1 97.69 312 GLN B C 1
ATOM 5483 O O . GLN B 1 312 ? -4.535 -0.812 8.062 1 97.69 312 GLN B O 1
ATOM 5488 N N . ASP B 1 313 ? -2.713 0.125 8.883 1 95.81 313 ASP B N 1
ATOM 5489 C CA . ASP B 1 313 ? -2.668 1.242 7.945 1 95.81 313 ASP B CA 1
ATOM 5490 C C . ASP B 1 313 ? -2.107 0.801 6.594 1 95.81 313 ASP B C 1
ATOM 5492 O O . ASP B 1 313 ? -0.913 0.525 6.473 1 95.81 313 ASP B O 1
ATOM 5496 N N . PRO B 1 314 ? -2.918 0.788 5.52 1 96.25 314 PRO B N 1
ATOM 5497 C CA . PRO B 1 314 ? -2.473 0.264 4.227 1 96.25 314 PRO B CA 1
ATOM 5498 C C . PRO B 1 314 ? -1.39 1.126 3.584 1 96.25 314 PRO B C 1
ATOM 5500 O O . PRO B 1 314 ? -0.694 0.67 2.674 1 96.25 314 PRO B O 1
ATOM 5503 N N . ALA B 1 315 ? -1.254 2.361 3.984 1 96.81 315 ALA B N 1
ATOM 5504 C CA . ALA B 1 315 ? -0.176 3.191 3.455 1 96.81 315 ALA B CA 1
ATOM 5505 C C . ALA B 1 315 ? 1.188 2.584 3.768 1 96.81 315 ALA B C 1
ATOM 5507 O O . ALA B 1 315 ? 2.162 2.826 3.051 1 96.81 315 ALA B O 1
ATOM 5508 N N . HIS B 1 316 ? 1.273 1.733 4.812 1 97.06 316 HIS B N 1
ATOM 5509 C CA . HIS B 1 316 ? 2.533 1.128 5.234 1 97.06 316 HIS B CA 1
ATOM 5510 C C . HIS B 1 316 ? 2.854 -0.109 4.402 1 97.06 316 HIS B C 1
ATOM 5512 O O . HIS B 1 316 ? 3.893 -0.744 4.602 1 97.06 316 HIS B O 1
ATOM 5518 N N . VAL B 1 317 ? 2.023 -0.443 3.428 1 97.5 317 VAL B N 1
ATOM 5519 C CA . VAL B 1 317 ? 2.357 -1.517 2.498 1 97.5 317 VAL B CA 1
ATOM 5520 C C . VAL B 1 317 ? 3.664 -1.19 1.779 1 97.5 317 VAL B C 1
ATOM 5522 O O . VAL B 1 317 ? 4.461 -2.086 1.491 1 97.5 317 VAL B O 1
ATOM 5525 N N . VAL B 1 318 ? 3.92 0.086 1.573 1 96.94 318 VAL B N 1
ATOM 5526 C CA . VAL B 1 318 ? 5.066 0.564 0.809 1 96.94 318 VAL B CA 1
ATOM 5527 C C . VAL B 1 318 ? 6.359 0.038 1.432 1 96.94 318 VAL B C 1
ATOM 5529 O O . VAL B 1 318 ? 7.191 -0.558 0.742 1 96.94 318 VAL B O 1
ATOM 5532 N N . GLU B 1 319 ? 6.562 0.181 2.711 1 94.88 319 GLU B N 1
ATOM 5533 C CA . GLU B 1 319 ? 7.789 -0.291 3.344 1 94.88 319 GLU B CA 1
ATOM 5534 C C . GLU B 1 319 ? 7.617 -1.702 3.898 1 94.88 319 GLU B C 1
ATOM 5536 O O . GLU B 1 319 ? 8.578 -2.471 3.967 1 94.88 319 GLU B O 1
ATOM 5541 N N . GLY B 1 320 ? 6.379 -2.051 4.191 1 96.31 320 GLY B N 1
ATOM 5542 C CA . GLY B 1 320 ? 6.121 -3.359 4.77 1 96.31 320 GLY B CA 1
ATOM 5543 C C . GLY B 1 320 ? 6.359 -4.5 3.797 1 96.31 320 GLY B C 1
ATOM 5544 O O . GLY B 1 320 ? 6.566 -5.645 4.211 1 96.31 320 GLY B O 1
ATOM 5545 N N . SER B 1 321 ? 6.305 -4.203 2.541 1 96.88 321 SER B N 1
ATOM 5546 C CA . SER B 1 321 ? 6.434 -5.25 1.532 1 96.88 321 SER B CA 1
ATOM 5547 C C . SER B 1 321 ? 7.844 -5.297 0.96 1 96.88 321 SER B C 1
ATOM 5549 O O . SER B 1 321 ? 8.102 -6.008 -0.013 1 96.88 321 SER B O 1
ATOM 5551 N N . SER B 1 322 ? 8.766 -4.461 1.536 1 94.44 322 SER B N 1
ATOM 5552 C CA . SER B 1 322 ? 10.164 -4.559 1.138 1 94.44 322 SER B CA 1
ATOM 5553 C C . SER B 1 322 ? 10.766 -5.895 1.558 1 94.44 322 SER B C 1
ATOM 5555 O O . SER B 1 322 ? 11.406 -5.992 2.607 1 94.44 322 SER B O 1
ATOM 5557 N N . THR B 1 323 ? 10.594 -6.898 0.766 1 97.38 323 THR B N 1
ATOM 5558 C CA . THR B 1 323 ? 10.914 -8.281 1.09 1 97.38 323 THR B CA 1
ATOM 5559 C C . THR B 1 323 ? 12.047 -8.797 0.202 1 97.38 323 THR B C 1
ATOM 5561 O O . THR B 1 323 ? 12.148 -8.422 -0.966 1 97.38 323 THR B O 1
ATOM 5564 N N . ILE B 1 324 ? 12.906 -9.57 0.744 1 98.25 324 ILE B N 1
ATOM 5565 C CA . ILE B 1 324 ? 13.867 -10.352 -0.027 1 98.25 324 ILE B CA 1
ATOM 5566 C C . ILE B 1 324 ? 13.523 -11.836 0.065 1 98.25 324 ILE B C 1
ATOM 5568 O O . ILE B 1 324 ? 13.5 -12.406 1.156 1 98.25 324 ILE B O 1
ATOM 5572 N N . THR B 1 325 ? 13.18 -12.438 -1.014 1 98.69 325 THR B N 1
ATOM 5573 C CA . THR B 1 325 ? 12.883 -13.859 -1.105 1 98.69 325 THR B CA 1
ATOM 5574 C C . THR B 1 325 ? 14.078 -14.633 -1.646 1 98.69 325 THR B C 1
ATOM 5576 O O . THR B 1 325 ? 14.609 -14.305 -2.711 1 98.69 325 THR B O 1
ATOM 5579 N N . THR B 1 326 ? 14.516 -15.672 -0.959 1 98.5 326 THR B N 1
ATOM 5580 C CA . THR B 1 326 ? 15.617 -16.5 -1.412 1 98.5 326 THR B CA 1
ATOM 5581 C C . THR B 1 326 ? 15.18 -17.969 -1.522 1 98.5 326 THR B C 1
ATOM 5583 O O . THR B 1 326 ? 14.336 -18.422 -0.75 1 98.5 326 THR B O 1
ATOM 5586 N N . MET B 1 327 ? 15.656 -18.656 -2.488 1 98.5 327 MET B N 1
ATOM 5587 C CA . MET B 1 327 ? 15.453 -20.094 -2.705 1 98.5 327 MET B CA 1
ATOM 5588 C C . MET B 1 327 ? 16.766 -20.766 -3.088 1 98.5 327 MET B C 1
ATOM 5590 O O . MET B 1 327 ? 17.5 -20.266 -3.945 1 98.5 327 MET B O 1
ATOM 5594 N N . GLU B 1 328 ? 17.047 -21.859 -2.395 1 98.25 328 GLU B N 1
ATOM 5595 C CA . GLU B 1 328 ? 18.297 -22.578 -2.609 1 98.25 328 GLU B CA 1
ATOM 5596 C C . GLU B 1 328 ? 18.047 -24.078 -2.688 1 98.25 328 GLU B C 1
ATOM 5598 O O . GLU B 1 328 ? 17.234 -24.625 -1.939 1 98.25 328 GLU B O 1
ATOM 5603 N N . LEU B 1 329 ? 18.781 -24.703 -3.592 1 97.94 329 LEU B N 1
ATOM 5604 C CA . LEU B 1 329 ? 18.781 -26.156 -3.627 1 97.94 329 LEU B CA 1
ATOM 5605 C C . LEU B 1 329 ? 19.609 -26.734 -2.484 1 97.94 329 LEU B C 1
ATOM 5607 O O . LEU B 1 329 ? 20.75 -26.312 -2.262 1 97.94 329 LEU B O 1
ATOM 5611 N N . THR B 1 330 ? 19.031 -27.672 -1.799 1 97.56 330 THR B N 1
ATOM 5612 C CA . THR B 1 330 ? 19.797 -28.328 -0.751 1 97.56 330 THR B CA 1
ATOM 5613 C C . THR B 1 330 ? 20.609 -29.484 -1.327 1 97.56 330 THR B C 1
ATOM 5615 O O . THR B 1 330 ? 20.406 -29.891 -2.471 1 97.56 330 THR B O 1
ATOM 5618 N N . LYS B 1 331 ? 21.5 -30.062 -0.484 1 95.56 331 LYS B N 1
ATOM 5619 C CA . LYS B 1 331 ? 22.359 -31.156 -0.906 1 95.56 331 LYS B CA 1
ATOM 5620 C C . LYS B 1 331 ? 21.531 -32.406 -1.267 1 95.56 331 LYS B C 1
ATOM 5622 O O . LYS B 1 331 ? 21.969 -33.25 -2.045 1 95.56 331 LYS B O 1
ATOM 5627 N N . TYR B 1 332 ? 20.344 -32.469 -0.762 1 95.5 332 TYR B N 1
ATOM 5628 C CA . TYR B 1 332 ? 19.516 -33.656 -0.987 1 95.5 332 TYR B CA 1
ATOM 5629 C C . TYR B 1 332 ? 18.453 -33.375 -2.049 1 95.5 332 TYR B C 1
ATOM 5631 O O . TYR B 1 332 ? 17.562 -34.188 -2.27 1 95.5 332 TYR B O 1
ATOM 5639 N N . GLY B 1 333 ? 18.453 -32.188 -2.627 1 97.12 333 GLY B N 1
ATOM 5640 C CA . GLY B 1 333 ? 17.562 -31.875 -3.744 1 97.12 333 GLY B CA 1
ATOM 5641 C C . GLY B 1 333 ? 16.312 -31.141 -3.328 1 97.12 333 GLY B C 1
ATOM 5642 O O . GLY B 1 333 ? 15.453 -30.828 -4.164 1 97.12 333 GLY B O 1
ATOM 5643 N N . ASP B 1 334 ? 16.172 -30.922 -2.037 1 98.38 334 ASP B N 1
ATOM 5644 C CA . ASP B 1 334 ? 15.055 -30.125 -1.539 1 98.38 334 ASP B CA 1
ATOM 5645 C C . ASP B 1 334 ? 15.273 -28.641 -1.802 1 98.38 334 ASP B C 1
ATOM 5647 O O . ASP B 1 334 ? 16.328 -28.234 -2.287 1 98.38 334 ASP B O 1
ATOM 5651 N N . VAL B 1 335 ? 14.266 -27.828 -1.548 1 98.75 335 VAL B N 1
ATOM 5652 C CA . VAL B 1 335 ? 14.398 -26.391 -1.754 1 98.75 335 VAL B CA 1
ATOM 5653 C C . VAL B 1 335 ? 14.258 -25.672 -0.42 1 98.75 335 VAL B C 1
ATOM 5655 O O . VAL B 1 335 ? 13.203 -25.719 0.213 1 98.75 335 VAL B O 1
ATOM 5658 N N . TYR B 1 336 ? 15.289 -25.016 -0.007 1 98.75 336 TYR B N 1
ATOM 5659 C CA . TYR B 1 336 ? 15.211 -24.062 1.1 1 98.75 336 TYR B CA 1
ATOM 5660 C C . TYR B 1 336 ? 14.648 -22.734 0.632 1 98.75 336 TYR B C 1
ATOM 5662 O O . TYR B 1 336 ? 15.18 -22.125 -0.303 1 98.75 336 TYR B O 1
ATOM 5670 N N . CYS B 1 337 ? 13.578 -22.281 1.205 1 98.81 337 CYS B N 1
ATOM 5671 C CA . CYS B 1 337 ? 12.945 -21.016 0.876 1 98.81 337 CYS B CA 1
ATOM 5672 C C . CYS B 1 337 ? 12.898 -20.094 2.092 1 98.81 337 CYS B C 1
ATOM 5674 O O . CYS B 1 337 ? 12.656 -20.562 3.211 1 98.81 337 CYS B O 1
ATOM 5676 N N . SER B 1 338 ? 13.086 -18.797 1.85 1 98.88 338 SER B N 1
ATOM 5677 C CA . SER B 1 338 ? 13 -17.844 2.953 1 98.88 338 SER B CA 1
ATOM 5678 C C . SER B 1 338 ? 12.539 -16.484 2.467 1 98.88 338 SER B C 1
ATOM 5680 O O . SER B 1 338 ? 12.711 -16.141 1.293 1 98.88 338 SER B O 1
ATOM 5682 N N . VAL B 1 339 ? 11.922 -15.758 3.395 1 98.88 339 VAL B N 1
ATOM 5683 C CA . VAL B 1 339 ? 11.641 -14.344 3.188 1 98.88 339 VAL B CA 1
ATOM 5684 C C . VAL B 1 339 ? 12.203 -13.531 4.352 1 98.88 339 VAL B C 1
ATOM 5686 O O . VAL B 1 339 ? 12.172 -13.977 5.5 1 98.88 339 VAL B O 1
ATOM 5689 N N . THR B 1 340 ? 12.75 -12.414 4.039 1 98.75 340 THR B N 1
ATOM 5690 C CA . THR B 1 340 ? 13.188 -11.406 5 1 98.75 340 THR B CA 1
ATOM 5691 C C . THR B 1 340 ? 12.414 -10.109 4.812 1 98.75 340 THR B C 1
ATOM 5693 O O . THR B 1 340 ? 12.461 -9.5 3.742 1 98.75 340 THR B O 1
ATOM 5696 N N . LEU B 1 341 ? 11.672 -9.758 5.801 1 98.62 341 LEU B N 1
ATOM 5697 C CA . LEU B 1 341 ? 10.922 -8.508 5.828 1 98.62 341 LEU B CA 1
ATOM 5698 C C . LEU B 1 341 ? 11.523 -7.535 6.836 1 98.62 341 LEU B C 1
ATOM 5700 O O . LEU B 1 341 ? 11.266 -7.637 8.039 1 98.62 341 LEU B O 1
ATOM 5704 N N . PRO B 1 342 ? 12.156 -6.477 6.418 1 97.75 342 PRO B N 1
ATOM 5705 C CA . PRO B 1 342 ? 12.93 -5.637 7.34 1 97.75 342 PRO B CA 1
ATOM 5706 C C . PRO B 1 342 ? 12.062 -4.602 8.055 1 97.75 342 PRO B C 1
ATOM 5708 O O . PRO B 1 342 ? 12.461 -4.066 9.094 1 97.75 342 PRO B O 1
ATOM 5711 N N . ALA B 1 343 ? 10.867 -4.332 7.5 1 97.19 343 ALA B N 1
ATOM 5712 C CA . ALA B 1 343 ? 10.195 -3.133 7.988 1 97.19 343 ALA B CA 1
ATOM 5713 C C . ALA B 1 343 ? 8.68 -3.32 7.992 1 97.19 343 ALA B C 1
ATOM 5715 O O . ALA B 1 343 ? 7.957 -2.602 7.297 1 97.19 343 ALA B O 1
ATOM 5716 N N . MET B 1 344 ? 8.164 -4.109 8.859 1 97.5 344 MET B N 1
ATOM 5717 C CA . MET B 1 344 ? 6.723 -4.297 8.969 1 97.5 344 MET B CA 1
ATOM 5718 C C . MET B 1 344 ? 6.148 -3.443 10.094 1 97.5 344 MET B C 1
ATOM 5720 O O . MET B 1 344 ? 6.281 -3.783 11.273 1 97.5 344 MET B O 1
ATOM 5724 N N . ALA B 1 345 ? 5.465 -2.4 9.734 1 97 345 ALA B N 1
ATOM 5725 C CA . ALA B 1 345 ? 4.789 -1.545 10.711 1 97 345 ALA B CA 1
ATOM 5726 C C . ALA B 1 345 ? 3.389 -2.068 11.016 1 97 345 ALA B C 1
ATOM 5728 O O . ALA B 1 345 ? 2.461 -1.892 10.227 1 97 345 ALA B O 1
ATOM 5729 N N . ILE B 1 346 ? 3.234 -2.746 12.188 1 97.19 346 ILE B N 1
ATOM 5730 C CA . ILE B 1 346 ? 1.953 -3.359 12.523 1 97.19 346 ILE B CA 1
ATOM 5731 C C . ILE B 1 346 ? 1.694 -3.232 14.023 1 97.19 346 ILE B C 1
ATOM 5733 O O . ILE B 1 346 ? 2.621 -2.986 14.797 1 97.19 346 ILE B O 1
ATOM 5737 N N . GLY B 1 347 ? 0.498 -3.289 14.398 1 97.44 347 GLY B N 1
ATOM 5738 C CA . GLY B 1 347 ? 0.053 -3.307 15.781 1 97.44 347 GLY B CA 1
ATOM 5739 C C . GLY B 1 347 ? -1.25 -4.059 15.984 1 97.44 347 GLY B C 1
ATOM 5740 O O . GLY B 1 347 ? -1.974 -4.32 15.016 1 97.44 347 GLY B O 1
ATOM 5741 N N . THR B 1 348 ? -1.519 -4.422 17.219 1 98.12 348 THR B N 1
ATOM 5742 C CA . THR B 1 348 ? -2.756 -5.121 17.547 1 98.12 348 THR B CA 1
ATOM 5743 C C . THR B 1 348 ? -3.639 -4.266 18.453 1 98.12 348 THR B C 1
ATOM 5745 O O . THR B 1 348 ? -4.715 -4.699 18.859 1 98.12 348 THR B O 1
ATOM 5748 N N . VAL B 1 349 ? -3.131 -3.111 18.734 1 95.12 349 VAL B N 1
ATOM 5749 C CA . VAL B 1 349 ? -3.906 -2.094 19.438 1 95.12 349 VAL B CA 1
ATOM 5750 C C . VAL B 1 349 ? -3.809 -0.765 18.688 1 95.12 349 VAL B C 1
ATOM 5752 O O . VAL B 1 349 ? -2.818 -0.503 18 1 95.12 349 VAL B O 1
ATOM 5755 N N . GLY B 1 350 ? -4.973 0.001 18.75 1 89.31 350 GLY B N 1
ATOM 5756 C CA . GLY B 1 350 ? -4.973 1.32 18.141 1 89.31 350 GLY B CA 1
ATOM 5757 C C . GLY B 1 350 ? -5.352 1.297 16.672 1 89.31 350 GLY B C 1
ATOM 5758 O O . GLY B 1 350 ? -5.48 0.226 16.078 1 89.31 350 GLY B O 1
ATOM 5759 N N . GLY B 1 351 ? -5.508 2.488 16.188 1 88.44 351 GLY B N 1
ATOM 5760 C CA . GLY B 1 351 ? -5.836 2.635 14.781 1 88.44 351 GLY B CA 1
ATOM 5761 C C . GLY B 1 351 ? -7.105 1.9 14.383 1 88.44 351 GLY B C 1
ATOM 5762 O O . GLY B 1 351 ? -8.141 2.041 15.039 1 88.44 351 GLY B O 1
ATOM 5763 N N . GLY B 1 352 ? -6.945 1.104 13.289 1 93.75 352 GLY B N 1
ATOM 5764 C CA . GLY B 1 352 ? -8.109 0.412 12.75 1 93.75 352 GLY B CA 1
ATOM 5765 C C . GLY B 1 352 ? -8.352 -0.937 13.406 1 93.75 352 GLY B C 1
ATOM 5766 O O . GLY B 1 352 ? -9.328 -1.618 13.086 1 93.75 352 GLY B O 1
ATOM 5767 N N . THR B 1 353 ? -7.555 -1.296 14.391 1 95.5 353 THR B N 1
ATOM 5768 C CA . THR B 1 353 ? -7.609 -2.643 14.953 1 95.5 353 THR B CA 1
ATOM 5769 C C . THR B 1 353 ? -8.883 -2.838 15.773 1 95.5 353 THR B C 1
ATOM 5771 O O . THR B 1 353 ? -9.281 -3.973 16.047 1 95.5 353 THR B O 1
ATOM 5774 N N . ASN B 1 354 ? -9.523 -1.725 16.156 1 93.75 354 ASN B N 1
ATOM 5775 C CA . ASN B 1 354 ? -10.695 -1.833 17.031 1 93.75 354 ASN B CA 1
ATOM 5776 C C . ASN B 1 354 ? -11.992 -1.798 16.219 1 93.75 354 ASN B C 1
ATOM 5778 O O . ASN B 1 354 ? -13.078 -1.946 16.781 1 93.75 354 ASN B O 1
ATOM 5782 N N . LEU B 1 355 ? -11.898 -1.578 14.945 1 96.38 355 LEU B N 1
ATOM 5783 C CA . LEU B 1 355 ? -13.109 -1.648 14.125 1 96.38 355 LEU B CA 1
ATOM 5784 C C . LEU B 1 355 ? -13.664 -3.066 14.102 1 96.38 355 LEU B C 1
ATOM 5786 O O . LEU B 1 355 ? -12.906 -4.039 14.07 1 96.38 355 LEU B O 1
ATOM 5790 N N . GLY B 1 356 ? -14.93 -3.234 14.102 1 96.25 356 GLY B N 1
ATOM 5791 C CA . GLY B 1 356 ? -15.625 -4.5 14.273 1 96.25 356 GLY B CA 1
ATOM 5792 C C . GLY B 1 356 ? -15.07 -5.609 13.406 1 96.25 356 GLY B C 1
ATOM 5793 O O . GLY B 1 356 ? -14.562 -6.613 13.906 1 96.25 356 GLY B O 1
ATOM 5794 N N . PRO B 1 357 ? -15.203 -5.473 12.047 1 97.31 357 PRO B N 1
ATOM 5795 C CA . PRO B 1 357 ? -14.727 -6.539 11.172 1 97.31 357 PRO B CA 1
ATOM 5796 C C . PRO B 1 357 ? -13.234 -6.832 11.344 1 97.31 357 PRO B C 1
ATOM 5798 O O . PRO B 1 357 ? -12.828 -7.996 11.336 1 97.31 357 PRO B O 1
ATOM 5801 N N . GLN B 1 358 ? -12.422 -5.801 11.477 1 98.06 358 GLN B N 1
ATOM 5802 C CA . GLN B 1 358 ? -10.977 -5.961 11.648 1 98.06 358 GLN B CA 1
ATOM 5803 C C . GLN B 1 358 ? -10.656 -6.641 12.977 1 98.06 358 GLN B C 1
ATOM 5805 O O . GLN B 1 358 ? -9.766 -7.492 13.039 1 98.06 358 GLN B O 1
ATOM 5810 N N . HIS B 1 359 ? -11.352 -6.242 13.969 1 97.31 359 HIS B N 1
ATOM 5811 C CA . HIS B 1 359 ? -11.195 -6.875 15.273 1 97.31 359 HIS B CA 1
ATOM 5812 C C . HIS B 1 359 ? -11.492 -8.367 15.203 1 97.31 359 HIS B C 1
ATOM 5814 O O . HIS B 1 359 ? -10.789 -9.172 15.82 1 97.31 359 HIS B O 1
ATOM 5820 N N . GLU B 1 360 ? -12.5 -8.766 14.531 1 97.75 360 GLU B N 1
ATOM 5821 C CA . GLU B 1 360 ? -12.867 -10.164 14.352 1 97.75 360 GLU B CA 1
ATOM 5822 C C . GLU B 1 360 ? -11.766 -10.938 13.641 1 97.75 360 GLU B C 1
ATOM 5824 O O . GLU B 1 360 ? -11.5 -12.102 13.969 1 97.75 360 GLU B O 1
ATOM 5829 N N . CYS B 1 361 ? -11.117 -10.312 12.672 1 98.25 361 CYS B N 1
ATOM 5830 C CA . CYS B 1 361 ? -10.016 -10.961 11.969 1 98.25 361 CYS B CA 1
ATOM 5831 C C . CYS B 1 361 ? -8.828 -11.164 12.898 1 98.25 361 CYS B C 1
ATOM 5833 O O . CYS B 1 361 ? -8.156 -12.195 12.844 1 98.25 361 CYS B O 1
ATOM 5835 N N . LEU B 1 362 ? -8.539 -10.148 13.742 1 98.44 362 LEU B N 1
ATOM 5836 C CA . LEU B 1 362 ? -7.477 -10.305 14.734 1 98.44 362 LEU B CA 1
ATOM 5837 C C . LEU B 1 362 ? -7.797 -11.438 15.703 1 98.44 362 LEU B C 1
ATOM 5839 O O . LEU B 1 362 ? -6.898 -12.156 16.141 1 98.44 362 LEU B O 1
ATOM 5843 N N . ARG B 1 363 ? -9.039 -11.609 15.984 1 97.25 363 ARG B N 1
ATOM 5844 C CA . ARG B 1 363 ? -9.469 -12.688 16.875 1 97.25 363 ARG B CA 1
ATOM 5845 C C . ARG B 1 363 ? -9.25 -14.047 16.219 1 97.25 363 ARG B C 1
ATOM 5847 O O . ARG B 1 363 ? -8.852 -15.008 16.891 1 97.25 363 ARG B O 1
ATOM 5854 N N . ILE B 1 364 ? -9.555 -14.18 14.93 1 96.81 364 ILE B N 1
ATOM 5855 C CA . ILE B 1 364 ? -9.289 -15.414 14.188 1 96.81 364 ILE B CA 1
ATOM 5856 C C . ILE B 1 364 ? -7.84 -15.844 14.414 1 96.81 364 ILE B C 1
ATOM 5858 O O . ILE B 1 364 ? -7.555 -17.031 14.57 1 96.81 364 ILE B O 1
ATOM 5862 N N . LEU B 1 365 ? -6.957 -14.867 14.461 1 97.88 365 LEU B N 1
ATOM 5863 C CA . LEU B 1 365 ? -5.523 -15.125 14.547 1 97.88 365 LEU B CA 1
ATOM 5864 C C . LEU B 1 365 ? -5.074 -15.242 16 1 97.88 365 LEU B C 1
ATOM 5866 O O . LEU B 1 365 ? -3.932 -15.609 16.281 1 97.88 365 LEU B O 1
ATOM 5870 N N . GLY B 1 366 ? -5.965 -14.914 16.938 1 96.88 366 GLY B N 1
ATOM 5871 C CA . GLY B 1 366 ? -5.652 -14.977 18.359 1 96.88 366 GLY B CA 1
ATOM 5872 C C . GLY B 1 366 ? -4.711 -13.883 18.812 1 96.88 366 GLY B C 1
ATOM 5873 O O . GLY B 1 366 ? -3.85 -14.109 19.656 1 96.88 366 GLY B O 1
ATOM 5874 N N . VAL B 1 367 ? -4.852 -12.68 18.188 1 97.88 367 VAL B N 1
ATOM 5875 C CA . VAL B 1 367 ? -3.867 -11.648 18.516 1 97.88 367 VAL B CA 1
ATOM 5876 C C . VAL B 1 367 ? -4.582 -10.344 18.875 1 97.88 367 VAL B C 1
ATOM 5878 O O . VAL B 1 367 ? -3.955 -9.281 18.922 1 97.88 367 VAL B O 1
ATOM 5881 N N . ASN B 1 368 ? -5.875 -10.344 19.047 1 96.38 368 ASN B N 1
ATOM 5882 C CA . ASN B 1 368 ? -6.602 -9.117 19.344 1 96.38 368 ASN B CA 1
ATOM 5883 C C . ASN B 1 368 ? -6.188 -8.531 20.688 1 96.38 368 ASN B C 1
ATOM 5885 O O . ASN B 1 368 ? -6.098 -9.258 21.688 1 96.38 368 ASN B O 1
ATOM 5889 N N . GLY B 1 369 ? -5.895 -7.203 20.672 1 95.81 369 GLY B N 1
ATOM 5890 C CA . GLY B 1 369 ? -5.57 -6.504 21.906 1 95.81 369 GLY B CA 1
ATOM 5891 C C . GLY B 1 369 ? -4.109 -6.629 22.297 1 95.81 369 GLY B C 1
ATOM 5892 O O . GLY B 1 369 ? -3.266 -6.969 21.469 1 95.81 369 GLY B O 1
ATOM 5893 N N . SER B 1 370 ? -3.838 -6.281 23.562 1 95.56 370 SER B N 1
ATOM 5894 C CA . SER B 1 370 ? -2.48 -6.316 24.094 1 95.56 370 SER B CA 1
ATOM 5895 C C . SER B 1 370 ? -2.078 -7.73 24.5 1 95.56 370 SER B C 1
ATOM 5897 O O . SER B 1 370 ? -2.889 -8.484 25.031 1 95.56 370 SER B O 1
ATOM 5899 N N . GLY B 1 371 ? -0.891 -8.062 24.234 1 95.5 371 GLY B N 1
ATOM 5900 C CA . GLY B 1 371 ? -0.378 -9.359 24.656 1 95.5 371 GLY B CA 1
ATOM 5901 C C . GLY B 1 371 ? 0.192 -9.352 26.062 1 95.5 371 GLY B C 1
ATOM 5902 O O . GLY B 1 371 ? 0.317 -8.297 26.672 1 95.5 371 GLY B O 1
ATOM 5903 N N . THR B 1 372 ? 0.461 -10.562 26.5 1 94.69 372 THR B N 1
ATOM 5904 C CA . THR B 1 372 ? 1.156 -10.766 27.766 1 94.69 372 THR B CA 1
ATOM 5905 C C . THR B 1 372 ? 2.434 -11.57 27.562 1 94.69 372 THR B C 1
ATOM 5907 O O . THR B 1 372 ? 2.379 -12.758 27.219 1 94.69 372 THR B O 1
ATOM 5910 N N . PRO B 1 373 ? 3.518 -10.969 27.906 1 95.06 373 PRO B N 1
ATOM 5911 C CA . PRO B 1 373 ? 3.719 -9.57 28.281 1 95.06 373 PRO B CA 1
ATOM 5912 C C . PRO B 1 373 ? 3.375 -8.602 27.156 1 95.06 373 PRO B C 1
ATOM 5914 O O . PRO B 1 373 ? 3.186 -9.023 26.016 1 95.06 373 PRO B O 1
ATOM 5917 N N . PRO B 1 374 ? 3.359 -7.336 27.469 1 95.31 374 PRO B N 1
ATOM 5918 C CA . PRO B 1 374 ? 3.072 -6.355 26.422 1 95.31 374 PRO B CA 1
ATOM 5919 C C . PRO B 1 374 ? 4.02 -6.465 25.219 1 95.31 374 PRO B C 1
ATOM 5921 O O . PRO B 1 374 ? 5.23 -6.617 25.406 1 95.31 374 PRO B O 1
ATOM 5924 N N . GLY B 1 375 ? 3.428 -6.387 24.016 1 96.62 375 GLY B N 1
ATOM 5925 C CA . GLY B 1 375 ? 4.207 -6.48 22.781 1 96.62 375 GLY B CA 1
ATOM 5926 C C . GLY B 1 375 ? 4.129 -7.848 22.141 1 96.62 375 GLY B C 1
ATOM 5927 O O . GLY B 1 375 ? 4.418 -7.992 20.953 1 96.62 375 GLY B O 1
ATOM 5928 N N . SER B 1 376 ? 3.703 -8.836 22.844 1 97.88 376 SER B N 1
ATOM 5929 C CA . SER B 1 376 ? 3.758 -10.219 22.375 1 97.88 376 SER B CA 1
ATOM 5930 C C . SER B 1 376 ? 2.732 -10.461 21.266 1 97.88 376 SER B C 1
ATOM 5932 O O . SER B 1 376 ? 2.984 -11.234 20.344 1 97.88 376 SER B O 1
ATOM 5934 N N . ASN B 1 377 ? 1.574 -9.844 21.312 1 98.38 377 ASN B N 1
ATOM 5935 C CA . ASN B 1 377 ? 0.563 -10.047 20.281 1 98.38 377 ASN B CA 1
ATOM 5936 C C . ASN B 1 377 ? 0.996 -9.438 18.953 1 98.38 377 ASN B C 1
ATOM 5938 O O . ASN B 1 377 ? 0.749 -10.023 17.891 1 98.38 377 ASN B O 1
ATOM 5942 N N . ALA B 1 378 ? 1.569 -8.234 19 1 98.38 378 ALA B N 1
ATOM 5943 C CA . ALA B 1 378 ? 2.057 -7.613 17.766 1 98.38 378 ALA B CA 1
ATOM 5944 C C . ALA B 1 378 ? 3.16 -8.453 17.125 1 98.38 378 ALA B C 1
ATOM 5946 O O . ALA B 1 378 ? 3.225 -8.578 15.906 1 98.38 378 ALA B O 1
ATOM 5947 N N . LYS B 1 379 ? 4.047 -9 17.938 1 98.62 379 LYS B N 1
ATOM 5948 C CA . LYS B 1 379 ? 5.105 -9.867 17.438 1 98.62 379 LYS B CA 1
ATOM 5949 C C . LYS B 1 379 ? 4.531 -11.156 16.859 1 98.62 379 LYS B C 1
ATOM 5951 O O . LYS B 1 379 ? 5.004 -11.656 15.836 1 98.62 379 LYS B O 1
ATOM 5956 N N . LYS B 1 380 ? 3.521 -11.727 17.547 1 98.81 380 LYS B N 1
ATOM 5957 C CA . LYS B 1 380 ? 2.82 -12.898 17.031 1 98.81 380 LYS B CA 1
ATOM 5958 C C . LYS B 1 380 ? 2.203 -12.625 15.672 1 98.81 380 LYS B C 1
ATOM 5960 O O . LYS B 1 380 ? 2.342 -13.43 14.742 1 98.81 380 LYS B O 1
ATOM 5965 N N . LEU B 1 381 ? 1.535 -11.492 15.539 1 98.81 381 LEU B N 1
ATOM 5966 C CA . LEU B 1 381 ? 0.951 -11.086 14.266 1 98.81 381 LEU B CA 1
ATOM 5967 C C . LEU B 1 381 ? 2.023 -10.984 13.188 1 98.81 381 LEU B C 1
ATOM 5969 O O . LEU B 1 381 ? 1.812 -11.406 12.047 1 98.81 381 LEU B O 1
ATOM 5973 N N . ALA B 1 382 ? 3.18 -10.398 13.523 1 98.88 382 ALA B N 1
ATOM 5974 C CA . ALA B 1 382 ? 4.281 -10.242 12.578 1 98.88 382 ALA B CA 1
ATOM 5975 C C . ALA B 1 382 ? 4.77 -11.594 12.07 1 98.88 382 ALA B C 1
ATOM 5977 O O . ALA B 1 382 ? 5.035 -11.758 10.875 1 98.88 382 ALA B O 1
ATOM 5978 N N . GLU B 1 383 ? 4.906 -12.516 12.945 1 98.88 383 GLU B N 1
ATOM 5979 C CA . GLU B 1 383 ? 5.355 -13.852 12.57 1 98.88 383 GLU B CA 1
ATOM 5980 C C . GLU B 1 383 ? 4.359 -14.531 11.641 1 98.88 383 GLU B C 1
ATOM 5982 O O . GLU B 1 383 ? 4.75 -15.188 10.672 1 98.88 383 GLU B O 1
ATOM 5987 N N . ILE B 1 384 ? 3.094 -14.375 11.922 1 98.94 384 ILE B N 1
ATOM 5988 C CA . ILE B 1 384 ? 2.043 -14.969 11.102 1 98.94 384 ILE B CA 1
ATOM 5989 C C . ILE B 1 384 ? 2.066 -14.344 9.703 1 98.94 384 ILE B C 1
ATOM 5991 O O . ILE B 1 384 ? 2.031 -15.062 8.695 1 98.94 384 ILE B O 1
ATOM 5995 N N . ILE B 1 385 ? 2.168 -13.008 9.617 1 98.94 385 ILE B N 1
ATOM 5996 C CA . ILE B 1 385 ? 2.129 -12.305 8.344 1 98.94 385 ILE B CA 1
ATOM 5997 C C . ILE B 1 385 ? 3.365 -12.664 7.52 1 98.94 385 ILE B C 1
ATOM 5999 O O . ILE B 1 385 ? 3.268 -12.891 6.312 1 98.94 385 ILE B O 1
ATOM 6003 N N . ALA B 1 386 ? 4.523 -12.711 8.164 1 98.94 386 ALA B N 1
ATOM 6004 C CA . ALA B 1 386 ? 5.734 -13.094 7.445 1 98.94 386 ALA B CA 1
ATOM 6005 C C . ALA B 1 386 ? 5.609 -14.5 6.859 1 98.94 386 ALA B C 1
ATOM 6007 O O . ALA B 1 386 ? 6.039 -14.75 5.734 1 98.94 386 ALA B O 1
ATOM 6008 N N . SER B 1 387 ? 5.047 -15.375 7.625 1 98.94 387 SER B N 1
ATOM 6009 C CA . SER B 1 387 ? 4.832 -16.734 7.152 1 98.94 387 SER B CA 1
ATOM 6010 C C . SER B 1 387 ? 3.834 -16.766 6 1 98.94 387 SER B C 1
ATOM 6012 O O . SER B 1 387 ? 3.967 -17.578 5.078 1 98.94 387 SER B O 1
ATOM 6014 N N . ALA B 1 388 ? 2.812 -15.938 6.078 1 98.94 388 ALA B N 1
ATOM 6015 C CA . ALA B 1 388 ? 1.85 -15.82 4.988 1 98.94 388 ALA B CA 1
ATOM 6016 C C . ALA B 1 388 ? 2.527 -15.328 3.709 1 98.94 388 ALA B C 1
ATOM 6018 O O . ALA B 1 388 ? 2.217 -15.805 2.613 1 98.94 388 ALA B O 1
ATOM 6019 N N . VAL B 1 389 ? 3.426 -14.328 3.867 1 98.94 389 VAL B N 1
ATOM 6020 C CA . VAL B 1 389 ? 4.172 -13.828 2.721 1 98.94 389 VAL B CA 1
ATOM 6021 C C . VAL B 1 389 ? 5.004 -14.945 2.107 1 98.94 389 VAL B C 1
ATOM 6023 O O . VAL B 1 389 ? 5.047 -15.102 0.884 1 98.94 389 VAL B O 1
ATOM 6026 N N . LEU B 1 390 ? 5.66 -15.711 2.951 1 98.94 390 LEU B N 1
ATOM 6027 C CA . LEU B 1 390 ? 6.43 -16.859 2.479 1 98.94 390 LEU B CA 1
ATOM 6028 C C . LEU B 1 390 ? 5.555 -17.797 1.657 1 98.94 390 LEU B C 1
ATOM 6030 O O . LEU B 1 390 ? 5.969 -18.266 0.592 1 98.94 390 LEU B O 1
ATOM 6034 N N . ALA B 1 391 ? 4.355 -18.078 2.148 1 98.88 391 ALA B N 1
ATOM 6035 C CA . ALA B 1 391 ? 3.414 -18.938 1.439 1 98.88 391 ALA B CA 1
ATOM 6036 C C . ALA B 1 391 ? 3.088 -18.375 0.058 1 98.88 391 ALA B C 1
ATOM 6038 O O . ALA B 1 391 ? 3.086 -19.109 -0.933 1 98.88 391 ALA B O 1
ATOM 6039 N N . GLY B 1 392 ? 2.768 -17.094 0.017 1 98.69 392 GLY B N 1
ATOM 6040 C CA . GLY B 1 392 ? 2.473 -16.453 -1.258 1 98.69 392 GLY B CA 1
ATOM 6041 C C . GLY B 1 392 ? 3.629 -16.516 -2.238 1 98.69 392 GLY B C 1
ATOM 6042 O O . GLY B 1 392 ? 3.432 -16.812 -3.42 1 98.69 392 GLY B O 1
ATOM 6043 N N . GLU B 1 393 ? 4.871 -16.234 -1.774 1 98.69 393 GLU B N 1
ATOM 6044 C CA . GLU B 1 393 ? 6.066 -16.25 -2.613 1 98.69 393 GLU B CA 1
ATOM 6045 C C . GLU B 1 393 ? 6.312 -17.625 -3.205 1 98.69 393 GLU B C 1
ATOM 6047 O O . GLU B 1 393 ? 6.59 -17.766 -4.398 1 98.69 393 GLU B O 1
ATOM 6052 N N . ILE B 1 394 ? 6.207 -18.656 -2.355 1 98.81 394 ILE B N 1
ATOM 6053 C CA . ILE B 1 394 ? 6.438 -20.031 -2.785 1 98.81 394 ILE B CA 1
ATOM 6054 C C . ILE B 1 394 ? 5.426 -20.406 -3.867 1 98.81 394 ILE B C 1
ATOM 6056 O O . ILE B 1 394 ? 5.797 -20.969 -4.895 1 98.81 394 ILE B O 1
ATOM 6060 N N . SER B 1 395 ? 4.203 -20.078 -3.631 1 98.5 395 SER B N 1
ATOM 6061 C CA . SER B 1 395 ? 3.139 -20.422 -4.562 1 98.5 395 SER B CA 1
ATOM 6062 C C . SER B 1 395 ? 3.344 -19.75 -5.918 1 98.5 395 SER B C 1
ATOM 6064 O O . SER B 1 395 ? 3.232 -20.406 -6.961 1 98.5 395 SER B O 1
ATOM 6066 N N . LEU B 1 396 ? 3.596 -18.453 -5.93 1 97.62 396 LEU B N 1
ATOM 6067 C CA . LEU B 1 396 ? 3.701 -17.734 -7.195 1 97.62 396 LEU B CA 1
ATOM 6068 C C . LEU B 1 396 ? 4.949 -18.156 -7.961 1 97.62 396 LEU B C 1
ATOM 6070 O O . LEU B 1 396 ? 4.906 -18.344 -9.18 1 97.62 396 LEU B O 1
ATOM 6074 N N . VAL B 1 397 ? 6.109 -18.281 -7.32 1 98.25 397 VAL B N 1
ATOM 6075 C CA . VAL B 1 397 ? 7.332 -18.703 -7.988 1 98.25 397 VAL B CA 1
ATOM 6076 C C . VAL B 1 397 ? 7.152 -20.125 -8.539 1 98.25 397 VAL B C 1
ATOM 6078 O O . VAL B 1 397 ? 7.59 -20.422 -9.656 1 98.25 397 VAL B O 1
ATOM 6081 N N . GLY B 1 398 ? 6.516 -20.984 -7.758 1 98.06 398 GLY B N 1
ATOM 6082 C CA . GLY B 1 398 ? 6.191 -22.312 -8.25 1 98.06 398 GLY B CA 1
ATOM 6083 C C . GLY B 1 398 ? 5.328 -22.297 -9.5 1 98.06 398 GLY B C 1
ATOM 6084 O O . GLY B 1 398 ? 5.566 -23.062 -10.438 1 98.06 398 GLY B O 1
ATOM 6085 N N . ALA B 1 399 ? 4.332 -21.438 -9.492 1 96.38 399 ALA B N 1
ATOM 6086 C CA . ALA B 1 399 ? 3.436 -21.344 -10.641 1 96.38 399 ALA B CA 1
ATOM 6087 C C . ALA B 1 399 ? 4.188 -20.875 -11.891 1 96.38 399 ALA B C 1
ATOM 6089 O O . ALA B 1 399 ? 3.947 -21.375 -12.984 1 96.38 399 ALA B O 1
ATOM 6090 N N . GLN B 1 400 ? 5.051 -19.922 -11.758 1 95.5 400 GLN B N 1
ATOM 6091 C CA . GLN B 1 400 ? 5.836 -19.422 -12.883 1 95.5 400 GLN B CA 1
ATOM 6092 C C . GLN B 1 400 ? 6.824 -20.484 -13.375 1 95.5 400 GLN B C 1
ATOM 6094 O O . GLN B 1 400 ? 7.023 -20.625 -14.578 1 95.5 400 GLN B O 1
ATOM 6099 N N . ALA B 1 401 ? 7.414 -21.156 -12.445 1 96.44 401 ALA B N 1
ATOM 6100 C CA . ALA B 1 401 ? 8.312 -22.25 -12.797 1 96.44 401 ALA B CA 1
ATOM 6101 C C . ALA B 1 401 ? 7.574 -23.359 -13.539 1 96.44 401 ALA B C 1
ATOM 6103 O O . ALA B 1 401 ? 8.109 -23.953 -14.484 1 96.44 401 ALA B O 1
ATOM 6104 N N . ALA B 1 402 ? 6.391 -23.672 -13.117 1 94 402 ALA B N 1
ATOM 6105 C CA . ALA B 1 402 ? 5.566 -24.672 -13.797 1 94 402 ALA B CA 1
ATOM 6106 C C . ALA B 1 402 ? 5.25 -24.234 -15.227 1 94 402 ALA B C 1
ATOM 6108 O O . ALA B 1 402 ? 5.219 -25.062 -16.141 1 94 402 ALA B O 1
ATOM 6109 N N . GLY B 1 403 ? 4.945 -22.984 -15.367 1 85.69 403 GLY B N 1
ATOM 6110 C CA . GLY B 1 403 ? 4.734 -22.453 -16.703 1 85.69 403 GLY B CA 1
ATOM 6111 C C . GLY B 1 403 ? 5.941 -22.609 -17.609 1 85.69 403 GLY B C 1
ATOM 6112 O O . GLY B 1 403 ? 5.801 -22.969 -18.781 1 85.69 403 GLY B O 1
ATOM 6113 N N . HIS B 1 404 ? 7.062 -22.391 -17.109 1 83 404 HIS B N 1
ATOM 6114 C CA . HIS B 1 404 ? 8.305 -22.594 -17.844 1 83 404 HIS B CA 1
ATOM 6115 C C . HIS B 1 404 ? 8.484 -24.047 -18.25 1 83 404 HIS B C 1
ATOM 6117 O O . HIS B 1 404 ? 8.82 -24.328 -19.406 1 83 404 HIS B O 1
ATOM 6123 N N . LEU B 1 405 ? 8.312 -24.859 -17.359 1 67.44 405 LEU B N 1
ATOM 6124 C CA . LEU B 1 405 ? 8.461 -26.281 -17.609 1 67.44 405 LEU B CA 1
ATOM 6125 C C . LEU B 1 405 ? 7.492 -26.75 -18.703 1 67.44 405 LEU B C 1
ATOM 6127 O O . LEU B 1 405 ? 7.867 -27.516 -19.594 1 67.44 405 LEU B O 1
ATOM 6131 N N . ALA B 1 406 ? 6.277 -26.234 -18.578 1 76.06 406 ALA B N 1
ATOM 6132 C CA . ALA B 1 406 ? 5.273 -26.594 -19.562 1 76.06 406 ALA B CA 1
ATOM 6133 C C . ALA B 1 406 ? 5.684 -26.109 -20.953 1 76.06 406 ALA B C 1
ATOM 6135 O O . ALA B 1 406 ? 5.547 -26.844 -21.938 1 76.06 406 ALA B O 1
ATOM 6136 N N . LYS B 1 407 ? 6.254 -25.062 -21.031 1 75.06 407 LYS B N 1
ATOM 6137 C CA . LYS B 1 407 ? 6.668 -24.5 -22.312 1 75.06 407 LYS B CA 1
ATOM 6138 C C . LYS B 1 407 ? 7.922 -25.203 -22.844 1 75.06 407 LYS B C 1
ATOM 6140 O O . LYS B 1 407 ? 8.047 -25.453 -24.047 1 75.06 407 LYS B O 1
ATOM 6145 N N . ALA B 1 408 ? 8.859 -25.531 -22.016 1 65.69 408 ALA B N 1
ATOM 6146 C CA . ALA B 1 408 ? 10.086 -26.234 -22.391 1 65.69 408 ALA B CA 1
ATOM 6147 C C . ALA B 1 408 ? 9.781 -27.641 -22.906 1 65.69 408 ALA B C 1
ATOM 6149 O O . ALA B 1 408 ? 10.406 -28.109 -23.859 1 65.69 408 ALA B O 1
ATOM 6150 N N . HIS B 1 409 ? 8.922 -28.344 -22.234 1 64.94 409 HIS B N 1
ATOM 6151 C CA . HIS B 1 409 ? 8.547 -29.688 -22.625 1 64.94 409 HIS B CA 1
ATOM 6152 C C . HIS B 1 409 ? 7.824 -29.688 -23.969 1 64.94 409 HIS B C 1
ATOM 6154 O O . HIS B 1 409 ? 8.016 -30.609 -24.781 1 64.94 409 HIS B O 1
ATOM 6160 N N . ALA B 1 410 ? 7.023 -28.75 -24.219 1 67.88 410 ALA B N 1
ATOM 6161 C CA . ALA B 1 410 ? 6.324 -28.656 -25.5 1 67.88 410 ALA B CA 1
ATOM 6162 C C . ALA B 1 410 ? 7.312 -28.5 -26.641 1 67.88 410 ALA B C 1
ATOM 6164 O O . ALA B 1 410 ? 7.066 -29 -27.75 1 67.88 410 ALA B O 1
ATOM 6165 N N . GLU B 1 411 ? 8.398 -27.875 -26.375 1 57.81 411 GLU B N 1
ATOM 6166 C CA . GLU B 1 411 ? 9.438 -27.703 -27.391 1 57.81 411 GLU B CA 1
ATOM 6167 C C . GLU B 1 411 ? 10.164 -29.016 -27.656 1 57.81 411 GLU B C 1
ATOM 6169 O O . GLU B 1 411 ? 10.477 -29.344 -28.797 1 57.81 411 GLU B O 1
ATOM 6174 N N . LEU B 1 412 ? 10.469 -29.719 -26.5 1 52.47 412 LEU B N 1
ATOM 6175 C CA . LEU B 1 412 ? 11.188 -30.984 -26.641 1 52.47 412 LEU B CA 1
ATOM 6176 C C . LEU B 1 412 ? 10.281 -32.062 -27.219 1 52.47 412 LEU B C 1
ATOM 6178 O O . LEU B 1 412 ? 10.758 -33 -27.875 1 52.47 412 LEU B O 1
ATOM 6182 N N . GLY B 1 413 ? 9.055 -32.062 -26.859 1 45.16 413 GLY B N 1
ATOM 6183 C CA . GLY B 1 413 ? 8.125 -33.062 -27.375 1 45.16 413 GLY B CA 1
ATOM 6184 C C . GLY B 1 413 ? 7.723 -32.812 -28.812 1 45.16 413 GLY B C 1
ATOM 6185 O O . GLY B 1 413 ? 6.938 -33.562 -29.375 1 45.16 413 GLY B O 1
ATOM 6186 N N . ARG B 1 414 ? 8 -31.766 -29.469 1 46.72 414 ARG B N 1
ATOM 6187 C CA . ARG B 1 414 ? 7.891 -31.641 -30.922 1 46.72 414 ARG B CA 1
ATOM 6188 C C . ARG B 1 414 ? 9.18 -32.062 -31.609 1 46.72 414 ARG B C 1
ATOM 6190 O O . ARG B 1 414 ? 10.266 -31.922 -31.047 1 46.72 414 ARG B O 1
#

InterPro domains:
  IPR002202 Hydroxymethylglutaryl-CoA reductase, class I/II [PF00368] (38-414)
  IPR002202 Hydroxymethylglutaryl-CoA reductase, class I/II [PR00071] (70-91)
  IPR002202 Hydroxymethylglutaryl-CoA reductase, class I/II [PR00071] (101-121)
  IPR002202 Hydroxymethylglutaryl-CoA reductase, class I/II [PR00071] (192-210)
  IPR002202 Hydroxymethylglutaryl-CoA reductase, class I/II [PR00071] (231-256)
  IPR002202 Hydroxymethylglutaryl-CoA reductase, class I/II [PR00071] (282-308)
  IPR002202 Hydroxymethylglutaryl-CoA reductase, class I/II [PR00071] (334-355)
  IPR002202 Hydroxymethylglutaryl-CoA reductase, class I/II [PS50065] (12-414)
  IPR002202 Hydroxymethylglutaryl-CoA reductase, class I/II [PTHR10572] (8-414)
  IPR004554 Hydroxymethylglutaryl-CoA reductase, eukaryotic/archaeal type [TIGR00533] (11-414)
  IPR004554 Hydroxymethylglutaryl-CoA reductase, eukaryotic/archaeal type [cd00643] (12-414)
  IPR009023 Hydroxymethylglutaryl-CoA reductase, class I/II, NAD/NADP-binding domain superfamily [G3DSA:3.30.70.420] (135-250)
  IPR009023 Hydroxymethylglutaryl-CoA reductase, class I/II, NAD/NADP-binding domain superfamily [SSF55035] (136-250)
  IPR009029 Hydroxymethylglutaryl-CoA reductase, class I/II, substrate-binding domain superfamily [SSF56542] (7-404)
  IPR023074 Hydroxymethylglutaryl-CoA reductase, class I/II, catalytic domain superfamily [G3DSA:3.90.770.10] (81-409)
  IPR023076 Hydroxymethylglutaryl-CoA reductase, class I/II, conserved site [PS00066] (194-208)
  IPR023076 Hydroxymethylglutaryl-CoA reductase, class I/II, conserved site [PS00318] (346-353)

pLDDT: mean 95.03, std 7.09, range [45.16, 98.94]

Organism: NCBI:txid1090322